Protein 6L4Y (pdb70)

Nearest PDB structures (foldseek):
  6l4y-assembly1_A  TM=1.002E+00  e=7.144E-89  Clitoria ternatea
  6l4w-assembly1_A-2  TM=9.935E-01  e=7.447E-83  Clitoria ternatea
  6lko-assembly1_A-2  TM=9.902E-01  e=1.752E-80  Clitoria ternatea
  6l4x-assembly1_A-2  TM=9.874E-01  e=2.861E-77  Clitoria ternatea
  7f5q-assembly2_B  TM=9.557E-01  e=6.070E-39  Viola philippica

InterPro domains:
  IPR001096 Peptidase C13, legumain [PF01650] (62-333)
  IPR001096 Peptidase C13, legumain [PIRSF019663] (22-497)
  IPR001096 Peptidase C13, legumain [PR00776] (63-87)
  IPR001096 Peptidase C13, legumain [PR00776] (88-117)
  IPR001096 Peptidase C13, legumain [PR00776] (135-150)
  IPR001096 Peptidase C13, legumain [PR00776] (163-182)
  IPR001096 Peptidase C13, legumain [PR00776] (212-228)
  IPR001096 Peptidase C13, legumain [PTHR12000] (22-482)
  IPR043577 Asparaginyl endopeptidase [PIRSF500139] (19-496)
  IPR046427 Legumain prodomain superfamily [G3DSA:1.10.132.130] (357-489)
  IPR048501 Legumain, prodomain [PF20985] (384-480)
  IPR048501 Legumain, prodomain [cd21115] (359-476)

Radius of gyration: 32.96 Å; Cα contacts (8 Å, |Δi|>4): 1845; chains: 2; bounding box: 48×65×102 Å

Secondary structure (DSSP, 8-state):
--EEEEEE----SGGGHHHHHHHHHHHHHHHHTT--GGGEEEE----STT-TT-SSTT---SSTT-----TT---SB-GGG--HHHHHHHHHT-GGG--SS--------TT-EEEEEE--EETTEEEETTTEEEEHHHHHHHHHHHHHHT--SEEEEEE---GGGGTTTT--SSSSEEEEESS-TT---EEES-TT-SSPPPTT--S--EEHHHHHHHHHHHTS-TTT-BHHHHHHHHHHHHTTTT-TTS----EEEE-GGGGGSBTHHHH---GGGTTSPP---PPP-EEGGGHHHHHHHHHHHT--HHHHHHHHHHHHHHHHHHHHHHHHHHHHH-TTTHHHHHHPPPPTTS-S-S-HHHHHHHHHHHHHHH---HHHHGGGHHHHHHHHHTT--HHHHHHHHHHHH-/--EEEEEE----SGGGHHHHHHHHHHHHHHHHTT--GGGEEEE----STT-TT-SSTT---SSTT-----TT---SB-GGG--HHHHHHHHHT-GGG--SS--------TT-EEEEEE--EETTEEEETTTEEEEHHHHHHHHHHHHHHT--SEEEEEE---GGGGTTTT--SSSSEEEEESS-TT---EEES-TT-SSPPPTT--S--EEHHHHHHHHHHTTS-TTT-BHHHHHHHHHHHHTTTT-TTS----EEEE-GGGGGSBTHHHH---TTPPP----------EETTTHHHHHHHHHHHT--HHHHHHHHHHHHHHHHHHHHHHHHHHHHHH-TTTHHHHHHPPPPTTS-S-S-HHHHHHHHHHHHHHH---HHHHGGGHHHHHHHHHTT--HHHHHHHHHHHH-

Organism: Clitoria ternatea (NCBI:txid43366)

Solvent-accessible surface area: 32337 Å² total

Structure (mmCIF, N/CA/C/O backbone):
data_6L4Y
#
_entry.id   6L4Y
#
_cell.length_a   44.61
_cell.length_b   79.6
_cell.length_c   136.47
_cell.angle_alpha   90
_cell.angle_beta   93.95
_cell.angle_gamma   90
#
_symmetry.space_group_name_H-M   'P 1 21 1'
#
loop_
_entity.id
_entity.type
_entity.pdbx_description
1 polymer 'Asparaginyl endopeptidase'
2 non-polymer 2-acetamido-2-deoxy-beta-D-glucopyranose
3 non-polymer 1,2-ETHANEDIOL
4 non-polymer DI(HYDROXYETHYL)ETHER
5 water water
#
loop_
_atom_site.group_PDB
_atom_site.id
_atom_site.type_symbol
_atom_site.label_atom_id
_atom_site.label_alt_id
_atom_site.label_comp_id
_atom_site.label_asym_id
_atom_site.label_entity_id
_atom_site.label_seq_id
_atom_site.pdbx_PDB_ins_code
_atom_site.Cartn_x
_atom_site.Cartn_y
_atom_site.Cartn_z
_atom_site.occupancy
_atom_site.B_iso_or_equiv
_atom_site.auth_seq_id
_atom_site.auth_comp_id
_atom_site.auth_asym_id
_atom_site.auth_atom_id
_atom_site.pdbx_PDB_model_num
ATOM 1 N N . GLY A 1 74 ? 7.691 8.919 119.750 1.00 35.64 60 GLY A N 1
ATOM 2 C CA . GLY A 1 74 ? 6.540 8.470 120.524 1.00 34.90 60 GLY A CA 1
ATOM 3 C C . GLY A 1 74 ? 5.799 9.577 121.252 1.00 33.38 60 GLY A C 1
ATOM 4 O O . GLY A 1 74 ? 6.195 10.741 121.213 1.00 35.05 60 GLY A O 1
ATOM 5 N N . THR A 1 75 ? 4.701 9.210 121.905 1.00 29.33 61 THR A N 1
ATOM 6 C CA . THR A 1 75 ? 3.826 10.114 122.653 1.00 27.18 61 THR A CA 1
ATOM 7 C C . THR A 1 75 ? 3.864 9.706 124.111 1.00 24.61 61 THR A C 1
ATOM 8 O O . THR A 1 75 ? 3.938 8.508 124.399 1.00 25.18 61 THR A O 1
ATOM 12 N N . ARG A 1 76 ? 3.836 10.698 125.026 1.00 21.82 62 ARG A N 1
ATOM 13 C CA . ARG A 1 76 ? 3.818 10.444 126.467 1.00 21.46 62 ARG A CA 1
ATOM 14 C C . ARG A 1 76 ? 2.379 10.540 126.960 1.00 20.96 62 ARG A C 1
ATOM 15 O O . ARG A 1 76 ? 1.714 11.565 126.738 1.00 21.99 62 ARG A O 1
ATOM 23 N N . TRP A 1 77 ? 1.913 9.495 127.678 1.00 20.24 63 TRP A N 1
ATOM 24 C CA . TRP A 1 77 ? 0.560 9.464 128.231 1.00 20.13 63 TRP A CA 1
ATOM 25 C C . TRP A 1 77 ? 0.646 9.396 129.750 1.00 19.28 63 TRP A C 1
ATOM 26 O O . TRP A 1 77 ? 1.645 8.936 130.289 1.00 19.67 63 TRP A O 1
ATOM 37 N N . ALA A 1 78 ? -0.437 9.758 130.422 1.00 18.33 64 ALA A N 1
ATOM 38 C CA . ALA A 1 78 ? -0.470 9.596 131.883 1.00 18.09 64 ALA A CA 1
ATOM 39 C C . ALA A 1 78 ? -1.847 9.278 132.359 1.00 18.34 64 ALA A C 1
ATOM 40 O O . ALA A 1 78 ? -2.823 9.664 131.720 1.00 18.39 64 ALA A O 1
ATOM 42 N N . VAL A 1 79 ? -1.921 8.570 133.501 1.00 17.62 65 VAL A N 1
ATOM 43 C CA . VAL A 1 79 ? -3.196 8.294 134.163 1.00 17.74 65 VAL A CA 1
ATOM 44 C C . VAL A 1 79 ? -2.969 8.727 135.611 1.00 18.38 65 VAL A C 1
ATOM 45 O O . VAL A 1 79 ? -2.020 8.248 136.242 1.00 18.39 65 VAL A O 1
ATOM 49 N N . LEU A 1 80 ? -3.790 9.651 136.109 1.00 17.24 66 LEU A N 1
ATOM 50 C CA . LEU A 1 80 ? -3.614 10.188 137.472 1.00 17.32 66 LEU A CA 1
ATOM 51 C C . LEU A 1 80 ? -4.878 9.845 138.221 1.00 18.69 66 LEU A C 1
ATOM 52 O O . LEU A 1 80 ? -5.971 10.167 137.731 1.00 19.99 66 LEU A O 1
ATOM 57 N N . VAL A 1 81 ? -4.764 9.193 139.398 1.00 17.92 67 VAL A N 1
ATOM 58 C CA . VAL A 1 81 ? -5.953 8.723 140.103 1.00 17.98 67 VAL A CA 1
ATOM 59 C C . VAL A 1 81 ? -5.921 9.090 141.551 1.00 18.32 67 VAL A C 1
ATOM 60 O O . VAL A 1 81 ? -4.967 8.712 142.230 1.00 18.26 67 VAL A O 1
ATOM 64 N N . ALA A 1 82 ? -6.983 9.718 142.050 1.00 17.65 68 ALA A N 1
ATOM 65 C CA . ALA A 1 82 ? -7.140 9.937 143.502 1.00 18.38 68 ALA A CA 1
ATOM 66 C C . ALA A 1 82 ? -8.213 8.889 143.895 1.00 19.07 68 ALA A C 1
ATOM 67 O O . ALA A 1 82 ? -9.307 8.890 143.315 1.00 19.62 68 ALA A O 1
ATOM 69 N N . GLY A 1 83 ? -7.917 8.021 144.869 1.00 18.65 69 GLY A N 1
ATOM 70 C CA . GLY A 1 83 ? -8.836 6.927 145.186 1.00 20.38 69 GLY A CA 1
ATOM 71 C C . GLY A 1 83 ? -9.841 7.196 146.277 1.00 21.52 69 GLY A C 1
ATOM 72 O O . GLY A 1 83 ? -10.560 6.276 146.686 1.00 22.66 69 GLY A O 1
ATOM 73 N N . SER A 1 84 ? -9.906 8.451 146.759 1.00 20.36 70 SER A N 1
ATOM 74 C CA . SER A 1 84 ? -10.744 8.779 147.892 1.00 20.85 70 SER A CA 1
ATOM 75 C C . SER A 1 84 ? -11.667 9.983 147.628 1.00 20.91 70 SER A C 1
ATOM 76 O O . SER A 1 84 ? -11.596 10.631 146.574 1.00 20.31 70 SER A O 1
ATOM 79 N N . ASN A 1 85 ? -12.523 10.290 148.607 1.00 21.12 71 ASN A N 1
ATOM 80 C CA . ASN A 1 85 ? -13.340 11.494 148.540 1.00 21.64 71 ASN A CA 1
ATOM 81 C C . ASN A 1 85 ? -13.572 12.044 149.957 1.00 22.54 71 ASN A C 1
ATOM 82 O O . ASN A 1 85 ? -13.123 11.446 150.948 1.00 21.97 71 ASN A O 1
ATOM 87 N N . GLY A 1 86 ? -14.264 13.170 150.048 1.00 22.43 72 GLY A N 1
ATOM 88 C CA . GLY A 1 86 ? -14.513 13.824 151.317 1.00 22.84 72 GLY A CA 1
ATOM 89 C C . GLY A 1 86 ? -13.479 14.891 151.578 1.00 21.89 72 GLY A C 1
ATOM 90 O O . GLY A 1 86 ? -12.305 14.729 151.217 1.00 21.79 72 GLY A O 1
ATOM 91 N N . TYR A 1 87 ? -13.895 15.995 152.205 1.00 21.82 73 TYR A N 1
ATOM 92 C CA . TYR A 1 87 ? -12.988 17.123 152.485 1.00 22.39 73 TYR A CA 1
ATOM 93 C C . TYR A 1 87 ? -11.798 16.692 153.335 1.00 22.47 73 TYR A C 1
ATOM 94 O O . TYR A 1 87 ? -10.685 17.182 153.131 1.00 22.86 73 TYR A O 1
ATOM 103 N N . VAL A 1 88 ? -11.997 15.707 154.240 1.00 22.67 74 VAL A N 1
ATOM 104 C CA . VAL A 1 88 ? -10.865 15.210 155.054 1.00 23.71 74 VAL A CA 1
ATOM 105 C C . VAL A 1 88 ? -9.714 14.677 154.174 1.00 22.82 74 VAL A C 1
ATOM 106 O O . VAL A 1 88 ? -8.540 14.723 154.570 1.00 23.27 74 VAL A O 1
ATOM 110 N N . ASN A 1 89 ? -10.060 14.166 152.973 1.00 21.55 75 ASN A N 1
ATOM 111 C CA . ASN A 1 89 ? -9.117 13.581 152.017 1.00 20.49 75 ASN A CA 1
ATOM 112 C C . ASN A 1 89 ? -8.741 14.540 150.884 1.00 20.49 75 ASN A C 1
ATOM 113 O O . ASN A 1 89 ? -8.245 14.108 149.838 1.00 20.96 75 ASN A O 1
ATOM 118 N N . TYR A 1 90 ? -8.864 15.851 151.115 1.00 19.85 76 TYR A N 1
ATOM 119 C CA . TYR A 1 90 ? -8.466 16.924 150.198 1.00 19.27 76 TYR A CA 1
ATOM 120 C C . TYR A 1 90 ? -7.113 16.621 149.518 1.00 18.77 76 TYR A C 1
ATOM 121 O O . TYR A 1 90 ? -6.976 16.774 148.309 1.00 19.83 76 TYR A O 1
ATOM 130 N N . ARG A 1 91 ? -6.144 16.154 150.328 1.00 18.96 77 ARG A N 1
ATOM 131 C CA . ARG A 1 91 ? -4.780 15.922 149.891 1.00 18.67 77 ARG A CA 1
ATOM 132 C C . ARG A 1 91 ? -4.645 15.001 148.703 1.00 19.29 77 ARG A C 1
ATOM 133 O O . ARG A 1 91 ? -3.762 15.241 147.865 1.00 20.63 77 ARG A O 1
ATOM 141 N N . HIS A 1 92 ? -5.487 13.944 148.612 1.00 18.16 78 HIS A N 1
ATOM 142 C CA . HIS A 1 92 ? -5.299 13.003 147.489 1.00 17.33 78 HIS A CA 1
ATOM 143 C C . HIS A 1 92 ? -5.633 13.659 146.159 1.00 18.04 78 HIS A C 1
ATOM 144 O O . HIS A 1 92 ? -4.973 13.408 145.149 1.00 19.53 78 HIS A O 1
ATOM 151 N N . GLN A 1 93 ? -6.711 14.463 146.149 1.00 18.38 79 GLN A N 1
ATOM 152 C CA . GLN A 1 93 ? -7.067 15.186 144.924 1.00 18.94 79 GLN A CA 1
ATOM 153 C C . GLN A 1 93 ? -6.113 16.342 144.653 1.00 18.85 79 GLN A C 1
ATOM 154 O O . GLN A 1 93 ? -5.839 16.657 143.478 1.00 19.86 79 GLN A O 1
ATOM 160 N N . ALA A 1 94 ? -5.580 16.972 145.729 1.00 18.66 80 ALA A N 1
ATOM 161 C CA . ALA A 1 94 ? -4.597 18.038 145.545 1.00 19.22 80 ALA A CA 1
ATOM 162 C C . ALA A 1 94 ? -3.306 17.454 144.921 1.00 19.38 80 ALA A C 1
ATOM 163 O O . ALA A 1 94 ? -2.711 18.048 144.028 1.00 20.55 80 ALA A O 1
ATOM 165 N N . ASP A 1 95 ? -2.914 16.236 145.371 1.00 18.39 81 ASP A N 1
ATOM 166 C CA . ASP A 1 95 ? -1.705 15.601 144.822 1.00 18.00 81 ASP A CA 1
ATOM 167 C C . ASP A 1 95 ? -1.914 15.357 143.301 1.00 19.40 81 ASP A C 1
ATOM 168 O O . ASP A 1 95 ? -1.036 15.638 142.506 1.00 20.96 81 ASP A O 1
ATOM 173 N N . VAL A 1 96 ? -3.092 14.833 142.912 1.00 19.29 82 VAL A N 1
ATOM 174 C CA . VAL A 1 96 ? -3.363 14.494 141.509 1.00 19.60 82 VAL A CA 1
ATOM 175 C C . VAL A 1 96 ? -3.468 15.771 140.653 1.00 19.87 82 VAL A C 1
ATOM 176 O O . VAL A 1 96 ? -2.936 15.804 139.542 1.00 20.71 82 VAL A O 1
ATOM 180 N N . CYS A 1 97 ? -4.109 16.837 141.192 1.00 18.77 83 CYS A N 1
ATOM 181 C CA . CYS A 1 97 ? -4.167 18.103 140.436 1.00 19.32 83 CYS A CA 1
ATOM 182 C C . CYS A 1 97 ? -2.761 18.680 140.225 1.00 19.86 83 CYS A C 1
ATOM 183 O O . CYS A 1 97 ? -2.453 19.179 139.145 1.00 20.82 83 CYS A O 1
ATOM 186 N N . HIS A 1 98 ? -1.917 18.621 141.258 1.00 18.97 84 HIS A N 1
ATOM 187 C CA . HIS A 1 98 ? -0.538 19.102 141.143 1.00 19.33 84 HIS A CA 1
ATOM 188 C C . HIS A 1 98 ? 0.208 18.295 140.069 1.00 19.84 84 HIS A C 1
ATOM 189 O O . HIS A 1 98 ? 0.844 18.868 139.174 1.00 20.46 84 HIS A O 1
ATOM 196 N N . ALA A 1 99 ? 0.031 16.955 140.092 1.00 19.56 85 ALA A N 1
ATOM 197 C CA . ALA A 1 99 ? 0.681 16.109 139.063 1.00 19.79 85 ALA A CA 1
ATOM 198 C C . ALA A 1 99 ? 0.228 16.500 137.658 1.00 19.24 85 ALA A C 1
ATOM 199 O O . ALA A 1 99 ? 1.040 16.581 136.738 1.00 20.35 85 ALA A O 1
ATOM 201 N N . TYR A 1 100 ? -1.072 16.809 137.500 1.00 18.53 86 TYR A N 1
ATOM 202 C CA . TYR A 1 100 ? -1.571 17.224 136.181 1.00 18.97 86 TYR A CA 1
ATOM 203 C C . TYR A 1 100 ? -0.863 18.484 135.705 1.00 20.94 86 TYR A C 1
ATOM 204 O O . TYR A 1 100 ? -0.404 18.548 134.564 1.00 20.85 86 TYR A O 1
ATOM 213 N N . GLN A 1 101 ? -0.770 19.497 136.602 1.00 20.78 87 GLN A N 1
ATOM 214 C CA . GLN A 1 101 ? -0.133 20.749 136.193 1.00 21.43 87 GLN A CA 1
ATOM 215 C C . GLN A 1 101 ? 1.329 20.558 135.837 1.00 21.49 87 GLN A C 1
ATOM 216 O O . GLN A 1 101 ? 1.847 21.212 134.917 1.00 22.28 87 GLN A O 1
ATOM 222 N N . LEU A 1 102 ? 2.012 19.678 136.578 1.00 20.25 88 LEU A N 1
ATOM 223 C CA . LEU A 1 102 ? 3.428 19.427 136.356 1.00 20.86 88 LEU A CA 1
ATOM 224 C C . LEU A 1 102 ? 3.615 18.805 134.953 1.00 20.98 88 LEU A C 1
ATOM 225 O O . LEU A 1 102 ? 4.528 19.193 134.214 1.00 22.29 88 LEU A O 1
ATOM 230 N N . LEU A 1 103 ? 2.736 17.847 134.590 1.00 20.37 89 LEU A N 1
ATOM 231 C CA . LEU A 1 103 ? 2.868 17.170 133.309 1.00 20.18 89 LEU A CA 1
ATOM 232 C C . LEU A 1 103 ? 2.558 18.124 132.158 1.00 20.75 89 LEU A C 1
ATOM 233 O O . LEU A 1 103 ? 3.238 18.082 131.141 1.00 22.11 89 LEU A O 1
ATOM 238 N N . ILE A 1 104 ? 1.544 18.999 132.325 1.00 20.55 90 ILE A N 1
ATOM 239 C CA . ILE A 1 104 ? 1.222 19.982 131.276 1.00 22.12 90 ILE A CA 1
ATOM 240 C C . ILE A 1 104 ? 2.405 20.950 131.098 1.00 23.50 90 ILE A C 1
ATOM 241 O O . ILE A 1 104 ? 2.757 21.287 129.953 1.00 24.52 90 ILE A O 1
ATOM 246 N N . LYS A 1 105 ? 3.017 21.389 132.217 1.00 23.14 91 LYS A N 1
ATOM 247 C CA . LYS A 1 105 ? 4.181 22.281 132.109 1.00 24.78 91 LYS A CA 1
ATOM 248 C C . LYS A 1 105 ? 5.348 21.597 131.379 1.00 26.16 91 LYS A C 1
ATOM 249 O O . LYS A 1 105 ? 6.137 22.260 130.702 1.00 26.78 91 LYS A O 1
ATOM 255 N N . GLY A 1 106 ? 5.431 20.279 131.495 1.00 25.49 92 GLY A N 1
ATOM 256 C CA . GLY A 1 106 ? 6.432 19.477 130.821 1.00 26.02 92 GLY A CA 1
ATOM 257 C C . GLY A 1 106 ? 6.146 19.179 129.362 1.00 25.90 92 GLY A C 1
ATOM 258 O O . GLY A 1 106 ? 6.950 18.512 128.717 1.00 26.61 92 GLY A O 1
ATOM 259 N N . GLY A 1 107 ? 5.004 19.626 128.839 1.00 25.24 93 GLY A N 1
ATOM 260 C CA . GLY A 1 107 ? 4.716 19.445 127.418 1.00 24.83 93 GLY A CA 1
ATOM 261 C C . GLY A 1 107 ? 3.894 18.232 127.066 1.00 25.10 93 GLY A C 1
ATOM 262 O O . GLY A 1 107 ? 3.633 17.988 125.881 1.00 26.21 93 GLY A O 1
ATOM 263 N N . LEU A 1 108 ? 3.412 17.468 128.072 1.00 24.35 94 LEU A N 1
ATOM 264 C CA . LEU A 1 108 ? 2.432 16.402 127.774 1.00 23.70 94 LEU A CA 1
ATOM 265 C C . LEU A 1 108 ? 1.140 17.138 127.362 1.00 23.79 94 LEU A C 1
ATOM 266 O O . LEU A 1 108 ? 0.909 18.279 127.775 1.00 23.81 94 LEU A O 1
ATOM 271 N N . LYS A 1 109 ? 0.358 16.515 126.495 1.00 22.00 95 LYS A N 1
ATOM 272 C CA . LYS A 1 109 ? -0.879 17.124 126.023 1.00 21.73 95 LYS A CA 1
ATOM 273 C C . LYS A 1 109 ? -2.044 16.644 126.815 1.00 21.66 95 LYS A C 1
ATOM 274 O O . LYS A 1 109 ? -2.086 15.480 127.201 1.00 21.72 95 LYS A O 1
ATOM 280 N N . GLU A 1 110 ? -3.030 17.524 127.034 1.00 21.60 96 GLU A N 1
ATOM 281 C CA . GLU A 1 110 ? -4.230 17.190 127.794 1.00 21.52 96 GLU A CA 1
ATOM 282 C C . GLU A 1 110 ? -4.945 15.943 127.246 1.00 20.70 96 GLU A C 1
ATOM 283 O O . GLU A 1 110 ? -5.460 15.128 128.018 1.00 20.56 96 GLU A O 1
ATOM 289 N N . GLU A 1 111 ? -4.957 15.791 125.906 1.00 20.45 97 GLU A N 1
ATOM 290 C CA . GLU A 1 111 ? -5.630 14.622 125.326 1.00 20.58 97 GLU A CA 1
ATOM 291 C C . GLU A 1 111 ? -4.977 13.297 125.728 1.00 21.18 97 GLU A C 1
ATOM 292 O O . GLU A 1 111 ? -5.607 12.258 125.552 1.00 22.71 97 GLU A O 1
ATOM 298 N N . ASN A 1 112 ? -3.724 13.321 126.182 1.00 19.77 98 ASN A N 1
ATOM 299 C CA . ASN A 1 112 ? -3.008 12.097 126.549 1.00 19.02 98 ASN A CA 1
ATOM 300 C C . ASN A 1 112 ? -2.919 11.897 128.074 1.00 20.04 98 ASN A C 1
ATOM 301 O O . ASN A 1 112 ? -2.234 10.977 128.510 1.00 20.22 98 ASN A O 1
ATOM 306 N N . ILE A 1 113 ? -3.597 12.756 128.874 1.00 19.17 99 ILE A N 1
ATOM 307 C CA . ILE A 1 113 ? -3.594 12.630 130.342 1.00 18.94 99 ILE A CA 1
ATOM 308 C C . ILE A 1 113 ? -5.007 12.394 130.812 1.00 20.40 99 ILE A C 1
ATOM 309 O O . ILE A 1 113 ? -5.864 13.259 130.600 1.00 21.46 99 ILE A O 1
ATOM 314 N N . VAL A 1 114 ? -5.253 11.233 131.472 1.00 18.94 100 VAL A N 1
ATOM 315 C CA . VAL A 1 114 ? -6.589 10.943 131.941 1.00 18.83 100 VAL A CA 1
ATOM 316 C C . VAL A 1 114 ? -6.591 11.190 133.427 1.00 19.89 100 VAL A C 1
ATOM 317 O O . VAL A 1 114 ? -5.767 10.600 134.134 1.00 19.74 100 VAL A O 1
ATOM 321 N N . VAL A 1 115 ? -7.544 11.992 133.902 1.00 18.84 101 VAL A N 1
ATOM 322 C CA . VAL A 1 115 ? -7.613 12.292 135.329 1.00 19.06 101 VAL A CA 1
ATOM 323 C C . VAL A 1 115 ? -8.841 11.678 135.971 1.00 18.91 101 VAL A C 1
ATOM 324 O O . VAL A 1 115 ? -9.961 11.935 135.529 1.00 18.61 101 VAL A O 1
ATOM 328 N N . PHE A 1 116 ? -8.654 10.923 137.080 1.00 18.41 102 PHE A N 1
ATOM 329 C 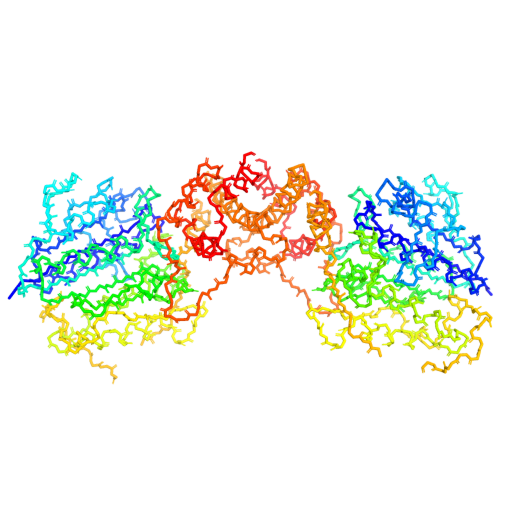CA . PHE A 1 116 ? -9.715 10.351 137.905 1.00 19.08 102 PHE A CA 1
ATOM 330 C C . PHE A 1 116 ? -9.688 11.122 139.219 1.00 18.99 102 PHE A C 1
ATOM 331 O O . PHE A 1 116 ? -8.704 11.024 139.948 1.00 18.28 102 PHE A O 1
ATOM 339 N N . MET A 1 117 ? -10.742 11.871 139.513 1.00 18.59 103 MET A N 1
ATOM 340 C CA . MET A 1 117 ? -10.824 12.586 140.770 1.00 18.13 103 MET A CA 1
ATOM 341 C C . MET A 1 117 ? -12.299 12.722 141.098 1.00 18.16 103 MET A C 1
ATOM 342 O O . MET A 1 117 ? -13.080 13.118 140.229 1.00 18.24 103 MET A O 1
ATOM 347 N N . TYR A 1 118 ? -12.678 12.436 142.348 1.00 17.80 104 TYR A N 1
ATOM 348 C CA . TYR A 1 118 ? -14.123 12.516 142.690 1.00 17.74 104 TYR A CA 1
ATOM 349 C C . TYR A 1 118 ? -14.711 13.887 142.387 1.00 19.12 104 TYR A C 1
ATOM 350 O O . TYR A 1 118 ? -15.882 13.976 141.984 1.00 21.26 104 TYR A O 1
ATOM 359 N N . ASP A 1 119 ? -13.900 14.937 142.584 1.00 18.94 105 ASP A N 1
ATOM 360 C CA . ASP A 1 119 ? -14.220 16.332 142.260 1.00 20.11 105 ASP A CA 1
ATOM 361 C C . ASP A 1 119 ? -15.167 16.996 143.240 1.00 21.28 105 ASP A C 1
ATOM 362 O O . ASP A 1 119 ? -15.905 17.911 142.867 1.00 22.84 105 ASP A O 1
ATOM 367 N N . ASP A 1 120 ? -15.078 16.610 144.511 1.00 21.09 106 ASP A N 1
ATOM 368 C CA . ASP A 1 120 ? -15.907 17.185 145.565 1.00 21.95 106 ASP A CA 1
ATOM 369 C C . ASP A 1 120 ? -15.152 18.199 146.456 1.00 22.51 106 ASP A C 1
ATOM 370 O O . ASP A 1 120 ? -15.687 18.619 147.486 1.00 22.39 106 ASP A O 1
ATOM 375 N N . ILE A 1 121 ? -13.911 18.572 146.078 1.00 20.86 107 ILE A N 1
ATOM 376 C CA . ILE A 1 121 ? -13.082 19.419 146.923 1.00 20.88 107 ILE A CA 1
ATOM 377 C C . ILE A 1 121 ? -13.093 20.898 146.544 1.00 21.76 107 ILE A C 1
ATOM 378 O O . ILE A 1 121 ? -13.267 21.753 147.427 1.00 22.46 107 ILE A O 1
ATOM 383 N N . ALA A 1 122 ? -12.896 21.220 145.254 1.00 21.70 108 ALA A N 1
ATOM 384 C CA . ALA A 1 122 ? -12.756 22.628 144.858 1.00 22.11 108 ALA A CA 1
ATOM 385 C C . ALA A 1 122 ? -13.911 23.489 145.271 1.00 23.18 108 ALA A C 1
ATOM 386 O O . ALA A 1 122 ? -13.687 24.611 145.717 1.00 24.40 108 ALA A O 1
ATOM 388 N N . TRP A 1 123 ? -15.142 22.972 145.153 1.00 22.42 109 TRP A N 1
ATOM 389 C CA . TRP A 1 123 ? -16.310 23.769 145.521 1.00 23.55 109 TRP A CA 1
ATOM 390 C C . TRP A 1 123 ? -16.980 23.295 146.810 1.00 24.81 109 TRP A C 1
ATOM 391 O O . TRP A 1 123 ? -18.144 23.609 147.061 1.00 24.68 109 TRP A O 1
ATOM 402 N N . HIS A 1 124 ? -16.249 22.539 147.642 1.00 24.40 110 HIS A N 1
ATOM 403 C CA . HIS A 1 124 ? -16.794 22.037 148.902 1.00 24.79 110 HIS A CA 1
ATOM 404 C C . HIS A 1 124 ? -17.150 23.216 149.805 1.00 26.04 110 HIS A C 1
ATOM 405 O O . HIS A 1 124 ? -16.428 24.222 149.805 1.00 25.38 110 HIS A O 1
ATOM 412 N N . GLU A 1 125 ? -18.239 23.088 150.580 1.00 27.21 111 GLU A N 1
ATOM 413 C CA . GLU A 1 125 ? -18.632 24.178 151.485 1.00 29.00 111 GLU A CA 1
ATOM 414 C C . GLU A 1 125 ? -17.557 24.525 152.511 1.00 29.11 111 GLU A C 1
ATOM 415 O O . GLU A 1 125 ? -17.498 25.669 152.955 1.00 30.04 111 GLU A O 1
ATOM 421 N N . LEU A 1 126 ? -16.682 23.564 152.859 1.00 27.49 112 LEU A N 1
ATOM 422 C CA . LEU A 1 126 ? -15.620 23.820 153.838 1.00 27.17 112 LEU A CA 1
ATOM 423 C C . LEU A 1 126 ? -14.354 24.415 153.258 1.00 26.85 112 LEU A C 1
ATOM 424 O O . LEU A 1 126 ? -13.464 24.773 154.027 1.00 28.54 112 LEU A O 1
ATOM 429 N N . ASN A 1 127 ? -14.227 24.470 151.922 1.00 25.33 113 ASN A N 1
ATOM 430 C CA . ASN A 1 127 ? -13.021 24.991 151.293 1.00 25.01 113 ASN A CA 1
ATOM 431 C C . ASN A 1 127 ? -12.926 26.499 151.501 1.00 26.40 113 ASN A C 1
ATOM 432 O O . ASN A 1 127 ? -13.791 27.239 151.030 1.00 26.63 113 ASN A O 1
ATOM 437 N N . PRO A 1 128 ? -11.855 26.982 152.162 1.00 26.96 114 PRO A N 1
ATOM 438 C CA . PRO A 1 128 ? -11.746 28.434 152.399 1.00 27.29 114 PRO A CA 1
ATOM 439 C C . PRO A 1 128 ? -11.407 29.236 151.147 1.00 27.36 114 PRO A C 1
ATOM 440 O O . PRO A 1 128 ? -11.511 30.464 151.163 1.00 27.92 114 PRO A O 1
ATOM 444 N N . ARG A 1 129 ? -10.957 28.560 150.067 1.00 25.68 115 ARG A N 1
ATOM 445 C CA . ARG A 1 129 ? -10.678 29.226 148.806 1.00 25.39 115 ARG A CA 1
ATOM 446 C C . ARG A 1 129 ? -11.535 28.548 147.745 1.00 26.09 115 ARG A C 1
ATOM 447 O O . ARG A 1 129 ? -11.072 27.642 147.050 1.00 26.20 115 ARG A O 1
ATOM 455 N N . PRO A 1 130 ? -12.804 28.951 147.626 1.00 25.79 116 PRO A N 1
ATOM 456 C CA . PRO A 1 130 ? -13.690 28.303 146.641 1.00 25.50 116 PRO A CA 1
ATOM 457 C C . PRO A 1 130 ? -13.115 28.278 145.237 1.00 24.82 116 PRO A C 1
ATOM 458 O O . PRO A 1 130 ? -12.524 29.259 144.783 1.00 25.93 116 PRO A O 1
ATOM 462 N N . GLY A 1 131 ? -13.211 27.114 144.593 1.00 23.96 117 GLY A N 1
ATOM 463 C CA . GLY A 1 131 ? -12.720 26.919 143.242 1.00 23.31 117 GLY A CA 1
ATOM 464 C C . GLY A 1 131 ? -11.219 26.739 143.105 1.00 22.99 117 GLY A C 1
ATOM 465 O O . GLY A 1 131 ? -10.699 26.716 141.988 1.00 23.83 117 GLY A O 1
ATOM 466 N N . VAL A 1 132 ? -10.507 26.658 144.247 1.00 21.82 118 VAL A N 1
ATOM 467 C CA . VAL A 1 132 ? -9.060 26.550 144.265 1.00 21.68 118 VAL A CA 1
ATOM 468 C C . VAL A 1 132 ? -8.651 25.318 145.058 1.00 21.43 118 VAL A C 1
ATOM 469 O O . VAL A 1 132 ? -9.262 24.995 146.083 1.00 22.41 118 VAL A O 1
ATOM 473 N N . ILE A 1 133 ? -7.550 24.680 144.630 1.00 20.44 119 ILE A N 1
ATOM 474 C CA . ILE A 1 133 ? -6.965 23.581 145.388 1.00 20.64 119 ILE A CA 1
ATOM 475 C C . ILE A 1 133 ? -5.481 23.855 145.425 1.00 20.62 119 ILE A C 1
ATOM 476 O O . ILE A 1 133 ? -4.927 24.233 144.407 1.00 20.82 119 ILE A O 1
ATOM 481 N N . ILE A 1 134 ? -4.854 23.746 146.604 1.00 20.37 120 ILE A N 1
ATOM 482 C CA . ILE A 1 134 ? -3.395 23.900 146.730 1.00 21.01 120 ILE A CA 1
ATOM 483 C C . ILE A 1 134 ? -2.793 22.596 147.267 1.00 20.76 120 ILE A C 1
ATOM 484 O O . ILE A 1 134 ? -3.490 21.784 147.871 1.00 21.53 120 ILE A O 1
ATOM 489 N N . ASN A 1 135 ? -1.487 22.401 147.048 1.00 20.28 121 ASN A N 1
ATOM 490 C CA . ASN A 1 135 ? -0.847 21.138 147.461 1.00 20.95 121 ASN A CA 1
ATOM 491 C C . ASN A 1 135 ? 0.398 21.353 148.329 1.00 22.80 121 ASN A C 1
ATOM 492 O O . ASN A 1 135 ? 1.113 20.396 148.628 1.00 24.08 121 ASN A O 1
ATOM 497 N N . ASN A 1 136 ? 0.645 22.597 148.755 1.00 22.25 122 ASN A N 1
ATOM 498 C CA . ASN A 1 136 ? 1.754 22.889 149.639 1.00 23.40 122 ASN A CA 1
ATOM 499 C C . ASN A 1 136 ? 1.575 24.302 150.208 1.00 25.17 122 ASN A C 1
ATOM 500 O O . ASN A 1 136 ? 0.710 25.060 149.746 1.00 24.29 122 ASN A O 1
ATOM 505 N N . PRO A 1 137 ? 2.337 24.639 151.266 1.00 27.44 123 PRO A N 1
ATOM 506 C CA . PRO A 1 137 ? 2.151 25.943 151.924 1.00 28.51 123 PRO A CA 1
ATOM 507 C C . PRO A 1 137 ? 2.394 27.166 151.041 1.00 30.03 123 PRO A C 1
ATOM 508 O O . PRO A 1 137 ? 1.958 28.246 151.427 1.00 31.11 123 PRO A O 1
ATOM 512 N N . ARG A 1 138 ? 3.039 27.021 149.863 1.00 30.17 124 ARG A N 1
ATOM 513 C CA . ARG A 1 138 ? 3.219 28.172 148.954 1.00 31.66 124 ARG A CA 1
ATOM 514 C C . ARG A 1 138 ? 1.907 28.648 148.309 1.00 31.90 124 ARG A C 1
ATOM 515 O O . ARG A 1 138 ? 1.864 29.747 147.759 1.00 32.51 124 ARG A O 1
ATOM 523 N N . GLY A 1 139 ? 0.840 27.853 148.422 1.00 30.65 125 GLY A N 1
ATOM 524 C CA . GLY A 1 139 ? -0.495 28.270 148.027 1.00 30.11 125 GLY A CA 1
ATOM 525 C C . GLY A 1 139 ? -0.787 28.530 146.570 1.00 29.48 125 GLY A C 1
ATOM 526 O O . GLY A 1 139 ? -1.734 29.276 146.273 1.00 30.79 125 GLY A O 1
ATOM 527 N N . GLU A 1 140 ? -0.051 27.890 145.650 1.00 27.99 126 GLU A N 1
ATOM 528 C CA . GLU A 1 140 ? -0.367 28.048 144.220 1.00 27.30 126 GLU A CA 1
ATOM 529 C C . GLU A 1 140 ? -1.559 27.150 143.830 1.00 26.60 126 GLU A C 1
ATOM 530 O O . GLU A 1 140 ? -1.531 25.939 144.120 1.00 26.17 126 GLU A O 1
ATOM 536 N N . ASP A 1 141 ? -2.589 27.701 143.162 1.00 25.28 127 ASP A N 1
ATOM 537 C CA . ASP A 1 141 ? -3.730 26.877 142.754 1.00 24.15 127 ASP A CA 1
ATOM 538 C C . ASP A 1 141 ? -3.255 25.842 141.724 1.00 23.98 127 ASP A C 1
ATOM 539 O O . ASP A 1 141 ? -2.506 26.183 140.803 1.00 25.85 127 ASP A O 1
ATOM 544 N N . VAL A 1 142 ? -3.730 24.596 141.873 1.00 22.14 128 VAL A N 1
ATOM 545 C CA . VAL A 1 142 ? -3.484 23.527 140.909 1.00 21.48 128 VAL A CA 1
ATOM 546 C C . VAL A 1 142 ? -4.808 22.983 140.296 1.00 20.99 128 VAL A C 1
ATOM 547 O O . VAL A 1 142 ? -4.758 22.066 139.470 1.00 21.72 128 VAL A O 1
ATOM 551 N N . TYR A 1 143 ? -5.967 23.557 140.634 1.00 21.08 129 TYR A N 1
ATOM 552 C CA . TYR A 1 143 ? -7.232 23.038 140.121 1.00 20.93 129 TYR A CA 1
ATOM 553 C C . TYR A 1 143 ? -7.604 23.559 138.744 1.00 22.66 129 TYR A C 1
ATOM 554 O O . TYR A 1 143 ? -8.164 22.815 137.938 1.00 23.03 129 TYR A O 1
ATOM 563 N N . ALA A 1 144 ? -7.407 24.872 138.493 1.00 23.45 130 ALA A N 1
ATOM 564 C CA . ALA A 1 144 ? -7.833 25.446 137.202 1.00 24.77 130 ALA A CA 1
ATOM 565 C C . ALA A 1 144 ? -7.202 24.716 136.025 1.00 24.96 130 ALA A C 1
ATOM 566 O O . ALA A 1 144 ? -5.997 24.474 136.032 1.00 25.44 130 ALA A O 1
ATOM 568 N N . GLY A 1 145 ? -8.040 24.325 135.074 1.00 25.01 131 GLY A N 1
ATOM 569 C CA . GLY A 1 145 ? -7.590 23.661 133.862 1.00 25.29 131 GLY A CA 1
ATOM 570 C C . GLY A 1 145 ? -7.525 22.150 133.931 1.00 25.11 131 GLY A C 1
ATOM 571 O O . GLY A 1 145 ? -7.287 21.518 132.902 1.00 26.14 131 GLY A O 1
ATOM 572 N N . VAL A 1 146 ? -7.719 21.545 135.123 1.00 22.97 132 VAL A N 1
ATOM 573 C CA . VAL A 1 146 ? -7.682 20.069 135.219 1.00 21.66 132 VAL A CA 1
ATOM 574 C C . VAL A 1 146 ? -8.928 19.491 134.571 1.00 21.66 132 VAL A C 1
ATOM 575 O O . VAL A 1 146 ? -10.036 19.924 134.889 1.00 22.00 132 VAL A O 1
ATOM 579 N N . PRO A 1 147 ? -8.775 18.542 133.632 1.00 22.48 133 PRO A N 1
ATOM 580 C CA . PRO A 1 147 ? -9.959 17.992 132.947 1.00 23.08 133 PRO A CA 1
ATOM 581 C C . PRO A 1 147 ? -10.813 17.125 133.834 1.00 23.90 133 PRO A C 1
ATOM 582 O O . PRO A 1 147 ? -10.315 16.494 134.748 1.00 24.05 133 PRO A O 1
ATOM 586 N N . LYS A 1 148 ? -12.111 17.066 133.507 1.00 24.05 134 LYS A N 1
ATOM 587 C CA . LYS A 1 148 ? -13.067 16.240 134.215 1.00 25.08 134 LYS A CA 1
ATOM 588 C C . LYS A 1 148 ? -13.286 14.968 133.406 1.00 26.72 134 LYS A C 1
ATOM 589 O O . LYS A 1 148 ? -14.257 14.868 132.659 1.00 30.68 134 LYS A O 1
ATOM 595 N N . ASP A 1 149 ? -12.328 14.048 133.457 1.00 23.71 135 ASP A N 1
ATOM 596 C CA . ASP A 1 149 ? -12.433 12.824 132.667 1.00 23.11 135 ASP A CA 1
ATOM 597 C C . ASP A 1 149 ? -13.318 11.824 133.390 1.00 22.17 135 ASP A C 1
ATOM 598 O O . ASP A 1 149 ? -14.367 11.461 132.866 1.00 23.60 135 ASP A O 1
ATOM 603 N N . TYR A 1 150 ? -12.944 11.416 134.611 1.00 19.86 136 TYR A N 1
ATOM 604 C CA . TYR A 1 150 ? -13.743 10.480 135.376 1.00 20.39 136 TYR A CA 1
ATOM 605 C C . TYR A 1 150 ? -13.894 11.079 136.741 1.00 20.98 136 TYR A C 1
ATOM 606 O O . TYR A 1 150 ? -12.916 11.199 137.466 1.00 21.92 136 TYR A O 1
ATOM 615 N N . THR A 1 151 ? -15.103 11.566 137.046 1.00 21.04 137 THR A N 1
ATOM 616 C CA . THR A 1 151 ? -15.368 12.208 138.338 1.00 20.61 137 THR A CA 1
ATOM 617 C C . THR A 1 151 ? -16.592 11.559 138.998 1.00 21.08 137 THR A C 1
ATOM 618 O O . THR A 1 151 ? -17.289 10.759 138.368 1.00 21.66 137 THR A O 1
ATOM 622 N N . GLY A 1 152 ? -16.829 11.867 140.266 1.00 20.80 138 GLY A N 1
ATOM 623 C CA . GLY A 1 152 ? -17.991 11.335 140.971 1.00 21.14 138 GLY A CA 1
ATOM 624 C C . GLY A 1 152 ? -18.096 9.832 140.902 1.00 21.73 138 GLY A C 1
ATOM 625 O O . GLY A 1 152 ? -17.085 9.126 141.035 1.00 21.77 138 GLY A O 1
ATOM 626 N N . GLU A 1 153 ? -19.309 9.343 140.613 1.00 21.46 139 GLU A N 1
ATOM 627 C CA . GLU A 1 153 ? -19.545 7.911 140.545 1.00 22.42 139 GLU A CA 1
ATOM 628 C C . GLU A 1 153 ? -18.752 7.199 139.422 1.00 22.42 139 GLU A C 1
ATOM 629 O O . GLU A 1 153 ? -18.773 5.958 139.364 1.00 23.72 139 GLU A O 1
ATOM 635 N N . ASP A 1 154 ? -18.124 7.965 138.492 1.00 21.39 140 ASP A N 1
ATOM 636 C CA . ASP A 1 154 ? -17.345 7.342 137.416 1.00 20.98 140 ASP A CA 1
ATOM 637 C C . ASP A 1 154 ? -15.910 6.981 137.834 1.00 21.82 140 ASP A C 1
ATOM 638 O O . ASP A 1 154 ? -15.183 6.379 137.034 1.00 22.53 140 ASP A O 1
ATOM 643 N N . VAL A 1 155 ? -15.501 7.325 139.085 1.00 21.32 141 VAL A N 1
ATOM 644 C CA . VAL A 1 155 ? -14.157 6.968 139.545 1.00 21.17 141 VAL A CA 1
ATOM 645 C C . VAL A 1 155 ? -14.289 5.543 140.078 1.00 21.22 141 VAL A C 1
ATOM 646 O O . VAL A 1 155 ? -14.639 5.319 141.257 1.00 20.67 141 VAL A O 1
ATOM 650 N N . THR A 1 156 ? -14.089 4.564 139.174 1.00 21.30 142 THR A N 1
ATOM 651 C CA . THR A 1 156 ? -14.233 3.164 139.535 1.00 21.79 142 THR A CA 1
ATOM 652 C C . THR A 1 156 ? -13.036 2.358 139.043 1.00 22.41 142 THR A C 1
ATOM 653 O O . THR A 1 156 ? -12.369 2.749 138.074 1.00 22.62 142 THR A O 1
ATOM 657 N N . ALA A 1 157 ? -12.811 1.195 139.663 1.00 22.90 143 ALA A N 1
ATOM 658 C CA . ALA A 1 157 ? -11.745 0.305 139.213 1.00 24.06 143 ALA A CA 1
ATOM 659 C C . ALA A 1 157 ? -12.014 -0.160 137.773 1.00 23.41 143 ALA A C 1
ATOM 660 O O . ALA A 1 157 ? -11.109 -0.193 136.948 1.00 22.96 143 ALA A O 1
ATOM 662 N N . GLU A 1 158 ? -13.284 -0.422 137.442 1.00 23.75 144 GLU A N 1
ATOM 663 C CA . GLU A 1 158 ? -13.652 -0.855 136.103 1.00 24.64 144 GLU A CA 1
ATOM 664 C C . GLU A 1 158 ? -13.243 0.210 135.043 1.00 24.05 144 GLU A C 1
ATOM 665 O O . GLU A 1 158 ? -12.683 -0.134 134.001 1.00 24.30 144 GLU A O 1
ATOM 671 N N . ASN A 1 159 ? -13.525 1.504 135.320 1.00 22.73 145 ASN A N 1
ATOM 672 C CA . ASN A 1 159 ? -13.133 2.547 134.365 1.00 21.14 145 ASN A CA 1
ATOM 673 C C . ASN A 1 159 ? -11.627 2.721 134.320 1.00 20.62 145 ASN A C 1
ATOM 674 O O . ASN A 1 159 ? -11.083 2.988 133.257 1.00 21.82 145 ASN A O 1
ATOM 679 N N . LEU A 1 160 ? -10.950 2.557 135.467 1.00 20.24 146 LEU A N 1
ATOM 680 C CA . LEU A 1 160 ? -9.478 2.689 135.481 1.00 20.35 146 LEU A CA 1
ATOM 681 C C . LEU A 1 160 ? -8.856 1.611 134.593 1.00 20.81 146 LEU A C 1
ATOM 682 O O . LEU A 1 160 ? -7.984 1.898 133.794 1.00 21.09 146 LEU A O 1
ATOM 687 N N . PHE A 1 161 ? -9.357 0.373 134.709 1.00 21.07 147 PHE A N 1
ATOM 688 C CA . PHE A 1 161 ? -8.838 -0.722 133.893 1.00 22.04 147 PHE A CA 1
ATOM 689 C C . PHE A 1 161 ? -9.126 -0.481 132.422 1.00 22.48 147 PHE A C 1
ATOM 690 O O . PHE A 1 161 ? -8.244 -0.659 131.589 1.00 23.22 147 PHE A O 1
ATOM 698 N N . ALA A 1 162 ? -10.362 -0.047 132.097 1.00 21.68 148 ALA A N 1
ATOM 699 C CA . ALA A 1 162 ? -10.706 0.237 130.699 1.00 21.74 148 ALA A CA 1
ATOM 700 C C . ALA A 1 162 ? -9.844 1.356 130.124 1.00 22.05 148 ALA A C 1
ATOM 701 O O . ALA A 1 162 ? -9.418 1.292 128.972 1.00 23.27 148 ALA A O 1
ATOM 703 N N . VAL A 1 163 ? -9.580 2.405 130.929 1.00 20.87 149 VAL A N 1
ATOM 704 C CA . VAL A 1 163 ? -8.734 3.511 130.486 1.00 20.13 149 VAL A CA 1
ATOM 705 C C . VAL A 1 163 ? -7.328 3.022 130.204 1.00 20.48 149 VAL A C 1
ATOM 706 O O . VAL A 1 163 ? -6.753 3.371 129.157 1.00 21.21 149 VAL A O 1
ATOM 710 N N . ILE A 1 164 ? -6.758 2.232 131.127 1.00 19.63 150 ILE A N 1
ATOM 711 C CA . ILE A 1 164 ? -5.384 1.737 130.901 1.00 20.71 150 ILE A CA 1
ATOM 712 C C . ILE A 1 164 ? -5.303 0.882 129.632 1.00 23.05 150 ILE A C 1
ATOM 713 O O . ILE A 1 164 ? -4.362 1.028 128.851 1.00 24.16 150 ILE A O 1
ATOM 718 N N . LEU A 1 165 ? -6.300 0.005 129.440 1.00 23.98 151 LEU A N 1
ATOM 719 C CA . LEU A 1 165 ? -6.342 -0.867 128.254 1.00 25.19 151 LEU A CA 1
ATOM 720 C C . LEU A 1 165 ? -6.558 -0.128 126.931 1.00 27.43 151 LEU A C 1
ATOM 721 O O . LEU A 1 165 ? -6.208 -0.655 125.870 1.00 29.49 151 LEU A O 1
ATOM 726 N N . GLY A 1 166 ? -7.095 1.077 126.989 1.00 27.08 152 GLY A N 1
ATOM 727 C CA . GLY A 1 166 ? -7.292 1.896 125.804 1.00 29.44 152 GLY A CA 1
ATOM 728 C C . GLY A 1 166 ? -8.478 1.492 124.968 1.00 33.02 152 GLY A C 1
ATOM 729 O O . GLY A 1 166 ? -8.489 1.724 123.764 1.00 34.59 152 GLY A O 1
ATOM 730 N N A ASP A 1 167 ? -9.497 0.928 125.630 0.56 33.87 153 ASP A N 1
ATOM 731 N N B ASP A 1 167 ? -9.492 0.894 125.586 0.44 33.89 153 ASP A N 1
ATOM 732 C CA A ASP A 1 167 ? -10.721 0.409 125.036 0.56 35.12 153 ASP A CA 1
ATOM 733 C CA B ASP A 1 167 ? -10.689 0.460 124.865 0.44 35.15 153 ASP A CA 1
ATOM 734 C C A ASP A 1 167 ? -11.909 1.281 125.424 0.56 34.83 153 ASP A C 1
ATOM 735 C C B ASP A 1 167 ? -11.907 1.237 125.335 0.44 34.90 153 ASP A C 1
ATOM 736 O O A ASP A 1 167 ? -12.521 1.034 126.462 0.56 34.15 153 ASP A O 1
ATOM 737 O O B ASP A 1 167 ? -12.510 0.905 126.353 0.44 34.25 153 ASP A O 1
ATOM 746 N N . ARG A 1 168 ? -12.236 2.289 124.599 1.00 35.47 154 ARG A N 1
ATOM 747 C CA . ARG A 1 168 ? -13.340 3.207 124.887 1.00 37.34 154 ARG A CA 1
ATOM 748 C C . ARG A 1 168 ? -14.705 2.537 125.014 1.00 37.96 154 ARG A C 1
ATOM 749 O O . ARG A 1 168 ? -15.549 3.001 125.779 1.00 38.03 154 ARG A O 1
ATOM 757 N N . SER A 1 169 ? -14.900 1.401 124.339 1.00 38.26 155 SER A N 1
ATOM 758 C CA . SER A 1 169 ? -16.171 0.672 124.426 1.00 38.38 155 SER A CA 1
ATOM 759 C C . SER A 1 169 ? -16.410 0.028 125.807 1.00 37.32 155 SER A C 1
ATOM 760 O O . SER A 1 169 ? -17.544 -0.344 126.107 1.00 37.81 155 SER A O 1
ATOM 763 N N . LYS A 1 170 ? -15.354 -0.117 126.647 1.00 35.39 156 LYS A N 1
ATOM 764 C CA . LYS A 1 170 ? -15.479 -0.698 127.986 1.00 34.06 156 LYS A CA 1
ATOM 765 C C . LYS A 1 170 ? -15.661 0.361 129.107 1.00 31.37 156 LYS A C 1
ATOM 766 O O . LYS A 1 170 ? -15.846 0.010 130.271 1.00 31.13 156 LYS A O 1
ATOM 772 N N . VAL A 1 171 ? -15.583 1.638 128.761 1.00 29.65 157 VAL A N 1
ATOM 773 C CA . VAL A 1 171 ? -15.736 2.722 129.718 1.00 29.88 157 VAL A CA 1
ATOM 774 C C . VAL A 1 171 ? -17.230 2.968 129.957 1.00 29.72 157 VAL A C 1
ATOM 775 O O . VAL A 1 171 ? -18.026 2.866 129.025 1.00 30.51 157 VAL A O 1
ATOM 779 N N . LYS A 1 172 ? -17.611 3.251 131.206 1.00 28.95 158 LYS A N 1
ATOM 780 C CA . LYS A 1 172 ? -18.992 3.566 131.570 1.00 30.16 158 LYS A CA 1
ATOM 781 C C . LYS A 1 172 ? -18.993 5.015 132.095 1.00 30.84 158 LYS A C 1
ATOM 782 O O . LYS A 1 172 ? -18.395 5.297 133.138 1.00 31.91 158 LYS A O 1
ATOM 788 N N . GLY A 1 173 ? -19.593 5.925 131.349 1.00 30.29 159 GLY A N 1
ATOM 789 C CA . GLY A 1 173 ? -19.653 7.327 131.747 1.00 29.42 159 GLY A CA 1
ATOM 790 C C . GLY A 1 173 ? -18.343 8.049 131.508 1.00 28.95 159 GLY A C 1
ATOM 791 O O . GLY A 1 173 ? -17.514 7.601 130.711 1.00 29.91 159 GLY A O 1
ATOM 792 N N . GLY A 1 174 ? -18.192 9.201 132.127 1.00 27.42 160 GLY A N 1
ATOM 793 C CA . GLY A 1 174 ? -16.980 9.990 131.996 1.00 26.60 160 GLY A CA 1
ATOM 794 C C . GLY A 1 174 ? -16.817 10.579 130.613 1.00 26.28 160 GLY A C 1
ATOM 795 O O . GLY A 1 174 ? -17.738 10.549 129.791 1.00 27.12 160 GLY A O 1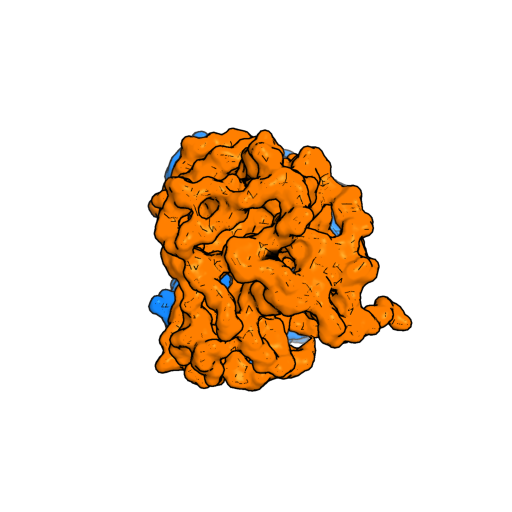
ATOM 796 N N . SER A 1 175 ? -15.621 11.081 130.329 1.00 24.32 161 SER A N 1
ATOM 797 C CA . SER A 1 175 ? -15.354 11.742 129.050 1.00 23.82 161 SER A CA 1
ATOM 798 C C . SER A 1 175 ? -15.160 10.801 127.880 1.00 23.75 161 SER A C 1
ATOM 799 O O . SER A 1 175 ? -15.214 11.251 126.730 1.00 24.53 161 SER A O 1
ATOM 802 N N . GLY A 1 176 ? -14.794 9.557 128.164 1.00 23.53 162 GLY A N 1
ATOM 803 C CA . GLY A 1 176 ? -14.448 8.605 127.112 1.00 23.65 162 GLY A CA 1
ATOM 804 C C . GLY A 1 176 ? -12.964 8.616 126.779 1.00 24.12 162 GLY A C 1
ATOM 805 O O . GLY A 1 176 ? -12.517 7.862 125.903 1.00 25.40 162 GLY A O 1
ATOM 806 N N . LYS A 1 177 ? -12.182 9.513 127.410 1.00 22.21 163 LYS A N 1
ATOM 807 C CA . LYS A 1 177 ? -10.742 9.556 127.150 1.00 21.13 163 LYS A CA 1
ATOM 808 C C . LYS A 1 177 ? -10.114 8.255 127.691 1.00 22.15 163 LYS A C 1
ATOM 809 O O . LYS A 1 177 ? -10.438 7.824 128.799 1.00 22.72 163 LYS A O 1
ATOM 815 N N . VAL A 1 178 ? -9.234 7.628 126.897 1.00 22.08 164 VAL A N 1
ATOM 816 C CA . VAL A 1 178 ? -8.548 6.384 127.308 1.00 21.25 164 VAL A CA 1
ATOM 817 C C . VAL A 1 178 ? -7.090 6.422 126.827 1.00 21.79 164 VAL A C 1
ATOM 818 O O . VAL A 1 178 ? -6.715 7.296 126.017 1.00 22.88 164 VAL A O 1
ATOM 822 N N . ILE A 1 179 ? -6.266 5.477 127.294 1.00 20.65 165 ILE A N 1
ATOM 823 C CA . ILE A 1 179 ? -4.870 5.421 126.857 1.00 20.35 165 ILE A CA 1
ATOM 824 C C . ILE A 1 179 ? -4.777 4.542 125.604 1.00 21.91 165 ILE A C 1
ATOM 825 O O . ILE A 1 179 ? -4.328 3.382 125.668 1.00 21.93 165 ILE A O 1
ATOM 830 N N . ASN A 1 180 ? -5.228 5.088 124.468 1.00 22.44 166 ASN A N 1
ATOM 831 C CA . ASN A 1 180 ? -5.157 4.349 123.194 1.00 24.15 166 ASN A CA 1
ATOM 832 C C . ASN A 1 180 ? -3.772 4.566 122.607 1.00 24.61 166 ASN A C 1
ATOM 833 O O . ASN A 1 180 ? -3.581 5.215 121.577 1.00 26.36 166 ASN A O 1
ATOM 838 N N . SER A 1 181 ? -2.781 4.037 123.314 1.00 23.25 167 SER A N 1
ATOM 839 C CA . SER A 1 181 ? -1.376 4.213 123.021 1.00 23.92 167 SER A CA 1
ATOM 840 C C . SER A 1 181 ? -0.835 3.244 121.972 1.00 26.23 167 SER A C 1
ATOM 841 O O . SER A 1 181 ? -1.405 2.177 121.742 1.00 27.36 167 SER A O 1
ATOM 844 N N . LYS A 1 182 ? 0.283 3.625 121.375 1.00 26.40 168 LYS A N 1
ATOM 845 C CA . LYS A 1 182 ? 0.996 2.883 120.337 1.00 27.28 168 LYS A CA 1
ATOM 846 C C . LYS A 1 182 ? 2.268 2.232 120.923 1.00 27.94 168 LYS A C 1
ATOM 847 O O . LYS A 1 182 ? 2.761 2.635 121.977 1.00 27.41 168 LYS A O 1
ATOM 853 N N . PRO A 1 183 ? 2.820 1.211 120.238 1.00 28.37 169 PRO A N 1
ATOM 854 C CA . PRO A 1 183 ? 4.032 0.540 120.737 1.00 28.37 169 PRO A CA 1
ATOM 855 C C . PRO A 1 183 ? 5.235 1.417 121.083 1.00 27.51 169 PRO A C 1
ATOM 856 O O . PRO A 1 183 ? 6.055 1.022 121.917 1.00 28.89 169 PRO A O 1
ATOM 860 N N A GLU A 1 184 ? 5.365 2.577 120.439 0.60 26.32 170 GLU A N 1
ATOM 861 N N B GLU A 1 184 ? 5.374 2.577 120.435 0.40 26.85 170 GLU A N 1
ATOM 862 C CA A GLU A 1 184 ? 6.491 3.477 120.700 0.60 25.99 170 GLU A CA 1
ATOM 863 C CA B GLU A 1 184 ? 6.510 3.465 120.705 0.40 26.92 170 GLU A CA 1
ATOM 864 C C A GLU A 1 184 ? 6.270 4.409 121.919 0.60 25.61 170 GLU A C 1
ATOM 865 C C B GLU A 1 184 ? 6.217 4.532 121.791 0.40 26.11 170 GLU A C 1
ATOM 866 O O A GLU A 1 184 ? 7.194 5.106 122.336 0.60 26.45 170 GLU A O 1
ATOM 867 O O B GLU A 1 184 ? 7.048 5.409 122.029 0.40 26.72 170 GLU A O 1
ATOM 878 N N . ASP A 1 185 ? 5.048 4.453 122.448 1.00 24.87 171 ASP A N 1
ATOM 879 C CA . ASP A 1 185 ? 4.680 5.405 123.473 1.00 23.68 171 ASP A CA 1
ATOM 880 C C . ASP A 1 185 ? 5.144 5.052 124.884 1.00 23.49 171 ASP A C 1
ATOM 881 O O . ASP A 1 185 ? 5.408 3.903 125.191 1.00 24.80 171 ASP A O 1
ATOM 886 N N . ARG A 1 186 ? 5.167 6.055 125.761 1.00 21.72 172 ARG A N 1
ATOM 887 C CA . ARG A 1 186 ? 5.500 5.834 127.162 1.00 21.09 172 ARG A CA 1
ATOM 888 C C . ARG A 1 186 ? 4.324 6.243 128.002 1.00 21.31 172 ARG A C 1
ATOM 889 O O . ARG A 1 186 ? 3.546 7.129 127.600 1.00 21.97 172 ARG A O 1
ATOM 897 N N . ILE A 1 187 ? 4.162 5.579 129.153 1.00 20.17 173 ILE A N 1
ATOM 898 C CA . ILE A 1 187 ? 3.004 5.860 130.007 1.00 20.09 173 ILE A CA 1
ATOM 899 C C . ILE A 1 187 ? 3.478 6.086 131.445 1.00 20.21 173 ILE A C 1
ATOM 900 O O . ILE A 1 187 ? 4.421 5.426 131.889 1.00 20.10 173 ILE A O 1
ATOM 905 N N . PHE A 1 188 ? 2.845 7.032 132.142 1.00 19.12 174 PHE A N 1
ATOM 906 C CA . PHE A 1 188 ? 3.184 7.343 133.537 1.00 19.44 174 PHE A CA 1
ATOM 907 C C . PHE A 1 188 ? 1.883 7.240 134.330 1.00 19.43 174 PHE A C 1
ATOM 908 O O . PHE A 1 188 ? 0.910 7.910 133.967 1.00 19.38 174 PHE A O 1
ATOM 916 N N . ILE A 1 189 ? 1.842 6.426 135.391 1.00 18.26 175 ILE A N 1
ATOM 917 C CA . ILE A 1 189 ? 0.640 6.295 136.195 1.00 18.04 175 ILE A CA 1
ATOM 918 C C . ILE A 1 189 ? 0.928 6.723 137.620 1.00 18.83 175 ILE A C 1
ATOM 919 O O . ILE A 1 189 ? 1.960 6.332 138.163 1.00 20.05 175 ILE A O 1
ATOM 924 N N . PHE A 1 190 ? 0.083 7.575 138.187 1.00 17.63 176 PHE A N 1
ATOM 925 C CA . PHE A 1 190 ? 0.270 8.007 139.582 1.00 17.82 176 PHE A CA 1
ATOM 926 C C . PHE A 1 190 ? -1.048 7.837 140.303 1.00 17.79 176 PHE A C 1
ATOM 927 O O . PHE A 1 190 ? -2.043 8.386 139.867 1.00 18.93 176 PHE A O 1
ATOM 935 N N . TYR A 1 191 ? -1.041 7.088 141.417 1.00 17.54 177 TYR A N 1
ATOM 936 C CA . TYR A 1 191 ? -2.239 6.895 142.238 1.00 17.74 177 TYR A CA 1
ATOM 937 C C . TYR A 1 191 ? -1.952 7.495 143.630 1.00 18.82 177 TYR A C 1
ATOM 938 O O . TYR A 1 191 ? -0.870 7.271 144.165 1.00 19.68 177 TYR A O 1
ATOM 947 N N . SER A 1 192 ? -2.923 8.182 144.227 1.00 18.51 178 SER A N 1
ATOM 948 C CA . SER A 1 192 ? -2.775 8.682 145.598 1.00 18.20 178 SER A CA 1
ATOM 949 C C . SER A 1 192 ? -4.071 8.418 146.332 1.00 18.38 178 SER A C 1
ATOM 950 O O . SER A 1 192 ? -5.140 8.850 145.897 1.00 18.89 178 SER A O 1
ATOM 960 N N . HIS A 1 194 ? -5.965 6.016 149.870 1.00 20.30 180 HIS A N 1
ATOM 961 C CA . HIS A 1 194 ? -5.922 5.037 150.934 1.00 20.91 180 HIS A CA 1
ATOM 962 C C . HIS A 1 194 ? -5.719 3.620 150.370 1.00 22.42 180 HIS A C 1
ATOM 963 O O . HIS A 1 194 ? -6.010 3.333 149.207 1.00 22.56 180 HIS A O 1
ATOM 970 N N . GLY A 1 195 ? -5.200 2.743 151.213 1.00 22.72 181 GLY A N 1
ATOM 971 C CA . GLY A 1 195 ? -5.015 1.355 150.808 1.00 22.75 181 GLY A CA 1
ATOM 972 C C . GLY A 1 195 ? -4.839 0.464 152.000 1.00 22.28 181 GLY A C 1
ATOM 973 O O . GLY A 1 195 ? -4.992 0.883 153.148 1.00 23.05 181 GLY A O 1
ATOM 974 N N . GLY A 1 196 ? -4.577 -0.777 151.696 1.00 20.90 182 GLY A N 1
ATOM 975 C CA . GLY A 1 196 ? -4.276 -1.783 152.700 1.00 21.48 182 GLY A CA 1
ATOM 976 C C . GLY A 1 196 ? -3.487 -2.902 152.044 1.00 21.24 182 GLY A C 1
ATOM 977 O O . GLY A 1 196 ? -3.133 -2.838 150.857 1.00 20.82 182 GLY A O 1
ATOM 978 N N . PRO A 1 197 ? -3.182 -3.963 152.805 1.00 21.14 183 PRO A N 1
ATOM 979 C CA . PRO A 1 197 ? -2.413 -5.068 152.220 1.00 21.06 183 PRO A CA 1
ATOM 980 C C . PRO A 1 197 ? -3.114 -5.647 150.986 1.00 20.73 183 PRO A C 1
ATOM 981 O O . PRO A 1 197 ? -4.260 -6.093 151.077 1.00 21.28 183 PRO A O 1
ATOM 985 N N . GLY A 1 198 ? -2.460 -5.526 149.834 1.00 20.32 184 GLY A N 1
ATOM 986 C CA . GLY A 1 198 ? -2.938 -6.052 148.560 1.00 20.08 184 GLY A CA 1
ATOM 987 C C . GLY A 1 198 ? -4.086 -5.304 147.913 1.00 20.82 184 GLY A C 1
ATOM 988 O O . GLY A 1 198 ? -4.624 -5.770 146.898 1.00 21.14 184 GLY A O 1
ATOM 989 N N . VAL A 1 199 ? -4.484 -4.142 148.490 1.00 19.54 185 VAL A N 1
ATOM 990 C CA . VAL A 1 199 ? -5.624 -3.404 147.946 1.00 19.62 185 VAL A CA 1
ATOM 991 C C . VAL A 1 199 ? -5.427 -1.900 147.913 1.00 19.93 185 VAL A C 1
ATOM 992 O O . VAL A 1 199 ? -4.721 -1.331 148.753 1.00 19.97 185 VAL A O 1
ATOM 996 N N . LEU A 1 200 ? -6.140 -1.252 146.991 1.00 20.68 186 LEU A N 1
ATOM 997 C CA . LEU A 1 200 ? -6.210 0.205 146.946 1.00 19.74 186 LEU A CA 1
ATOM 998 C C . LEU A 1 200 ? -7.670 0.612 147.042 1.00 20.03 186 LEU A C 1
ATOM 999 O O . LEU A 1 200 ? -8.558 -0.112 146.584 1.00 21.32 186 LEU A O 1
ATOM 1004 N N . GLY A 1 201 ? -7.900 1.798 147.593 1.00 19.95 187 GLY A N 1
ATOM 1005 C CA . GLY A 1 201 ? -9.268 2.292 147.658 1.00 20.16 187 GLY A CA 1
ATOM 1006 C C . GLY A 1 201 ? -9.714 2.945 146.361 1.00 19.88 187 GLY A C 1
ATOM 1007 O O . GLY A 1 201 ? -8.907 3.448 145.576 1.00 20.33 187 GLY A O 1
ATOM 1008 N N . MET A 1 202 ? -11.017 2.898 146.100 1.00 19.83 188 MET A N 1
ATOM 1009 C CA . MET A 1 202 ? -11.681 3.726 145.101 1.00 20.75 188 MET A CA 1
ATOM 1010 C C . MET A 1 202 ? -12.880 4.333 145.860 1.00 21.97 188 MET A C 1
ATOM 1011 O O . MET A 1 202 ? -13.289 3.809 146.919 1.00 22.87 188 MET A O 1
ATOM 1016 N N . PRO A 1 203 ? -13.367 5.512 145.447 1.00 22.74 189 PRO A N 1
ATOM 1017 C CA . PRO A 1 203 ? -14.339 6.236 146.291 1.00 23.38 189 PRO A CA 1
ATOM 1018 C C . PRO A 1 203 ? -15.630 5.494 146.587 1.00 25.10 189 PRO A C 1
ATOM 1019 O O . PRO A 1 203 ? -16.056 4.649 145.800 1.00 24.78 189 PRO A O 1
ATOM 1023 N N . ASN A 1 204 ? -16.202 5.790 147.753 1.00 26.31 190 ASN A N 1
ATOM 1024 C CA . ASN A 1 204 ? -17.444 5.207 148.240 1.00 27.22 190 ASN A CA 1
ATOM 1025 C C . ASN A 1 204 ? -17.380 3.686 148.413 1.00 29.38 190 ASN A C 1
ATOM 1026 O O . ASN A 1 204 ? -18.143 2.944 147.782 1.00 29.63 190 ASN A O 1
ATOM 1031 N N . GLU A 1 205 ? -16.425 3.243 149.234 1.00 29.63 191 GLU A N 1
ATOM 1032 C CA . GLU A 1 205 ? -16.279 1.864 149.689 1.00 30.42 191 GLU A CA 1
ATOM 1033 C C . GLU A 1 205 ? -15.939 0.855 148.614 1.00 30.56 191 GLU A C 1
ATOM 1034 O O . GLU A 1 205 ? -16.232 -0.333 148.792 1.00 32.46 191 GLU A O 1
ATOM 1040 N N . GLN A 1 206 ? -15.236 1.284 147.549 1.00 27.66 192 GLN A N 1
ATOM 1041 C CA . GLN A 1 206 ? -14.808 0.342 146.531 1.00 25.85 192 GLN A CA 1
ATOM 1042 C C . GLN A 1 206 ? -13.399 -0.151 146.886 1.00 24.52 192 GLN A C 1
ATOM 1043 O O . GLN A 1 206 ? -12.607 0.600 147.458 1.00 24.84 192 GLN A O 1
ATOM 1049 N N . ILE A 1 207 ? -13.106 -1.409 146.562 1.00 23.79 193 ILE A N 1
ATOM 1050 C CA . ILE A 1 207 ? -11.786 -1.993 146.809 1.00 23.45 193 ILE A CA 1
ATOM 1051 C C . ILE A 1 207 ? -11.237 -2.507 145.493 1.00 24.30 193 ILE A C 1
ATOM 1052 O O . ILE A 1 207 ? -11.924 -3.275 144.811 1.00 25.39 193 ILE A O 1
ATOM 1057 N N . LEU A 1 208 ? -9.984 -2.135 145.165 1.00 22.78 194 LEU A N 1
ATOM 1058 C CA . LEU A 1 208 ? -9.311 -2.570 143.952 1.00 23.03 194 LEU A CA 1
ATOM 1059 C C . LEU A 1 208 ? -8.227 -3.565 144.409 1.00 22.40 194 LEU A C 1
ATOM 1060 O O . LEU A 1 208 ? -7.389 -3.215 145.237 1.00 22.95 194 LEU A O 1
ATOM 1065 N N . TYR A 1 209 ? -8.258 -4.798 143.886 1.00 21.41 195 TYR A N 1
ATOM 1066 C CA . TYR A 1 209 ? -7.289 -5.823 144.279 1.00 21.83 195 TYR A CA 1
ATOM 1067 C C . TYR A 1 209 ? -6.051 -5.817 143.430 1.00 22.15 195 TYR A C 1
ATOM 1068 O O . TYR A 1 209 ? -6.132 -5.732 142.206 1.00 21.21 195 TYR A O 1
ATOM 1077 N N . ALA A 1 210 ? -4.897 -5.960 144.080 1.00 22.13 196 ALA A N 1
ATOM 1078 C CA . ALA A 1 210 ? -3.617 -5.910 143.402 1.00 22.27 196 ALA A CA 1
ATOM 1079 C C . ALA A 1 210 ? -3.484 -6.811 142.183 1.00 22.50 196 ALA A C 1
ATOM 1080 O O . ALA A 1 210 ? -3.009 -6.348 141.133 1.00 21.96 196 ALA A O 1
ATOM 1082 N N . MET A 1 211 ? -3.906 -8.087 142.298 1.00 21.83 197 MET A N 1
ATOM 1083 C CA . MET A 1 211 ? -3.743 -8.998 141.166 1.00 22.72 197 MET A CA 1
ATOM 1084 C C . MET A 1 211 ? -4.565 -8.557 139.942 1.00 22.19 197 MET A C 1
ATOM 1085 O O . MET A 1 211 ? -4.161 -8.822 138.800 1.00 22.69 197 MET A O 1
ATOM 1090 N N . ASP A 1 212 ? -5.703 -7.880 140.170 1.00 21.54 198 ASP A N 1
ATOM 1091 C CA . ASP A 1 212 ? -6.499 -7.379 139.041 1.00 22.30 198 ASP A CA 1
ATOM 1092 C C . ASP A 1 212 ? -5.761 -6.267 138.296 1.00 22.68 198 ASP A C 1
ATOM 1093 O O . ASP A 1 212 ? -5.878 -6.147 137.075 1.00 23.10 198 ASP A O 1
ATOM 1098 N N . PHE A 1 213 ? -4.992 -5.459 139.034 1.00 22.09 199 PHE A N 1
ATOM 1099 C CA . PHE A 1 213 ? -4.209 -4.387 138.429 1.00 21.87 199 PHE A CA 1
ATOM 1100 C C . PHE A 1 213 ? -3.015 -5.005 137.652 1.00 21.74 199 PHE A C 1
ATOM 1101 O O . PHE A 1 213 ? -2.759 -4.618 136.517 1.00 22.85 199 PHE A O 1
ATOM 1109 N N . ILE A 1 214 ? -2.351 -6.030 138.231 1.00 21.38 200 ILE A N 1
ATOM 1110 C CA . ILE A 1 214 ? -1.270 -6.728 137.518 1.00 21.42 200 ILE A CA 1
ATOM 1111 C C . ILE A 1 214 ? -1.801 -7.351 136.218 1.00 20.92 200 ILE A C 1
ATOM 1112 O O . ILE A 1 214 ? -1.169 -7.254 135.178 1.00 22.74 200 ILE A O 1
ATOM 1117 N N . ASP A 1 215 ? -3.004 -7.922 136.281 1.00 20.57 201 ASP A N 1
ATOM 1118 C CA . ASP A 1 215 ? -3.626 -8.551 135.120 1.00 21.10 201 ASP A CA 1
ATOM 1119 C C . ASP A 1 215 ? -3.832 -7.519 134.006 1.00 21.00 201 ASP A C 1
ATOM 1120 O O . ASP A 1 215 ? -3.556 -7.807 132.830 1.00 21.16 201 ASP A O 1
ATOM 1125 N N . VAL A 1 216 ? -4.286 -6.305 134.368 1.00 20.55 202 VAL A N 1
ATOM 1126 C CA . VAL A 1 216 ? -4.464 -5.251 133.346 1.00 20.58 202 VAL A CA 1
ATOM 1127 C C . VAL A 1 216 ? -3.115 -4.900 132.694 1.00 20.16 202 VAL A C 1
ATOM 1128 O O . VAL A 1 216 ? -3.043 -4.737 131.461 1.00 20.76 202 VAL A O 1
ATOM 1132 N N . LEU A 1 217 ? -2.044 -4.848 133.502 1.00 19.59 203 LEU A N 1
ATOM 1133 C CA . LEU A 1 217 ? -0.718 -4.556 132.955 1.00 20.45 203 LEU A CA 1
ATOM 1134 C C . LEU A 1 217 ? -0.269 -5.655 132.000 1.00 21.30 203 LEU A C 1
ATOM 1135 O O . LEU A 1 217 ? 0.289 -5.355 130.946 1.00 22.43 203 LEU A O 1
ATOM 1140 N N . LYS A 1 218 ? -0.516 -6.931 132.367 1.00 20.44 204 LYS A N 1
ATOM 1141 C CA . LYS A 1 218 ? -0.170 -8.031 131.480 1.00 20.93 204 LYS A CA 1
ATOM 1142 C C . LYS A 1 218 ? -0.951 -7.959 130.182 1.00 21.38 204 LYS A C 1
ATOM 1143 O O . LYS A 1 218 ? -0.383 -8.214 129.116 1.00 22.65 204 LYS A O 1
ATOM 1149 N N . LYS A 1 219 ? -2.263 -7.604 130.266 1.00 20.46 205 LYS A N 1
ATOM 1150 C CA . LYS A 1 219 ? -3.066 -7.509 129.043 1.00 20.92 205 LYS A CA 1
ATOM 1151 C C . LYS A 1 219 ? -2.576 -6.372 128.145 1.00 21.77 205 LYS A C 1
ATOM 1152 O O . LYS A 1 219 ? -2.504 -6.526 126.913 1.00 22.96 205 LYS A O 1
ATOM 1158 N N . LYS A 1 220 ? -2.262 -5.215 128.756 1.00 20.73 206 LYS A N 1
ATOM 1159 C CA . LYS A 1 220 ? -1.819 -4.051 127.978 1.00 21.32 206 LYS A CA 1
ATOM 1160 C C . LYS A 1 220 ? -0.479 -4.357 127.317 1.00 21.99 206 LYS A C 1
ATOM 1161 O O . LYS A 1 220 ? -0.299 -4.056 126.137 1.00 22.56 206 LYS A O 1
ATOM 1167 N N . HIS A 1 221 ? 0.411 -5.039 128.055 1.00 21.76 207 HIS A N 1
ATOM 1168 C CA . HIS A 1 221 ? 1.711 -5.432 127.500 1.00 22.43 207 HIS A CA 1
ATOM 1169 C C . HIS A 1 221 ? 1.528 -6.398 126.316 1.00 23.75 207 HIS A C 1
ATOM 1170 O O . HIS A 1 221 ? 2.174 -6.234 125.268 1.00 24.59 207 HIS A O 1
ATOM 1177 N N . ALA A 1 222 ? 0.619 -7.386 126.469 1.00 23.86 208 ALA A N 1
ATOM 1178 C CA . ALA A 1 222 ? 0.364 -8.389 125.423 1.00 26.05 208 ALA A CA 1
ATOM 1179 C C . ALA A 1 222 ? -0.170 -7.787 124.133 1.00 28.57 208 ALA A C 1
ATOM 1180 O O . ALA A 1 222 ? 0.065 -8.343 123.052 1.00 29.81 208 ALA A O 1
ATOM 1182 N N A SER A 1 223 ? -0.897 -6.671 124.221 0.48 28.59 209 SER A N 1
ATOM 1183 N N B SER A 1 223 ? -0.901 -6.676 124.234 0.52 28.46 209 SER A N 1
ATOM 1184 C CA A SER A 1 223 ? -1.418 -5.996 123.020 0.48 29.87 209 SER A CA 1
ATOM 1185 C CA B SER A 1 223 ? -1.429 -6.015 123.039 0.52 29.70 209 SER A CA 1
ATOM 1186 C C A SER A 1 223 ? -0.338 -5.178 122.273 0.48 30.83 209 SER A C 1
ATOM 1187 C C B SER A 1 223 ? -0.469 -4.978 122.427 0.52 30.98 209 SER A C 1
ATOM 1188 O O A SER A 1 223 ? -0.524 -4.806 121.113 0.48 31.41 209 SER A O 1
ATOM 1189 O O B SER A 1 223 ? -0.861 -4.286 121.487 0.52 31.99 209 SER A O 1
ATOM 1194 N N . GLY A 1 224 ? 0.766 -4.895 122.943 1.00 30.79 210 GLY A N 1
ATOM 1195 C CA . GLY A 1 224 ? 1.816 -4.028 122.431 1.00 32.31 210 GLY A CA 1
ATOM 1196 C C . GLY A 1 224 ? 1.413 -2.568 122.542 1.00 34.27 210 GLY A C 1
ATOM 1197 O O . GLY A 1 224 ? 1.635 -1.786 121.622 1.00 36.93 210 GLY A O 1
ATOM 1198 N N . GLY A 1 225 ? 0.804 -2.208 123.657 1.00 33.14 211 GLY A N 1
ATOM 1199 C CA . GLY A 1 225 ? 0.324 -0.849 123.866 1.00 32.70 211 GLY A CA 1
ATOM 1200 C C . GLY A 1 225 ? 1.328 0.206 124.295 1.00 30.93 211 GLY A C 1
ATOM 1201 O O . GLY A 1 225 ? 0.953 1.376 124.386 1.00 30.75 211 GLY A O 1
ATOM 1202 N N . TYR A 1 226 ? 2.620 -0.143 124.493 1.00 28.71 212 TYR A N 1
ATOM 1203 C CA . TYR A 1 226 ? 3.595 0.844 124.955 1.00 26.54 212 TYR A CA 1
ATOM 1204 C C . TYR A 1 226 ? 5.021 0.299 124.892 1.00 26.04 212 TYR A C 1
ATOM 1205 O O . TYR A 1 226 ? 5.224 -0.919 124.816 1.00 27.22 212 TYR A O 1
ATOM 1214 N N . ARG A 1 227 ? 5.989 1.191 125.000 1.00 24.55 213 ARG A N 1
ATOM 1215 C CA . ARG A 1 227 ? 7.396 0.864 125.017 1.00 25.52 213 ARG A CA 1
ATOM 1216 C C . ARG A 1 227 ? 7.839 0.662 126.487 1.00 25.70 213 ARG A C 1
ATOM 1217 O O . ARG A 1 227 ? 8.502 -0.323 126.812 1.00 27.18 213 ARG A O 1
ATOM 1225 N N . GLU A 1 228 ? 7.545 1.642 127.361 1.00 23.26 214 GLU A N 1
ATOM 1226 C CA . GLU A 1 228 ? 7.917 1.558 128.786 1.00 22.22 214 GLU A CA 1
ATOM 1227 C C . GLU A 1 228 ? 6.843 2.271 129.601 1.00 20.89 214 GLU A C 1
ATOM 1228 O O . GLU A 1 228 ? 6.194 3.191 129.105 1.00 20.66 214 GLU A O 1
ATOM 1234 N N . MET A 1 229 ? 6.737 1.899 130.877 1.00 20.21 215 MET A N 1
ATOM 1235 C CA . MET A 1 229 ? 5.758 2.520 131.773 1.00 19.96 215 MET A CA 1
ATOM 1236 C C . MET A 1 229 ? 6.394 2.698 133.156 1.00 19.28 215 MET A C 1
ATOM 1237 O O . MET A 1 229 ? 7.168 1.853 133.586 1.00 19.83 215 MET A O 1
ATOM 1242 N N . VAL A 1 230 ? 6.077 3.818 133.831 1.00 18.80 216 VAL A N 1
ATOM 1243 C CA . VAL A 1 230 ? 6.520 4.070 135.206 1.00 18.23 216 VAL A CA 1
ATOM 1244 C C . VAL A 1 230 ? 5.248 4.259 136.014 1.00 18.48 216 VAL A C 1
ATOM 1245 O O . VAL A 1 230 ? 4.365 5.023 135.571 1.00 18.76 216 VAL A O 1
ATOM 1249 N N . ILE A 1 231 ? 5.178 3.615 137.205 1.00 18.27 217 ILE A N 1
ATOM 1250 C CA . ILE A 1 231 ? 3.998 3.743 138.066 1.00 18.29 217 ILE A CA 1
ATOM 1251 C C . ILE A 1 231 ? 4.443 4.160 139.458 1.00 19.08 217 ILE A C 1
ATOM 1252 O O . ILE A 1 231 ? 5.366 3.542 140.001 1.00 18.82 217 ILE A O 1
ATOM 1257 N N . TYR A 1 232 ? 3.831 5.228 140.004 1.00 18.58 218 TYR A N 1
ATOM 1258 C CA . TYR A 1 232 ? 4.117 5.722 141.355 1.00 18.47 218 TYR A CA 1
ATOM 1259 C C . TYR A 1 232 ? 2.834 5.505 142.163 1.00 19.06 218 TYR A C 1
ATOM 1260 O O . TYR A 1 232 ? 1.765 5.967 141.743 1.00 18.86 218 TYR A O 1
ATOM 1269 N N . VAL A 1 233 ? 2.933 4.827 143.332 1.00 19.18 219 VAL A N 1
ATOM 1270 C CA . VAL A 1 233 ? 1.738 4.552 144.120 1.00 19.53 219 VAL A CA 1
ATOM 1271 C C . VAL A 1 233 ? 1.878 5.067 145.537 1.00 20.28 219 VAL A C 1
ATOM 1272 O O . VAL A 1 233 ? 2.779 4.642 146.245 1.00 21.31 219 VAL A O 1
ATOM 1276 N N . GLU A 1 234 ? 0.979 5.963 145.935 1.00 20.47 220 GLU A N 1
ATOM 1277 C CA . GLU A 1 234 ? 0.927 6.512 147.282 1.00 20.82 220 GLU A CA 1
ATOM 1278 C C . GLU A 1 234 ? -0.270 5.867 147.981 1.00 20.96 220 GLU A C 1
ATOM 1279 O O . GLU A 1 234 ? -1.413 6.224 147.696 1.00 20.67 220 GLU A O 1
ATOM 1285 N N . ALA A 1 235 ? -0.011 4.943 148.929 1.00 20.87 221 ALA A N 1
ATOM 1286 C CA . ALA A 1 235 ? -1.043 4.276 149.721 1.00 22.19 221 ALA A CA 1
ATOM 1287 C C . ALA A 1 235 ? -0.395 3.472 150.848 1.00 23.24 221 ALA A C 1
ATOM 1288 O O . ALA A 1 235 ? 0.808 3.157 150.785 1.00 24.51 221 ALA A O 1
ATOM 1299 N N . GLU A 1 237 ? 0.777 0.435 153.006 1.00 22.71 223 GLU A N 1
ATOM 1300 C CA . GLU A 1 237 ? 1.228 -0.928 152.683 1.00 22.95 223 GLU A CA 1
ATOM 1301 C C . GLU A 1 237 ? 1.346 -1.153 151.182 1.00 22.56 223 GLU A C 1
ATOM 1302 O O . GLU A 1 237 ? 1.189 -2.281 150.716 1.00 23.09 223 GLU A O 1
ATOM 1308 N N . SER A 1 238 ? 1.663 -0.082 150.426 1.00 21.65 224 SER A N 1
ATOM 1309 C CA . SER A 1 238 ? 1.619 -0.171 148.974 1.00 22.06 224 SER A CA 1
ATOM 1310 C C . SER A 1 238 ? 2.609 -1.141 148.348 1.00 21.60 224 SER A C 1
ATOM 1311 O O . SER A 1 238 ? 2.349 -1.637 147.254 1.00 21.00 224 SER A O 1
ATOM 1314 N N . GLY A 1 239 ? 3.685 -1.497 149.055 1.00 21.81 225 GLY A N 1
ATOM 1315 C CA . GLY A 1 239 ? 4.613 -2.505 148.540 1.00 21.98 225 GLY A CA 1
ATOM 1316 C C . GLY A 1 239 ? 3.921 -3.856 148.346 1.00 22.32 225 GLY A C 1
ATOM 1317 O O . GLY A 1 239 ? 4.277 -4.637 147.451 1.00 23.85 225 GLY A O 1
ATOM 1318 N N . SER A 1 240 ? 2.857 -4.101 149.150 1.00 21.53 226 SER A N 1
ATOM 1319 C CA . SER A 1 240 ? 2.093 -5.348 149.078 1.00 22.11 226 SER A CA 1
ATOM 1320 C C . SER A 1 240 ? 1.286 -5.506 147.780 1.00 21.98 226 SER A C 1
ATOM 1321 O O . SER A 1 240 ? 0.791 -6.595 147.496 1.00 22.30 226 SER A O 1
ATOM 1324 N N . LEU A 1 241 ? 1.107 -4.410 147.019 1.00 20.62 227 LEU A N 1
ATOM 1325 C CA . LEU A 1 241 ? 0.420 -4.498 145.732 1.00 21.19 227 LEU A CA 1
ATOM 1326 C C . LEU A 1 241 ? 1.287 -5.128 144.645 1.00 21.29 227 LEU A C 1
ATOM 1327 O O . LEU A 1 241 ? 0.781 -5.459 143.566 1.00 21.41 227 LEU A O 1
ATOM 1332 N N . PHE A 1 242 ? 2.628 -5.225 144.882 1.00 21.94 228 PHE A N 1
ATOM 1333 C CA . PHE A 1 242 ? 3.546 -5.696 143.863 1.00 21.82 228 PHE A CA 1
ATOM 1334 C C . PHE A 1 242 ? 4.447 -6.824 144.351 1.00 23.09 228 PHE A C 1
ATOM 1335 O O . PHE A 1 242 ? 4.940 -7.568 143.514 1.00 23.98 228 PHE A O 1
ATOM 1343 N N . GLU A 1 243 ? 4.686 -6.934 145.670 1.00 22.93 229 GLU A N 1
ATOM 1344 C CA . GLU A 1 243 ? 5.593 -7.980 146.161 1.00 24.30 229 GLU A CA 1
ATOM 1345 C C . GLU A 1 243 ? 5.117 -9.373 145.841 1.00 24.94 229 GLU A C 1
ATOM 1346 O O . GLU A 1 243 ? 3.944 -9.699 146.048 1.00 25.11 229 GLU A O 1
ATOM 1352 N N . GLY A 1 244 ? 6.005 -10.149 145.238 1.00 25.75 230 GLY A N 1
ATOM 1353 C CA . GLY A 1 244 ? 5.686 -11.518 144.871 1.00 26.90 230 GLY A CA 1
ATOM 1354 C C . GLY A 1 244 ? 4.751 -11.684 143.697 1.00 27.64 230 GLY A C 1
ATOM 1355 O O . GLY A 1 244 ? 4.462 -12.822 143.312 1.00 29.00 230 GLY A O 1
ATOM 1356 N N . ILE A 1 245 ? 4.278 -10.559 143.083 1.00 26.02 231 ILE A N 1
ATOM 1357 C CA . ILE A 1 245 ? 3.336 -10.681 141.977 1.00 25.22 231 ILE A CA 1
ATOM 1358 C C . ILE A 1 245 ? 3.653 -9.835 140.752 1.00 25.11 231 ILE A C 1
ATOM 1359 O O . ILE A 1 245 ? 3.167 -10.158 139.666 1.00 25.32 231 ILE A O 1
ATOM 1364 N N . MET A 1 246 ? 4.460 -8.774 140.899 1.00 24.58 232 MET A N 1
ATOM 1365 C CA . MET A 1 246 ? 4.767 -7.916 139.749 1.00 24.38 232 MET A CA 1
ATOM 1366 C C . MET A 1 246 ? 5.849 -8.529 138.878 1.00 25.22 232 MET A C 1
ATOM 1367 O O . MET A 1 246 ? 6.995 -8.601 139.312 1.00 25.83 232 MET A O 1
ATOM 1372 N N . PRO A 1 247 ? 5.530 -8.911 137.625 1.00 25.48 233 PRO A N 1
ATOM 1373 C CA . PRO A 1 247 ? 6.571 -9.463 136.751 1.00 26.12 233 PRO A CA 1
ATOM 1374 C C . PRO A 1 247 ? 7.565 -8.391 136.293 1.00 26.76 233 PRO A C 1
ATOM 1375 O O . PRO A 1 247 ? 7.237 -7.203 136.221 1.00 26.82 233 PRO A O 1
ATOM 1379 N N . LYS A 1 248 ? 8.791 -8.812 136.027 1.00 26.91 234 LYS A N 1
ATOM 1380 C CA . LYS A 1 248 ? 9.834 -7.897 135.577 1.00 27.34 234 LYS A CA 1
ATOM 1381 C C . LYS A 1 248 ? 9.933 -7.843 134.035 1.00 28.82 234 LYS A C 1
ATOM 1382 O O . LYS A 1 248 ? 10.787 -7.124 133.512 1.00 29.56 234 LYS A O 1
ATOM 1388 N N . ASP A 1 249 ? 9.088 -8.620 133.307 1.00 28.66 235 ASP A N 1
ATOM 1389 C CA . ASP A 1 249 ? 9.151 -8.713 131.846 1.00 28.70 235 ASP A CA 1
ATOM 1390 C C . ASP A 1 249 ? 8.110 -7.867 131.122 1.00 27.45 235 ASP A C 1
ATOM 1391 O O . ASP A 1 249 ? 7.847 -8.125 129.940 1.00 28.82 235 ASP A O 1
ATOM 1396 N N . LEU A 1 250 ? 7.485 -6.898 131.811 1.00 24.38 236 LEU A N 1
ATOM 1397 C CA . LEU A 1 250 ? 6.439 -6.100 131.179 1.00 23.16 236 LEU A CA 1
ATOM 1398 C C . LEU A 1 250 ? 6.886 -4.707 130.759 1.00 22.88 236 LEU A C 1
ATOM 1399 O O . LEU A 1 250 ? 6.045 -3.908 130.352 1.00 22.54 236 LEU A O 1
ATOM 1404 N N . ASN A 1 251 ? 8.184 -4.387 130.853 1.00 21.74 237 ASN A N 1
ATOM 1405 C CA . ASN A 1 251 ? 8.634 -3.005 130.569 1.00 21.86 237 ASN A CA 1
ATOM 1406 C C . ASN A 1 251 ? 7.914 -1.992 131.483 1.00 21.34 237 ASN A C 1
ATOM 1407 O O . ASN A 1 251 ? 7.675 -0.857 131.070 1.00 21.31 237 ASN A O 1
ATOM 1412 N N . VAL A 1 252 ? 7.641 -2.408 132.724 1.00 21.15 238 VAL A N 1
ATOM 1413 C CA . VAL A 1 252 ? 6.998 -1.539 133.710 1.00 21.23 238 VAL A CA 1
ATOM 1414 C C . VAL A 1 252 ? 7.895 -1.428 134.938 1.00 22.27 238 VAL A C 1
ATOM 1415 O O . VAL A 1 252 ? 8.345 -2.453 135.451 1.00 21.84 238 VAL A O 1
ATOM 1419 N N . PHE A 1 253 ? 8.176 -0.199 135.391 1.00 21.39 239 PHE A N 1
ATOM 1420 C CA . PHE A 1 253 ? 8.941 0.053 136.618 1.00 21.39 239 PHE A CA 1
ATOM 1421 C C . PHE A 1 253 ? 7.989 0.721 137.619 1.00 21.57 239 PHE A C 1
ATOM 1422 O O . PHE A 1 253 ? 7.217 1.595 137.234 1.00 21.21 239 PHE A O 1
ATOM 1430 N N . VAL A 1 254 ? 8.009 0.277 138.867 1.00 20.76 240 VAL A N 1
ATOM 1431 C CA . VAL A 1 254 ? 7.080 0.772 139.867 1.00 21.18 240 VAL A CA 1
ATOM 1432 C C . VAL A 1 254 ? 7.811 1.239 141.120 1.00 21.09 240 VAL A C 1
ATOM 1433 O O . VAL A 1 254 ? 8.763 0.567 141.560 1.00 21.41 240 VAL A O 1
ATOM 1437 N N . THR A 1 255 ? 7.372 2.347 141.719 1.00 19.17 241 THR A N 1
ATOM 1438 C CA . THR A 1 255 ? 7.813 2.695 143.076 1.00 19.51 241 THR A CA 1
ATOM 1439 C C . THR A 1 255 ? 6.581 2.867 143.957 1.00 19.77 241 THR A C 1
ATOM 1440 O O . THR A 1 255 ? 5.498 3.247 143.480 1.00 19.97 241 THR A O 1
ATOM 1444 N N . THR A 1 256 ? 6.743 2.582 145.249 1.00 20.01 242 THR A N 1
ATOM 1445 C CA . THR A 1 256 ? 5.639 2.684 146.195 1.00 20.17 242 THR A CA 1
ATOM 1446 C C . THR A 1 256 ? 6.062 3.500 147.398 1.00 20.95 242 THR A C 1
ATOM 1447 O O . THR A 1 256 ? 7.245 3.498 147.787 1.00 21.20 242 THR A O 1
ATOM 1451 N N . ALA A 1 257 ? 5.108 4.198 147.996 1.00 20.02 243 ALA A N 1
ATOM 1452 C CA . ALA A 1 257 ? 5.394 5.064 149.166 1.00 21.08 243 ALA A CA 1
ATOM 1453 C C . ALA A 1 257 ? 5.905 4.293 150.362 1.00 22.44 243 ALA A C 1
ATOM 1454 O O . ALA A 1 257 ? 6.565 4.877 151.244 1.00 23.86 243 ALA A O 1
ATOM 1456 N N . SER A 1 258 ? 5.502 3.026 150.462 1.00 21.99 244 SER A N 1
ATOM 1457 C CA . SER A 1 258 ? 5.834 2.247 151.642 1.00 22.40 244 SER A CA 1
ATOM 1458 C C . SER A 1 258 ? 6.108 0.787 151.296 1.00 23.16 244 SER A C 1
ATOM 1459 O O . SER A 1 258 ? 5.825 0.332 150.174 1.00 23.34 244 SER A O 1
ATOM 1462 N N . ASN A 1 259 ? 6.629 0.043 152.285 1.00 23.42 245 ASN A N 1
ATOM 1463 C CA . ASN A 1 259 ? 6.828 -1.379 152.089 1.00 23.84 245 ASN A CA 1
ATOM 1464 C C . ASN A 1 259 ? 5.491 -2.104 152.349 1.00 24.40 245 ASN A C 1
ATOM 1465 O O . ASN A 1 259 ? 4.455 -1.437 152.495 1.00 24.90 245 ASN A O 1
ATOM 1470 N N . ALA A 1 260 ? 5.488 -3.445 152.382 1.00 23.84 246 ALA A N 1
ATOM 1471 C CA . ALA A 1 260 ? 4.231 -4.192 152.521 1.00 24.78 246 ALA A CA 1
ATOM 1472 C C . ALA A 1 260 ? 3.593 -4.185 153.900 1.00 25.97 246 ALA A C 1
ATOM 1473 O O . ALA A 1 260 ? 2.456 -4.681 154.049 1.00 25.96 246 ALA A O 1
ATOM 1475 N N . GLN A 1 261 ? 4.264 -3.608 154.895 1.00 26.23 247 GLN A N 1
ATOM 1476 C CA . GLN A 1 261 ? 3.742 -3.624 156.269 1.00 28.25 247 GLN A CA 1
ATOM 1477 C C . GLN A 1 261 ? 3.866 -2.273 156.970 1.00 30.04 247 GLN A C 1
ATOM 1478 O O . GLN A 1 261 ? 3.976 -2.219 158.200 1.00 32.88 247 GLN A O 1
ATOM 1484 N N . GLU A 1 262 ? 3.914 -1.194 156.202 1.00 27.77 248 GLU A N 1
ATOM 1485 C CA . GLU A 1 262 ? 4.076 0.146 156.756 1.00 27.47 248 GLU A CA 1
ATOM 1486 C C . GLU A 1 262 ? 2.960 1.030 156.290 1.00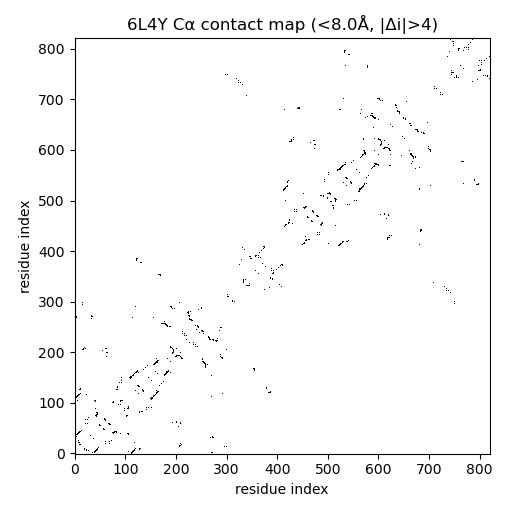 27.62 248 GLU A C 1
ATOM 1487 O O . GLU A 1 262 ? 2.427 0.827 155.204 1.00 26.16 248 GLU A O 1
ATOM 1493 N N A ASN A 1 263 ? 2.611 2.047 157.080 0.57 28.29 249 ASN A N 1
ATOM 1494 N N B ASN A 1 263 ? 2.702 2.082 157.050 0.43 28.39 249 ASN A N 1
ATOM 1495 C CA A ASN A 1 263 ? 1.601 3.004 156.626 0.57 29.11 249 ASN A CA 1
ATOM 1496 C CA B ASN A 1 263 ? 1.711 3.081 156.696 0.43 29.41 249 ASN A CA 1
ATOM 1497 C C A ASN A 1 263 ? 2.305 4.104 155.814 0.57 28.81 249 ASN A C 1
ATOM 1498 C C B ASN A 1 263 ? 2.354 4.145 155.819 0.43 28.94 249 ASN A C 1
ATOM 1499 O O A ASN A 1 263 ? 3.549 4.173 155.774 0.57 29.63 249 ASN A O 1
ATOM 1500 O O B ASN A 1 263 ? 3.594 4.257 155.762 0.43 29.55 249 ASN A O 1
ATOM 1509 N N . SER A 1 264 ? 1.519 4.950 155.142 1.00 27.83 250 SER A N 1
ATOM 1510 C CA . SER A 1 264 ? 2.033 6.082 154.396 1.00 28.76 250 SER A CA 1
ATOM 1511 C C . SER A 1 264 ? 1.744 7.373 155.217 1.00 27.70 250 SER A C 1
ATOM 1512 O O . SER A 1 264 ? 0.952 7.347 156.184 1.00 28.71 250 SER A O 1
ATOM 1515 N N . TRP A 1 265 ? 2.456 8.449 154.905 1.00 25.28 251 TRP A N 1
ATOM 1516 C CA . TRP A 1 265 ? 2.433 9.649 155.730 1.00 25.02 251 TRP A CA 1
ATOM 1517 C C . TRP A 1 265 ? 1.858 10.852 155.039 1.00 25.22 251 TRP A C 1
ATOM 1518 O O . TRP A 1 265 ? 1.987 10.993 153.821 1.00 25.89 251 TRP A O 1
ATOM 1529 N N . VAL A 1 266 ? 1.213 11.717 155.827 1.00 23.32 252 VAL A N 1
ATOM 1530 C CA . VAL A 1 266 ? 0.517 12.919 155.380 1.00 23.64 252 VAL A CA 1
ATOM 1531 C C . VAL A 1 266 ? 1.319 14.157 155.754 1.00 25.06 252 VAL A C 1
ATOM 1532 O O . VAL A 1 266 ? 1.816 14.254 156.891 1.00 26.25 252 VAL A O 1
ATOM 1536 N N . THR A 1 267 ? 1.421 15.105 154.825 1.00 24.43 253 THR A N 1
ATOM 1537 C CA . THR A 1 267 ? 2.178 16.332 155.030 1.00 25.67 253 THR A CA 1
ATOM 1538 C C . THR A 1 267 ? 1.300 17.576 155.029 1.00 24.39 253 THR A C 1
ATOM 1539 O O . THR A 1 267 ? 0.131 17.545 154.611 1.00 24.23 253 THR A O 1
ATOM 1543 N N . TYR A 1 268 ? 1.866 18.688 155.537 1.00 23.65 254 TYR A N 1
ATOM 1544 C CA . TYR A 1 268 ? 1.205 19.973 155.456 1.00 24.07 254 TYR A CA 1
ATOM 1545 C C . TYR A 1 268 ? -0.124 19.976 156.185 1.00 25.31 254 TYR A C 1
ATOM 1546 O O . TYR A 1 268 ? -1.110 20.492 155.675 1.00 26.53 254 TYR A O 1
ATOM 1555 N N . CYS A 1 269 ? -0.148 19.401 157.403 1.00 26.21 255 CYS A N 1
ATOM 1556 C CA . CYS A 1 269 ? -1.350 19.371 158.234 1.00 27.30 255 CYS A CA 1
ATOM 1557 C C . CYS A 1 269 ? -1.467 20.655 159.081 1.00 28.25 255 CYS A C 1
ATOM 1558 O O . CYS A 1 269 ? -0.462 21.308 159.364 1.00 27.99 255 CYS A O 1
ATOM 1561 N N . PRO A 1 270 ? -2.681 20.993 159.533 1.00 29.68 256 PRO A N 1
ATOM 1562 C CA . PRO A 1 270 ? -2.843 22.199 160.368 1.00 31.65 256 PRO A CA 1
ATOM 1563 C C . PRO A 1 270 ? -2.008 22.113 161.639 1.00 34.85 256 PRO A C 1
ATOM 1564 O O . PRO A 1 270 ? -1.911 21.039 162.221 1.00 34.83 256 PRO A O 1
ATOM 1568 N N . GLY A 1 271 ? -1.362 23.211 162.010 1.00 37.48 257 GLY A N 1
ATOM 1569 C CA . GLY A 1 271 ? -0.521 23.239 163.205 1.00 40.08 257 GLY A CA 1
ATOM 1570 C C . GLY A 1 271 ? 0.934 22.858 162.973 1.00 43.14 257 GLY A C 1
ATOM 1571 O O . GLY A 1 271 ? 1.760 22.994 163.883 1.00 44.01 257 GLY A O 1
ATOM 1572 N N . THR A 1 272 ? 1.280 22.382 161.757 1.00 44.03 258 THR A N 1
ATOM 1573 C CA . THR A 1 272 ? 2.654 21.987 161.436 1.00 45.35 258 THR A CA 1
ATOM 1574 C C . THR A 1 272 ? 3.486 23.139 160.840 1.00 47.43 258 THR A C 1
ATOM 1575 O O . THR A 1 272 ? 2.930 24.155 160.424 1.00 47.60 258 THR A O 1
ATOM 1579 N N . GLU A 1 273 ? 4.828 22.983 160.809 1.00 49.02 259 GLU A N 1
ATOM 1580 C CA . GLU A 1 273 ? 5.752 23.984 160.273 1.00 51.37 259 GLU A CA 1
ATOM 1581 C C . GLU A 1 273 ? 6.661 23.341 159.203 1.00 52.93 259 GLU A C 1
ATOM 1582 O O . GLU A 1 273 ? 7.127 22.223 159.429 1.00 53.56 259 GLU A O 1
ATOM 1588 N N . PRO A 1 274 ? 6.915 23.981 158.027 1.00 53.19 260 PRO A N 1
ATOM 1589 C CA . PRO A 1 274 ? 6.432 25.300 157.566 1.00 52.85 260 PRO A CA 1
ATOM 1590 C C . PRO A 1 274 ? 4.913 25.378 157.555 1.00 51.86 260 PRO A C 1
ATOM 1591 O O . PRO A 1 274 ? 4.237 24.444 157.133 1.00 52.07 260 PRO A O 1
ATOM 1595 N N . SER A 1 275 ? 4.385 26.467 158.093 1.00 50.56 261 SER A N 1
ATOM 1596 C CA . SER A 1 275 ? 2.958 26.631 158.258 1.00 49.63 261 SER A CA 1
ATOM 1597 C C . SER A 1 275 ? 2.138 26.685 156.976 1.00 47.29 261 SER A C 1
ATOM 1598 O O . SER A 1 275 ? 2.284 27.607 156.172 1.00 47.60 261 SER A O 1
ATOM 1601 N N . PRO A 1 276 ? 1.187 25.745 156.822 1.00 44.70 262 PRO A N 1
ATOM 1602 C CA . PRO A 1 276 ? 0.211 25.887 155.725 1.00 43.08 262 PRO A CA 1
ATOM 1603 C C . PRO A 1 276 ? -0.692 27.098 156.028 1.00 41.26 262 PRO A C 1
ATOM 1604 O O . PRO A 1 276 ? -0.785 27.526 157.195 1.00 41.13 262 PRO A O 1
ATOM 1608 N N . PRO A 1 277 ? -1.396 27.673 155.035 1.00 39.71 263 PRO A N 1
ATOM 1609 C CA . PRO A 1 277 ? -2.268 28.832 155.337 1.00 38.57 263 PRO A CA 1
ATOM 1610 C C . PRO A 1 277 ? -3.255 28.524 156.471 1.00 37.95 263 PRO A C 1
ATOM 1611 O O . PRO A 1 277 ? -3.807 27.423 156.541 1.00 37.00 263 PRO A O 1
ATOM 1615 N N . PRO A 1 278 ? -3.322 29.416 157.482 1.00 37.85 264 PRO A N 1
ATOM 1616 C CA . PRO A 1 278 ? -4.116 29.125 158.690 1.00 37.07 264 PRO A CA 1
ATOM 1617 C C . PRO A 1 278 ? -5.595 28.828 158.496 1.00 35.66 264 PRO A C 1
ATOM 1618 O O . PRO A 1 278 ? -6.205 28.201 159.362 1.00 36.31 264 PRO A O 1
ATOM 1622 N N . GLU A 1 279 ? -6.164 29.235 157.356 1.00 33.89 265 GLU A N 1
ATOM 1623 C CA . GLU A 1 279 ? -7.576 28.964 157.085 1.00 32.82 265 GLU A CA 1
ATOM 1624 C C . GLU A 1 279 ? -7.853 27.467 156.804 1.00 30.98 265 GLU A C 1
ATOM 1625 O O . GLU A 1 279 ? -9.010 27.057 156.822 1.00 31.15 265 GLU A O 1
ATOM 1631 N N . TYR A 1 280 ? -6.806 26.655 156.541 1.00 29.16 266 TYR A N 1
ATOM 1632 C CA . TYR A 1 280 ? -7.010 25.239 156.243 1.00 27.97 266 TYR A CA 1
ATOM 1633 C C . TYR A 1 280 ? -7.169 24.387 157.470 1.00 28.45 266 TYR A C 1
ATOM 1634 O O . TYR A 1 280 ? -6.378 24.467 158.414 1.00 29.47 266 TYR A O 1
ATOM 1643 N N . THR A 1 281 ? -8.192 23.552 157.443 1.00 27.44 267 THR A N 1
ATOM 1644 C CA . THR A 1 281 ? -8.468 22.609 158.516 1.00 28.07 267 THR A CA 1
ATOM 1645 C C . THR A 1 281 ? -8.161 21.147 158.105 1.00 27.47 267 THR A C 1
ATOM 1646 O O . THR A 1 281 ? -8.293 20.231 158.918 1.00 28.61 267 THR A O 1
ATOM 1650 N N . THR A 1 282 ? -7.737 20.944 156.844 1.00 25.40 268 THR A N 1
ATOM 1651 C CA . THR A 1 282 ? -7.423 19.633 156.302 1.00 24.29 268 THR A CA 1
ATOM 1652 C C . THR A 1 282 ? -5.960 19.676 155.790 1.00 23.45 268 THR A C 1
ATOM 1653 O O . THR A 1 282 ? -5.441 20.750 155.447 1.00 24.40 268 THR A O 1
ATOM 1657 N N . CYS A 1 283 ? -5.301 18.506 155.716 1.00 22.19 269 CYS A N 1
ATOM 1658 C CA . CYS A 1 283 ? -3.911 18.433 155.264 1.00 21.75 269 CYS A CA 1
ATOM 1659 C C . CYS A 1 283 ? -3.827 18.634 153.754 1.00 21.72 269 CYS A C 1
ATOM 1660 O O . CYS A 1 283 ? -4.728 18.204 153.041 1.00 22.12 269 CYS A O 1
ATOM 1663 N N . LEU A 1 284 ? -2.746 19.249 153.278 1.00 21.51 270 LEU A N 1
ATOM 1664 C CA . LEU A 1 284 ? -2.659 19.603 151.857 1.00 21.97 270 LEU A CA 1
ATOM 1665 C C . LEU A 1 284 ? -2.083 18.535 150.939 1.00 21.07 270 LEU A C 1
ATOM 1666 O O . LEU A 1 284 ? -2.257 18.654 149.719 1.00 21.35 270 LEU A O 1
ATOM 1671 N N . GLY A 1 285 ? -1.273 17.626 151.482 1.00 20.81 271 GLY A N 1
ATOM 1672 C CA . GLY A 1 285 ? -0.629 16.641 150.608 1.00 21.64 271 GLY A CA 1
ATOM 1673 C C . GLY A 1 285 ? -0.167 15.391 151.310 1.00 22.81 271 GLY A C 1
ATOM 1674 O O . GLY A 1 285 ? -0.408 15.235 152.504 1.00 23.43 271 GLY A O 1
ATOM 1675 N N . ASP A 1 286 ? 0.478 14.483 150.557 1.00 21.48 272 ASP A N 1
ATOM 1676 C CA . ASP A 1 286 ? 1.001 13.242 151.125 1.00 20.11 272 ASP A CA 1
ATOM 1677 C C . ASP A 1 286 ? 2.499 13.238 150.911 1.00 20.87 272 ASP A C 1
ATOM 1678 O O . ASP A 1 286 ? 2.977 13.757 149.904 1.00 21.56 272 ASP A O 1
ATOM 1683 N N . LEU A 1 287 ? 3.240 12.650 151.863 1.00 20.38 273 LEU A N 1
ATOM 1684 C CA . LEU A 1 287 ? 4.706 12.758 151.860 1.00 21.51 273 LEU A CA 1
ATOM 1685 C C . LEU A 1 287 ? 5.408 12.272 150.575 1.00 22.45 273 LEU A C 1
ATOM 1686 O O . LEU A 1 287 ? 6.173 13.033 149.959 1.00 23.15 273 LEU A O 1
ATOM 1691 N N . TYR A 1 288 ? 5.174 11.031 150.180 1.00 21.49 274 TYR A N 1
ATOM 1692 C CA . TYR A 1 288 ? 5.809 10.480 148.980 1.00 21.31 274 TYR A CA 1
ATOM 1693 C C . TYR A 1 288 ? 5.382 11.252 147.732 1.00 21.10 274 TYR A C 1
ATOM 1694 O O . TYR A 1 288 ? 6.194 11.497 146.847 1.00 21.80 274 TYR A O 1
ATOM 1703 N N . SER A 1 289 ? 4.107 11.622 147.667 1.00 20.42 275 SER A N 1
ATOM 1704 C CA . SER A 1 289 ? 3.578 12.351 146.517 1.00 20.11 275 SER A CA 1
ATOM 1705 C C . SER A 1 289 ? 4.245 13.706 146.361 1.00 21.04 275 SER A C 1
ATOM 1706 O O . SER A 1 289 ? 4.741 14.020 145.279 1.00 21.63 275 SER A O 1
ATOM 1709 N N . VAL A 1 290 ? 4.236 14.537 147.444 1.00 20.92 276 VAL A N 1
ATOM 1710 C CA . VAL A 1 290 ? 4.870 15.857 147.309 1.00 21.89 276 VAL A CA 1
ATOM 1711 C C . VAL A 1 290 ? 6.384 15.706 147.155 1.00 21.63 276 VAL A C 1
ATOM 1712 O O . VAL A 1 290 ? 7.006 16.535 146.480 1.00 21.99 276 VAL A O 1
ATOM 1716 N N . ALA A 1 291 ? 6.981 14.613 147.687 1.00 20.59 277 ALA A N 1
ATOM 1717 C CA . ALA A 1 291 ? 8.421 14.405 147.483 1.00 21.09 277 ALA A CA 1
ATOM 1718 C C . ALA A 1 291 ? 8.745 14.274 145.975 1.00 21.90 277 ALA A C 1
ATOM 1719 O O . ALA A 1 291 ? 9.658 14.963 145.506 1.00 23.20 277 ALA A O 1
ATOM 1721 N N . TRP A 1 292 ? 7.996 13.432 145.220 1.00 21.12 278 TRP A N 1
ATOM 1722 C CA . TRP A 1 292 ? 8.348 13.289 143.806 1.00 20.59 278 TRP A CA 1
ATOM 1723 C C . TRP A 1 292 ? 8.003 14.556 143.027 1.00 21.01 278 TRP A C 1
ATOM 1724 O O . TRP A 1 292 ? 8.784 14.978 142.178 1.00 22.70 278 TRP A O 1
ATOM 1735 N N . MET A 1 293 ? 6.823 15.146 143.290 1.00 20.88 279 MET A N 1
ATOM 1736 C CA . MET A 1 293 ? 6.429 16.331 142.520 1.00 20.37 279 MET A CA 1
ATOM 1737 C C . MET A 1 293 ? 7.324 17.515 142.767 1.00 21.73 279 MET A C 1
ATOM 1738 O O . MET A 1 293 ? 7.715 18.184 141.810 1.00 23.48 279 MET A O 1
ATOM 1743 N N . GLU A 1 294 ? 7.678 17.769 144.033 1.00 21.85 280 GLU A N 1
ATOM 1744 C CA . GLU A 1 294 ? 8.566 18.894 144.343 1.00 22.33 280 GLU A CA 1
ATOM 1745 C C . GLU A 1 294 ? 9.975 18.639 143.767 1.00 24.11 280 GLU A C 1
ATOM 1746 O O . GLU A 1 294 ? 10.655 19.584 143.327 1.00 26.26 280 GLU A O 1
ATOM 1752 N N . ASP A 1 295 ? 10.384 17.354 143.694 1.00 23.76 281 ASP A N 1
ATOM 1753 C CA . ASP A 1 295 ? 11.671 16.998 143.117 1.00 24.19 281 ASP A CA 1
ATOM 1754 C C . ASP A 1 295 ? 11.607 17.278 141.612 1.00 25.26 281 ASP A C 1
ATOM 1755 O O . ASP A 1 295 ? 12.492 17.952 141.068 1.00 27.08 281 ASP A O 1
ATOM 1760 N N . SER A 1 296 ? 10.543 16.804 140.931 1.00 24.25 282 SER A N 1
ATOM 1761 C CA . SER A 1 296 ? 10.442 17.001 139.486 1.00 24.47 282 SER A CA 1
ATOM 1762 C C . SER A 1 296 ? 10.454 18.463 139.096 1.00 26.89 282 SER A C 1
ATOM 1763 O O . SER A 1 296 ? 11.205 18.854 138.195 1.00 28.45 282 SER A O 1
ATOM 1766 N N . GLU A 1 297 ? 9.682 19.273 139.802 1.00 26.61 283 GLU A N 1
ATOM 1767 C CA . GLU A 1 297 ? 9.530 20.676 139.402 1.00 27.10 283 GLU A CA 1
ATOM 1768 C C . GLU A 1 297 ? 10.717 21.564 139.769 1.00 28.30 283 GLU A C 1
ATOM 1769 O O . GLU A 1 297 ? 10.771 22.701 139.286 1.00 30.01 283 GLU A O 1
ATOM 1775 N N . SER A 1 298 ? 11.665 21.067 140.548 1.00 28.01 284 SER A N 1
ATOM 1776 C CA . SER A 1 298 ? 12.850 21.846 140.889 1.00 28.79 284 SER A CA 1
ATOM 1777 C C . SER A 1 298 ? 14.082 21.363 140.152 1.00 28.80 284 SER A C 1
ATOM 1778 O O . SER A 1 298 ? 15.185 21.756 140.544 1.00 29.67 284 SER A O 1
ATOM 1781 N N . HIS A 1 299 ? 13.924 20.507 139.107 1.00 26.99 285 HIS A N 1
ATOM 1782 C CA . HIS A 1 299 ? 15.063 20.011 138.349 1.00 27.26 285 HIS A CA 1
ATOM 1783 C C . HIS A 1 299 ? 14.781 19.967 136.848 1.00 26.99 285 HIS A C 1
ATOM 1784 O O . HIS A 1 299 ? 13.625 19.916 136.410 1.00 26.72 285 HIS A O 1
ATOM 1791 N N . ASN A 1 300 ? 15.862 19.931 136.056 1.00 26.62 286 ASN A N 1
ATOM 1792 C CA . ASN A 1 300 ? 15.785 19.807 134.613 1.00 26.31 286 ASN A CA 1
ATOM 1793 C C . ASN A 1 300 ? 15.606 18.303 134.349 1.00 25.45 286 ASN A C 1
ATOM 1794 O O . ASN A 1 300 ? 16.538 17.518 134.558 1.00 25.49 286 ASN A O 1
ATOM 1799 N N . LEU A 1 301 ? 14.404 17.901 133.922 1.00 24.70 287 LEU A N 1
ATOM 1800 C CA . LEU A 1 301 ? 14.119 16.485 133.697 1.00 24.47 287 LEU A CA 1
ATOM 1801 C C . LEU A 1 301 ? 14.746 15.871 132.452 1.00 24.92 287 LEU A C 1
ATOM 1802 O O . LEU A 1 301 ? 14.681 14.650 132.286 1.00 25.05 287 LEU A O 1
ATOM 1807 N N . ARG A 1 302 ? 15.366 16.698 131.583 1.00 24.72 288 ARG A N 1
ATOM 1808 C CA . ARG A 1 302 ? 16.165 16.150 130.491 1.00 26.90 288 ARG A CA 1
ATOM 1809 C C . ARG A 1 302 ? 17.501 15.601 131.046 1.00 27.68 288 ARG A C 1
ATOM 1810 O O . ARG A 1 302 ? 18.147 14.826 130.360 1.00 28.67 288 ARG A O 1
ATOM 1818 N N . ARG A 1 303 ? 17.906 15.989 132.279 1.00 27.79 289 ARG A N 1
ATOM 1819 C CA . ARG A 1 303 ? 19.145 15.513 132.864 1.00 28.96 289 ARG A CA 1
ATOM 1820 C C . ARG A 1 303 ? 18.910 14.551 134.025 1.00 28.65 289 ARG A C 1
ATOM 1821 O O . ARG A 1 303 ? 19.736 13.668 134.239 1.00 30.26 289 ARG A O 1
ATOM 1829 N N . GLU A 1 304 ? 17.814 14.713 134.764 1.00 25.99 290 GLU A N 1
ATOM 1830 C CA . GLU A 1 304 ? 17.540 13.853 135.924 1.00 25.35 290 GLU A CA 1
ATOM 1831 C C . GLU A 1 304 ? 17.007 12.506 135.461 1.00 25.09 290 GLU A C 1
ATOM 1832 O O . GLU A 1 304 ? 16.171 12.470 134.550 1.00 25.34 290 GLU A O 1
ATOM 1838 N N . THR A 1 305 ? 17.500 11.402 136.049 1.00 23.64 291 THR A N 1
ATOM 1839 C CA . THR A 1 305 ? 17.031 10.067 135.659 1.00 23.48 291 THR A CA 1
ATOM 1840 C C . THR A 1 305 ? 15.920 9.577 136.596 1.00 23.23 291 THR A C 1
ATOM 1841 O O . THR A 1 305 ? 15.770 10.094 137.707 1.00 22.82 291 THR A O 1
ATOM 1845 N N . VAL A 1 306 ? 15.204 8.513 136.176 1.00 23.18 292 VAL A N 1
ATOM 1846 C CA . VAL A 1 306 ? 14.199 7.865 137.028 1.00 22.80 292 VAL A CA 1
ATOM 1847 C C . VAL A 1 306 ? 14.857 7.377 138.344 1.00 23.56 292 VAL A C 1
ATOM 1848 O O . VAL A 1 306 ? 14.296 7.540 139.428 1.00 23.89 292 VAL A O 1
ATOM 1852 N N . ASN A 1 307 ? 16.121 6.890 138.249 1.00 23.12 293 ASN A N 1
ATOM 1853 C CA . ASN A 1 307 ? 16.838 6.435 139.438 1.00 22.97 293 ASN A CA 1
ATOM 1854 C C . ASN A 1 307 ? 17.131 7.585 140.394 1.00 22.82 293 ASN A C 1
ATOM 1855 O O . ASN A 1 307 ? 16.985 7.433 141.612 1.00 23.54 293 ASN A O 1
ATOM 1860 N N . GLN A 1 308 ? 17.567 8.746 139.862 1.00 23.22 294 GLN A N 1
ATOM 1861 C CA . GLN A 1 308 ? 17.830 9.900 140.740 1.00 23.07 294 GLN A CA 1
ATOM 1862 C C . GLN A 1 308 ? 16.577 10.327 141.494 1.00 23.70 294 GLN A C 1
ATOM 1863 O O . GLN A 1 308 ? 16.658 10.649 142.681 1.00 24.83 294 GLN A O 1
ATOM 1869 N N . GLN A 1 309 ? 15.420 10.315 140.807 1.00 22.31 295 GLN A N 1
ATOM 1870 C CA . GLN A 1 309 ? 14.175 10.678 141.486 1.00 22.22 295 GLN A CA 1
ATOM 1871 C C . GLN A 1 309 ? 13.840 9.660 142.565 1.00 22.96 295 GLN A C 1
ATOM 1872 O O . GLN A 1 309 ? 13.475 10.041 143.675 1.00 24.00 295 GLN A O 1
ATOM 1878 N N . TYR A 1 310 ? 13.984 8.371 142.263 1.00 22.95 296 TYR A N 1
ATOM 1879 C CA . TYR A 1 310 ? 13.739 7.324 143.244 1.00 23.39 296 TYR A CA 1
ATOM 1880 C C . TYR A 1 310 ? 14.605 7.519 144.494 1.00 23.61 296 TYR A C 1
ATOM 1881 O O . TYR A 1 310 ? 14.090 7.458 145.612 1.00 23.83 296 TYR A O 1
ATOM 1890 N N . ARG A 1 311 ? 15.913 7.803 144.296 1.00 23.16 297 ARG A N 1
ATOM 1891 C CA . ARG A 1 311 ? 16.777 7.980 145.469 1.00 23.72 297 ARG A CA 1
ATOM 1892 C C . ARG A 1 311 ? 16.401 9.212 146.283 1.00 23.88 297 ARG A C 1
ATOM 1893 O O . ARG A 1 311 ? 16.392 9.134 147.512 1.00 25.05 297 ARG A O 1
ATOM 1901 N N . SER A 1 312 ? 16.039 10.320 145.620 1.00 23.75 298 SER A N 1
ATOM 1902 C CA . SER A 1 312 ? 15.655 11.540 146.347 1.00 24.33 298 SER A CA 1
ATOM 1903 C C . SER A 1 312 ? 14.328 11.357 147.074 1.00 24.33 298 SER A C 1
ATOM 1904 O O . SER A 1 312 ? 14.146 11.837 148.205 1.00 25.01 298 SER A O 1
ATOM 1907 N N . VAL A 1 313 ? 13.396 10.663 146.425 1.00 23.17 299 VAL A N 1
ATOM 1908 C CA . VAL A 1 313 ? 12.092 10.418 147.036 1.00 22.67 299 VAL A CA 1
ATOM 1909 C C . VAL A 1 313 ? 12.226 9.437 148.207 1.00 22.65 299 VAL A C 1
ATOM 1910 O O . VAL A 1 313 ? 11.631 9.638 149.266 1.00 23.90 299 VAL A O 1
ATOM 1914 N N . LYS A 1 314 ? 13.061 8.410 148.053 1.00 21.67 300 LYS A N 1
ATOM 1915 C CA . LYS A 1 314 ? 13.300 7.442 149.111 1.00 21.98 300 LYS A CA 1
ATOM 1916 C C . LYS A 1 314 ? 13.912 8.167 150.343 1.00 22.87 300 LYS A C 1
ATOM 1917 O O . LYS A 1 314 ? 13.459 7.960 151.477 1.00 23.82 300 LYS A O 1
ATOM 1923 N N . GLU A 1 315 ? 14.874 9.080 150.092 1.00 22.80 301 GLU A N 1
ATOM 1924 C CA . GLU A 1 315 ? 15.487 9.827 151.195 1.00 24.11 301 GLU A CA 1
ATOM 1925 C C . GLU A 1 315 ? 14.461 10.724 151.903 1.00 24.50 301 GLU A C 1
ATOM 1926 O O . GLU A 1 315 ? 14.341 10.669 153.128 1.00 25.29 301 GLU A O 1
ATOM 1932 N N . ARG A 1 316 ? 13.684 11.515 151.138 1.00 24.69 302 ARG A N 1
ATOM 1933 C CA . ARG A 1 316 ? 12.730 12.418 151.763 1.00 24.55 302 ARG A CA 1
ATOM 1934 C C . ARG A 1 316 ? 11.623 11.685 152.506 1.00 25.14 302 ARG A C 1
ATOM 1935 O O . ARG A 1 316 ? 11.247 12.072 153.618 1.00 25.30 302 ARG A O 1
ATOM 1943 N N . THR A 1 317 ? 11.106 10.603 151.905 1.00 23.45 303 THR A N 1
ATOM 1944 C CA . THR A 1 317 ? 10.021 9.829 152.506 1.00 23.00 303 THR A CA 1
ATOM 1945 C C . THR A 1 317 ? 10.464 9.094 153.779 1.00 23.31 303 THR A C 1
ATOM 1946 O O . THR A 1 317 ? 9.640 8.820 154.647 1.00 23.74 303 THR A O 1
ATOM 1950 N N . SER A 1 318 ? 11.764 8.774 153.885 1.00 23.72 304 SER A N 1
ATOM 1951 C CA . SER A 1 318 ? 12.276 8.139 155.108 1.00 24.43 304 SER A CA 1
ATOM 1952 C C . SER A 1 318 ? 12.285 9.121 156.297 1.00 26.15 304 SER A C 1
ATOM 1953 O O . SER A 1 318 ? 12.462 8.673 157.427 1.00 27.10 304 SER A O 1
ATOM 1956 N N . ASN A 1 319 ? 12.221 10.448 156.028 1.00 26.95 305 ASN A N 1
ATOM 1957 C CA . ASN A 1 319 ? 12.185 11.507 157.042 1.00 28.67 305 ASN A CA 1
ATOM 1958 C C . ASN A 1 319 ? 13.328 11.375 158.034 1.00 32.29 305 ASN A C 1
ATOM 1959 O O . ASN A 1 319 ? 13.104 11.137 159.225 1.00 33.63 305 ASN A O 1
ATOM 1964 N N . PHE A 1 320 ? 14.553 11.481 157.515 1.00 34.02 306 PHE A N 1
ATOM 1965 C CA . PHE A 1 320 ? 15.799 11.348 158.269 1.00 36.94 306 PHE A CA 1
ATOM 1966 C C . PHE A 1 320 ? 15.921 9.963 158.884 1.00 37.61 306 PHE A C 1
ATOM 1967 O O . PHE A 1 320 ? 16.358 9.818 160.028 1.00 38.55 306 PHE A O 1
ATOM 1975 N N . LYS A 1 321 ? 15.515 8.936 158.122 1.00 36.42 307 LYS A N 1
ATOM 1976 C CA . LYS A 1 321 ? 15.541 7.550 158.558 1.00 36.75 307 LYS A CA 1
ATOM 1977 C C . LYS A 1 321 ? 14.839 7.332 159.887 1.00 36.96 307 LYS A C 1
ATOM 1978 O O . LYS A 1 321 ? 15.254 6.475 160.668 1.00 37.94 307 LYS A O 1
ATOM 1984 N N . ASP A 1 322 ? 13.790 8.116 160.156 1.00 36.01 308 ASP A N 1
ATOM 1985 C CA . ASP A 1 322 ? 13.016 7.934 161.373 1.00 36.19 308 ASP A CA 1
ATOM 1986 C C . ASP A 1 322 ? 11.757 7.256 160.924 1.00 35.82 308 ASP A C 1
ATOM 1987 O O . ASP A 1 322 ? 10.792 7.927 160.560 1.00 36.29 308 ASP A O 1
ATOM 1992 N N . TY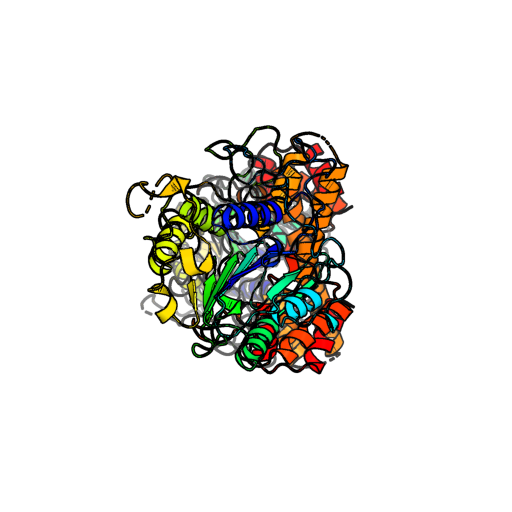R A 1 323 ? 11.756 5.929 160.957 1.00 34.46 309 TYR A N 1
ATOM 1993 C CA . TYR A 1 323 ? 10.627 5.158 160.483 1.00 33.93 309 TYR A CA 1
ATOM 1994 C C . TYR A 1 323 ? 9.427 5.135 161.459 1.00 34.15 309 TYR A C 1
ATOM 1995 O O . TYR A 1 323 ? 8.407 4.515 161.157 1.00 34.54 309 TYR A O 1
ATOM 2004 N N . ALA A 1 324 ? 9.504 5.887 162.568 1.00 34.46 310 ALA A N 1
ATOM 2005 C CA . ALA A 1 324 ? 8.329 6.111 163.412 1.00 35.43 310 ALA A CA 1
ATOM 2006 C C . ALA A 1 324 ? 7.476 7.261 162.785 1.00 35.05 310 ALA A C 1
ATOM 2007 O O . ALA A 1 324 ? 6.318 7.415 163.163 1.00 35.72 310 ALA A O 1
ATOM 2009 N N . MET A 1 325 ? 8.050 8.066 161.841 1.00 33.92 311 MET A N 1
ATOM 2010 C CA . MET A 1 325 ? 7.388 9.151 161.110 1.00 32.86 311 MET A CA 1
ATOM 2011 C C . MET A 1 325 ? 7.903 9.208 159.652 1.00 30.15 311 MET A C 1
ATOM 2012 O O . MET A 1 325 ? 8.160 10.270 159.094 1.00 29.99 311 MET A O 1
ATOM 2017 N N . GLY A 1 326 ? 8.044 8.044 159.059 1.00 28.15 312 GLY A N 1
ATOM 2018 C CA . GLY A 1 326 ? 8.536 7.912 157.693 1.00 27.26 312 GLY A CA 1
ATOM 2019 C C . GLY A 1 326 ? 8.381 6.488 157.220 1.00 26.36 312 GLY A C 1
ATOM 2020 O O . GLY A 1 326 ? 8.103 5.586 158.015 1.00 26.81 312 GLY A O 1
ATOM 2021 N N A SER A 1 327 ? 8.533 6.272 155.914 0.50 25.71 313 SER A N 1
ATOM 2022 N N B SER A 1 327 ? 8.555 6.268 155.918 0.50 25.87 313 SER A N 1
ATOM 2023 C CA A SER A 1 327 ? 8.371 4.943 155.338 0.50 25.21 313 SER A CA 1
ATOM 2024 C CA B SER A 1 327 ? 8.409 4.935 155.354 0.50 25.52 313 SER A CA 1
ATOM 2025 C C A SER A 1 327 ? 9.494 4.606 154.355 0.50 25.63 313 SER A C 1
ATOM 2026 C C B SER A 1 327 ? 9.505 4.603 154.351 0.50 25.78 313 SER A C 1
ATOM 2027 O O A SER A 1 327 ? 10.274 5.483 153.968 0.50 25.66 313 SER A O 1
ATOM 2028 O O B SER A 1 327 ? 10.284 5.477 153.957 0.50 25.82 313 SER A O 1
ATOM 2033 N N . HIS A 1 328 ? 9.584 3.322 153.975 1.00 25.58 314 HIS A N 1
ATOM 2034 C CA . HIS A 1 328 ? 10.581 2.808 153.062 1.00 25.76 314 HIS A CA 1
ATOM 2035 C C . HIS A 1 328 ? 10.000 2.813 151.670 1.00 23.58 314 HIS A C 1
ATOM 2036 O O . HIS A 1 328 ? 9.106 2.013 151.398 1.00 23.20 314 HIS A O 1
ATOM 2043 N N . VAL A 1 329 ? 10.525 3.642 150.783 1.00 23.02 315 VAL A N 1
ATOM 2044 C CA . VAL A 1 329 ? 10.079 3.648 149.388 1.00 22.66 315 VAL A CA 1
ATOM 2045 C C . VAL A 1 329 ? 10.666 2.428 148.716 1.00 23.41 315 VAL A C 1
ATOM 2046 O O . VAL A 1 329 ? 11.879 2.157 148.859 1.00 24.53 315 VAL A O 1
ATOM 2050 N N . MET A 1 330 ? 9.813 1.657 148.025 1.00 22.42 316 MET A N 1
ATOM 2051 C CA . MET A 1 330 ? 10.241 0.403 147.410 1.00 22.37 316 MET A CA 1
ATOM 2052 C C . MET A 1 330 ? 10.163 0.463 145.892 1.00 22.02 316 MET A C 1
ATOM 2053 O O . MET A 1 330 ? 9.451 1.300 145.343 1.00 21.25 316 MET A O 1
ATOM 2058 N N . GLN A 1 331 ? 10.916 -0.406 145.203 1.00 22.16 317 GLN A N 1
ATOM 2059 C CA . GLN A 1 331 ? 10.863 -0.472 143.742 1.00 22.47 317 GLN A CA 1
ATOM 2060 C C . GLN A 1 331 ? 10.582 -1.904 143.299 1.00 22.85 317 GLN A C 1
ATOM 2061 O O . GLN A 1 331 ? 11.027 -2.867 143.940 1.00 23.50 317 GLN A O 1
ATOM 2067 N N . TYR A 1 332 ? 9.820 -2.040 142.203 1.00 21.15 318 TYR A N 1
ATOM 2068 C CA . TYR A 1 332 ? 9.413 -3.328 141.633 1.00 21.57 318 TYR A CA 1
ATOM 2069 C C . TYR A 1 332 ? 9.451 -3.244 140.113 1.00 22.04 318 TYR A C 1
ATOM 2070 O O . TYR A 1 332 ? 9.519 -2.148 139.549 1.00 22.48 318 TYR A O 1
ATOM 2079 N N . GLY A 1 333 ? 9.359 -4.399 139.449 1.00 22.59 319 GLY A N 1
ATOM 2080 C CA . GLY A 1 333 ? 9.315 -4.413 137.993 1.00 23.15 319 GLY A CA 1
ATOM 2081 C C . GLY A 1 333 ? 10.684 -4.343 137.362 1.00 24.44 319 GLY A C 1
ATOM 2082 O O . GLY A 1 333 ? 11.668 -4.860 137.910 1.00 25.53 319 GLY A O 1
ATOM 2083 N N . ASP A 1 334 ? 10.737 -3.745 136.157 1.00 24.11 320 ASP A N 1
ATOM 2084 C CA . ASP A 1 334 ? 11.962 -3.667 135.361 1.00 25.02 320 ASP A CA 1
ATOM 2085 C C . ASP A 1 334 ? 12.845 -2.489 135.768 1.00 26.25 320 ASP A C 1
ATOM 2086 O O . ASP A 1 334 ? 12.632 -1.359 135.324 1.00 26.42 320 ASP A O 1
ATOM 2091 N N . THR A 1 335 ? 13.875 -2.771 136.556 1.00 27.24 321 THR A N 1
ATOM 2092 C CA . THR A 1 335 ? 14.782 -1.734 137.034 1.00 29.22 321 THR A CA 1
ATOM 2093 C C . THR A 1 335 ? 15.698 -1.157 135.961 1.00 28.32 321 THR A C 1
ATOM 2094 O O . THR A 1 335 ? 16.299 -0.100 136.205 1.00 28.60 321 THR A O 1
ATOM 2098 N N . ASN A 1 336 ? 15.766 -1.767 134.773 1.00 27.16 322 ASN A N 1
ATOM 2099 C CA . ASN A 1 336 ? 16.539 -1.169 133.675 1.00 27.33 322 ASN A CA 1
ATOM 2100 C C . ASN A 1 336 ? 15.967 0.215 133.288 1.00 25.87 322 ASN A C 1
ATOM 2101 O O . ASN A 1 336 ? 16.692 1.064 132.798 1.00 27.41 322 ASN A O 1
ATOM 2106 N N . ILE A 1 337 ? 14.662 0.447 133.535 1.00 23.45 323 ILE A N 1
ATOM 2107 C CA . ILE A 1 337 ? 14.049 1.741 133.235 1.00 22.98 323 ILE A CA 1
ATOM 2108 C C . ILE A 1 337 ? 14.614 2.866 134.123 1.00 23.15 323 ILE A C 1
ATOM 2109 O O . ILE A 1 337 ? 14.506 4.040 133.753 1.00 25.00 323 ILE A O 1
ATOM 2114 N N . THR A 1 338 ? 15.224 2.531 135.277 1.00 23.38 324 THR A N 1
ATOM 2115 C CA . THR A 1 338 ? 15.766 3.580 136.154 1.00 24.36 324 THR A CA 1
ATOM 2116 C C . THR A 1 338 ? 16.886 4.390 135.482 1.00 25.02 324 THR A C 1
ATOM 2117 O O . THR A 1 338 ? 17.134 5.520 135.894 1.00 24.76 324 THR A O 1
ATOM 2121 N N . ALA A 1 339 ? 17.536 3.825 134.446 1.00 25.71 325 ALA A N 1
ATOM 2122 C CA . ALA A 1 339 ? 18.585 4.552 133.727 1.00 26.88 325 ALA A CA 1
ATOM 2123 C C . ALA A 1 339 ? 18.028 5.644 132.787 1.00 26.92 325 ALA A C 1
ATOM 2124 O O . ALA A 1 339 ? 18.787 6.502 132.322 1.00 27.86 325 ALA A O 1
ATOM 2126 N N . GLU A 1 340 ? 16.707 5.620 132.491 1.00 25.71 326 GLU A N 1
ATOM 2127 C CA . GLU A 1 340 ? 16.117 6.585 131.569 1.00 25.10 326 GLU A CA 1
ATOM 2128 C C . GLU A 1 340 ? 15.995 7.996 132.137 1.00 24.10 326 GLU A C 1
ATOM 2129 O O . GLU A 1 340 ? 15.768 8.163 133.332 1.00 24.74 326 GLU A O 1
ATOM 2135 N N . LYS A 1 341 ? 16.073 9.020 131.258 1.00 23.14 327 LYS A N 1
ATOM 2136 C CA . LYS A 1 341 ? 15.873 10.396 131.693 1.00 23.00 327 LYS A CA 1
ATOM 2137 C C . LYS A 1 341 ? 14.378 10.560 131.986 1.00 23.97 327 LYS A C 1
ATOM 2138 O O . LYS A 1 341 ? 13.528 10.049 131.246 1.00 25.62 327 LYS A O 1
ATOM 2144 N N . LEU A 1 342 ? 14.066 11.282 133.048 1.00 23.61 328 LEU A N 1
ATOM 2145 C CA . LEU A 1 342 ? 12.685 11.409 133.522 1.00 23.95 328 LEU A CA 1
ATOM 2146 C C . LEU A 1 342 ? 11.769 12.144 132.541 1.00 23.63 328 LEU A C 1
ATOM 2147 O O . LEU A 1 342 ? 10.542 11.884 132.539 1.00 22.40 328 LEU A O 1
ATOM 2152 N N . TYR A 1 343 ? 12.326 13.009 131.664 1.00 23.36 329 TYR A N 1
ATOM 2153 C CA . TYR A 1 343 ? 11.471 13.728 130.716 1.00 24.15 329 TYR A CA 1
ATOM 2154 C C . TYR A 1 343 ? 10.769 12.799 129.724 1.00 24.03 329 TYR A C 1
ATOM 2155 O O . TYR A 1 343 ? 9.725 13.187 129.178 1.00 25.06 329 TYR A O 1
ATOM 2164 N N . LEU A 1 344 ? 11.293 11.591 129.515 1.00 22.83 330 LEU A N 1
ATOM 2165 C CA . LEU A 1 344 ? 10.650 10.641 128.619 1.00 23.01 330 LEU A CA 1
ATOM 2166 C C . LEU A 1 344 ? 9.283 10.195 129.156 1.00 22.81 330 LEU A C 1
ATOM 2167 O O . LEU A 1 344 ? 8.477 9.666 128.380 1.00 23.22 330 LEU A O 1
ATOM 2172 N N . PHE A 1 345 ? 9.037 10.382 130.482 1.00 22.38 331 PHE A N 1
ATOM 2173 C CA . PHE A 1 345 ? 7.772 10.028 131.116 1.00 22.12 331 PHE A CA 1
ATOM 2174 C C . PHE A 1 345 ? 6.997 11.259 131.577 1.00 22.88 331 PHE A C 1
ATOM 2175 O O . PHE A 1 345 ? 5.764 11.264 131.508 1.00 23.25 331 PHE A O 1
ATOM 2183 N N . GLN A 1 346 ? 7.695 12.260 132.132 1.00 22.82 332 GLN A N 1
ATOM 2184 C CA . GLN A 1 346 ? 7.020 13.412 132.742 1.00 22.45 332 GLN A CA 1
ATOM 2185 C C . GLN A 1 346 ? 7.151 14.738 131.997 1.00 24.03 332 GLN A C 1
ATOM 2186 O O . GLN A 1 346 ? 6.621 15.749 132.473 1.00 24.41 332 GLN A O 1
ATOM 2192 N N . GLY A 1 347 ? 7.837 14.733 130.870 1.00 24.43 333 GLY A N 1
ATOM 2193 C CA . GLY A 1 347 ? 8.035 15.954 130.110 1.00 26.02 333 GLY A CA 1
ATOM 2194 C C . GLY A 1 347 ? 9.197 16.773 130.624 1.00 27.41 333 GLY A C 1
ATOM 2195 O O . GLY A 1 347 ? 9.874 16.409 131.595 1.00 28.00 333 GLY A O 1
ATOM 2196 N N . PHE A 1 348 ? 9.451 17.887 129.941 1.00 27.77 334 PHE A N 1
ATOM 2197 C CA . PHE A 1 348 ? 10.525 18.791 130.247 1.00 29.01 334 PHE A CA 1
ATOM 2198 C C . PHE A 1 348 ? 9.960 20.224 130.333 1.00 28.92 334 PHE A C 1
ATOM 2199 O O . PHE A 1 348 ? 9.344 20.692 129.380 1.00 28.80 334 PHE A O 1
ATOM 2207 N N . ASP A 1 349 ? 10.159 20.895 131.468 1.00 29.10 335 ASP A N 1
ATOM 2208 C CA . ASP A 1 349 ? 9.704 22.268 131.671 1.00 30.50 335 ASP A CA 1
ATOM 2209 C C . ASP A 1 349 ? 10.819 23.172 131.168 1.00 32.13 335 ASP A C 1
ATOM 2210 O O . ASP A 1 349 ? 11.913 23.197 131.747 1.00 32.27 335 ASP A O 1
ATOM 2215 N N . PRO A 1 350 ? 10.555 23.942 130.096 1.00 33.47 336 PRO A N 1
ATOM 2216 C CA . PRO A 1 350 ? 11.609 24.817 129.546 1.00 34.60 336 PRO A CA 1
ATOM 2217 C C . PRO A 1 350 ? 12.210 25.804 130.546 1.00 35.83 336 PRO A C 1
ATOM 2218 O O . PRO A 1 350 ? 13.383 26.138 130.430 1.00 36.17 336 PRO A O 1
ATOM 2222 N N . ALA A 1 351 ? 11.444 26.218 131.561 1.00 36.35 337 ALA A N 1
ATOM 2223 C CA . ALA A 1 351 ? 11.936 27.147 132.584 1.00 37.37 337 ALA A CA 1
ATOM 2224 C C . ALA A 1 351 ? 13.019 26.565 133.492 1.00 38.08 337 ALA A C 1
ATOM 2225 O O . ALA A 1 351 ? 13.685 27.315 134.198 1.00 38.46 337 ALA A O 1
ATOM 2227 N N . THR A 1 352 ? 13.180 25.243 133.508 1.00 38.40 338 THR A N 1
ATOM 2228 C CA . THR A 1 352 ? 14.140 24.589 134.397 1.00 40.21 338 THR A CA 1
ATOM 2229 C C . THR A 1 352 ? 15.491 24.294 133.777 1.00 42.96 338 THR A C 1
ATOM 2230 O O . THR A 1 352 ? 16.303 23.659 134.448 1.00 43.46 338 THR A O 1
ATOM 2234 N N . VAL A 1 353 ? 15.729 24.653 132.508 1.00 44.93 339 VAL A N 1
ATOM 2235 C CA . VAL A 1 353 ? 16.983 24.291 131.811 1.00 47.73 339 VAL A CA 1
ATOM 2236 C C . VAL A 1 353 ? 18.264 24.386 132.631 1.00 49.73 339 VAL A C 1
ATOM 2237 O O . VAL A 1 353 ? 19.055 23.442 132.623 1.00 50.42 339 VAL A O 1
ATOM 2241 N N . ASN A 1 354 ? 18.486 25.525 133.297 1.00 50.16 340 ASN A N 1
ATOM 2242 C CA . ASN A 1 354 ? 19.766 25.757 133.955 1.00 51.35 340 ASN A CA 1
ATOM 2243 C C . ASN A 1 354 ? 19.752 25.661 135.449 1.00 50.98 340 ASN A C 1
ATOM 2244 O O . ASN A 1 354 ? 20.659 26.191 136.096 1.00 51.14 340 ASN A O 1
ATOM 2249 N N . LEU A 1 355 ? 18.774 24.943 136.006 1.00 50.07 341 LEU A N 1
ATOM 2250 C CA . LEU A 1 355 ? 18.724 24.745 137.445 1.00 50.05 341 LEU A CA 1
ATOM 2251 C C . LEU A 1 355 ? 19.928 23.898 137.891 1.00 49.53 341 LEU A C 1
ATOM 2252 O O . LEU A 1 355 ? 20.529 23.180 137.077 1.00 49.91 341 LEU A O 1
ATOM 2257 N N . PRO A 1 356 ? 20.366 24.039 139.153 1.00 48.27 342 PRO A N 1
ATOM 2258 C CA . PRO A 1 356 ? 21.532 23.261 139.606 1.00 47.86 342 PRO A CA 1
ATOM 2259 C C . PRO A 1 356 ? 21.315 21.754 139.434 1.00 47.77 342 PRO A C 1
ATOM 2260 O O . PRO A 1 356 ? 20.178 21.267 139.503 1.00 47.51 342 PRO A O 1
ATOM 2264 N N . PRO A 1 357 ? 22.390 21.007 139.142 1.00 47.77 343 PRO A N 1
ATOM 2265 C CA . PRO A 1 357 ? 22.237 19.560 138.944 1.00 47.98 343 PRO A CA 1
ATOM 2266 C C . PRO A 1 357 ? 21.685 18.859 140.177 1.00 48.29 343 PRO A C 1
ATOM 2267 O O . PRO A 1 357 ? 21.876 19.321 141.305 1.00 48.30 343 PRO A O 1
ATOM 2271 N N . HIS A 1 358 ? 20.994 17.741 139.952 1.00 48.37 344 HIS A N 1
ATOM 2272 C CA . HIS A 1 358 ? 20.411 16.948 141.018 1.00 49.05 344 HIS A CA 1
ATOM 2273 C C . HIS A 1 358 ? 21.463 16.402 141.991 1.00 50.12 344 HIS A C 1
ATOM 2274 O O . HIS A 1 358 ? 22.504 15.906 141.557 1.00 50.85 344 HIS A O 1
ATOM 2281 N N . GLU A 1 363 ? 17.630 20.189 153.586 1.00 55.61 349 GLU A N 1
ATOM 2282 C CA . GLU A 1 363 ? 16.210 19.888 153.790 1.00 55.69 349 GLU A CA 1
ATOM 2283 C C . GLU A 1 363 ? 15.911 19.715 155.278 1.00 54.26 349 GLU A C 1
ATOM 2284 O O . GLU A 1 363 ? 16.776 19.250 156.028 1.00 54.98 349 GLU A O 1
ATOM 2290 N N . ALA A 1 364 ? 14.690 20.062 155.709 1.00 51.82 350 ALA A N 1
ATOM 2291 C CA . ALA A 1 364 ? 14.332 19.895 157.115 1.00 49.71 350 ALA A CA 1
ATOM 2292 C C . ALA A 1 364 ? 13.374 18.722 157.326 1.00 46.78 350 ALA A C 1
ATOM 2293 O O . ALA A 1 364 ? 12.580 18.392 156.443 1.00 46.76 350 ALA A O 1
ATOM 2295 N N . LYS A 1 365 ? 13.428 18.115 158.518 1.00 44.48 351 LYS A N 1
ATOM 2296 C CA . LYS A 1 365 ? 12.554 16.999 158.892 1.00 42.66 351 LYS A CA 1
ATOM 2297 C C . LYS A 1 365 ? 11.105 17.489 158.879 1.00 40.50 351 LYS A C 1
ATOM 2298 O O . LYS A 1 365 ? 10.832 18.606 159.337 1.00 41.04 351 LYS A O 1
ATOM 2304 N N . MET A 1 366 ? 10.190 16.693 158.319 1.00 37.78 352 MET A N 1
ATOM 2305 C CA . MET A 1 366 ? 8.799 17.108 158.221 1.00 36.21 352 MET A CA 1
ATOM 2306 C C . MET A 1 366 ? 7.950 16.572 159.343 1.00 35.25 352 MET A C 1
ATOM 2307 O O . MET A 1 366 ? 8.166 15.453 159.797 1.00 35.43 352 MET A O 1
ATOM 2312 N N . GLU A 1 367 ? 6.960 17.364 159.792 1.00 34.38 353 GLU A N 1
ATOM 2313 C CA . GLU A 1 367 ? 6.031 16.913 160.821 1.00 34.36 353 GLU A CA 1
ATOM 2314 C C . GLU A 1 367 ? 4.929 16.229 160.037 1.00 32.63 353 GLU A C 1
ATOM 2315 O O . GLU A 1 367 ? 4.281 16.873 159.202 1.00 32.52 353 GLU A O 1
ATOM 2321 N N . VAL A 1 368 ? 4.771 14.934 160.239 1.00 31.27 354 VAL A N 1
ATOM 2322 C CA . VAL A 1 368 ? 3.823 14.162 159.469 1.00 31.26 354 VAL A CA 1
ATOM 2323 C C . VAL A 1 368 ? 2.851 13.408 160.334 1.00 31.82 354 VAL A C 1
ATOM 2324 O O . VAL A 1 368 ? 3.094 13.094 161.522 1.00 32.02 354 VAL A O 1
ATOM 2328 N N . VAL A 1 369 ? 1.713 13.146 159.730 1.00 30.70 355 VAL A N 1
ATOM 2329 C CA . VAL A 1 369 ? 0.657 12.444 160.370 1.00 31.66 355 VAL A CA 1
ATOM 2330 C C . VAL A 1 369 ? 0.396 11.134 159.605 1.00 31.56 355 VAL A C 1
ATOM 2331 O O . VAL A 1 369 ? 0.520 11.052 158.392 1.00 29.21 355 VAL A O 1
ATOM 2335 N N . HIS A 1 370 ? 0.084 10.105 160.338 1.00 32.54 356 HIS A N 1
ATOM 2336 C CA . HIS A 1 370 ? -0.254 8.804 159.819 1.00 33.40 356 HIS A CA 1
ATOM 2337 C C . HIS A 1 370 ? -1.558 8.915 158.970 1.00 32.35 356 HIS A C 1
ATOM 2338 O O . HIS A 1 370 ? -2.504 9.569 159.387 1.00 32.09 356 HIS A O 1
ATOM 2345 N N . GLN A 1 371 ? -1.595 8.308 157.783 1.00 31.15 357 GLN A N 1
ATOM 2346 C CA . GLN A 1 371 ? -2.744 8.309 156.869 1.00 31.16 357 GLN A CA 1
ATOM 2347 C C . GLN A 1 371 ? -4.105 7.898 157.553 1.00 30.69 357 GLN A C 1
ATOM 2348 O O . GLN A 1 371 ? -5.135 8.544 157.346 1.00 30.05 357 GLN A O 1
ATOM 2354 N N . ARG A 1 372 ? -4.102 6.827 158.367 1.00 30.23 358 ARG A N 1
ATOM 2355 C CA . ARG A 1 372 ? -5.323 6.377 159.079 1.00 31.21 358 ARG A CA 1
ATOM 2356 C C . ARG A 1 372 ? -5.721 7.290 160.256 1.00 30.47 358 ARG A C 1
ATOM 2357 O O . ARG A 1 372 ? -6.875 7.252 160.689 1.00 31.06 358 ARG A O 1
ATOM 2365 N N . ASP A 1 373 ? -4.773 8.092 160.754 1.00 29.32 359 ASP A N 1
ATOM 2366 C CA . ASP A 1 373 ? -4.996 9.026 161.863 1.00 29.20 359 ASP A CA 1
ATOM 2367 C C . ASP A 1 373 ? -5.553 10.379 161.422 1.00 28.29 359 ASP A C 1
ATOM 2368 O O . ASP A 1 373 ? -6.081 11.120 162.253 1.00 28.56 359 ASP A O 1
ATOM 2373 N N . ALA A 1 374 ? -5.439 10.727 160.124 1.00 27.17 360 ALA A N 1
ATOM 2374 C CA . ALA A 1 374 ? -5.887 12.038 159.662 1.00 27.14 360 ALA A CA 1
ATOM 2375 C C . ALA A 1 374 ? -7.375 12.310 159.886 1.00 26.45 360 ALA A C 1
ATOM 2376 O O . ALA A 1 374 ? -7.752 13.452 160.170 1.00 27.25 360 ALA A O 1
ATOM 2378 N N . GLU A 1 375 ? -8.222 11.286 159.753 1.00 25.43 361 GLU A N 1
ATOM 2379 C CA . GLU A 1 375 ? -9.667 11.465 159.876 1.00 25.95 361 GLU A CA 1
ATOM 2380 C C . GLU A 1 375 ? -10.087 11.980 161.255 1.00 26.18 361 GLU A C 1
ATOM 2381 O O . GLU A 1 375 ? -10.802 12.985 161.347 1.00 26.56 361 GLU A O 1
ATOM 2387 N N . LEU A 1 376 ? -9.658 11.275 162.332 1.00 25.96 362 LEU A N 1
ATOM 2388 C CA . LEU A 1 376 ? -10.070 11.713 163.671 1.00 26.56 362 LEU A CA 1
ATOM 2389 C C . LEU A 1 376 ? -9.437 13.054 164.030 1.00 26.30 362 LEU A C 1
ATOM 2390 O O . LEU A 1 376 ? -10.073 13.851 164.713 1.00 26.82 362 LEU A O 1
ATOM 2395 N N . LEU A 1 377 ? -8.204 13.316 163.569 1.00 26.01 363 LEU A N 1
ATOM 2396 C CA . LEU A 1 377 ? -7.567 14.606 163.832 1.00 27.08 363 LEU A CA 1
ATOM 2397 C C . LEU A 1 377 ? -8.342 15.744 163.173 1.00 27.47 363 LEU A C 1
ATOM 2398 O O . LEU A 1 377 ? -8.526 16.799 163.776 1.00 28.63 363 LEU A O 1
ATOM 2403 N N . PHE A 1 378 ? -8.841 15.505 161.952 1.00 26.82 364 PHE A N 1
ATOM 2404 C CA . PHE A 1 378 ? -9.658 16.494 161.242 1.00 27.53 364 PHE A CA 1
ATOM 2405 C C . PHE A 1 378 ? -10.939 16.768 162.017 1.00 28.45 364 PHE A C 1
ATOM 2406 O O . PHE A 1 378 ? -11.312 17.926 162.187 1.00 28.84 364 PHE A O 1
ATOM 2414 N N . MET A 1 379 ? -11.619 15.704 162.504 1.00 29.02 365 MET A N 1
ATOM 2415 C CA . MET A 1 379 ? -12.861 15.900 163.248 1.00 29.84 365 MET A CA 1
ATOM 2416 C C . MET A 1 379 ? -12.604 16.620 164.566 1.00 31.16 365 MET A C 1
ATOM 2417 O O . MET A 1 379 ? -13.380 17.504 164.946 1.00 32.01 365 MET A O 1
ATOM 2422 N N . TRP A 1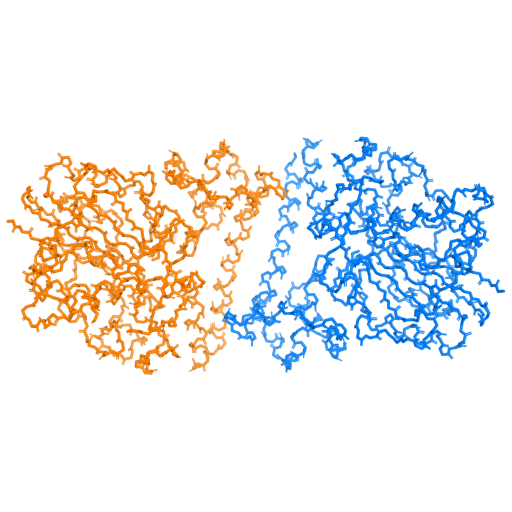 380 ? -11.497 16.286 165.236 1.00 31.02 366 TRP A N 1
ATOM 2423 C CA . TRP A 1 380 ? -11.147 16.927 166.502 1.00 31.80 366 TRP A CA 1
ATOM 2424 C C . TRP A 1 380 ? -10.801 18.399 166.294 1.00 34.51 366 TRP A C 1
ATOM 2425 O O . TRP A 1 380 ? -11.183 19.228 167.117 1.00 34.81 366 TRP A O 1
ATOM 2436 N N . GLN A 1 381 ? -10.123 18.741 165.188 1.00 36.10 367 GLN A N 1
ATOM 2437 C CA . GLN A 1 381 ? -9.797 20.143 164.878 1.00 38.73 367 GLN A CA 1
ATOM 2438 C C . GLN A 1 381 ? -11.095 20.935 164.694 1.00 39.66 367 GLN A C 1
ATOM 2439 O O . GLN A 1 381 ? -11.213 22.038 165.227 1.00 40.30 367 GLN A O 1
ATOM 2445 N N . MET A 1 382 ? -12.086 20.340 164.007 1.00 39.76 368 MET A N 1
ATOM 2446 C CA . MET A 1 382 ? -13.394 20.953 163.793 1.00 41.28 368 MET A CA 1
ATOM 2447 C C . MET A 1 382 ? -14.130 21.152 165.115 1.00 42.38 368 MET A C 1
ATOM 2448 O O . MET A 1 382 ? -14.784 22.176 165.321 1.00 42.72 368 MET A O 1
ATOM 2453 N N . TYR A 1 383 ? -14.016 20.178 166.019 1.00 42.30 369 TYR A N 1
ATOM 2454 C CA . TYR A 1 383 ? -14.620 20.258 167.341 1.00 43.43 369 TYR A CA 1
ATOM 2455 C C . TYR A 1 383 ? -13.980 21.406 168.154 1.00 45.26 369 TYR A C 1
ATOM 2456 O O . TYR A 1 383 ? -14.704 22.187 168.759 1.00 45.66 369 TYR A O 1
ATOM 2465 N N A GLN A 1 384 ? -12.647 21.513 168.138 0.51 45.74 370 GLN A N 1
ATOM 2466 N N B GLN A 1 384 ? -12.645 21.513 168.152 0.49 45.80 370 GLN A N 1
ATOM 2467 C CA A GLN A 1 384 ? -11.926 22.563 168.856 0.51 46.97 370 GLN A CA 1
ATOM 2468 C CA B GLN A 1 384 ? -11.954 22.570 168.892 0.49 47.07 370 GLN A CA 1
ATOM 2469 C C A GLN A 1 384 ? -12.236 23.952 168.290 0.51 48.48 370 GLN A C 1
ATOM 2470 C C B GLN A 1 384 ? -12.202 23.965 168.291 0.49 48.52 370 GLN A C 1
ATOM 2471 O O A GLN A 1 384 ? -12.320 24.912 169.051 0.51 48.83 370 GLN A O 1
ATOM 2472 O O B GLN A 1 384 ? -12.226 24.942 169.034 0.49 48.86 370 GLN A O 1
ATOM 2483 N N . ARG A 1 385 ? -12.418 24.060 166.965 1.00 49.26 371 ARG A N 1
ATOM 2484 C CA . ARG A 1 385 ? -12.726 25.345 166.318 1.00 51.11 371 ARG A CA 1
ATOM 2485 C C . ARG A 1 385 ? -14.251 25.654 166.333 1.00 53.04 371 ARG A C 1
ATOM 2486 O O . ARG A 1 385 ? -14.677 26.589 165.654 1.00 53.42 371 ARG A O 1
ATOM 2494 N N . SER A 1 386 ? -15.073 24.892 167.085 1.00 53.90 372 SER A N 1
ATOM 2495 C CA . SER A 1 386 ? -16.516 25.139 167.131 1.00 55.25 372 SER A CA 1
ATOM 2496 C C . SER A 1 386 ? -16.985 25.707 168.473 1.00 55.93 372 SER A C 1
ATOM 2497 O O . SER A 1 386 ? -16.330 25.520 169.499 1.00 56.38 372 SER A O 1
ATOM 2500 N N . LYS A 1 393 ? -19.062 21.887 169.930 1.00 60.55 379 LYS A N 1
ATOM 2501 C CA . LYS A 1 393 ? -20.272 21.331 169.329 1.00 60.78 379 LYS A CA 1
ATOM 2502 C C . LYS A 1 393 ? -20.434 19.847 169.676 1.00 60.50 379 LYS A C 1
ATOM 2503 O O . LYS A 1 393 ? -19.489 19.063 169.571 1.00 60.78 379 LYS A O 1
ATOM 2509 N N . THR A 1 394 F -21.638 19.467 170.099 1.00 59.42 380 THR A N 1
ATOM 2510 C CA . THR A 1 394 F -21.956 18.090 170.465 1.00 58.49 380 THR A CA 1
ATOM 2511 C C . THR A 1 394 F -22.200 17.214 169.223 1.00 57.14 380 THR A C 1
ATOM 2512 O O . THR A 1 394 F -22.013 16.004 169.292 1.00 57.03 380 THR A O 1
ATOM 2516 N N . HIS A 1 395 ? -22.594 17.817 168.084 1.00 55.59 381 HIS A N 1
ATOM 2517 C CA . HIS A 1 395 ? -22.823 17.089 166.835 1.00 54.46 381 HIS A CA 1
ATOM 2518 C C . HIS A 1 395 ? -21.510 16.492 166.295 1.00 52.08 381 HIS A C 1
ATOM 2519 O O . HIS A 1 395 ? -21.511 15.392 165.734 1.00 52.02 381 HIS A O 1
ATOM 2526 N N . ILE A 1 396 ? -20.401 17.230 166.443 1.00 49.78 382 ILE A N 1
ATOM 2527 C CA . ILE A 1 396 ? -19.101 16.742 165.984 1.00 48.03 382 ILE A CA 1
ATOM 2528 C C . ILE A 1 396 ? -18.611 15.615 166.892 1.00 45.29 382 ILE A C 1
ATOM 2529 O O . ILE A 1 396 ? -18.079 14.623 166.405 1.00 44.40 382 ILE A O 1
ATOM 2534 N N . LEU A 1 397 ? -18.837 15.744 168.201 1.00 43.67 383 LEU A N 1
ATOM 2535 C CA . LEU A 1 397 ? -18.455 14.732 169.174 1.00 42.77 383 LEU A CA 1
ATOM 2536 C C . LEU A 1 397 ? -19.194 13.409 168.904 1.00 40.86 383 LEU A C 1
ATOM 2537 O O . LEU A 1 397 ? -18.600 12.332 169.025 1.00 40.16 383 LEU A O 1
ATOM 2542 N N . LYS A 1 398 ? -20.465 13.497 168.486 1.00 39.52 384 LYS A N 1
ATOM 2543 C CA . LYS A 1 398 ? -21.296 12.345 168.130 1.00 38.91 384 LYS A CA 1
ATOM 2544 C C . LYS A 1 398 ? -20.752 11.671 166.857 1.00 36.76 384 LYS A C 1
ATOM 2545 O O . LYS A 1 398 ? -20.759 10.449 166.757 1.00 35.52 384 LYS A O 1
ATOM 2551 N N . GLN A 1 399 ? -20.252 12.472 165.902 1.00 35.81 385 GLN A N 1
ATOM 2552 C CA . GLN A 1 399 ? -19.663 11.975 164.668 1.00 34.79 385 GLN A CA 1
ATOM 2553 C C . GLN A 1 399 ? -18.333 11.264 164.981 1.00 31.67 385 GLN A C 1
ATOM 2554 O O . GLN A 1 399 ? -18.066 10.191 164.436 1.00 30.48 385 GLN A O 1
ATOM 2560 N N . ILE A 1 400 ? -17.535 11.817 165.924 1.00 29.80 386 ILE A N 1
ATOM 2561 C CA . ILE A 1 400 ? -16.292 11.176 166.364 1.00 28.56 386 ILE A CA 1
ATOM 2562 C C . ILE A 1 400 ? -16.634 9.825 167.009 1.00 27.87 386 ILE A C 1
ATOM 2563 O O . ILE A 1 400 ? -16.029 8.796 166.685 1.00 27.16 386 ILE A O 1
ATOM 2568 N N . ALA A 1 4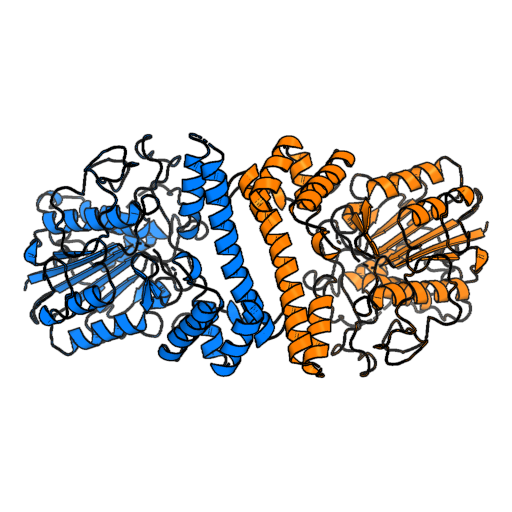01 ? -17.645 9.821 167.897 1.00 28.00 387 ALA A N 1
ATOM 2569 C CA . ALA A 1 401 ? -18.067 8.587 168.556 1.00 27.52 387 ALA A CA 1
ATOM 2570 C C . ALA A 1 401 ? -18.531 7.538 167.541 1.00 27.38 387 ALA A C 1
ATOM 2571 O O . ALA A 1 401 ? -18.142 6.377 167.657 1.00 26.62 387 ALA A O 1
ATOM 2573 N N . GLU A 1 402 ? -19.329 7.944 166.531 1.00 27.26 388 GLU A N 1
ATOM 2574 C CA . GLU A 1 402 ? -19.780 6.998 165.509 1.00 28.20 388 GLU A CA 1
ATOM 2575 C C . GLU A 1 402 ? -18.617 6.411 164.726 1.00 27.55 388 GLU A C 1
ATOM 2576 O O . GLU A 1 402 ? -18.611 5.213 164.442 1.00 28.63 388 GLU A O 1
ATOM 2582 N N . THR A 1 403 ? -17.621 7.233 164.402 1.00 26.47 389 THR A N 1
ATOM 2583 C CA . THR A 1 403 ? -16.449 6.798 163.649 1.00 26.08 389 THR A CA 1
ATOM 2584 C C . THR A 1 403 ? -15.643 5.781 164.462 1.00 26.02 389 THR A C 1
ATOM 2585 O O . THR A 1 403 ? -15.302 4.711 163.953 1.00 26.83 389 THR A O 1
ATOM 2589 N N . VAL A 1 404 ? -15.377 6.105 165.754 1.00 24.57 390 VAL A N 1
ATOM 2590 C CA . VAL A 1 404 ? -14.612 5.209 166.617 1.00 24.74 390 VAL A CA 1
ATOM 2591 C C . VAL A 1 404 ? -15.354 3.905 166.843 1.00 25.72 390 VAL A C 1
ATOM 2592 O O . VAL A 1 404 ? -14.745 2.844 166.771 1.00 26.75 390 VAL A O 1
ATOM 2596 N N . LYS A 1 405 ? -16.669 3.971 167.073 1.00 25.49 391 LYS A N 1
ATOM 2597 C CA . LYS A 1 405 ? -17.460 2.754 167.292 1.00 26.12 391 LYS A CA 1
ATOM 2598 C C . LYS A 1 405 ? -17.439 1.841 166.064 1.00 26.91 391 LYS A C 1
ATOM 2599 O O . LYS A 1 405 ? -17.403 0.617 166.202 1.00 27.69 391 LYS A O 1
ATOM 2605 N N . HIS A 1 406 ? -17.480 2.447 164.881 1.00 26.20 392 HIS A N 1
ATOM 2606 C CA . HIS A 1 406 ? -17.461 1.694 163.628 1.00 27.34 392 HIS A CA 1
ATOM 2607 C C . HIS A 1 406 ? -16.123 0.977 163.480 1.00 26.49 392 HIS A C 1
ATOM 2608 O O . HIS A 1 406 ? -16.107 -0.220 163.176 1.00 27.09 392 HIS A O 1
ATOM 2615 N N . ARG A 1 407 ? -15.010 1.682 163.726 1.00 26.04 393 ARG A N 1
ATOM 2616 C CA . ARG A 1 407 ? -13.675 1.077 163.662 1.00 26.10 393 ARG A CA 1
ATOM 2617 C C . ARG A 1 407 ? -13.565 -0.065 164.686 1.00 27.21 393 ARG A C 1
ATOM 2618 O O . ARG A 1 407 ? -13.015 -1.123 164.385 1.00 28.18 393 ARG A O 1
ATOM 2626 N N . ASN A 1 408 ? -14.103 0.154 165.898 1.00 26.58 394 ASN A N 1
ATOM 2627 C CA . ASN A 1 408 ? -14.076 -0.883 166.936 1.00 27.34 394 ASN A CA 1
ATOM 2628 C C . ASN A 1 408 ? -14.880 -2.111 166.543 1.00 28.00 394 ASN A C 1
ATOM 2629 O O . ASN A 1 408 ? -14.484 -3.230 166.880 1.00 28.44 394 ASN A O 1
ATOM 2634 N N . HIS A 1 409 ? -16.015 -1.917 165.852 1.00 27.95 395 HIS A N 1
ATOM 2635 C CA . HIS A 1 409 ? -16.833 -3.034 165.381 1.00 28.77 395 HIS A CA 1
ATOM 2636 C C . HIS A 1 409 ? -16.028 -3.875 164.391 1.00 28.50 395 HIS A C 1
ATOM 2637 O O . HIS A 1 409 ? -16.004 -5.104 164.507 1.00 28.58 395 HIS A O 1
ATOM 2644 N N . LEU A 1 410 ? -15.366 -3.218 163.422 1.00 27.63 396 LEU A N 1
ATOM 2645 C CA . LEU A 1 410 ? -14.578 -3.954 162.430 1.00 27.94 396 LEU A CA 1
ATOM 2646 C C . LEU A 1 410 ? -13.386 -4.653 163.073 1.00 27.61 396 LEU A C 1
ATOM 2647 O O . LEU A 1 410 ? -13.174 -5.846 162.849 1.00 28.24 396 LEU A O 1
ATOM 2652 N N . ASP A 1 411 ? -12.636 -3.936 163.922 1.00 26.43 397 ASP A N 1
ATOM 2653 C CA . ASP A 1 411 ? -11.470 -4.533 164.574 1.00 26.82 397 ASP A CA 1
ATOM 2654 C C . ASP A 1 411 ? -11.892 -5.737 165.448 1.00 27.36 397 ASP A C 1
ATOM 2655 O O . ASP A 1 411 ? -11.267 -6.791 165.373 1.00 28.81 397 ASP A O 1
ATOM 2660 N N . GLY A 1 412 ? -12.947 -5.562 166.232 1.00 27.27 398 GLY A N 1
ATOM 2661 C CA . GLY A 1 412 ? -13.444 -6.609 167.132 1.00 27.29 398 GLY A CA 1
ATOM 2662 C C . GLY A 1 412 ? -13.993 -7.818 166.402 1.00 27.70 398 GLY A C 1
ATOM 2663 O O . GLY A 1 412 ? -13.807 -8.956 166.856 1.00 28.58 398 GLY A O 1
ATOM 2664 N N . SER A 1 413 ? -14.706 -7.585 165.289 1.00 26.31 399 SER A N 1
ATOM 2665 C CA . SER A 1 413 ? -15.257 -8.688 164.493 1.00 25.96 399 SER A CA 1
ATOM 2666 C C . SER A 1 413 ? -14.131 -9.511 163.875 1.00 24.71 399 SER A C 1
ATOM 2667 O O . SER A 1 413 ? -14.175 -10.742 163.913 1.00 25.42 399 SER A O 1
ATOM 2670 N N . VAL A 1 414 ? -13.103 -8.843 163.336 1.00 24.06 400 VAL A N 1
ATOM 2671 C CA . VAL A 1 414 ? -11.974 -9.552 162.741 1.00 23.41 400 VAL A CA 1
ATOM 2672 C C . VAL A 1 414 ? -11.232 -10.347 163.813 1.00 24.27 400 VAL A C 1
ATOM 2673 O O . VAL A 1 414 ? -10.962 -11.533 163.633 1.00 24.22 400 VAL A O 1
ATOM 2677 N N . GLU A 1 415 ? -10.986 -9.721 164.982 1.00 24.05 401 GLU A N 1
ATOM 2678 C CA . GLU A 1 415 ? -10.310 -10.411 166.084 1.00 25.45 401 GLU A CA 1
ATOM 2679 C C . GLU A 1 415 ? -11.110 -11.647 166.526 1.00 25.61 401 GLU A C 1
ATOM 2680 O O . GLU A 1 415 ? -10.531 -12.725 166.708 1.00 26.54 401 GLU A O 1
ATOM 2686 N N . LEU A 1 416 ? -12.433 -11.498 166.652 1.00 24.93 402 LEU A N 1
ATOM 2687 C CA . LEU A 1 416 ? -13.298 -12.580 167.074 1.00 25.14 402 LEU A CA 1
ATOM 2688 C C . LEU A 1 416 ? -13.275 -13.723 166.061 1.00 24.67 402 LEU A C 1
ATOM 2689 O O . LEU A 1 416 ? -13.185 -14.893 166.446 1.00 24.92 402 LEU A O 1
ATOM 2694 N N . ILE A 1 417 ? -13.293 -13.402 164.754 1.00 23.82 403 ILE A N 1
ATOM 2695 C CA . ILE A 1 417 ? -13.210 -14.463 163.727 1.00 23.55 403 ILE A CA 1
ATOM 2696 C C . ILE A 1 417 ? -11.914 -15.279 163.886 1.00 23.54 403 ILE A C 1
ATOM 2697 O O . ILE A 1 417 ? -11.940 -16.502 163.798 1.00 25.74 403 ILE A O 1
ATOM 2702 N N . GLY A 1 418 ? -10.810 -14.604 164.194 1.00 23.81 404 GLY A N 1
ATOM 2703 C CA . GLY A 1 418 ? -9.544 -15.288 164.422 1.00 24.04 404 GLY A CA 1
ATOM 2704 C C . GLY A 1 418 ? -9.629 -16.214 165.639 1.00 24.30 404 GLY A C 1
ATOM 2705 O O . GLY A 1 418 ? -9.121 -17.332 165.601 1.00 24.68 404 GLY A O 1
ATOM 2706 N N . VAL A 1 419 ? -10.314 -15.769 166.708 1.00 24.15 405 VAL A N 1
ATOM 2707 C CA . VAL A 1 419 ? -10.481 -16.624 167.891 1.00 24.75 405 VAL A CA 1
ATOM 2708 C C . VAL A 1 419 ? -11.323 -17.863 167.534 1.00 25.77 405 VAL A C 1
ATOM 2709 O O . VAL A 1 419 ? -10.986 -18.984 167.931 1.00 27.12 405 VAL A O 1
ATOM 2713 N N . LEU A 1 420 ? -12.423 -17.672 166.799 1.00 25.27 406 LEU A N 1
ATOM 2714 C CA . LEU A 1 420 ? -13.297 -18.787 166.445 1.00 26.35 406 LEU A CA 1
ATOM 2715 C C . LEU A 1 420 ? -12.618 -19.801 165.507 1.00 26.60 406 LEU A C 1
ATOM 2716 O O . LEU A 1 420 ? -12.865 -21.018 165.611 1.00 27.01 406 LEU A O 1
ATOM 2721 N N . LEU A 1 421 ? -11.773 -19.309 164.589 1.00 25.55 407 LEU A N 1
ATOM 2722 C CA . LEU A 1 421 ? -11.106 -20.192 163.641 1.00 26.09 407 LEU A CA 1
ATOM 2723 C C . LEU A 1 421 ? -9.870 -20.896 164.209 1.00 27.16 407 LEU A C 1
ATOM 2724 O O . LEU A 1 421 ? -9.572 -22.028 163.810 1.00 28.09 407 LEU A O 1
ATOM 2729 N N . TYR A 1 422 ? -9.082 -20.182 165.035 1.00 25.89 408 TYR A N 1
ATOM 2730 C CA . TYR A 1 422 ? -7.786 -20.708 165.470 1.00 25.94 408 TYR A CA 1
ATOM 2731 C C . TYR A 1 422 ? -7.642 -20.923 166.967 1.00 27.72 408 TYR A C 1
ATOM 2732 O O . TYR A 1 422 ? -6.685 -21.570 167.391 1.00 29.53 408 TYR A O 1
ATOM 2741 N N . GLY A 1 423 ? -8.553 -20.372 167.741 1.00 27.89 409 GLY A N 1
ATOM 2742 C CA . GLY A 1 423 ? -8.487 -20.463 169.197 1.00 28.28 409 GLY A CA 1
ATOM 2743 C C . GLY A 1 423 ? -7.906 -19.205 169.790 1.00 29.35 409 GLY A C 1
ATOM 2744 O O . GLY A 1 423 ? -7.169 -18.467 169.131 1.00 28.97 409 GLY A O 1
ATOM 2745 N N A PRO A 1 424 ? -8.267 -18.914 171.049 0.46 29.09 410 PRO A N 1
ATOM 2746 N N B PRO A 1 424 ? -8.215 -18.939 171.072 0.54 30.19 410 PRO A N 1
ATOM 2747 C CA A PRO A 1 424 ? -7.692 -17.737 171.706 0.46 29.00 410 PRO A CA 1
ATOM 2748 C CA B PRO A 1 424 ? -7.818 -17.666 171.707 0.54 30.97 410 PRO A CA 1
ATOM 2749 C C A PRO A 1 424 ? -6.191 -17.937 171.880 0.46 29.07 410 PRO A C 1
ATOM 2750 C C B PRO A 1 424 ? -6.347 -17.231 171.722 0.54 32.24 410 PRO A C 1
ATOM 2751 O O A PRO A 1 424 ? -5.724 -19.052 172.141 0.46 29.33 410 PRO A O 1
ATOM 2752 O O B PRO A 1 424 ? -6.101 -16.025 171.695 0.54 32.91 410 PRO A O 1
ATOM 2759 N N A GLY A 1 425 ? -5.439 -16.880 171.629 0.46 28.69 411 GLY A N 1
ATOM 2760 N N B GLY A 1 425 ? -5.403 -18.155 171.859 0.54 32.60 411 GLY A N 1
ATOM 2761 C CA A GLY A 1 425 ? -3.993 -16.950 171.697 0.46 29.78 411 GLY A CA 1
ATOM 2762 C CA B GLY A 1 425 ? -3.987 -17.779 171.897 0.54 33.12 411 GLY A CA 1
ATOM 2763 C C A GLY A 1 425 ? -3.380 -17.265 170.348 0.46 30.66 411 GLY A C 1
ATOM 2764 C C B GLY A 1 425 ? -3.272 -17.893 170.564 0.54 33.18 411 GLY A C 1
ATOM 2765 O O A GLY A 1 425 ? -2.284 -16.780 170.071 0.46 29.95 411 GLY A O 1
ATOM 2766 O O B GLY A 1 425 ? -2.047 -17.767 170.474 0.54 33.83 411 GLY A O 1
ATOM 2767 N N . LYS A 1 426 ? -4.037 -18.123 169.513 1.00 31.98 412 LYS A N 1
ATOM 2768 C CA . LYS A 1 426 ? -3.510 -18.380 168.181 1.00 32.19 412 LYS A CA 1
ATOM 2769 C C . LYS A 1 426 ? -4.124 -17.468 167.118 1.00 32.17 412 LYS A C 1
ATOM 2770 O O . LYS A 1 426 ? -3.491 -17.249 166.090 1.00 32.95 412 LYS A O 1
ATOM 2776 N N . GLY A 1 427 ? -5.315 -16.919 167.367 1.00 30.98 413 GLY A N 1
ATOM 2777 C CA . GLY A 1 427 ? -5.976 -16.054 166.390 1.00 31.21 413 GLY A CA 1
ATOM 2778 C C . GLY A 1 427 ? -5.151 -14.856 165.946 1.00 31.80 413 GLY A C 1
ATOM 2779 O O . GLY A 1 427 ? -4.959 -14.647 164.741 1.00 31.21 413 GLY A O 1
ATOM 2780 N N . SER A 1 428 ? -4.672 -14.042 166.914 1.00 31.72 414 SER A N 1
ATOM 2781 C CA . SER A 1 428 ? -3.900 -12.850 166.579 1.00 33.15 414 SER A CA 1
ATOM 2782 C C . SER A 1 428 ? -2.579 -13.174 165.875 1.00 32.77 414 SER A C 1
ATOM 2783 O O . SER A 1 428 ? -2.348 -12.590 164.814 1.00 32.70 414 SER A O 1
ATOM 2786 N N . PRO A 1 429 ? -1.743 -14.135 166.325 1.00 32.64 415 PRO A N 1
ATOM 2787 C CA . PRO A 1 429 ? -0.527 -14.459 165.556 1.00 32.25 415 PRO A CA 1
ATOM 2788 C C . PRO A 1 429 ? -0.845 -14.887 164.112 1.00 31.48 415 PRO A C 1
ATOM 2789 O O . PRO A 1 429 ? -0.137 -14.462 163.195 1.00 32.48 415 PRO A O 1
ATOM 2793 N N . VAL A 1 430 ? -1.912 -15.683 163.895 1.00 29.04 416 VAL A N 1
ATOM 2794 C CA . VAL A 1 430 ? -2.244 -16.088 162.524 1.00 28.19 416 VAL A CA 1
ATOM 2795 C C . VAL A 1 430 ? -2.676 -14.867 161.699 1.00 26.97 416 VAL A C 1
ATOM 2796 O O . VAL A 1 430 ? -2.142 -14.641 160.611 1.00 26.50 416 VAL A O 1
ATOM 2800 N N . LEU A 1 431 ? -3.641 -14.094 162.213 1.00 26.34 417 LEU A N 1
ATOM 2801 C CA . LEU A 1 431 ? -4.183 -12.975 161.440 1.00 26.16 417 LEU A CA 1
ATOM 2802 C C . LEU A 1 431 ? -3.212 -11.858 161.208 1.00 26.99 417 LEU A C 1
ATOM 2803 O O . LEU A 1 431 ? -3.340 -11.150 160.204 1.00 25.82 417 LEU A O 1
ATOM 2808 N N . GLN A 1 432 ? -2.270 -11.652 162.135 1.00 27.62 418 GLN A N 1
ATOM 2809 C CA . GLN A 1 432 ? -1.356 -10.511 162.032 1.00 28.86 418 GLN A CA 1
ATOM 2810 C C . GLN A 1 432 ? 0.027 -10.839 161.487 1.00 29.53 418 GLN A C 1
ATOM 2811 O O . GLN A 1 432 ? 0.795 -9.904 161.236 1.00 30.74 418 GLN A O 1
ATOM 2817 N N . SER A 1 433 ? 0.341 -12.120 161.256 1.00 28.92 419 SER A N 1
ATOM 2818 C CA . SER A 1 433 ? 1.664 -12.489 160.759 1.00 29.95 419 SER A CA 1
ATOM 2819 C C . SER A 1 433 ? 1.924 -11.925 159.379 1.00 28.70 419 SER A C 1
ATOM 2820 O O . SER A 1 433 ? 1.061 -11.999 158.513 1.00 28.08 419 SER A O 1
ATOM 2823 N N . VAL A 1 434 ? 3.118 -11.347 159.190 1.00 27.81 420 VAL A N 1
ATOM 2824 C CA . VAL A 1 434 ? 3.515 -10.785 157.910 1.00 27.61 420 VAL A CA 1
ATOM 2825 C C . VAL A 1 434 ? 4.472 -11.736 157.218 1.00 28.11 420 VAL A C 1
ATOM 2826 O O . VAL A 1 434 ? 5.470 -12.145 157.824 1.00 28.93 420 VAL A O 1
ATOM 2830 N N . ARG A 1 435 ? 4.193 -12.107 155.950 1.00 27.63 421 ARG A N 1
ATOM 2831 C CA . ARG A 1 435 ? 5.090 -12.987 155.210 1.00 28.79 421 ARG A CA 1
ATOM 2832 C C . ARG A 1 435 ? 6.425 -12.311 154.970 1.00 31.16 421 ARG A C 1
ATOM 2833 O O . ARG A 1 435 ? 6.507 -11.073 154.975 1.00 31.17 421 ARG A O 1
ATOM 2841 N N . ASP A 1 436 ? 7.478 -13.104 154.718 1.00 32.41 422 ASP A N 1
ATOM 2842 C CA . ASP A 1 436 ? 8.803 -12.548 154.441 1.00 34.63 422 ASP A CA 1
ATOM 2843 C C . ASP A 1 436 ? 8.755 -11.672 153.177 1.00 36.27 422 ASP A C 1
ATOM 2844 O O . ASP A 1 436 ? 7.951 -11.931 152.267 1.00 35.78 422 ASP A O 1
ATOM 2849 N N . PRO A 1 437 ? 9.589 -10.615 153.104 1.00 37.33 423 PRO A N 1
ATOM 2850 C CA . PRO A 1 437 ? 9.585 -9.772 151.894 1.00 37.40 423 PRO A CA 1
ATOM 2851 C C . PRO A 1 437 ? 9.836 -10.587 150.629 1.00 36.38 423 PRO A C 1
ATOM 2852 O O . PRO A 1 437 ? 10.602 -11.555 150.661 1.00 37.05 423 PRO A O 1
ATOM 2856 N N . GLY A 1 438 ? 9.120 -10.273 149.564 1.00 35.10 424 GLY A N 1
ATOM 2857 C CA . GLY A 1 438 ? 9.275 -10.994 148.307 1.00 34.21 424 GLY A CA 1
ATOM 2858 C C . GLY A 1 438 ? 8.209 -12.042 148.044 1.00 32.96 424 GLY A C 1
ATOM 2859 O O . GLY A 1 438 ? 8.073 -12.515 146.918 1.00 33.11 424 GLY A O 1
ATOM 2860 N N . LEU A 1 439 ? 7.463 -12.438 149.079 1.00 31.73 425 LEU A N 1
ATOM 2861 C CA . LEU A 1 439 ? 6.381 -13.404 148.927 1.00 31.01 425 LEU A CA 1
ATOM 2862 C C . LEU A 1 439 ? 5.080 -12.662 148.642 1.00 28.56 425 LEU A C 1
ATOM 2863 O O . LEU A 1 439 ? 4.881 -11.549 149.157 1.00 27.92 425 LEU A O 1
ATOM 2868 N N . PRO A 1 440 ? 4.157 -13.261 147.866 1.00 27.30 426 PRO A N 1
ATOM 2869 C CA . PRO A 1 440 ? 2.867 -12.584 147.651 1.00 26.92 426 PRO A CA 1
ATOM 2870 C C . PRO A 1 440 ? 2.082 -12.529 148.950 1.00 25.91 426 PRO A C 1
ATOM 2871 O O . PRO A 1 440 ? 2.243 -13.404 149.807 1.00 26.36 426 PRO A O 1
ATOM 2875 N N . LEU A 1 441 ? 1.188 -11.543 149.078 1.00 24.14 427 LEU A N 1
ATOM 2876 C CA . LEU A 1 441 ? 0.347 -11.440 150.274 1.00 24.31 427 LEU A CA 1
ATOM 2877 C C . LEU A 1 441 ? -0.526 -12.706 150.446 1.00 23.48 427 LEU A C 1
ATOM 2878 O O . LEU A 1 441 ? -0.737 -13.181 151.568 1.00 23.49 427 LEU A O 1
ATOM 2883 N N . VAL A 1 442 ? -1.089 -13.178 149.337 1.00 23.11 428 VAL A N 1
ATOM 2884 C CA . VAL A 1 442 ? -1.988 -14.308 149.336 1.00 23.12 428 VAL A CA 1
ATOM 2885 C C . VAL A 1 442 ? -1.668 -15.195 148.134 1.00 24.65 428 VAL A C 1
ATOM 2886 O O . VAL A 1 442 ? -1.186 -14.709 147.097 1.00 24.44 428 VAL A O 1
ATOM 2890 N N . ASP A 1 443 ? -1.878 -16.502 148.288 1.00 25.10 429 ASP A N 1
ATOM 2891 C CA . ASP A 1 443 ? -1.619 -17.430 147.185 1.00 26.60 429 ASP A CA 1
ATOM 2892 C C . ASP A 1 443 ? -2.800 -17.497 146.209 1.00 27.84 429 ASP A C 1
ATOM 2893 O O . ASP A 1 443 ? -2.602 -17.645 144.997 1.00 29.52 429 ASP A O 1
ATOM 2898 N N . ASN A 1 444 ? -4.018 -17.339 146.717 1.00 26.56 430 ASN A N 1
ATOM 2899 C CA . ASN A 1 444 ? -5.205 -17.399 145.875 1.00 26.58 430 ASN A CA 1
ATOM 2900 C C . ASN A 1 444 ? -5.982 -16.104 146.024 1.00 25.27 430 ASN A C 1
ATOM 2901 O O . ASN A 1 444 ? -6.648 -15.889 147.033 1.00 24.86 430 ASN A O 1
ATOM 2906 N N . TRP A 1 445 ? -5.884 -15.217 145.009 1.00 24.75 431 TRP A N 1
ATOM 2907 C CA . TRP A 1 445 ? -6.565 -13.928 145.070 1.00 23.94 431 TRP A CA 1
ATOM 2908 C C . TRP A 1 445 ? -8.076 -14.039 144.972 1.00 23.82 431 TRP A C 1
ATOM 2909 O O . TRP A 1 445 ? -8.778 -13.179 145.497 1.00 24.24 431 TRP A O 1
ATOM 2920 N N . ALA A 1 446 ? -8.606 -15.096 144.290 1.00 23.17 432 ALA A N 1
ATOM 2921 C CA . ALA A 1 446 ? -10.068 -15.261 144.260 1.00 24.14 432 ALA A CA 1
ATOM 2922 C C . ALA A 1 446 ? -10.549 -15.624 145.678 1.00 24.65 432 ALA A C 1
ATOM 2923 O O . ALA A 1 446 ? -11.627 -15.176 146.096 1.00 25.05 432 ALA A O 1
ATOM 2925 N N . CYS A 1 447 ? -9.757 -16.418 146.434 1.00 24.56 433 CYS A N 1
ATOM 2926 C CA . CYS A 1 447 ? -10.096 -16.755 147.830 1.00 25.36 433 CYS A CA 1
ATOM 2927 C C . CYS A 1 447 ? -10.144 -15.465 148.655 1.00 25.02 433 CYS A C 1
ATOM 2928 O O . CYS A 1 447 ? -11.047 -15.282 149.456 1.00 25.62 433 CYS A O 1
ATOM 2931 N N . LEU A 1 448 ? -9.155 -14.569 148.463 1.00 23.69 434 LEU A N 1
ATOM 2932 C CA . LEU A 1 448 ? -9.146 -13.301 149.201 1.00 23.94 434 LEU A CA 1
ATOM 2933 C C . LEU A 1 448 ? -10.453 -12.520 148.991 1.00 23.94 434 LEU A C 1
ATOM 2934 O O . LEU A 1 448 ? -11.090 -12.115 149.958 1.00 24.54 434 LEU A O 1
ATOM 2939 N N . LYS A 1 449 ? -10.889 -12.376 147.725 1.00 22.82 435 LYS A N 1
ATOM 2940 C CA . LYS A 1 449 ? -12.140 -11.694 147.423 1.00 22.75 435 LYS A CA 1
ATOM 2941 C C . LYS A 1 449 ? -13.326 -12.403 148.058 1.00 23.46 435 LYS A C 1
ATOM 2942 O O . LYS A 1 449 ? -14.240 -11.742 148.523 1.00 24.02 435 LYS A O 1
ATOM 2948 N N . SER A 1 450 ? -13.315 -13.752 148.070 1.00 23.95 436 SER A N 1
ATOM 2949 C CA . SER A 1 450 ? -14.399 -14.498 148.686 1.00 23.97 436 SER A CA 1
ATOM 2950 C C . SER A 1 450 ? -14.463 -14.275 150.191 1.00 24.32 436 SER A C 1
ATOM 2951 O O . SER A 1 450 ? -15.558 -14.131 150.734 1.00 24.48 436 SER A O 1
ATOM 2954 N N . MET A 1 451 ? -13.311 -14.241 150.866 1.00 24.03 437 MET A N 1
ATOM 2955 C CA . MET A 1 451 ? -13.302 -14.009 152.325 1.00 25.60 437 MET A CA 1
ATOM 2956 C C . MET A 1 451 ? -13.874 -12.631 152.643 1.00 25.47 437 MET A C 1
ATOM 2957 O O . MET A 1 451 ? -14.642 -12.495 153.599 1.00 26.52 437 MET A O 1
ATOM 2962 N N . VAL A 1 452 ? -13.532 -11.612 151.839 1.00 24.01 438 VAL A N 1
ATOM 2963 C CA . VAL A 1 452 ? -14.077 -10.273 152.049 1.00 23.72 438 VAL A CA 1
ATOM 2964 C C . VAL A 1 452 ? -15.595 -10.283 151.820 1.00 24.28 438 VAL A C 1
ATOM 2965 O O . VAL A 1 452 ? -16.361 -9.735 152.612 1.00 24.50 438 VAL A O 1
ATOM 2969 N N . ARG A 1 453 ? -16.035 -10.958 150.743 1.00 24.39 439 ARG A N 1
ATOM 2970 C CA . ARG A 1 453 ? -17.447 -11.081 150.440 1.00 24.57 439 ARG A CA 1
ATOM 2971 C C . ARG A 1 453 ? -18.232 -11.742 151.594 1.00 25.12 439 ARG A C 1
ATOM 2972 O O . ARG A 1 453 ? -19.269 -11.227 152.014 1.00 26.07 439 ARG A O 1
ATOM 2980 N N . VAL A 1 454 ? -17.717 -12.853 152.128 1.00 24.81 440 VAL A N 1
ATOM 2981 C CA . VAL A 1 454 ? -18.386 -13.548 153.238 1.00 24.90 440 VAL A CA 1
ATOM 2982 C C . VAL A 1 454 ? -18.415 -12.634 154.475 1.00 24.45 440 VAL A C 1
ATOM 2983 O O . VAL A 1 454 ? -19.473 -12.429 155.064 1.00 25.50 440 VAL A O 1
ATOM 2987 N N . PHE A 1 455 ? -17.277 -12.010 154.807 1.00 23.49 441 PHE A N 1
ATOM 2988 C CA . PHE A 1 455 ? -17.222 -11.092 155.962 1.00 23.30 441 PHE A CA 1
ATOM 2989 C C . PHE A 1 455 ? -18.242 -9.967 155.834 1.00 23.46 441 PHE A C 1
ATOM 2990 O O . PHE A 1 455 ? -19.024 -9.746 156.752 1.00 24.22 441 PHE A O 1
ATOM 2998 N N . GLU A 1 456 ? -18.255 -9.266 154.677 1.00 22.99 442 GLU A N 1
ATOM 2999 C CA . GLU A 1 456 ? -19.173 -8.137 154.521 1.00 24.37 442 GLU A CA 1
ATOM 3000 C C . GLU A 1 456 ? -20.633 -8.564 154.543 1.00 25.79 442 GLU A C 1
ATOM 3001 O O . GLU A 1 456 ? -21.477 -7.786 155.001 1.00 27.14 442 GLU A O 1
ATOM 3007 N N . SER A 1 457 ? -20.933 -9.798 154.085 1.00 25.69 443 SER A N 1
ATOM 3008 C CA . SER A 1 457 ? -22.323 -10.262 154.086 1.00 27.57 443 SER A CA 1
ATOM 3009 C C . SER A 1 457 ? -22.892 -10.425 155.494 1.00 29.10 443 SER A C 1
ATOM 3010 O O . SER A 1 457 ? -24.115 -10.348 155.663 1.00 30.38 443 SER A O 1
ATOM 3013 N N . HIS A 1 458 ? -22.033 -10.618 156.508 1.00 28.18 444 HIS A N 1
ATOM 3014 C CA . HIS A 1 458 ? -22.498 -10.772 157.886 1.00 28.53 444 HIS A CA 1
ATOM 3015 C C . HIS A 1 458 ? -22.176 -9.565 158.752 1.00 28.94 444 HIS A C 1
ATOM 3016 O O . HIS A 1 458 ? -22.975 -9.185 159.612 1.00 29.81 444 HIS A O 1
ATOM 3023 N N . CYS A 1 459 ? -20.959 -9.006 158.585 1.00 28.29 445 CYS A N 1
ATOM 3024 C CA . CYS A 1 459 ? -20.423 -7.942 159.424 1.00 28.94 445 CYS A CA 1
ATOM 3025 C C . CYS A 1 459 ? -20.567 -6.533 158.872 1.00 29.91 445 CYS A C 1
ATOM 3026 O O . CYS A 1 459 ? -20.233 -5.586 159.587 1.00 31.06 445 CYS A O 1
ATOM 3029 N N . GLY A 1 460 ? -21.021 -6.394 157.630 1.00 29.40 446 GLY A N 1
ATOM 3030 C CA . GLY A 1 460 ? -21.148 -5.079 157.017 1.00 29.67 446 GLY A CA 1
ATOM 3031 C C . GLY A 1 460 ? -19.927 -4.706 156.204 1.00 29.36 446 GLY A C 1
ATOM 3032 O O . GLY A 1 460 ? -18.897 -5.384 156.269 1.00 29.00 446 GLY A O 1
ATOM 3033 N N . SER A 1 461 ? -20.021 -3.609 155.440 1.00 29.14 447 SER A N 1
ATOM 3034 C CA . SER A 1 461 ? -18.924 -3.152 154.589 1.00 29.36 447 SER A CA 1
ATOM 3035 C C . SER A 1 461 ? -17.651 -2.889 155.374 1.00 28.27 447 SER A C 1
ATOM 3036 O O . SER A 1 461 ? -17.713 -2.377 156.489 1.00 27.95 447 SER A O 1
ATOM 3039 N N . LEU A 1 462 ? -16.497 -3.201 154.781 1.00 27.62 448 LEU A N 1
ATOM 3040 C CA . LEU A 1 462 ? -15.221 -2.886 155.421 1.00 27.67 448 LEU A CA 1
ATOM 3041 C C . LEU A 1 462 ? -15.000 -1.384 155.469 1.00 28.45 448 LEU A C 1
ATOM 3042 O O . LEU A 1 462 ? -14.305 -0.901 156.360 1.00 28.57 448 LEU A O 1
ATOM 3047 N N . THR A 1 463 ? -15.544 -0.627 154.484 1.00 28.45 449 THR A N 1
ATOM 3048 C CA . THR A 1 463 ? -15.296 0.818 154.345 1.00 29.36 449 THR A CA 1
ATOM 3049 C C . THR A 1 463 ? -13.790 1.036 154.092 1.00 29.27 449 THR A C 1
ATOM 3050 O O . THR A 1 463 ? -13.017 0.068 154.084 1.00 29.96 449 THR A O 1
ATOM 3054 N N . GLN A 1 464 ? -13.350 2.292 153.876 1.00 27.96 450 GLN A N 1
ATOM 3055 C CA . GLN A 1 464 ? -11.947 2.564 153.622 1.00 27.11 450 GLN A CA 1
ATOM 3056 C C . GLN A 1 464 ? -11.059 2.093 154.785 1.00 26.66 450 GLN A C 1
ATOM 3057 O O . GLN A 1 464 ? -10.001 1.487 154.570 1.00 26.72 450 GLN A O 1
ATOM 3063 N N . TYR A 1 465 ? -11.508 2.349 156.027 1.00 25.96 451 TYR A N 1
ATOM 3064 C CA . TYR A 1 465 ? -10.715 1.976 157.192 1.00 26.50 451 TYR A CA 1
ATOM 3065 C C . TYR A 1 465 ? -10.437 0.455 157.230 1.00 24.53 451 TYR A C 1
ATOM 3066 O O . TYR A 1 465 ? -9.304 0.057 157.502 1.00 24.30 451 TYR A O 1
ATOM 3075 N N . GLY A 1 466 ? -11.450 -0.327 156.897 1.00 24.77 452 GLY A N 1
ATOM 3076 C CA . GLY A 1 466 ? -11.411 -1.785 156.942 1.00 24.03 452 GLY A CA 1
ATOM 3077 C C . GLY A 1 466 ? -10.380 -2.411 156.024 1.00 23.15 452 GLY A C 1
ATOM 3078 O O . GLY A 1 466 ? -10.042 -3.588 156.193 1.00 23.09 452 GLY A O 1
ATOM 3079 N N . MET A 1 467 ? -9.859 -1.644 155.014 1.00 22.08 453 MET A N 1
ATOM 3080 C CA . MET A 1 467 ? -8.771 -2.188 154.174 1.00 21.89 453 MET A CA 1
ATOM 3081 C C . MET A 1 467 ? -7.557 -2.617 155.015 1.00 22.32 453 MET A C 1
ATOM 3082 O O . MET A 1 467 ? -6.816 -3.491 154.587 1.00 23.12 453 MET A O 1
ATOM 3087 N N A LYS A 1 468 ? -7.388 -2.031 156.226 0.50 21.96 454 LYS A N 1
ATOM 3088 N N B LYS A 1 468 ? -7.378 -2.031 156.229 0.50 21.99 454 LYS A N 1
ATOM 3089 C CA A LYS A 1 468 ? -6.330 -2.387 157.174 0.50 22.43 454 LYS A CA 1
ATOM 3090 C CA B LYS A 1 468 ? -6.266 -2.419 157.099 0.50 22.51 454 LYS A CA 1
ATOM 3091 C C A LYS A 1 468 ? -6.320 -3.913 157.429 0.50 23.17 454 LYS A C 1
ATOM 3092 C C B LYS A 1 468 ? -6.324 -3.899 157.512 0.50 23.13 454 LYS A C 1
ATOM 3093 O O A LYS A 1 468 ? -5.256 -4.515 157.558 0.50 24.89 454 LYS A O 1
ATOM 3094 O O B LYS A 1 468 ? -5.311 -4.428 157.967 0.50 24.57 454 LYS A O 1
ATOM 3105 N N . HIS A 1 469 ? -7.507 -4.529 157.441 1.00 22.52 455 HIS A N 1
ATOM 3106 C CA . HIS A 1 469 ? -7.671 -5.943 157.781 1.00 22.19 455 HIS A CA 1
ATOM 3107 C C . HIS A 1 469 ? -7.493 -6.902 156.610 1.00 22.34 455 HIS A C 1
ATOM 3108 O O . HIS A 1 469 ? -7.722 -8.090 156.793 1.00 22.31 455 HIS A O 1
ATOM 3115 N N . MET A 1 470 ? -7.028 -6.422 155.434 1.00 21.24 456 MET A N 1
ATOM 3116 C CA . MET A 1 470 ? -6.897 -7.312 154.291 1.00 21.45 456 MET A CA 1
ATOM 3117 C C . MET A 1 470 ? -5.821 -8.405 154.493 1.00 21.85 456 MET A C 1
ATOM 3118 O O . MET A 1 470 ? -5.954 -9.495 153.925 1.00 22.82 456 MET A O 1
ATOM 3123 N N . ARG A 1 471 ? -4.782 -8.134 155.310 1.00 21.49 457 ARG A N 1
ATOM 3124 C CA . ARG A 1 471 ? -3.782 -9.178 155.575 1.00 22.26 457 ARG A CA 1
ATOM 3125 C C . ARG A 1 471 ? -4.423 -10.280 156.443 1.00 23.27 457 ARG A C 1
ATOM 3126 O O . ARG A 1 471 ? -4.101 -11.448 156.244 1.00 24.28 457 ARG A O 1
ATOM 3134 N N . ALA A 1 472 ? -5.357 -9.934 157.357 1.00 23.38 458 ALA A N 1
ATOM 3135 C CA . ALA A 1 472 ? -6.061 -10.971 158.150 1.00 23.73 458 ALA A CA 1
ATOM 3136 C C . ALA A 1 472 ? -6.842 -11.898 157.208 1.00 23.73 458 ALA A C 1
ATOM 3137 O O . ALA A 1 472 ? -6.727 -13.125 157.312 1.00 23.51 458 ALA A O 1
ATOM 3139 N N . PHE A 1 473 ? -7.545 -11.311 156.204 1.00 22.87 459 PHE A N 1
ATOM 3140 C CA . PHE A 1 473 ? -8.299 -12.149 155.257 1.00 22.73 459 PHE A CA 1
ATOM 3141 C C . PHE A 1 473 ? -7.363 -12.995 154.415 1.00 22.70 459 PHE A C 1
ATOM 3142 O O . PHE A 1 473 ? -7.649 -14.169 154.179 1.00 23.58 459 PHE A O 1
ATOM 3150 N N . ALA A 1 474 ? -6.228 -12.416 153.972 1.00 22.10 460 ALA A N 1
ATOM 3151 C CA . ALA A 1 474 ? -5.254 -13.171 153.183 1.00 22.58 460 ALA A CA 1
ATOM 3152 C C . ALA A 1 474 ? -4.702 -14.346 154.022 1.00 22.38 460 ALA A C 1
ATOM 3153 O O . ALA A 1 474 ? -4.524 -15.445 153.495 1.00 22.38 460 ALA A O 1
ATOM 3155 N N . ASN A 1 475 ? -4.432 -14.087 155.304 1.00 21.75 461 ASN A N 1
ATOM 3156 C CA . ASN A 1 475 ? -3.872 -15.124 156.185 1.00 22.64 461 ASN A CA 1
ATOM 3157 C C . ASN A 1 475 ? -4.844 -16.249 156.456 1.00 23.41 461 ASN A C 1
ATOM 3158 O O . ASN A 1 475 ? -4.420 -17.404 156.559 1.00 24.20 461 ASN A O 1
ATOM 3163 N N . ILE A 1 476 ? -6.158 -15.949 156.469 1.00 23.06 462 ILE A N 1
ATOM 3164 C CA . ILE A 1 476 ? -7.185 -16.989 156.605 1.00 22.71 462 ILE A CA 1
ATOM 3165 C C . ILE A 1 476 ? -7.126 -17.875 155.343 1.00 23.57 462 ILE A C 1
ATOM 3166 O O . ILE A 1 476 ? -7.031 -19.101 155.435 1.00 24.43 462 ILE A O 1
ATOM 3171 N N . CYS A 1 477 ? -7.068 -17.241 154.158 1.00 22.96 463 CYS A N 1
ATOM 3172 C CA . CYS A 1 477 ? -6.902 -18.004 152.907 1.00 24.29 463 CYS A CA 1
ATOM 3173 C C . CYS A 1 477 ? -5.650 -18.891 152.941 1.00 24.86 463 CYS A C 1
ATOM 3174 O O . CYS A 1 477 ? -5.728 -20.088 152.653 1.00 26.42 463 CYS A O 1
ATOM 3177 N N . ASN A 1 478 ? -4.497 -18.303 153.280 1.00 23.86 464 ASN A N 1
ATOM 3178 C CA . ASN A 1 478 ? -3.230 -19.013 153.264 1.00 24.92 464 ASN A CA 1
ATOM 3179 C C . ASN A 1 478 ? -3.187 -20.170 154.260 1.00 26.95 464 ASN A C 1
ATOM 3180 O O . ASN A 1 478 ? -2.451 -21.128 154.035 1.00 27.92 464 ASN A O 1
ATOM 3185 N N . SER A 1 479 ? -3.946 -20.063 155.355 1.00 26.51 465 SER A N 1
ATOM 3186 C CA . SER A 1 479 ? -3.954 -21.101 156.398 1.00 27.44 465 SER A CA 1
ATOM 3187 C C . SER A 1 479 ? -4.680 -22.381 155.978 1.00 29.84 465 SER A C 1
ATOM 3188 O O . SER A 1 479 ? -4.591 -23.372 156.697 1.00 30.77 465 SER A O 1
ATOM 3191 N N . GLY A 1 480 ? -5.451 -22.337 154.899 1.00 30.22 466 GLY A N 1
ATOM 3192 C CA . GLY A 1 480 ? -6.194 -23.513 154.453 1.00 30.70 466 GLY A CA 1
ATOM 3193 C C . GLY A 1 480 ? -7.604 -23.590 155.016 1.00 30.80 466 GLY A C 1
ATOM 3194 O O . GLY A 1 480 ? -8.340 -24.535 154.728 1.00 30.39 466 GLY A O 1
ATOM 3195 N N . VAL A 1 481 ? -8.017 -22.589 155.835 1.00 30.13 467 VAL A N 1
ATOM 3196 C CA . VAL A 1 481 ? -9.381 -22.535 156.362 1.00 29.92 467 VAL A CA 1
ATOM 3197 C C . VAL A 1 481 ? -10.364 -22.439 155.196 1.00 30.67 467 VAL A C 1
ATOM 3198 O O . VAL A 1 481 ? -10.139 -21.669 154.257 1.00 31.74 467 VAL A O 1
ATOM 3202 N N . SER A 1 482 ? -11.415 -23.251 155.245 1.00 29.98 468 SER A N 1
ATOM 3203 C CA . SER A 1 482 ? -12.381 -23.292 154.171 1.00 29.90 468 SER A CA 1
ATOM 3204 C C . SER A 1 482 ? -13.357 -22.113 154.195 1.00 29.27 468 SER A C 1
ATOM 3205 O O . SER A 1 482 ? -13.599 -21.512 155.247 1.00 28.62 468 SER A O 1
ATOM 3208 N N . GLU A 1 483 ? -13.971 -21.843 153.037 1.00 28.27 469 GLU A N 1
ATOM 3209 C CA . GLU A 1 483 ? -14.992 -20.827 152.912 1.00 27.59 469 GLU A CA 1
ATOM 3210 C C . GLU A 1 483 ? -16.214 -21.203 153.774 1.00 28.14 469 GLU A C 1
ATOM 3211 O O . GLU A 1 483 ? -16.798 -20.323 154.420 1.00 27.75 469 GLU A O 1
ATOM 3217 N N . SER A 1 484 ? -16.553 -22.519 153.871 1.00 28.67 470 SER A N 1
ATOM 3218 C CA . SER A 1 484 ? -17.665 -22.914 154.733 1.00 29.98 470 SER A CA 1
ATOM 3219 C C . SER A 1 484 ? -17.335 -22.627 156.211 1.00 29.30 470 SER A C 1
ATOM 3220 O O . SER A 1 484 ? -18.212 -22.182 156.943 1.00 30.37 470 SER A O 1
ATOM 3223 N N . SER A 1 485 ? -16.065 -22.806 156.633 1.00 28.05 471 SER A N 1
ATOM 3224 C CA . SER A 1 485 ? -15.670 -22.491 158.020 1.00 27.99 471 SER A CA 1
ATOM 3225 C C . SER A 1 485 ? -15.697 -20.982 158.261 1.00 27.54 471 SER A C 1
ATOM 3226 O O . SER A 1 485 ? -16.111 -20.546 159.338 1.00 28.02 471 SER A O 1
ATOM 3229 N N . MET A 1 486 ? -15.285 -20.187 157.257 1.00 26.47 472 MET A N 1
ATOM 3230 C CA . MET A 1 486 ? -15.336 -18.725 157.364 1.00 26.00 472 MET A CA 1
ATOM 3231 C C . MET A 1 486 ? -16.791 -18.266 157.489 1.00 26.61 472 MET A C 1
ATOM 3232 O O . MET A 1 486 ? -17.086 -17.387 158.298 1.00 26.94 472 MET A O 1
ATOM 3237 N N . GLU A 1 487 ? -17.712 -18.887 156.722 1.00 27.33 473 GLU A N 1
ATOM 3238 C CA . GLU A 1 487 ? -19.135 -18.541 156.819 1.00 28.41 473 GLU A CA 1
ATOM 3239 C C . GLU A 1 487 ? -19.656 -18.786 158.237 1.00 29.52 473 GLU A C 1
ATOM 3240 O O . GLU A 1 487 ? -20.328 -17.926 158.802 1.00 30.18 473 GLU A O 1
ATOM 3246 N N . GLU A 1 488 ? -19.317 -19.939 158.809 1.00 29.70 474 GLU A N 1
ATOM 3247 C CA . GLU A 1 488 ? -19.747 -20.273 160.171 1.00 30.81 474 GLU A CA 1
ATOM 3248 C C . GLU A 1 488 ? -19.194 -19.282 161.185 1.00 30.39 474 GLU A C 1
ATOM 3249 O O . GLU A 1 488 ? -19.945 -18.806 162.035 1.00 31.22 474 GLU A O 1
ATOM 3255 N N . ALA A 1 489 ? -17.895 -18.945 161.088 1.00 29.02 475 ALA A N 1
ATOM 3256 C CA . ALA A 1 489 ? -17.293 -18.015 162.037 1.00 28.30 475 ALA A CA 1
ATOM 3257 C C . ALA A 1 489 ? -17.899 -16.615 161.929 1.00 28.57 475 ALA A C 1
ATOM 3258 O O . ALA A 1 489 ? -18.165 -15.983 162.946 1.00 28.78 475 ALA A O 1
ATOM 3260 N N . CYS A 1 490 ? -18.131 -16.136 160.700 1.00 27.17 476 CYS A N 1
ATOM 3261 C CA . CYS A 1 490 ? -18.727 -14.814 160.497 1.00 27.05 476 CYS A CA 1
ATOM 3262 C C . CYS A 1 490 ? -20.163 -14.766 160.978 1.00 28.56 476 CYS A C 1
ATOM 3263 O O . CYS A 1 490 ? -20.597 -13.744 161.505 1.00 29.58 476 CYS A O 1
ATOM 3266 N N . MET A 1 491 ? -20.903 -15.867 160.805 1.00 29.44 477 MET A N 1
ATOM 3267 C CA . MET A 1 491 ? -22.282 -15.938 161.279 1.00 31.75 477 MET A CA 1
ATOM 3268 C C . MET A 1 491 ? -22.305 -15.828 162.824 1.00 31.99 477 MET A C 1
ATOM 3269 O O . MET A 1 491 ? -23.133 -15.112 163.388 1.00 32.70 477 MET A O 1
ATOM 3274 N N . VAL A 1 492 ? -21.380 -16.518 163.487 1.00 30.97 478 VAL A N 1
ATOM 3275 C CA . VAL A 1 492 ? -21.311 -16.473 164.954 1.00 30.63 478 VAL A CA 1
ATOM 3276 C C . VAL A 1 492 ? -20.846 -15.104 165.437 1.00 31.46 478 VAL A C 1
ATOM 3277 O O . VAL A 1 492 ? -21.396 -14.559 166.401 1.00 32.41 478 VAL A O 1
ATOM 3281 N N . ALA A 1 493 ? -19.846 -14.535 164.767 1.00 31.19 479 ALA A N 1
ATOM 3282 C CA . ALA A 1 493 ? -19.300 -13.250 165.180 1.00 32.06 479 ALA A CA 1
ATOM 3283 C C . ALA A 1 493 ? -20.213 -12.057 164.922 1.00 33.74 479 ALA A C 1
ATOM 3284 O O . ALA A 1 493 ? -20.170 -11.105 165.694 1.00 34.37 479 ALA A O 1
ATOM 3286 N N . CYS A 1 494 ? -21.005 -12.078 163.840 1.00 34.75 480 CYS A N 1
ATOM 3287 C CA . CYS A 1 494 ? -21.788 -10.904 163.453 1.00 36.99 480 CYS A CA 1
ATOM 3288 C C . CYS A 1 494 ? -23.290 -11.097 163.283 1.00 40.51 480 CYS A C 1
ATOM 3289 O O . CYS A 1 494 ? -23.963 -10.084 163.093 1.00 41.60 480 CYS A O 1
ATOM 3292 N N . GLY A 1 495 ? -23.821 -12.321 163.281 1.00 42.69 481 GLY A N 1
ATOM 3293 C CA . GLY A 1 495 ? -25.276 -12.487 163.136 1.00 45.00 481 GLY A CA 1
ATOM 3294 C C . GLY A 1 495 ? -25.905 -12.990 164.418 1.00 46.66 481 GLY A C 1
ATOM 3295 O O . GLY A 1 495 ? -25.673 -12.394 165.470 1.00 47.70 481 GLY A O 1
ATOM 3296 N N . GLY B 1 74 ? 0.874 -15.676 222.642 1.00 35.47 60 GLY B N 1
ATOM 3297 C CA . GLY B 1 74 ? -0.218 -15.202 221.802 1.00 34.22 60 GLY B C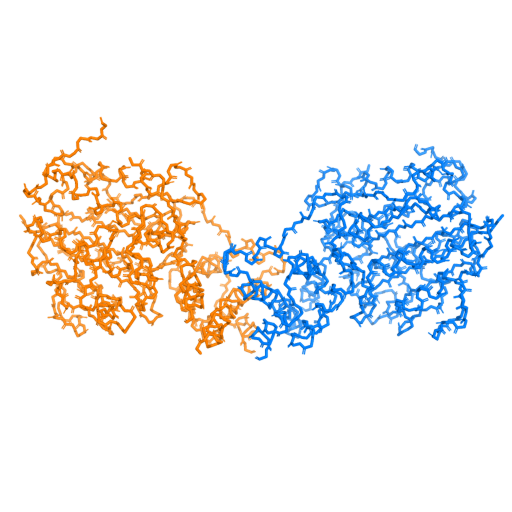A 1
ATOM 3298 C C . GLY B 1 74 ? -0.887 -16.283 220.977 1.00 32.67 60 GLY B C 1
ATOM 3299 O O . GLY B 1 74 ? -0.517 -17.459 221.037 1.00 33.87 60 GLY B O 1
ATOM 3300 N N . THR B 1 75 ? -1.872 -15.876 220.190 1.00 29.49 61 THR B N 1
ATOM 3301 C CA . THR B 1 75 ? -2.655 -16.755 219.326 1.00 26.95 61 THR B CA 1
ATOM 3302 C C . THR B 1 75 ? -2.414 -16.343 217.880 1.00 24.76 61 THR B C 1
ATOM 3303 O O . THR B 1 75 ? -2.290 -15.147 217.605 1.00 25.74 61 THR B O 1
ATOM 3307 N N . ARG B 1 76 ? -2.354 -17.324 216.974 1.00 22.96 62 ARG B N 1
ATOM 3308 C CA . ARG B 1 76 ? -2.189 -17.073 215.531 1.00 21.96 62 ARG B CA 1
ATOM 3309 C C . ARG B 1 76 ? -3.552 -17.136 214.869 1.00 21.91 62 ARG B C 1
ATOM 3310 O O . ARG B 1 76 ? -4.253 -18.156 215.000 1.00 22.79 62 ARG B O 1
ATOM 3318 N N . TRP B 1 77 ? -3.897 -16.089 214.100 1.00 20.43 63 TRP B N 1
ATOM 3319 C CA . TRP B 1 77 ? -5.170 -16.025 213.381 1.00 20.25 63 TRP B CA 1
ATOM 3320 C C . TRP B 1 77 ? -4.887 -15.941 211.886 1.00 19.65 63 TRP B C 1
ATOM 3321 O O . TRP B 1 77 ? -3.797 -15.528 211.475 1.00 19.12 63 TRP B O 1
ATOM 3332 N N . ALA B 1 78 ? -5.888 -16.267 211.081 1.00 18.19 64 ALA B N 1
ATOM 3333 C CA . ALA B 1 78 ? -5.741 -16.105 209.632 1.00 18.17 64 ALA B CA 1
ATOM 3334 C C . ALA B 1 78 ? -7.046 -15.755 208.987 1.00 18.24 64 ALA B C 1
ATOM 3335 O O . ALA B 1 78 ? -8.128 -16.098 209.501 1.00 18.65 64 ALA B O 1
ATOM 3337 N N . VAL B 1 79 ? -6.959 -15.041 207.852 1.00 18.03 65 VAL B N 1
ATOM 3338 C CA . VAL B 1 79 ? -8.138 -14.729 207.040 1.00 17.64 65 VAL B CA 1
ATOM 3339 C C . VAL B 1 79 ? -7.761 -15.151 205.633 1.00 18.11 65 VAL B C 1
ATOM 3340 O O . VAL B 1 79 ? -6.737 -14.687 205.129 1.00 17.70 65 VAL B O 1
ATOM 3344 N N . LEU B 1 80 ? -8.524 -16.073 205.035 1.00 17.42 66 LEU B N 1
ATOM 3345 C CA . LEU B 1 80 ? -8.185 -16.607 203.706 1.00 17.58 66 LEU B CA 1
ATOM 3346 C C . LEU B 1 80 ? -9.352 -16.232 202.802 1.00 18.82 66 LEU B C 1
ATOM 3347 O O . LEU B 1 80 ? -10.506 -16.542 203.149 1.00 19.64 66 LEU B O 1
ATOM 3352 N N . VAL B 1 81 ? -9.084 -15.565 201.670 1.00 17.99 67 VAL B N 1
ATOM 3353 C CA . VAL B 1 81 ? -10.175 -15.065 200.827 1.00 18.21 67 VAL B CA 1
ATOM 3354 C C . VAL B 1 81 ? -9.973 -15.412 199.390 1.00 17.17 67 VAL B C 1
ATOM 3355 O O . VAL B 1 81 ? -8.938 -15.062 198.849 1.00 17.46 67 VAL B O 1
ATOM 3359 N N . ALA B 1 82 ? -10.959 -16.051 198.758 1.00 17.05 68 ALA B N 1
ATOM 3360 C CA . ALA B 1 82 ? -10.953 -16.252 197.306 1.00 17.39 68 ALA B CA 1
ATOM 3361 C C . ALA B 1 82 ? -11.951 -15.178 196.783 1.00 18.70 68 ALA B C 1
ATOM 3362 O O . ALA B 1 82 ? -13.112 -15.134 197.239 1.00 19.89 68 ALA B O 1
ATOM 3364 N N . GLY B 1 83 ? -11.508 -14.305 195.870 1.00 19.04 69 GLY B N 1
ATOM 3365 C CA . GLY B 1 83 ? -12.368 -13.191 195.455 1.00 19.21 69 GLY B CA 1
ATOM 3366 C C . GLY B 1 83 ? -13.231 -13.443 194.241 1.00 20.26 69 GLY B C 1
ATOM 3367 O O . GLY B 1 83 ? -13.886 -12.515 193.759 1.00 21.46 69 GLY B O 1
ATOM 3368 N N . SER B 1 84 ? -13.260 -14.688 193.752 1.00 19.54 70 SER B N 1
ATOM 3369 C CA . SER B 1 84 ? -13.967 -14.990 192.511 1.00 20.21 70 SER B CA 1
ATOM 3370 C C . SER B 1 84 ? -14.940 -16.175 192.659 1.00 21.02 70 SER B C 1
ATOM 3371 O O . SER B 1 84 ? -15.003 -16.833 193.703 1.00 19.96 70 SER B O 1
ATOM 3374 N N . ASN B 1 85 ? -15.669 -16.471 191.581 1.00 21.42 71 ASN B N 1
ATOM 3375 C CA . ASN B 1 85 ? -16.513 -17.647 191.536 1.00 22.10 71 ASN B CA 1
ATOM 3376 C C . ASN B 1 85 ? -16.583 -18.183 190.091 1.00 22.41 71 ASN B C 1
ATOM 3377 O O . ASN B 1 85 ? -16.010 -17.587 189.160 1.00 22.81 71 ASN B O 1
ATOM 3382 N N . GLY B 1 86 ? -17.274 -19.297 189.917 1.00 22.52 72 GLY B N 1
ATOM 3383 C CA . GLY B 1 86 ? -17.376 -19.922 188.608 1.00 22.59 72 GLY B CA 1
ATOM 3384 C C . GLY B 1 86 ? -16.324 -21.001 188.468 1.00 22.63 72 GLY B C 1
ATOM 3385 O O . GLY B 1 86 ? -15.199 -20.851 188.960 1.00 21.37 72 GLY B O 1
ATOM 3386 N N . TYR B 1 87 ? -16.668 -22.107 187.784 1.00 22.16 73 TYR B N 1
ATOM 3387 C CA . TYR B 1 87 ? -15.751 -23.231 187.603 1.00 22.24 73 TYR B CA 1
ATOM 3388 C C . TYR B 1 87 ? -14.452 -22.822 186.920 1.00 21.91 73 TYR B C 1
ATOM 3389 O O . TYR B 1 87 ? -13.388 -23.342 187.244 1.00 22.52 73 TYR B O 1
ATOM 3398 N N . VAL B 1 88 ? -14.518 -21.830 186.001 1.00 21.81 74 VAL B N 1
ATOM 3399 C CA . VAL B 1 88 ? -13.288 -21.357 185.340 1.00 23.02 74 VAL B CA 1
ATOM 3400 C C . VAL B 1 88 ? -12.251 -20.846 186.360 1.00 22.08 74 VAL B C 1
ATOM 3401 O O . VAL B 1 88 ? -11.034 -20.929 186.121 1.00 22.34 74 VAL B O 1
ATOM 3405 N N . ASN B 1 89 ? -12.747 -20.342 187.514 1.00 20.96 75 ASN B N 1
ATOM 3406 C CA . ASN B 1 89 ? -11.921 -19.784 188.585 1.00 19.63 75 ASN B CA 1
ATOM 3407 C C . ASN B 1 89 ? -11.697 -20.757 189.741 1.00 19.83 75 ASN B C 1
ATOM 3408 O O . ASN B 1 89 ? -11.325 -20.347 190.834 1.00 19.85 75 ASN B O 1
ATOM 3413 N N . TYR B 1 90 ? -11.796 -22.073 189.469 1.00 19.79 76 TYR B N 1
ATOM 3414 C CA . TYR B 1 90 ? -11.528 -23.150 190.421 1.00 19.43 76 TYR B CA 1
ATOM 3415 C C . TYR B 1 90 ? -10.260 -22.875 191.267 1.00 18.99 76 TYR B C 1
ATOM 3416 O O . TYR B 1 90 ? -10.262 -23.043 192.491 1.00 19.26 76 TYR B O 1
ATOM 3425 N N . ARG B 1 91 ? -9.196 -22.417 190.580 1.00 18.45 77 ARG B N 1
ATOM 3426 C CA . ARG B 1 91 ? -7.895 -22.227 191.199 1.00 18.34 77 ARG B CA 1
ATOM 3427 C C . ARG B 1 91 ? -7.889 -21.310 192.404 1.00 18.20 77 ARG B C 1
ATOM 3428 O O . ARG B 1 91 ? -7.127 -21.581 193.351 1.00 19.79 77 ARG B O 1
ATOM 3436 N N . HIS B 1 92 ? -8.734 -20.243 192.403 1.00 16.66 78 HIS B N 1
ATOM 3437 C CA . HIS B 1 92 ? -8.663 -19.319 193.549 1.00 16.91 78 HIS B CA 1
ATOM 3438 C C . HIS B 1 92 ? -9.181 -19.968 194.818 1.00 17.31 78 HIS B C 1
ATOM 3439 O O . HIS B 1 92 ? -8.640 -19.742 195.909 1.00 18.72 78 HIS B O 1
ATOM 3446 N N . GLN B 1 93 ? -10.272 -20.768 194.681 1.00 17.48 79 GLN B N 1
ATOM 3447 C CA . GLN B 1 93 ? -10.784 -21.474 195.848 1.00 17.51 79 GLN B CA 1
ATOM 3448 C C . GLN B 1 93 ? -9.891 -22.667 196.220 1.00 18.01 79 GLN B C 1
ATOM 3449 O O . GLN B 1 93 ? -9.765 -22.989 197.412 1.00 19.37 79 GLN B O 1
ATOM 3455 N N . ALA B 1 94 ? -9.236 -23.290 195.216 1.00 17.74 80 ALA B N 1
ATOM 3456 C CA . ALA B 1 94 ? -8.286 -24.377 195.502 1.00 18.17 80 ALA B CA 1
ATOM 3457 C C . ALA B 1 94 ? -7.092 -23.823 196.293 1.00 18.86 80 ALA B C 1
ATOM 3458 O O . ALA B 1 94 ? -6.615 -24.453 197.247 1.00 18.96 80 ALA B O 1
ATOM 3460 N N . ASP B 1 95 ? -6.614 -22.619 195.907 1.00 17.75 81 ASP B N 1
ATOM 3461 C CA . ASP B 1 95 ? -5.489 -22.004 196.615 1.00 17.95 81 ASP B CA 1
ATOM 3462 C C . ASP B 1 95 ? -5.860 -21.771 198.091 1.00 18.10 81 ASP B C 1
ATOM 3463 O O . ASP B 1 95 ? -5.099 -22.075 198.983 1.00 19.50 81 ASP B O 1
ATOM 3468 N N . VAL B 1 96 ? -7.087 -21.239 198.336 1.00 17.92 82 VAL B N 1
ATOM 3469 C CA . VAL B 1 96 ? -7.521 -20.900 199.696 1.00 18.16 82 VAL B CA 1
ATOM 3470 C C . VAL B 1 96 ? -7.753 -22.173 200.523 1.00 18.40 82 VAL B C 1
ATOM 3471 O O . VAL B 1 96 ? -7.371 -22.226 201.692 1.00 20.15 82 VAL B O 1
ATOM 3475 N N . CYS B 1 97 ? -8.347 -23.214 199.895 1.00 17.60 83 CYS B N 1
ATOM 3476 C CA . CYS B 1 97 ? -8.514 -24.495 200.627 1.00 17.58 83 CYS B CA 1
ATOM 3477 C C . CYS B 1 97 ? -7.161 -25.099 200.997 1.00 18.35 83 CYS B C 1
ATOM 3478 O O . CYS B 1 97 ? -6.997 -25.605 202.109 1.00 18.90 83 CYS B O 1
ATOM 3481 N N . HIS B 1 98 ? -6.186 -25.040 200.090 1.00 18.32 84 HIS B N 1
ATOM 3482 C CA . HIS B 1 98 ? -4.840 -25.567 200.369 1.00 18.64 84 HIS B CA 1
ATOM 3483 C C . HIS B 1 98 ? -4.226 -24.777 201.535 1.00 18.78 84 HIS B C 1
ATOM 3484 O O . HIS B 1 98 ? -3.704 -25.359 202.502 1.00 19.16 84 HIS B O 1
ATOM 3491 N N . ALA B 1 99 ? -4.378 -23.432 201.499 1.00 18.07 85 ALA B N 1
ATOM 3492 C CA . ALA B 1 99 ? -3.828 -22.605 202.609 1.00 18.29 85 ALA B CA 1
ATOM 3493 C C . ALA B 1 99 ? -4.448 -22.993 203.936 1.00 19.04 85 ALA B C 1
ATOM 3494 O O . ALA B 1 99 ? -3.753 -23.095 204.949 1.00 19.51 85 ALA B O 1
ATOM 3496 N N . TYR B 1 100 ? -5.779 -23.277 203.934 1.00 18.82 86 TYR B N 1
ATOM 3497 C CA . TYR B 1 100 ? -6.438 -23.686 205.172 1.00 18.69 86 TYR B CA 1
ATOM 3498 C C . TYR B 1 100 ? -5.818 -24.973 205.720 1.00 19.66 86 TYR B C 1
ATOM 3499 O O . TYR B 1 100 ? -5.512 -25.061 206.905 1.00 20.45 86 TYR B O 1
ATOM 3508 N N . GLN B 1 101 ? -5.659 -25.963 204.842 1.00 19.29 87 GLN B N 1
ATOM 3509 C CA . GLN B 1 101 ? -5.089 -27.242 205.306 1.00 19.82 87 GLN B CA 1
ATOM 3510 C C . GLN B 1 101 ? -3.674 -27.098 205.834 1.00 20.56 87 GLN B C 1
ATOM 3511 O O . GLN B 1 101 ? -3.304 -27.767 206.816 1.00 21.29 87 GLN B O 1
ATOM 3517 N N . LEU B 1 102 ? -2.879 -26.230 205.193 1.00 20.18 88 LEU B N 1
ATOM 3518 C CA . LEU B 1 102 ? -1.492 -25.998 205.589 1.00 21.06 88 LEU B CA 1
ATOM 3519 C C . LEU B 1 102 ? -1.473 -25.396 207.010 1.00 20.72 88 LEU B C 1
ATOM 3520 O O . LEU B 1 102 ? -0.672 -25.809 207.847 1.00 21.60 88 LEU B O 1
ATOM 3525 N N . LEU B 1 103 ? -2.372 -24.415 207.269 1.00 20.12 89 LEU B N 1
ATOM 3526 C CA . LEU B 1 103 ? -2.375 -23.746 208.565 1.00 20.34 89 LEU B CA 1
ATOM 3527 C C . LEU B 1 103 ? -2.840 -24.701 209.655 1.00 21.16 89 LEU B C 1
ATOM 3528 O O . LEU B 1 103 ? -2.283 -24.673 210.747 1.00 21.90 89 LEU B O 1
ATOM 3533 N N . ILE B 1 104 ? -3.846 -25.558 209.357 1.00 20.88 90 ILE B N 1
ATOM 3534 C CA . ILE B 1 104 ? -4.318 -26.533 210.354 1.00 21.82 90 ILE B CA 1
ATOM 3535 C C . ILE B 1 104 ? -3.190 -27.524 210.678 1.00 23.69 90 ILE B C 1
ATOM 3536 O O . ILE B 1 104 ? -2.987 -27.884 211.857 1.00 24.25 90 ILE B O 1
ATOM 3541 N N . LYS B 1 105 ? -2.460 -27.976 209.639 1.00 23.60 91 LYS B N 1
ATOM 3542 C CA . LYS B 1 105 ? -1.334 -28.892 209.882 1.00 24.43 91 LYS B CA 1
ATOM 3543 C C . LYS B 1 105 ? -0.253 -28.239 210.753 1.00 25.21 91 LYS B C 1
ATOM 3544 O O . LYS B 1 105 ? 0.420 -28.924 211.527 1.00 26.81 91 LYS B O 1
ATOM 3550 N N . GLY B 1 106 ? -0.134 -26.915 210.658 1.00 24.41 92 GLY B N 1
ATOM 3551 C CA . GLY B 1 106 ? 0.791 -26.127 211.458 1.00 24.63 92 GLY B CA 1
ATOM 3552 C C . GLY B 1 106 ? 0.338 -25.858 212.886 1.00 24.30 92 GLY B C 1
ATOM 3553 O O . GLY B 1 106 ? 1.077 -25.231 213.648 1.00 24.01 92 GLY B O 1
ATOM 3554 N N . GLY B 1 107 ? -0.875 -26.264 213.246 1.00 23.61 93 GLY B N 1
ATOM 3555 C CA . GLY B 1 107 ? -1.337 -26.095 214.621 1.00 23.62 93 GLY B CA 1
ATOM 3556 C C . GLY B 1 107 ? -2.179 -24.869 214.885 1.00 24.56 93 GLY B C 1
ATOM 3557 O O . GLY B 1 107 ? -2.558 -24.617 216.038 1.00 25.97 93 GLY B O 1
ATOM 3558 N N . LEU B 1 108 ? -2.521 -24.091 213.830 1.00 23.25 94 LEU B N 1
ATOM 3559 C CA . LEU B 1 108 ? -3.494 -23.010 214.009 1.00 22.27 94 LEU B CA 1
ATOM 3560 C C . LEU B 1 108 ? -4.848 -23.709 214.249 1.00 22.45 94 LEU B C 1
ATOM 3561 O O . LEU B 1 108 ? -5.053 -24.859 213.811 1.00 23.93 94 LEU B O 1
ATOM 3566 N N . LYS B 1 109 ? -5.711 -23.067 215.021 1.00 21.71 95 LYS B N 1
ATOM 3567 C CA . LYS B 1 109 ? -7.021 -23.638 215.335 1.00 21.54 95 LYS B CA 1
ATOM 3568 C C . LYS B 1 109 ? -8.069 -23.132 214.397 1.00 22.30 95 LYS B C 1
ATOM 3569 O O . LYS B 1 109 ? -8.045 -21.961 214.010 1.00 21.74 95 LYS B O 1
ATOM 3575 N N . GLU B 1 110 ? -9.036 -23.998 214.055 1.00 22.86 96 GLU B N 1
ATOM 3576 C CA . GLU B 1 110 ? -10.112 -23.635 213.146 1.00 22.10 96 GLU B CA 1
ATOM 3577 C C . GLU B 1 110 ? -10.865 -22.371 213.605 1.00 20.80 96 GLU B C 1
ATOM 3578 O O . GLU B 1 110 ? -11.249 -21.540 212.773 1.00 20.62 96 GLU B O 1
ATOM 3584 N N . GLU B 1 111 ? -11.057 -22.218 214.938 1.00 20.78 97 GLU B N 1
ATOM 3585 C CA . GLU B 1 111 ? -11.785 -21.048 215.428 1.00 21.29 97 GLU B CA 1
ATOM 3586 C C . GLU B 1 111 ? -11.049 -19.724 215.136 1.00 21.19 97 GLU B C 1
ATOM 3587 O O . GLU B 1 111 ? -11.665 -18.670 215.231 1.00 22.82 97 GLU B O 1
ATOM 3593 N N . ASN B 1 112 ? -9.750 -19.781 214.839 1.00 19.93 98 ASN B N 1
ATOM 3594 C CA . ASN B 1 112 ? -8.963 -18.571 214.578 1.00 19.33 98 ASN B CA 1
ATOM 3595 C C . ASN B 1 112 ? -8.699 -18.355 213.079 1.00 20.79 98 ASN B C 1
ATOM 3596 O O . ASN B 1 112 ? -7.941 -17.448 212.735 1.00 21.18 98 ASN B O 1
ATOM 3601 N N . ILE B 1 113 ? -9.291 -19.186 212.199 1.00 19.60 99 ILE B N 1
ATOM 3602 C CA . ILE B 1 113 ? -9.097 -19.051 210.747 1.00 20.03 99 ILE B CA 1
ATOM 3603 C C . ILE B 1 113 ? -10.442 -18.793 210.109 1.00 20.65 99 ILE B C 1
ATOM 3604 O O . ILE B 1 113 ? -11.333 -19.656 210.199 1.00 20.68 99 ILE B O 1
ATOM 3609 N N . VAL B 1 114 ? -10.585 -17.643 209.426 1.00 18.91 100 VAL B N 1
ATOM 3610 C CA . VAL B 1 114 ? -11.848 -17.320 208.798 1.00 18.16 100 VAL B CA 1
ATOM 3611 C C . VAL B 1 114 ? -11.674 -17.555 207.320 1.00 18.82 100 VAL B C 1
ATOM 3612 O O . VAL B 1 114 ? -10.735 -17.014 206.724 1.00 18.38 100 VAL B O 1
ATOM 3616 N N . VAL B 1 115 ? -12.557 -18.350 206.734 1.00 18.17 101 VAL B N 1
ATOM 3617 C CA . VAL B 1 115 ? -12.470 -18.638 205.308 1.00 18.88 101 VAL B CA 1
ATOM 3618 C C . VAL B 1 115 ? -13.603 -17.996 204.520 1.00 18.79 101 VAL B C 1
ATOM 3619 O O . VAL B 1 115 ? -14.768 -18.224 204.836 1.00 18.85 101 VAL B O 1
ATOM 3623 N N . PHE B 1 116 ? -13.270 -17.235 203.442 1.00 18.12 102 PHE B N 1
ATOM 3624 C CA . PHE B 1 116 ? -14.222 -16.632 202.506 1.00 18.60 102 PHE B CA 1
ATOM 3625 C C . PHE B 1 116 ? -14.044 -17.395 201.204 1.00 18.36 102 PHE B C 1
ATOM 3626 O O . PHE B 1 116 ? -12.953 -17.336 200.607 1.00 17.81 102 PHE B O 1
ATOM 3634 N N . MET B 1 117 ? -15.060 -18.119 200.783 1.00 18.48 103 MET B N 1
ATOM 3635 C CA . MET B 1 117 ? -14.993 -18.829 199.515 1.00 17.93 103 MET B CA 1
ATOM 3636 C C . MET B 1 117 ? -16.406 -18.950 199.014 1.00 18.92 103 MET B C 1
ATOM 3637 O O . MET B 1 117 ? -17.291 -19.319 199.778 1.00 20.28 103 MET B O 1
ATOM 3642 N N . TYR B 1 118 ? -16.632 -18.642 197.724 1.00 18.37 104 TYR B N 1
ATOM 3643 C CA . TYR B 1 118 ? -18.027 -18.690 197.222 1.00 18.48 104 TYR B CA 1
ATOM 3644 C C . TYR B 1 118 ? -18.668 -20.076 197.441 1.00 19.70 104 TYR B C 1
ATOM 3645 O O . TYR B 1 118 ? -19.879 -20.158 197.715 1.00 21.22 104 TYR B O 1
ATOM 3654 N N . ASP B 1 119 ? -17.849 -21.121 197.324 1.00 19.27 105 ASP B N 1
ATOM 3655 C CA . ASP B 1 119 ? -18.206 -22.519 197.606 1.00 19.93 105 ASP B CA 1
ATOM 3656 C C . ASP B 1 119 ? -19.020 -23.175 196.508 1.00 21.19 105 ASP B C 1
ATOM 3657 O O . ASP B 1 119 ? -19.783 -24.095 196.785 1.00 23.67 105 ASP B O 1
ATOM 3662 N N . ASP B 1 120 ? -18.800 -22.766 195.270 1.00 21.03 106 ASP B N 1
ATOM 3663 C CA . ASP B 1 120 ? -19.492 -23.329 194.109 1.00 21.24 106 ASP B CA 1
ATOM 3664 C C . ASP B 1 120 ? -18.653 -24.339 193.300 1.00 22.50 106 ASP B C 1
ATOM 3665 O O . ASP B 1 120 ? -19.058 -24.747 192.199 1.00 23.11 106 ASP B O 1
ATOM 3670 N N . ILE B 1 121 ? -17.490 -24.751 193.839 1.00 21.70 107 ILE B N 1
ATOM 3671 C CA . ILE B 1 121 ? -16.567 -25.602 193.083 1.00 21.10 107 ILE B CA 1
ATOM 3672 C C . ILE B 1 121 ? -16.651 -27.090 193.419 1.00 21.79 107 ILE B C 1
ATOM 3673 O O . ILE B 1 121 ? -16.716 -27.936 192.504 1.00 21.92 107 ILE B O 1
ATOM 3678 N N . ALA B 1 122 ? -16.625 -27.432 194.720 1.00 20.90 108 ALA B N 1
ATOM 3679 C CA . ALA B 1 122 ? -16.570 -28.842 195.107 1.00 21.83 108 ALA B CA 1
ATOM 3680 C C . ALA B 1 122 ? -17.681 -29.690 194.521 1.00 22.21 108 ALA B C 1
ATOM 3681 O O . ALA B 1 122 ? -17.412 -30.804 194.077 1.00 23.15 108 ALA B O 1
ATOM 3683 N N . TRP B 1 123 ? -18.898 -29.165 194.494 1.00 21.86 109 TRP B N 1
ATOM 3684 C CA . TRP B 1 123 ? -20.029 -29.933 193.969 1.00 23.17 109 TRP B CA 1
ATOM 3685 C C . TRP B 1 123 ? -20.519 -29.411 192.619 1.00 23.90 109 TRP B C 1
ATOM 3686 O O . TRP B 1 123 ? -21.653 -29.685 192.226 1.00 25.47 109 TRP B O 1
ATOM 3697 N N . HIS B 1 124 ? -19.671 -28.658 191.902 1.00 22.61 110 HIS B N 1
ATOM 3698 C CA . HIS B 1 124 ? -20.054 -28.112 190.597 1.00 22.94 110 HIS B CA 1
ATOM 3699 C C . HIS B 1 124 ? -20.314 -29.265 189.628 1.00 24.88 110 HIS B C 1
ATOM 3700 O O . HIS B 1 124 ? -19.620 -30.283 189.693 1.00 24.91 110 HIS B O 1
ATOM 3707 N N . GLU B 1 125 ? -21.289 -29.096 188.728 1.00 26.81 111 GLU B N 1
ATOM 3708 C CA . GLU B 1 125 ? -21.588 -30.162 187.754 1.00 29.16 111 GLU B CA 1
ATOM 3709 C C . GLU B 1 125 ? -20.394 -30.513 186.858 1.00 29.62 111 GLU B C 1
ATOM 3710 O O . GLU B 1 125 ? -20.305 -31.645 186.388 1.00 30.58 111 GLU B O 1
ATOM 3716 N N . LEU B 1 126 ? -19.462 -29.575 186.651 1.00 28.19 112 LEU B N 1
ATOM 3717 C CA . LEU B 1 126 ? -18.285 -29.836 185.815 1.00 27.97 112 LEU B CA 1
ATOM 3718 C C . LEU B 1 126 ? -17.113 -30.462 186.534 1.00 27.20 112 LEU B C 1
ATOM 3719 O O . LEU B 1 126 ? -16.133 -30.820 185.867 1.00 27.67 112 LEU B O 1
ATOM 3724 N N . ASN B 1 127 ? -17.159 -30.548 187.880 1.00 25.59 113 ASN B N 1
ATOM 3725 C CA . ASN B 1 127 ? -16.056 -31.103 188.647 1.00 24.93 113 ASN B CA 1
ATOM 3726 C C . ASN B 1 127 ? -15.971 -32.611 188.419 1.00 26.08 113 ASN B C 1
ATOM 3727 O O . ASN B 1 127 ? -16.908 -33.333 188.765 1.00 26.61 113 ASN B O 1
ATOM 3732 N N . PRO B 1 128 ? -14.836 -33.105 187.901 1.00 25.82 114 PRO B N 1
ATOM 3733 C CA . PRO B 1 128 ? -14.722 -34.556 187.662 1.00 26.27 114 PRO B CA 1
ATOM 3734 C C . PRO B 1 128 ? -14.560 -35.380 188.929 1.00 26.75 114 PRO B C 1
ATOM 3735 O O . PRO B 1 128 ? -14.666 -36.600 188.863 1.00 27.44 114 PRO B O 1
ATOM 3739 N N . ARG B 1 129 ? -14.237 -34.732 190.069 1.00 25.11 115 ARG B N 1
ATOM 3740 C CA . ARG B 1 129 ? -14.127 -35.410 191.345 1.00 25.08 115 ARG B CA 1
ATOM 3741 C C . ARG B 1 129 ? -15.102 -34.738 192.292 1.00 24.70 115 ARG B C 1
ATOM 3742 O O . ARG B 1 129 ? -14.721 -33.856 193.056 1.00 24.77 115 ARG B O 1
ATOM 3750 N N . PRO B 1 130 ? -16.378 -35.131 192.251 1.00 24.93 116 PRO B N 1
ATOM 3751 C CA . PRO B 1 130 ? -17.368 -34.494 193.117 1.00 24.17 116 PRO B CA 1
ATOM 3752 C C . PRO B 1 130 ? -16.966 -34.489 194.585 1.00 22.98 116 PRO B C 1
ATOM 3753 O O . PRO B 1 130 ? -16.470 -35.478 195.102 1.00 23.34 116 PRO B O 1
ATOM 3757 N N . GLY B 1 131 ? -17.129 -33.337 195.221 1.00 22.03 117 GLY B N 1
ATOM 3758 C CA . GLY B 1 131 ? -16.809 -33.159 196.632 1.00 22.23 117 GLY B CA 1
ATOM 3759 C C . GLY B 1 131 ? -15.339 -32.973 196.967 1.00 22.60 117 GLY B C 1
ATOM 3760 O O . GLY B 1 131 ? -14.966 -32.967 198.146 1.00 23.53 117 GLY B O 1
ATOM 3761 N N . VAL B 1 132 ? -14.490 -32.895 195.928 1.00 21.13 118 VAL B N 1
ATOM 3762 C CA . VAL B 1 132 ? -13.051 -32.813 196.093 1.00 21.34 118 VAL B CA 1
ATOM 3763 C C . VAL B 1 132 ? -12.513 -31.585 195.370 1.00 21.48 118 VAL B C 1
ATOM 3764 O O . VAL B 1 132 ? -12.967 -31.248 194.261 1.00 21.32 118 VAL B O 1
ATOM 3768 N N . ILE B 1 133 ? -11.490 -30.960 195.956 1.00 20.41 119 ILE B N 1
ATOM 3769 C CA . ILE B 1 133 ? -10.782 -29.877 195.281 1.00 20.15 119 ILE B CA 1
ATOM 3770 C C . ILE B 1 133 ? -9.307 -30.190 195.437 1.00 19.78 119 ILE B C 1
ATOM 3771 O O . ILE B 1 133 ? -8.899 -30.583 196.520 1.00 20.64 119 ILE B O 1
ATOM 3776 N N . ILE B 1 134 ? -8.518 -30.035 194.382 1.00 18.91 120 ILE B N 1
ATOM 3777 C CA . ILE B 1 134 ? -7.068 -30.236 194.422 1.00 19.72 120 ILE B CA 1
ATOM 3778 C C . ILE B 1 134 ? -6.364 -28.945 193.994 1.00 20.41 120 ILE B C 1
ATOM 3779 O O . ILE B 1 134 ? -6.955 -28.115 193.302 1.00 20.48 120 ILE B O 1
ATOM 3784 N N . ASN B 1 135 ? -5.091 -28.788 194.373 1.00 20.07 121 ASN B N 1
ATOM 3785 C CA . ASN B 1 135 ? -4.373 -27.543 194.080 1.00 19.83 121 ASN B CA 1
ATOM 3786 C C . ASN B 1 135 ? -3.029 -27.763 193.390 1.00 22.00 121 ASN B C 1
ATOM 3787 O O . ASN B 1 135 ? -2.263 -26.820 193.207 1.00 23.53 121 ASN B O 1
ATOM 3792 N N . ASN B 1 136 ? -2.754 -29.012 192.974 1.00 21.47 122 ASN B N 1
ATOM 3793 C CA . ASN B 1 136 ? -1.532 -29.307 192.257 1.00 22.69 122 ASN B CA 1
ATOM 3794 C C . ASN B 1 136 ? -1.671 -30.714 191.632 1.00 23.82 122 ASN B C 1
ATOM 3795 O O . ASN B 1 136 ? -2.612 -31.460 191.948 1.00 22.83 122 ASN B O 1
ATOM 3800 N N . PRO B 1 137 ? -0.790 -31.050 190.684 1.00 25.84 123 PRO B N 1
ATOM 3801 C CA . PRO B 1 137 ? -0.923 -32.344 189.991 1.00 26.97 123 PRO B CA 1
ATOM 3802 C C . PRO B 1 137 ? -0.824 -33.585 190.879 1.00 29.13 123 PRO B C 1
ATOM 3803 O O . PRO B 1 137 ? -1.233 -34.646 190.425 1.00 30.46 123 PRO B O 1
ATOM 3807 N N . ARG B 1 138 ? -0.332 -33.463 192.131 1.00 29.49 124 ARG B N 1
ATOM 3808 C CA . ARG B 1 138 ? -0.283 -34.621 193.043 1.00 30.95 124 ARG B CA 1
ATOM 3809 C C . ARG B 1 138 ? -1.676 -35.083 193.512 1.00 31.43 124 ARG B C 1
ATOM 3810 O O . ARG B 1 138 ? -1.819 -36.190 194.033 1.00 32.36 124 ARG B O 1
ATOM 3818 N N . GLY B 1 139 ? -2.700 -34.262 193.273 1.00 29.95 125 GLY B N 1
ATOM 3819 C CA . GLY B 1 139 ? -4.089 -34.643 193.482 1.00 28.47 125 GLY B CA 1
ATOM 3820 C C . GLY B 1 139 ? -4.584 -34.905 194.878 1.00 28.14 125 GLY B C 1
ATOM 3821 O O . GLY B 1 139 ? -5.572 -35.631 195.030 1.00 30.21 125 GLY B O 1
ATOM 3822 N N . GLU B 1 140 ? -3.959 -34.305 195.892 1.00 26.91 126 GLU B N 1
ATOM 3823 C CA . GLU B 1 140 ? -4.460 -34.470 197.261 1.00 26.45 126 GLU B CA 1
ATOM 3824 C C . GLU B 1 140 ? -5.683 -33.555 197.500 1.00 25.57 126 GLU B C 1
ATOM 3825 O O . GLU B 1 140 ? -5.593 -32.338 197.244 1.00 25.33 126 GLU B O 1
ATOM 3831 N N . ASP B 1 141 ? -6.804 -34.100 198.017 1.00 24.24 127 ASP B N 1
ATOM 3832 C CA . ASP B 1 141 ? -7.970 -33.250 198.290 1.00 23.61 127 ASP B CA 1
ATOM 3833 C C . ASP B 1 141 ? -7.613 -32.239 199.388 1.00 22.56 127 ASP B C 1
ATOM 3834 O O . ASP B 1 141 ? -7.006 -32.605 200.403 1.00 23.69 127 ASP B O 1
ATOM 3839 N N . VAL B 1 142 ? -8.044 -30.982 199.179 1.00 20.74 128 VAL B N 1
ATOM 3840 C CA . VAL B 1 142 ? -7.899 -29.923 200.170 1.00 20.10 128 VAL B CA 1
ATOM 3841 C C . VAL B 1 142 ? -9.267 -29.354 200.621 1.00 19.21 128 VAL B C 1
ATOM 3842 O O . VAL B 1 142 ? -9.288 -28.452 201.462 1.00 20.08 128 VAL B O 1
ATOM 3846 N N . TYR B 1 143 ? -10.397 -29.900 200.138 1.00 19.72 129 TYR B N 1
ATOM 3847 C CA . TYR B 1 143 ? -11.703 -29.362 200.488 1.00 19.77 129 TYR B CA 1
ATOM 3848 C C . TYR B 1 143 ? -12.257 -29.897 201.799 1.00 22.01 129 TYR B C 1
ATOM 3849 O O . TYR B 1 143 ? -12.868 -29.148 202.552 1.00 22.13 129 TYR B O 1
ATOM 3858 N N . ALA B 1 144 ? -12.115 -31.217 202.056 1.00 22.84 130 ALA B N 1
ATOM 3859 C CA . ALA B 1 144 ? -12.696 -31.793 203.288 1.00 24.54 130 ALA B CA 1
ATOM 3860 C C . ALA B 1 144 ? -12.209 -31.068 204.535 1.00 24.37 130 ALA B C 1
ATOM 3861 O O . ALA B 1 144 ? -11.013 -30.857 204.686 1.00 24.44 130 ALA B O 1
ATOM 3863 N N . GLY B 1 145 ? -13.138 -30.672 205.387 1.00 23.71 131 GLY B N 1
ATOM 3864 C CA . GLY B 1 145 ? -12.806 -30.032 206.649 1.00 23.39 131 GLY B CA 1
ATOM 3865 C C . GLY B 1 145 ? -12.705 -28.520 206.608 1.00 23.23 131 GLY B C 1
ATOM 3866 O O . GLY B 1 145 ? -12.582 -27.892 207.667 1.00 24.48 131 GLY B O 1
ATOM 3867 N N . VAL B 1 146 ? -12.760 -27.912 205.416 1.00 21.47 132 VAL B N 1
ATOM 3868 C CA . VAL B 1 146 ? -12.677 -26.428 205.334 1.00 19.87 132 VAL B CA 1
ATOM 3869 C C . VAL B 1 146 ? -13.990 -25.835 205.847 1.00 21.05 132 VAL B C 1
ATOM 3870 O O . VAL B 1 146 ? -15.062 -26.254 205.400 1.00 22.44 132 VAL B O 1
ATOM 3874 N N . PRO B 1 147 ? -13.933 -24.885 206.799 1.00 21.56 133 PRO B N 1
ATOM 3875 C CA . PRO B 1 147 ? -15.182 -24.318 207.334 1.00 22.22 133 PRO B CA 1
ATOM 3876 C C . PRO B 1 147 ? -15.903 -23.419 206.364 1.00 23.31 133 PRO B C 1
ATOM 3877 O O . PRO B 1 147 ? -15.289 -22.798 205.504 1.00 24.25 133 PRO B O 1
ATOM 3881 N N . LYS B 1 148 ? -17.221 -23.332 206.531 1.00 23.90 134 LYS B N 1
ATOM 3882 C CA . LYS B 1 148 ? -18.071 -22.490 205.714 1.00 24.63 134 LYS B CA 1
ATOM 3883 C C . LYS B 1 148 ? -18.363 -21.220 206.505 1.00 25.89 134 LYS B C 1
ATOM 3884 O O . LYS B 1 148 ? -19.410 -21.122 207.139 1.00 29.12 134 LYS B O 1
ATOM 3890 N N . ASP B 1 149 ? -17.402 -20.306 206.564 1.00 23.49 135 ASP B N 1
ATOM 3891 C CA . ASP B 1 149 ? -17.587 -19.090 207.361 1.00 22.04 135 ASP B CA 1
ATOM 3892 C C . ASP B 1 149 ? -18.363 -18.063 206.550 1.00 22.12 135 ASP B C 1
ATOM 3893 O O . ASP B 1 149 ? -19.471 -17.694 206.938 1.00 24.47 135 ASP B O 1
ATOM 3898 N N . TYR B 1 150 ? -17.832 -17.648 205.402 1.00 20.24 136 TYR B N 1
ATOM 3899 C CA . TYR B 1 150 ? -18.525 -16.700 204.537 1.00 19.42 136 TYR B CA 1
ATOM 3900 C C . TYR B 1 150 ? -18.522 -17.293 203.165 1.00 20.24 136 TYR B C 1
ATOM 3901 O O . TYR B 1 150 ? -17.455 -17.437 202.559 1.00 21.17 136 TYR B O 1
ATOM 3910 N N . THR B 1 151 ? -19.691 -17.756 202.714 1.00 20.38 137 THR B N 1
ATOM 3911 C CA . THR B 1 151 ? -19.793 -18.374 201.396 1.00 20.06 137 THR B CA 1
ATOM 3912 C C . THR B 1 151 ? -20.912 -17.696 200.590 1.00 20.91 137 THR B C 1
ATOM 3913 O O . THR B 1 151 ? -21.671 -16.896 201.136 1.00 22.08 137 THR B O 1
ATOM 3917 N N . GLY B 1 152 ? -21.006 -18.017 199.301 1.00 21.07 138 GLY B N 1
ATOM 3918 C CA . GLY B 1 152 ? -22.050 -17.453 198.457 1.00 21.05 138 GLY B CA 1
ATOM 3919 C C . GLY B 1 152 ? -22.127 -15.943 198.512 1.00 21.81 138 GLY B C 1
ATOM 3920 O O . GLY B 1 152 ? -21.091 -15.271 198.504 1.00 21.74 138 GLY B O 1
ATOM 3921 N N . GLU B 1 153 ? -23.340 -15.409 198.650 1.00 22.15 139 GLU B N 1
ATOM 3922 C CA . GLU B 1 153 ? -23.530 -13.975 198.678 1.00 22.64 139 GLU B CA 1
ATOM 3923 C C . GLU B 1 153 ? -22.982 -13.301 199.924 1.00 22.12 139 GLU B C 1
ATOM 3924 O O . GLU B 1 153 ? -23.032 -12.072 199.996 1.00 23.86 139 GLU B O 1
ATOM 3930 N N . ASP B 1 154 ? -22.484 -14.080 200.931 1.00 20.83 140 ASP B N 1
ATOM 3931 C CA . ASP B 1 154 ? -21.847 -13.478 202.100 1.00 21.42 140 ASP B CA 1
ATOM 3932 C C . ASP B 1 154 ? -20.350 -13.143 201.858 1.00 21.38 140 ASP B C 1
ATOM 3933 O O . ASP B 1 154 ? -19.718 -12.576 202.745 1.00 20.86 140 ASP B O 1
ATOM 3938 N N . VAL B 1 155 ? -19.792 -13.488 200.666 1.00 21.08 141 VAL B N 1
ATOM 3939 C CA . VAL B 1 155 ? -18.399 -13.156 200.370 1.00 20.68 141 VAL B CA 1
ATOM 3940 C C . VAL B 1 155 ? -18.438 -11.722 199.830 1.00 20.78 141 VAL B C 1
ATOM 3941 O O . VAL B 1 155 ? -18.631 -11.485 198.627 1.00 21.62 141 VAL B O 1
ATOM 3945 N N . THR B 1 156 ? -18.337 -10.765 200.743 1.00 21.40 142 THR B N 1
ATOM 3946 C CA . THR B 1 156 ? -18.409 -9.357 200.388 1.00 22.51 142 THR B CA 1
ATOM 3947 C C . THR B 1 156 ? -17.266 -8.574 201.017 1.00 23.16 142 THR B C 1
ATOM 3948 O O . THR B 1 156 ? -16.720 -8.979 202.057 1.00 24.12 142 THR B O 1
ATOM 3952 N N . ALA B 1 157 ? -16.947 -7.414 200.430 1.00 23.20 143 ALA B N 1
ATOM 3953 C CA . ALA B 1 157 ? -15.900 -6.550 201.011 1.00 23.80 143 ALA B CA 1
ATOM 3954 C C . ALA B 1 157 ? -16.325 -6.084 202.414 1.00 24.07 143 ALA B C 1
ATOM 3955 O O . ALA B 1 157 ? -15.521 -6.069 203.345 1.00 24.16 143 ALA B O 1
ATOM 3957 N N . GLU B 1 158 ? -17.626 -5.786 202.591 1.00 24.67 144 GLU B N 1
ATOM 3958 C CA . GLU B 1 158 ? -18.140 -5.356 203.884 1.00 25.27 144 GLU B CA 1
ATOM 3959 C C . GLU B 1 158 ? -17.881 -6.435 204.971 1.00 22.82 144 GLU B C 1
ATOM 3960 O O . GLU B 1 158 ? -17.436 -6.110 206.074 1.00 22.86 144 GLU B O 1
ATOM 3966 N N . ASN B 1 159 ? -18.145 -7.723 204.646 1.00 21.70 145 ASN B N 1
ATOM 3967 C CA . ASN B 1 159 ? -17.903 -8.775 205.643 1.00 20.61 145 ASN B CA 1
ATOM 3968 C C . ASN B 1 159 ? -16.415 -8.979 205.871 1.00 20.92 145 ASN B C 1
ATOM 3969 O O . ASN B 1 159 ? -16.009 -9.257 207.000 1.00 21.11 145 ASN B O 1
ATOM 3974 N N . LEU B 1 160 ? -15.604 -8.824 204.821 1.00 20.66 146 LEU B N 1
ATOM 3975 C CA . LEU B 1 160 ? -14.149 -8.975 204.974 1.00 20.29 146 LEU B CA 1
ATOM 3976 C C . LEU B 1 160 ? -13.609 -7.924 205.939 1.00 20.82 146 LEU B C 1
ATOM 3977 O O . LEU B 1 160 ? -12.867 -8.251 206.855 1.00 21.52 146 LEU B O 1
ATOM 3982 N N . PHE B 1 161 ? -14.069 -6.678 205.778 1.00 21.55 147 PHE B N 1
ATOM 3983 C CA . PHE B 1 161 ? -13.622 -5.601 206.663 1.00 22.52 147 PHE B CA 1
ATOM 3984 C C . PHE B 1 161 ? -14.095 -5.844 208.083 1.00 22.70 147 PHE B C 1
ATOM 3985 O O . PHE B 1 161 ? -13.328 -5.686 209.024 1.00 23.75 147 PHE B O 1
ATOM 3993 N N . ALA B 1 162 ? -15.369 -6.241 208.249 1.00 21.77 148 ALA B N 1
ATOM 3994 C CA . ALA B 1 162 ? -15.892 -6.521 209.591 1.00 22.71 148 ALA B CA 1
ATOM 3995 C C . ALA B 1 162 ? -15.132 -7.664 210.265 1.00 22.46 148 ALA B C 1
ATOM 3996 O O . ALA B 1 162 ? -14.861 -7.606 211.457 1.00 23.35 148 ALA B O 1
ATOM 3998 N N . VAL B 1 163 ? -14.789 -8.709 209.489 1.00 20.96 149 VAL B N 1
ATOM 3999 C CA . VAL B 1 163 ? -14.032 -9.843 210.026 1.00 20.83 149 VAL B CA 1
ATOM 4000 C C . VAL B 1 163 ? -12.652 -9.391 210.480 1.00 20.80 149 VAL B C 1
ATOM 4001 O O . VAL B 1 163 ? -12.225 -9.748 211.587 1.00 21.50 149 VAL B O 1
ATOM 4005 N N . ILE B 1 164 ? -11.959 -8.615 209.640 1.00 20.42 150 ILE B N 1
ATOM 4006 C CA . ILE B 1 164 ? -10.618 -8.143 210.032 1.00 21.57 150 ILE B CA 1
ATOM 4007 C C . ILE B 1 164 ? -10.658 -7.295 211.304 1.00 22.77 150 ILE B C 1
ATOM 4008 O O . ILE B 1 164 ? -9.828 -7.468 212.191 1.00 23.44 150 ILE B O 1
ATOM 4013 N N . LEU B 1 165 ? -11.656 -6.396 211.386 1.00 22.82 151 LEU B N 1
ATOM 4014 C CA . LEU B 1 165 ? -11.819 -5.532 212.567 1.00 24.54 151 LEU B CA 1
ATOM 4015 C C . LEU B 1 165 ? -12.208 -6.271 213.841 1.00 26.48 151 LEU B C 1
ATOM 4016 O O . LEU B 1 165 ? -11.979 -5.756 214.940 1.00 28.21 151 LEU B O 1
ATOM 4021 N N . GLY B 1 166 ? -12.774 -7.465 213.711 1.00 26.82 152 GLY B N 1
ATOM 4022 C CA . GLY B 1 166 ? -13.127 -8.283 214.856 1.00 29.06 152 GLY B CA 1
ATOM 4023 C C . GLY B 1 166 ? -14.400 -7.860 215.548 1.00 32.85 152 GLY B C 1
ATOM 4024 O O . GLY B 1 166 ? -14.561 -8.106 216.742 1.00 34.43 152 GLY B O 1
ATOM 4025 N N A ASP B 1 167 ? -15.316 -7.267 214.775 0.53 34.15 153 ASP B N 1
ATOM 4026 N N B ASP B 1 167 ? -15.315 -7.233 214.820 0.47 34.04 153 ASP B N 1
ATOM 4027 C CA A ASP B 1 167 ? -16.589 -6.722 215.226 0.53 36.02 153 ASP B CA 1
ATOM 4028 C CA B ASP B 1 167 ? -16.579 -6.775 215.398 0.47 35.76 153 ASP B CA 1
ATOM 4029 C C A ASP B 1 167 ? -17.746 -7.564 214.690 0.53 36.34 153 ASP B C 1
ATOM 4030 C C B ASP B 1 167 ? -17.753 -7.520 214.778 0.47 36.22 153 ASP B C 1
ATOM 4031 O O A ASP B 1 167 ? -18.220 -7.301 213.586 0.53 36.11 153 ASP B O 1
ATOM 4032 O O B ASP B 1 167 ? -18.219 -7.171 213.696 0.47 35.94 153 ASP B O 1
ATOM 4041 N N . ARG B 1 168 ? -18.197 -8.565 215.460 1.00 37.24 154 ARG B N 1
ATOM 4042 C CA . ARG B 1 168 ? -19.278 -9.456 215.030 1.00 39.42 154 ARG B CA 1
ATOM 4043 C C . ARG B 1 168 ? -20.596 -8.755 214.742 1.00 40.43 154 ARG B C 1
ATOM 4044 O O . ARG B 1 168 ? -21.347 -9.202 213.878 1.00 40.82 154 ARG B O 1
ATOM 4052 N N . SER B 1 169 ? -20.852 -7.617 215.395 1.00 40.48 155 SER B N 1
ATOM 4053 C CA . SER B 1 169 ? -22.083 -6.856 215.155 1.00 40.51 155 SER B CA 1
ATOM 4054 C C . SER B 1 169 ? -22.135 -6.207 213.759 1.00 39.04 155 SER B C 1
ATOM 4055 O O . SER B 1 169 ? -23.219 -5.828 213.317 1.00 39.65 155 SER B O 1
ATOM 4058 N N . LYS B 1 170 ? -20.979 -6.079 213.059 1.00 36.55 156 LYS B N 1
ATOM 4059 C CA . LYS B 1 170 ? -20.926 -5.494 211.720 1.00 35.65 156 LYS B CA 1
ATOM 4060 C C . LYS B 1 170 ? -20.999 -6.543 210.576 1.00 33.26 156 LYS B C 1
ATOM 4061 O O . LYS B 1 170 ? -21.050 -6.181 209.406 1.00 33.66 156 LYS B O 1
ATOM 4067 N N . VAL B 1 171 ? -20.963 -7.821 210.916 1.00 31.67 157 VAL B N 1
ATOM 4068 C CA . VAL B 1 171 ? -21.032 -8.902 209.946 1.00 31.04 157 VAL B CA 1
ATOM 4069 C C . VAL B 1 171 ? -22.487 -9.139 209.547 1.00 31.07 157 VAL B C 1
ATOM 4070 O O . VAL B 1 171 ? -23.380 -9.038 210.385 1.00 31.47 157 VAL B O 1
ATOM 4074 N N . LYS B 1 172 ? -22.724 -9.427 208.271 1.00 29.79 158 LYS B N 1
ATOM 4075 C CA . LYS B 1 172 ? -24.061 -9.737 207.774 1.00 30.45 158 LYS B CA 1
ATOM 4076 C C . LYS B 1 172 ? -24.032 -11.168 207.240 1.00 30.39 158 LYS B C 1
ATOM 4077 O O . LYS B 1 172 ? -23.332 -11.447 206.265 1.00 30.91 158 LYS B O 1
ATOM 4083 N N . GLY B 1 173 ? -24.725 -12.071 207.927 1.00 29.57 159 GLY B N 1
ATOM 4084 C CA . GLY B 1 173 ? -24.782 -13.467 207.507 1.00 28.99 159 GLY B CA 1
ATOM 4085 C C . GLY B 1 173 ? -23.519 -14.221 207.862 1.00 28.56 159 GLY B C 1
ATOM 4086 O O . GLY B 1 173 ? -22.769 -13.799 208.742 1.00 28.67 159 GLY B O 1
ATOM 4087 N N . GLY B 1 174 ? -23.322 -15.374 207.241 1.00 27.33 160 GLY B N 1
ATOM 4088 C CA . GLY B 1 174 ? -22.143 -16.184 207.509 1.00 25.89 160 GLY B CA 1
ATOM 4089 C C . GLY B 1 174 ? -22.149 -16.779 208.899 1.00 25.95 160 GLY B C 1
ATOM 4090 O O . GLY B 1 174 ? -23.167 -16.751 209.602 1.00 26.75 160 GLY B O 1
ATOM 4091 N N . SER B 1 175 ? -21.010 -17.313 209.313 1.00 24.38 161 SER B N 1
ATOM 4092 C CA . SER B 1 175 ? -20.908 -17.977 210.603 1.00 23.74 161 SER B CA 1
ATOM 4093 C C . SER B 1 175 ? -20.837 -17.051 211.802 1.00 24.56 161 SER B C 1
ATOM 4094 O O . SER B 1 175 ? -20.998 -17.518 212.943 1.00 26.04 161 SER B O 1
ATOM 4097 N N . GLY B 1 176 ? -20.438 -15.808 211.564 1.00 24.07 162 GLY B N 1
ATOM 4098 C CA . GLY B 1 176 ? -20.198 -14.859 212.641 1.00 24.59 162 GLY B CA 1
ATOM 4099 C C . GLY B 1 176 ? -18.771 -14.893 213.158 1.00 24.84 162 GLY B C 1
ATOM 4100 O O . GLY B 1 176 ? -18.433 -14.144 214.085 1.00 26.08 162 GLY B O 1
ATOM 4101 N N . LYS B 1 177 ? -17.921 -15.791 212.616 1.00 23.17 163 LYS B N 1
ATOM 4102 C CA . LYS B 1 177 ? -16.524 -15.869 213.052 1.00 22.67 163 LYS B CA 1
ATOM 4103 C C . LYS B 1 177 ? -15.811 -14.584 212.594 1.00 22.14 163 LYS B C 1
ATOM 4104 O O . LYS B 1 177 ? -15.995 -14.127 211.460 1.00 22.38 163 LYS B O 1
ATOM 4110 N N . VAL B 1 178 ? -15.040 -13.976 213.497 1.00 21.88 164 VAL B N 1
ATOM 4111 C CA . VAL B 1 178 ? -14.295 -12.737 213.193 1.00 21.34 164 VAL B CA 1
ATOM 4112 C C . VAL B 1 178 ? -12.900 -12.804 213.844 1.00 21.79 164 VAL B C 1
ATOM 4113 O O . VAL B 1 178 ? -12.629 -13.708 214.658 1.00 22.87 164 VAL B O 1
ATOM 4117 N N . ILE B 1 179 ? -12.009 -11.856 213.490 1.00 20.89 165 ILE B N 1
ATOM 4118 C CA . ILE B 1 179 ? -10.671 -11.843 214.089 1.00 20.93 165 ILE B CA 1
ATOM 4119 C C . ILE B 1 179 ? -10.708 -10.979 215.359 1.00 22.53 165 ILE B C 1
ATOM 4120 O O . ILE B 1 179 ? -10.253 -9.829 215.360 1.00 23.00 165 ILE B O 1
ATOM 4125 N N . ASN B 1 180 ? -11.309 -11.523 216.425 1.00 22.85 166 ASN B N 1
ATOM 4126 C CA . ASN B 1 180 ? -11.385 -10.798 217.703 1.00 25.42 166 ASN B CA 1
ATOM 4127 C C . ASN B 1 180 ? -10.089 -11.047 218.453 1.00 25.61 166 ASN B C 1
ATOM 4128 O O . ASN B 1 180 ? -10.037 -11.716 219.498 1.00 27.29 166 ASN B O 1
ATOM 4133 N N . SER B 1 181 ? -9.014 -10.530 217.889 1.00 24.66 167 SER B N 1
ATOM 4134 C CA . SER B 1 181 ? -7.656 -10.741 218.356 1.00 24.68 167 SER B CA 1
ATOM 4135 C C . SER B 1 181 ? -7.233 -9.792 219.488 1.00 26.84 167 SER B C 1
ATOM 4136 O O . SER B 1 181 ? -7.795 -8.712 219.653 1.00 28.08 167 SER B O 1
ATOM 4139 N N . LYS B 1 182 ? -6.201 -10.197 220.202 1.00 27.57 168 LYS B N 1
ATOM 4140 C CA . LYS B 1 182 ? -5.610 -9.469 221.327 1.00 28.40 168 LYS B CA 1
ATOM 4141 C C . LYS B 1 182 ? -4.264 -8.850 220.912 1.00 29.37 168 LYS B C 1
ATOM 4142 O O . LYS B 1 182 ? -3.651 -9.264 219.923 1.00 28.95 168 LYS B O 1
ATOM 4148 N N . PRO B 1 183 ? -3.755 -7.873 221.696 1.00 29.66 169 PRO B N 1
ATOM 4149 C CA . PRO B 1 183 ? -2.469 -7.236 221.358 1.00 29.29 169 PRO B CA 1
ATOM 4150 C C . PRO B 1 183 ? -1.268 -8.139 221.135 1.00 28.99 169 PRO B C 1
ATOM 4151 O O . PRO B 1 183 ? -0.357 -7.747 220.394 1.00 29.99 169 PRO B O 1
ATOM 4155 N N . GLU B 1 184 ? -1.220 -9.302 221.784 1.00 27.56 170 GLU B N 1
ATOM 4156 C CA . GLU B 1 184 ? -0.082 -10.212 221.627 1.00 27.69 170 GLU B CA 1
ATOM 4157 C C . GLU B 1 184 ? -0.219 -11.187 220.447 1.00 26.38 170 GLU B C 1
ATOM 4158 O O . GLU B 1 184 ? 0.688 -11.982 220.205 1.00 27.36 170 GLU B O 1
ATOM 4164 N N . ASP B 1 185 ? -1.336 -11.121 219.724 1.00 24.81 171 ASP B N 1
ATOM 4165 C CA . ASP B 1 185 ? -1.609 -12.077 218.660 1.00 23.72 171 ASP B CA 1
ATOM 4166 C C . ASP B 1 185 ? -0.968 -11.725 217.321 1.00 23.80 171 ASP B C 1
ATOM 4167 O O . ASP B 1 185 ? -0.665 -10.568 217.045 1.00 25.01 171 ASP B O 1
ATOM 4172 N N . ARG B 1 186 ? -0.847 -12.726 216.449 1.00 22.17 172 ARG B N 1
ATOM 4173 C CA . ARG B 1 186 ? -0.341 -12.489 215.096 1.00 21.74 172 ARG B CA 1
ATOM 4174 C C . ARG B 1 186 ? -1.410 -12.873 214.108 1.00 21.88 172 ARG B C 1
ATOM 4175 O O . ARG B 1 186 ? -2.262 -13.727 214.411 1.00 21.44 172 ARG B O 1
ATOM 4183 N N . ILE B 1 187 ? -1.435 -12.175 212.956 1.00 21.14 173 ILE B N 1
ATOM 4184 C CA . ILE B 1 187 ? -2.470 -12.439 211.947 1.00 20.98 173 ILE B CA 1
ATOM 4185 C C . ILE B 1 187 ? -1.825 -12.661 210.592 1.00 19.94 173 ILE B C 1
ATOM 4186 O O . ILE B 1 187 ? -0.826 -12.010 210.270 1.00 19.77 173 ILE B O 1
ATOM 4191 N N . PHE B 1 188 ? -2.383 -13.594 209.798 1.00 18.71 174 PHE B N 1
ATOM 4192 C CA . PHE B 1 188 ? -1.870 -13.905 208.462 1.00 18.88 174 PHE B CA 1
ATOM 4193 C C . PHE B 1 188 ? -3.052 -13.782 207.515 1.00 19.12 174 PHE B C 1
ATOM 4194 O O . PHE B 1 188 ? -4.080 -14.441 207.748 1.00 19.66 174 PHE B O 1
ATOM 4202 N N . ILE B 1 189 ? -2.943 -12.946 206.485 1.00 17.75 175 ILE B N 1
ATOM 4203 C CA . ILE B 1 189 ? -4.044 -12.784 205.532 1.00 18.04 175 ILE B CA 1
ATOM 4204 C C . ILE B 1 189 ? -3.586 -13.210 204.156 1.00 18.04 175 ILE B C 1
ATOM 4205 O O . ILE B 1 189 ? -2.488 -12.841 203.752 1.00 18.74 175 ILE B O 1
ATOM 4210 N N . PHE B 1 190 ? -4.370 -14.034 203.472 1.00 17.39 176 PHE B N 1
ATOM 4211 C CA . PHE B 1 190 ? -4.026 -14.469 202.120 1.00 17.12 176 PHE B CA 1
ATOM 4212 C C . PHE B 1 190 ? -5.244 -14.291 201.242 1.00 17.20 176 PHE B C 1
ATOM 4213 O O . PHE B 1 190 ? -6.295 -14.841 201.561 1.00 17.46 176 PHE B O 1
ATOM 4221 N N . TYR B 1 191 ? -5.101 -13.523 200.163 1.00 17.38 177 TYR B N 1
ATOM 4222 C CA . TYR B 1 191 ? -6.174 -13.300 199.192 1.00 17.41 177 TYR B CA 1
ATOM 4223 C C . TYR B 1 191 ? -5.731 -13.888 197.851 1.00 17.19 177 TYR B C 1
ATOM 4224 O O . TYR B 1 191 ? -4.587 -13.679 197.451 1.00 18.04 177 TYR B O 1
ATOM 4233 N N . SER B 1 192 ? -6.633 -14.568 197.130 1.00 17.53 178 SER B N 1
ATOM 4234 C CA . SER B 1 192 ? -6.328 -15.049 195.785 1.00 18.01 178 SER B CA 1
ATOM 4235 C C . SER B 1 192 ? -7.516 -14.748 194.897 1.00 18.42 178 SER B C 1
ATOM 4236 O O . SER B 1 192 ? -8.638 -15.186 195.176 1.00 19.03 178 SER B O 1
ATOM 4246 N N . HIS B 1 194 ? -8.922 -12.302 191.177 1.00 19.64 180 HIS B N 1
ATOM 4247 C CA . HIS B 1 194 ? -8.714 -11.326 190.134 1.00 20.66 180 HIS B CA 1
ATOM 4248 C C . HIS B 1 194 ? -8.552 -9.913 190.723 1.00 20.92 180 HIS B C 1
ATOM 4249 O O . HIS B 1 194 ? -8.976 -9.630 191.845 1.00 21.32 180 HIS B O 1
ATOM 4256 N N . GLY B 1 195 ? -7.933 -9.039 189.943 1.00 20.91 181 GLY B N 1
ATOM 4257 C CA . GLY B 1 195 ? -7.772 -7.658 190.385 1.00 21.00 181 GLY B CA 1
ATOM 4258 C C . GLY B 1 195 ? -7.407 -6.770 189.238 1.00 21.36 181 GLY B C 1
ATOM 4259 O O . GLY B 1 195 ? -7.411 -7.180 188.077 1.00 22.25 181 GLY B O 1
ATOM 4260 N N . GLY B 1 196 ? -7.164 -5.533 189.587 1.00 20.26 182 GLY B N 1
ATOM 4261 C CA . GLY B 1 196 ? -6.710 -4.528 188.634 1.00 20.74 182 GLY B CA 1
ATOM 4262 C C . GLY B 1 196 ? -5.991 -3.433 189.393 1.00 20.62 182 GLY B C 1
ATOM 4263 O O . GLY B 1 196 ? -5.804 -3.509 190.611 1.00 20.78 182 GLY B O 1
ATOM 4264 N N . PRO B 1 197 ? -5.570 -2.369 188.686 1.00 20.61 183 PRO B N 1
ATOM 4265 C CA . PRO B 1 197 ? -4.856 -1.276 189.369 1.00 20.18 183 PRO B CA 1
ATOM 4266 C C . PRO B 1 197 ? -5.703 -0.687 190.498 1.00 20.04 183 PRO B C 1
ATOM 4267 O O . PRO B 1 197 ? -6.804 -0.215 190.248 1.00 20.88 183 PRO B O 1
ATOM 4271 N N . GLY B 1 198 ? -5.222 -0.823 191.732 1.00 20.22 184 GLY B N 1
ATOM 4272 C CA . GLY B 1 198 ? -5.843 -0.288 192.932 1.00 20.17 184 GLY B CA 1
ATOM 4273 C C . GLY B 1 198 ? -7.073 -1.027 193.423 1.00 19.71 184 GLY B C 1
ATOM 4274 O O . GLY B 1 198 ? -7.742 -0.553 194.359 1.00 20.60 184 GLY B O 1
ATOM 4275 N N . VAL B 1 199 ? -7.410 -2.187 192.793 1.00 18.45 185 VAL B N 1
ATOM 4276 C CA . VAL B 1 199 ? -8.635 -2.891 193.183 1.00 18.59 185 VAL B CA 1
ATOM 4277 C C . VAL B 1 199 ? -8.463 -4.410 193.238 1.00 19.70 185 VAL B C 1
ATOM 4278 O O . VAL B 1 199 ? -7.654 -4.992 192.501 1.00 19.97 185 VAL B O 1
ATOM 4282 N N . LEU B 1 200 ? -9.317 -5.042 194.045 1.00 19.69 186 LEU B N 1
ATOM 4283 C CA . LEU B 1 200 ? -9.413 -6.505 194.072 1.00 19.39 186 LEU B CA 1
ATOM 4284 C C . LEU B 1 200 ? -10.847 -6.893 193.792 1.00 19.63 186 LEU B C 1
ATOM 4285 O O . LEU B 1 200 ? -11.771 -6.150 194.127 1.00 20.31 186 LEU B O 1
ATOM 4290 N N . GLY B 1 201 ? -11.032 -8.063 193.199 1.00 19.64 187 GLY B N 1
ATOM 4291 C CA . GLY B 1 201 ? -12.386 -8.548 192.967 1.00 20.37 187 GLY B CA 1
ATOM 4292 C C . GLY B 1 201 ? -13.013 -9.197 194.188 1.00 20.80 187 GLY B C 1
ATOM 4293 O O . GLY B 1 201 ? -12.335 -9.711 195.080 1.00 20.57 187 GLY B O 1
ATOM 4294 N N . MET B 1 202 ? -14.338 -9.124 194.270 1.00 20.50 188 MET B N 1
ATOM 4295 C CA . MET B 1 202 ? -15.144 -9.935 195.175 1.00 20.89 188 MET B CA 1
ATOM 4296 C C . MET B 1 202 ? -16.248 -10.527 194.279 1.00 21.65 188 MET B C 1
ATOM 4297 O O . MET B 1 202 ? -16.502 -9.996 193.173 1.00 21.86 188 MET B O 1
ATOM 4302 N N . PRO B 1 203 ? -16.814 -11.694 194.631 1.00 22.03 189 PRO B N 1
ATOM 4303 C CA . PRO B 1 203 ? -17.690 -12.397 193.673 1.00 22.88 189 PRO B CA 1
ATOM 4304 C C . PRO B 1 203 ? -18.915 -11.629 193.215 1.00 25.53 189 PRO B C 1
ATOM 4305 O O . PRO B 1 203 ? -19.395 -10.751 193.911 1.00 25.27 189 PRO B O 1
ATOM 4309 N N . ASN B 1 204 ? -19.358 -11.934 192.005 1.00 27.70 190 ASN B N 1
ATOM 4310 C CA . ASN B 1 204 ? -20.510 -11.315 191.362 1.00 30.15 190 ASN B CA 1
ATOM 4311 C C . ASN B 1 204 ? -20.361 -9.794 191.163 1.00 31.59 190 ASN B C 1
ATOM 4312 O O . ASN B 1 204 ? -21.183 -9.011 191.634 1.00 32.29 190 ASN B O 1
ATOM 4317 N N . GLU B 1 205 ? -19.279 -9.406 190.483 1.00 31.28 191 GLU B N 1
ATOM 4318 C CA . GLU B 1 205 ? -19.005 -8.049 190.023 1.00 31.85 191 GLU B CA 1
ATOM 4319 C C . GLU B 1 205 ? -18.794 -7.022 191.119 1.00 30.78 191 GLU B C 1
ATOM 4320 O O . GLU B 1 205 ? -19.036 -5.836 190.886 1.00 32.10 191 GLU B O 1
ATOM 4326 N N . GLN B 1 206 ? -18.288 -7.444 192.290 1.00 27.67 192 GLN B N 1
ATOM 4327 C CA . GLN B 1 206 ? -17.990 -6.504 193.365 1.00 26.36 192 GLN B CA 1
ATOM 4328 C C . GLN B 1 206 ? -16.542 -6.035 193.214 1.00 24.30 192 GLN B C 1
ATOM 4329 O O . GLN B 1 206 ? -15.685 -6.791 192.746 1.00 24.23 192 GLN B O 1
ATOM 4335 N N . ILE B 1 207 ? -16.286 -4.770 193.590 1.00 23.45 193 ILE B N 1
ATOM 4336 C CA . ILE B 1 207 ? -14.930 -4.215 193.516 1.00 23.96 193 ILE B CA 1
ATOM 4337 C C . ILE B 1 207 ? -14.523 -3.726 194.896 1.00 24.59 193 ILE B C 1
ATOM 4338 O O . ILE B 1 207 ? -15.265 -2.974 195.521 1.00 26.18 193 ILE B O 1
ATOM 4343 N N . LEU B 1 208 ? -13.339 -4.128 195.366 1.00 22.35 194 LEU B N 1
ATOM 4344 C CA . LEU B 1 208 ? -12.818 -3.709 196.660 1.00 22.69 194 LEU B CA 1
ATOM 4345 C C . LEU B 1 208 ? -11.662 -2.727 196.357 1.00 23.08 194 LEU B C 1
ATOM 4346 O O . LEU B 1 208 ? -10.720 -3.088 195.646 1.00 23.33 194 LEU B O 1
ATOM 4351 N N . TYR B 1 209 ? -11.742 -1.484 196.869 1.00 22.07 195 TYR B N 1
ATOM 4352 C CA . TYR B 1 209 ? -10.718 -0.474 196.605 1.00 21.98 195 TYR B CA 1
ATOM 4353 C C . TYR B 1 209 ? -9.600 -0.490 197.607 1.00 21.72 195 TYR B C 1
ATOM 4354 O O . TYR B 1 209 ? -9.841 -0.597 198.805 1.00 21.46 195 TYR B O 1
ATOM 4363 N N . ALA B 1 210 ? -8.374 -0.350 197.115 1.00 21.55 196 ALA B N 1
ATOM 4364 C CA . ALA B 1 210 ? -7.185 -0.416 197.949 1.00 22.00 196 ALA B CA 1
ATOM 4365 C C . ALA B 1 210 ? -7.193 0.467 199.176 1.00 21.19 196 ALA B C 1
ATOM 4366 O O . ALA B 1 210 ? -6.847 -0.011 200.272 1.00 20.84 196 ALA B O 1
ATOM 4368 N N . MET B 1 211 ? -7.577 1.752 199.024 1.00 21.10 197 MET B N 1
ATOM 4369 C CA . MET B 1 211 ? -7.544 2.643 200.178 1.00 22.55 197 MET B CA 1
ATOM 4370 C C . MET B 1 211 ? -8.526 2.212 201.273 1.00 22.23 197 MET B C 1
ATOM 4371 O O . MET B 1 211 ? -8.266 2.469 202.455 1.00 23.29 197 MET B O 1
ATOM 4376 N N . ASP B 1 212 ? -9.645 1.562 200.901 1.00 21.52 198 ASP B N 1
ATOM 4377 C CA . ASP B 1 212 ? -10.582 1.069 201.906 1.00 22.66 198 ASP B CA 1
ATOM 4378 C C . ASP B 1 212 ? -9.952 -0.060 202.731 1.00 23.02 198 ASP B C 1
ATOM 4379 O O . ASP B 1 212 ? -10.218 -0.175 203.922 1.00 23.93 198 ASP B O 1
ATOM 4384 N N . PHE B 1 213 ? -9.108 -0.886 202.085 1.00 21.91 199 PHE B N 1
ATOM 4385 C CA . PHE B 1 213 ? -8.417 -1.975 202.771 1.00 21.56 199 PHE B CA 1
ATOM 4386 C C . PHE B 1 213 ? -7.332 -1.379 203.693 1.00 21.07 199 PHE B C 1
ATOM 4387 O O . PHE B 1 213 ? -7.228 -1.793 204.851 1.00 21.08 199 PHE B O 1
ATOM 4395 N N . ILE B 1 214 ? -6.578 -0.358 203.218 1.00 21.11 200 ILE B N 1
ATOM 4396 C CA . ILE B 1 214 ? -5.569 0.298 204.058 1.00 22.11 200 ILE B CA 1
ATOM 4397 C C . ILE B 1 214 ? -6.243 0.932 205.287 1.00 21.96 200 ILE B C 1
ATOM 4398 O O . ILE B 1 214 ? -5.749 0.816 206.407 1.00 21.94 200 ILE B O 1
ATOM 4403 N N . ASP B 1 215 ? -7.428 1.528 205.081 1.00 21.13 201 ASP B N 1
ATOM 4404 C CA . ASP B 1 215 ? -8.178 2.159 206.161 1.00 21.90 201 ASP B CA 1
ATOM 4405 C C . ASP B 1 215 ? -8.536 1.125 207.230 1.00 20.89 201 ASP B C 1
ATOM 4406 O O . ASP B 1 215 ? -8.390 1.399 208.420 1.00 20.78 201 ASP B O 1
ATOM 4411 N N . VAL B 1 216 ? -8.958 -0.096 206.800 1.00 20.70 202 VAL B N 1
ATOM 4412 C CA . VAL B 1 216 ? -9.274 -1.143 207.785 1.00 21.17 202 VAL B CA 1
ATOM 4413 C C . VAL B 1 216 ? -8.026 -1.529 208.582 1.00 20.30 202 VAL B C 1
ATOM 4414 O O . VAL B 1 216 ? -8.101 -1.717 209.809 1.00 20.89 202 VAL B O 1
ATOM 4418 N N . LEU B 1 217 ? -6.859 -1.580 207.911 1.00 19.36 203 LEU B N 1
ATOM 4419 C CA . LEU B 1 217 ? -5.612 -1.898 208.622 1.00 19.50 203 LEU B CA 1
ATOM 4420 C C . LEU B 1 217 ? -5.257 -0.813 209.634 1.00 20.16 203 LEU B C 1
ATOM 4421 O O . LEU B 1 217 ? -4.859 -1.138 210.757 1.00 21.90 203 LEU B O 1
ATOM 4426 N N . LYS B 1 218 ? -5.457 0.460 209.256 1.00 19.75 204 LYS B N 1
ATOM 4427 C CA . LYS B 1 218 ? -5.181 1.548 210.196 1.00 20.20 204 LYS B CA 1
ATOM 4428 C C . LYS B 1 218 ? -6.131 1.483 211.381 1.00 21.43 204 LYS B C 1
ATOM 4429 O O . LYS B 1 218 ? -5.708 1.732 212.526 1.00 23.15 204 LYS B O 1
ATOM 4435 N N . LYS B 1 219 ? -7.423 1.147 211.127 1.00 20.30 205 LYS B N 1
ATOM 4436 C CA . LYS B 1 219 ? -8.376 1.059 212.238 1.00 19.92 205 LYS B CA 1
ATOM 4437 C C . LYS B 1 219 ? -8.031 -0.092 213.186 1.00 21.25 205 LYS B C 1
ATOM 4438 O O . LYS B 1 219 ? -8.118 0.036 214.427 1.00 23.14 205 LYS B O 1
ATOM 4444 N N . LYS B 1 220 ? -7.673 -1.240 212.591 1.00 20.67 206 LYS B N 1
ATOM 4445 C CA . LYS B 1 220 ? -7.313 -2.416 213.387 1.00 21.55 206 LYS B CA 1
ATOM 4446 C C . LYS B 1 220 ? -6.066 -2.122 214.225 1.00 23.07 206 LYS B C 1
ATOM 4447 O O . LYS B 1 220 ? -6.032 -2.430 215.422 1.00 24.24 206 LYS B O 1
ATOM 4453 N N . HIS B 1 221 ? -5.070 -1.468 213.615 1.00 22.57 207 HIS B N 1
ATOM 4454 C CA . HIS B 1 221 ? -3.857 -1.095 214.344 1.00 23.58 207 HIS B CA 1
ATOM 4455 C C . HIS B 1 221 ? -4.171 -0.143 215.500 1.00 24.22 207 HIS B C 1
ATOM 4456 O O . HIS B 1 221 ? -3.660 -0.316 216.606 1.00 25.33 207 HIS B O 1
ATOM 4463 N N . ALA B 1 222 ? -5.050 0.849 215.249 1.00 24.45 208 ALA B N 1
ATOM 4464 C CA . ALA B 1 222 ? -5.418 1.837 216.278 1.00 26.66 208 ALA B CA 1
ATOM 4465 C C . ALA B 1 222 ? -6.104 1.218 217.482 1.00 29.14 208 ALA B C 1
ATOM 4466 O O . ALA B 1 222 ? -5.991 1.759 218.589 1.00 30.21 208 ALA B O 1
ATOM 4468 N N A SER B 1 223 ? -6.830 0.109 217.295 0.49 29.19 209 SER B N 1
ATOM 4469 N N B SER B 1 223 ? -6.832 0.114 217.281 0.51 29.35 209 SER B N 1
ATOM 4470 C CA A SER B 1 223 ? -7.485 -0.581 218.419 0.49 30.81 209 SER B CA 1
ATOM 4471 C CA B SER B 1 223 ? -7.493 -0.558 218.400 0.51 31.17 209 SER B CA 1
ATOM 4472 C C A SER B 1 223 ? -6.497 -1.407 219.279 0.49 31.87 209 SER B C 1
ATOM 4473 C C B SER B 1 223 ? -6.608 -1.602 219.113 0.51 31.93 209 SER B C 1
ATOM 4474 O O A SER B 1 223 ? -6.815 -1.785 220.408 0.49 32.74 209 SER B O 1
ATOM 4475 O O B SER B 1 223 ? -7.102 -2.289 220.009 0.51 32.53 209 SER B O 1
ATOM 4480 N N . GLY B 1 224 ? -5.326 -1.700 218.733 1.00 31.68 210 GLY B N 1
ATOM 4481 C CA . GLY B 1 224 ? -4.349 -2.569 219.372 1.00 32.80 210 GLY B CA 1
ATOM 4482 C C . GLY B 1 224 ? -4.749 -4.026 219.257 1.00 35.22 210 GLY B C 1
ATOM 4483 O O . GLY B 1 224 ? -4.619 -4.787 220.211 1.00 37.61 210 GLY B O 1
ATOM 4484 N N . GLY B 1 225 ? -5.260 -4.410 218.102 1.00 34.49 211 GLY B N 1
ATOM 4485 C CA . GLY B 1 225 ? -5.729 -5.771 217.880 1.00 34.39 211 GLY B CA 1
ATOM 4486 C C . GLY B 1 225 ? -4.707 -6.828 217.512 1.00 32.67 211 GLY B C 1
ATOM 4487 O O . GLY B 1 225 ? -5.098 -7.977 217.272 1.00 32.88 211 GLY B O 1
ATOM 4488 N N . TYR B 1 226 ? -3.396 -6.481 217.461 1.00 29.44 212 TYR B N 1
ATOM 4489 C CA . TYR B 1 226 ? -2.397 -7.483 217.090 1.00 27.45 212 TYR B CA 1
ATOM 4490 C C . TYR B 1 226 ? -0.989 -6.968 217.327 1.00 26.57 212 TYR B C 1
ATOM 4491 O O . TYR B 1 226 ? -0.764 -5.759 217.449 1.00 27.47 212 TYR B O 1
ATOM 4500 N N . ARG B 1 227 ? -0.040 -7.876 217.326 1.00 25.16 213 ARG B N 1
ATOM 4501 C CA . ARG B 1 227 ? 1.359 -7.579 217.484 1.00 25.52 213 ARG B CA 1
ATOM 4502 C C . ARG B 1 227 ? 1.984 -7.378 216.091 1.00 25.10 213 ARG B C 1
ATOM 4503 O O . ARG B 1 227 ? 2.700 -6.414 215.873 1.00 26.53 213 ARG B O 1
ATOM 4511 N N . GLU B 1 228 ? 1.780 -8.345 215.171 1.00 22.72 214 GLU B N 1
ATOM 4512 C CA . GLU B 1 228 ? 2.320 -8.259 213.814 1.00 22.15 214 GLU B CA 1
ATOM 4513 C C . GLU B 1 228 ? 1.353 -8.945 212.866 1.00 21.06 214 GLU B C 1
ATOM 4514 O O . GLU B 1 228 ? 0.624 -9.855 213.261 1.00 21.29 214 GLU B O 1
ATOM 4520 N N . MET B 1 229 ? 1.392 -8.535 211.597 1.00 20.62 215 MET B N 1
ATOM 4521 C CA . MET B 1 229 ? 0.540 -9.137 210.585 1.00 20.64 215 MET B CA 1
ATOM 4522 C C . MET B 1 229 ? 1.346 -9.321 209.297 1.00 20.00 215 MET B C 1
ATOM 4523 O O . MET B 1 229 ? 2.190 -8.473 208.968 1.00 19.86 215 MET B O 1
ATOM 4528 N N . VAL B 1 230 ? 1.083 -10.425 208.573 1.00 18.33 216 VAL B N 1
ATOM 4529 C CA . VAL B 1 230 ? 1.692 -10.673 207.275 1.00 17.89 216 VAL B CA 1
ATOM 4530 C C . VAL B 1 230 ? 0.541 -10.842 206.302 1.00 18.10 216 VAL B C 1
ATOM 4531 O O . VAL B 1 230 ? -0.419 -11.585 206.616 1.00 17.50 216 VAL B O 1
ATOM 4535 N N . ILE B 1 231 ? 0.619 -10.170 205.129 1.00 17.67 217 ILE B N 1
ATOM 4536 C CA . ILE B 1 231 ? -0.431 -10.283 204.119 1.00 17.92 217 ILE B CA 1
ATOM 4537 C C . ILE B 1 231 ? 0.174 -10.692 202.792 1.00 18.00 217 ILE B C 1
ATOM 4538 O O . ILE B 1 231 ? 1.175 -10.100 202.384 1.00 17.40 217 ILE B O 1
ATOM 4543 N N . TYR B 1 232 ? -0.377 -11.755 202.162 1.00 17.30 218 TYR B N 1
ATOM 4544 C CA . TYR B 1 232 ? 0.059 -12.235 200.846 1.00 17.21 218 TYR B CA 1
ATOM 4545 C C . TYR B 1 232 ? -1.119 -12.004 199.896 1.00 18.07 218 TYR B C 1
ATOM 4546 O O . TYR B 1 232 ? -2.234 -12.457 200.181 1.00 17.61 218 TYR B O 1
ATOM 4555 N N . VAL B 1 233 ? -0.877 -11.316 198.757 1.00 18.33 219 VAL B N 1
ATOM 4556 C CA . VAL B 1 233 ? -1.958 -11.010 197.828 1.00 18.89 219 VAL B CA 1
ATOM 4557 C C . VAL B 1 233 ? -1.648 -11.519 196.435 1.00 19.16 219 VAL B C 1
ATOM 4558 O O . VAL B 1 233 ? -0.665 -11.078 195.838 1.00 19.77 219 VAL B O 1
ATOM 4562 N N . GLU B 1 234 ? -2.495 -12.409 195.923 1.00 19.15 220 GLU B N 1
ATOM 4563 C CA . GLU B 1 234 ? -2.406 -12.938 194.573 1.00 20.00 220 GLU B CA 1
ATOM 4564 C C . GLU B 1 234 ? -3.494 -12.266 193.736 1.00 20.38 220 GLU B C 1
ATOM 4565 O O . GLU B 1 234 ? -4.687 -12.583 193.894 1.00 20.53 220 GLU B O 1
ATOM 4571 N N . ALA B 1 235 ? -3.098 -11.337 192.850 1.00 20.06 221 ALA B N 1
ATOM 4572 C CA . ALA B 1 235 ? -4.011 -10.643 191.936 1.00 20.94 221 ALA B CA 1
ATOM 4573 C C . ALA B 1 235 ? -3.212 -9.827 190.917 1.00 22.08 221 ALA B C 1
ATOM 4574 O O . ALA B 1 235 ? -2.027 -9.534 191.124 1.00 22.86 221 ALA B O 1
ATOM 4585 N N . GLU B 1 237 ? -1.707 -6.802 188.917 1.00 21.41 223 GLU B N 1
ATOM 4586 C CA . GLU B 1 237 ? -1.274 -5.447 189.305 1.00 20.80 223 GLU B CA 1
ATOM 4587 C C . GLU B 1 237 ? -1.359 -5.226 190.809 1.00 21.13 223 GLU B C 1
ATOM 4588 O O . GLU B 1 237 ? -1.550 -4.091 191.267 1.00 22.31 223 GLU B O 1
ATOM 4594 N N . SER B 1 238 ? -1.165 -6.308 191.596 1.00 21.02 224 SER B N 1
ATOM 4595 C CA . SER B 1 238 ? -1.397 -6.228 193.032 1.00 21.24 224 SER B CA 1
ATOM 4596 C C . SER B 1 238 ? -0.478 -5.264 193.778 1.00 20.29 224 SER B C 1
ATOM 4597 O O . SER B 1 238 ? -0.849 -4.774 194.843 1.00 20.24 224 SER B O 1
ATOM 4600 N N . GLY B 1 239 ? 0.701 -4.946 193.228 1.00 19.50 225 GLY B N 1
ATOM 4601 C CA . GLY B 1 239 ? 1.568 -3.948 193.864 1.00 20.88 225 GLY B CA 1
ATOM 4602 C C . GLY B 1 239 ? 0.887 -2.587 193.982 1.00 21.29 225 GLY B C 1
ATOM 4603 O O . GLY B 1 239 ? 1.131 -1.828 194.939 1.00 21.40 225 GLY B O 1
ATOM 4604 N N . SER B 1 240 ? -0.060 -2.321 193.058 1.00 20.76 226 SER B N 1
ATOM 4605 C CA . SER B 1 240 ? -0.790 -1.054 193.052 1.00 20.30 226 SER B CA 1
ATOM 4606 C C . SER B 1 240 ? -1.752 -0.891 194.250 1.00 20.30 226 SER B C 1
ATOM 4607 O O . SER B 1 240 ? -2.251 0.213 194.497 1.00 20.39 226 SER B O 1
ATOM 4610 N N . LEU B 1 241 ? -2.053 -1.993 194.963 1.00 19.50 227 LEU B N 1
ATOM 4611 C CA . LEU B 1 241 ? -2.907 -1.903 196.158 1.00 21.03 227 LEU B CA 1
ATOM 4612 C C . LEU B 1 241 ? -2.169 -1.280 197.346 1.00 20.97 227 LEU B C 1
ATOM 4613 O O . LEU B 1 241 ? -2.799 -0.948 198.361 1.00 22.25 227 LEU B O 1
ATOM 4618 N N . PHE B 1 242 ? -0.815 -1.222 197.289 1.00 20.09 228 PHE B N 1
ATOM 4619 C CA . PHE B 1 242 ? -0.031 -0.765 198.428 1.00 20.54 228 PHE B CA 1
ATOM 4620 C C . PHE B 1 242 ? 0.957 0.332 198.072 1.00 21.42 228 PHE B C 1
ATOM 4621 O O . PHE B 1 242 ? 1.375 1.078 198.965 1.00 22.27 228 PHE B O 1
ATOM 4629 N N . GLU B 1 243 ? 1.385 0.405 196.801 1.00 21.29 229 GLU B N 1
ATOM 4630 C CA . GLU B 1 243 ? 2.397 1.390 196.406 1.00 22.76 229 GLU B CA 1
ATOM 4631 C C . GLU B 1 243 ? 1.952 2.817 196.714 1.00 23.08 229 GLU B C 1
ATOM 4632 O O . GLU B 1 243 ? 0.829 3.191 196.394 1.00 22.80 229 GLU B O 1
ATOM 4638 N N . GLY B 1 244 ? 2.798 3.551 197.432 1.00 24.25 230 GLY B N 1
ATOM 4639 C CA . GLY B 1 244 ? 2.532 4.931 197.805 1.00 24.37 230 GLY B CA 1
ATOM 4640 C C . GLY B 1 244 ? 1.456 5.157 198.848 1.00 25.18 230 GLY B C 1
ATOM 4641 O O . GLY B 1 244 ? 1.223 6.306 199.232 1.00 26.18 230 GLY B O 1
ATOM 4642 N N . ILE B 1 245 ? 0.809 4.071 199.363 1.00 24.19 231 ILE B N 1
ATOM 4643 C CA . ILE B 1 245 ? -0.294 4.216 200.319 1.00 23.69 231 ILE B CA 1
ATOM 4644 C C . ILE B 1 245 ? -0.168 3.347 201.566 1.00 22.88 231 ILE B C 1
ATOM 4645 O O . ILE B 1 245 ? -0.788 3.660 202.576 1.00 23.93 231 ILE B O 1
ATOM 4650 N N . MET B 1 246 ? 0.634 2.286 201.520 1.00 21.82 232 MET B N 1
ATOM 4651 C CA . MET B 1 246 ? 0.788 1.412 202.686 1.00 21.51 232 MET B CA 1
ATOM 4652 C C . MET B 1 246 ? 1.779 1.999 203.678 1.00 23.26 232 MET B C 1
ATOM 4653 O O . MET B 1 246 ? 2.986 1.997 203.402 1.00 23.09 232 MET B O 1
ATOM 4658 N N . PRO B 1 247 ? 1.330 2.367 204.891 1.00 24.81 233 PRO B N 1
ATOM 4659 C CA . PRO B 1 247 ? 2.288 2.881 205.881 1.00 25.45 233 PRO B CA 1
ATOM 4660 C C . PRO B 1 247 ? 3.199 1.771 206.427 1.00 25.88 233 PRO B C 1
ATOM 4661 O O . PRO B 1 247 ? 2.831 0.601 206.447 1.00 25.60 233 PRO B O 1
ATOM 4665 N N . LYS B 1 248 ? 4.403 2.151 206.841 1.00 26.24 234 LYS B N 1
ATOM 4666 C CA . LYS B 1 248 ? 5.362 1.199 207.398 1.00 26.92 234 LYS B CA 1
ATOM 4667 C C . LYS B 1 248 ? 5.267 1.121 208.939 1.00 26.78 234 LYS B C 1
ATOM 4668 O O . LYS B 1 248 ? 6.021 0.371 209.541 1.00 26.90 234 LYS B O 1
ATOM 4674 N N . ASP B 1 249 ? 4.352 1.867 209.572 1.00 26.38 235 ASP B N 1
ATOM 4675 C CA . ASP B 1 249 ? 4.241 1.912 211.033 1.00 27.37 235 ASP B CA 1
ATOM 4676 C C . ASP B 1 249 ? 3.071 1.159 211.612 1.00 26.63 235 ASP B C 1
ATOM 4677 O O . ASP B 1 249 ? 2.661 1.431 212.749 1.00 28.07 235 ASP B O 1
ATOM 4682 N N . LEU B 1 250 ? 2.508 0.212 210.834 1.00 23.87 236 LEU B N 1
ATOM 4683 C CA . LEU B 1 250 ? 1.347 -0.522 211.317 1.00 23.03 236 LEU B CA 1
ATOM 4684 C C . LEU B 1 250 ? 1.687 -1.943 211.793 1.00 22.65 236 LEU B C 1
ATOM 4685 O O . LEU B 1 250 ? 0.767 -2.707 212.073 1.00 23.00 236 LEU B O 1
ATOM 4690 N N . ASN B 1 251 ? 2.964 -2.314 211.854 1.00 21.97 237 ASN B N 1
ATOM 4691 C CA . ASN B 1 251 ? 3.350 -3.697 212.186 1.00 21.52 237 ASN B CA 1
ATOM 4692 C C . ASN B 1 251 ? 2.744 -4.683 211.185 1.00 21.48 237 ASN B C 1
ATOM 4693 O O . ASN B 1 251 ? 2.418 -5.812 211.554 1.00 21.76 237 ASN B O 1
ATOM 4698 N N . VAL B 1 252 ? 2.629 -4.243 209.920 1.00 21.16 238 VAL B N 1
ATOM 4699 C CA . VAL B 1 252 ? 2.096 -5.095 208.860 1.00 20.92 238 VAL B CA 1
ATOM 4700 C C . VAL B 1 252 ? 3.151 -5.210 207.754 1.00 21.24 238 VAL B C 1
ATOM 4701 O O . VAL B 1 252 ? 3.689 -4.192 207.317 1.00 21.59 238 VAL B O 1
ATOM 4705 N N . PHE B 1 253 ? 3.440 -6.445 207.315 1.00 19.86 239 PHE B N 1
ATOM 4706 C CA . PHE B 1 253 ? 4.354 -6.700 206.201 1.00 20.44 239 PHE B CA 1
ATOM 4707 C C . PHE B 1 253 ? 3.518 -7.338 205.087 1.00 20.78 239 PHE B C 1
ATOM 4708 O O . PHE B 1 253 ? 2.695 -8.207 205.367 1.00 20.39 239 PHE B O 1
ATOM 4716 N N . VAL B 1 254 ? 3.691 -6.864 203.854 1.00 19.74 240 VAL B N 1
ATOM 4717 C CA . VAL B 1 254 ? 2.882 -7.333 202.740 1.00 19.68 240 VAL B CA 1
ATOM 4718 C C . VAL B 1 254 ? 3.752 -7.794 201.583 1.00 20.13 240 VAL B C 1
ATOM 4719 O O . VAL B 1 254 ? 4.755 -7.134 201.265 1.00 20.23 240 VAL B O 1
ATOM 4723 N N . THR B 1 255 ? 3.363 -8.890 200.913 1.00 19.44 241 THR B N 1
ATOM 4724 C CA . THR B 1 255 ? 3.973 -9.218 199.624 1.00 19.87 241 THR B CA 1
ATOM 4725 C C . THR B 1 255 ? 2.856 -9.388 198.597 1.00 19.96 241 THR B C 1
ATOM 4726 O O . THR B 1 255 ? 1.724 -9.763 198.943 1.00 20.31 241 THR B O 1
ATOM 4730 N N . THR B 1 256 ? 3.162 -9.076 197.345 1.00 19.91 242 THR B N 1
ATOM 4731 C CA . THR B 1 256 ? 2.192 -9.159 196.269 1.00 20.13 242 THR B CA 1
ATOM 4732 C C . THR B 1 256 ? 2.746 -9.978 195.114 1.00 20.43 242 THR B C 1
ATOM 4733 O O . THR B 1 256 ? 3.967 -9.975 194.872 1.00 20.24 242 THR B O 1
ATOM 4737 N N . ALA B 1 257 ? 1.871 -10.670 194.394 1.00 19.55 243 ALA B N 1
ATOM 4738 C CA . ALA B 1 257 ? 2.285 -11.522 193.270 1.00 19.78 243 ALA B CA 1
ATOM 4739 C C . ALA B 1 257 ? 2.955 -10.742 192.147 1.00 21.73 243 ALA B C 1
ATOM 4740 O O . ALA B 1 257 ? 3.723 -11.324 191.359 1.00 22.70 243 ALA B O 1
ATOM 4742 N N . SER B 1 258 ? 2.588 -9.467 192.014 1.00 20.77 244 SER B N 1
ATOM 4743 C CA . SER B 1 258 ? 3.075 -8.688 190.891 1.00 21.44 244 SER B CA 1
ATOM 4744 C C . SER B 1 258 ? 3.317 -7.231 191.266 1.00 20.97 244 SER B C 1
ATOM 4745 O O . SER B 1 258 ? 2.914 -6.779 192.343 1.00 21.04 244 SER B O 1
ATOM 4748 N N . ASN B 1 259 ? 3.984 -6.493 190.357 1.00 21.52 245 ASN B N 1
ATOM 4749 C CA . ASN B 1 259 ? 4.172 -5.071 190.591 1.00 22.00 245 ASN B CA 1
ATOM 4750 C C . ASN B 1 259 ? 2.898 -4.333 190.170 1.00 23.30 245 ASN B C 1
ATOM 4751 O O . ASN B 1 259 ? 1.885 -4.981 189.867 1.00 24.27 245 ASN B O 1
ATOM 4756 N N . ALA B 1 260 ? 2.912 -2.996 190.149 1.00 23.08 246 ALA B N 1
ATOM 4757 C CA . ALA B 1 260 ? 1.704 -2.220 189.869 1.00 24.38 246 ALA B CA 1
ATOM 4758 C C . ALA B 1 260 ? 1.266 -2.204 188.416 1.00 25.80 246 ALA B C 1
ATOM 4759 O O . ALA B 1 260 ? 0.181 -1.692 188.127 1.00 25.97 246 ALA B O 1
ATOM 4761 N N . GLN B 1 261 ? 2.049 -2.779 187.499 1.00 25.86 247 GLN B N 1
ATOM 4762 C CA . GLN B 1 261 ? 1.710 -2.738 186.068 1.00 27.46 247 GLN B CA 1
ATOM 4763 C C . GLN B 1 261 ? 1.913 -4.085 185.379 1.00 29.05 247 GLN B C 1
ATOM 4764 O O . GLN B 1 261 ? 2.197 -4.127 184.179 1.00 31.51 247 GLN B O 1
ATOM 4770 N N . GLU B 1 262 ? 1.830 -5.186 186.139 1.00 26.72 248 GLU B N 1
ATOM 4771 C CA . GLU B 1 262 ? 2.042 -6.524 185.595 1.00 26.94 248 GLU B CA 1
ATOM 4772 C C . GLU B 1 262 ? 0.861 -7.407 185.905 1.00 27.08 248 GLU B C 1
ATOM 4773 O O . GLU B 1 262 ? 0.187 -7.205 186.905 1.00 26.94 248 GLU B O 1
ATOM 4779 N N A ASN B 1 263 ? 0.622 -8.430 185.075 0.43 27.49 249 ASN B N 1
ATOM 4780 N N B ASN B 1 263 ? 0.717 -8.480 185.118 0.57 27.18 249 ASN B N 1
ATOM 4781 C CA A ASN B 1 263 ? -0.437 -9.402 185.372 0.43 28.19 249 ASN B CA 1
ATOM 4782 C CA B ASN B 1 263 ? -0.296 -9.495 185.346 0.57 27.33 249 ASN B CA 1
ATOM 4783 C C A ASN B 1 263 ? 0.114 -10.523 186.292 0.43 27.35 249 ASN B C 1
ATOM 4784 C C B ASN B 1 263 ? 0.165 -10.510 186.399 0.57 26.77 249 ASN B C 1
ATOM 4785 O O A ASN B 1 263 ? 1.335 -10.662 186.459 0.43 28.00 249 ASN B O 1
ATOM 4786 O O B ASN B 1 263 ? 1.361 -10.607 186.728 0.57 27.15 249 ASN B O 1
ATOM 4795 N N . SER B 1 264 ? -0.802 -11.291 186.911 1.00 26.24 250 SER B N 1
ATOM 4796 C CA . SER B 1 264 ? -0.568 -12.425 187.817 1.00 25.89 250 SER B CA 1
ATOM 4797 C C . SER B 1 264 ? -0.698 -13.696 186.902 1.00 25.39 250 SER B C 1
ATOM 4798 O O . SER B 1 264 ? -1.409 -13.665 185.882 1.00 26.11 250 SER B O 1
ATOM 4801 N N . TRP B 1 265 ? 0.034 -14.773 187.218 1.00 23.65 251 TRP B N 1
ATOM 4802 C CA . TRP B 1 265 ? 0.077 -15.957 186.356 1.00 24.30 251 TRP B CA 1
ATOM 4803 C C . TRP B 1 265 ? -0.576 -17.177 186.970 1.00 24.00 251 TRP B C 1
ATOM 4804 O O . TRP B 1 265 ? -0.539 -17.360 188.186 1.00 23.67 251 TRP B O 1
ATOM 4815 N N . VAL B 1 266 ? -1.144 -18.020 186.115 1.00 22.69 252 VAL B N 1
ATOM 4816 C CA . VAL B 1 266 ? -1.891 -19.223 186.467 1.00 23.63 252 VAL B CA 1
ATOM 4817 C C . VAL B 1 266 ? -1.042 -20.456 186.172 1.00 24.56 252 VAL B C 1
ATOM 4818 O O . VAL B 1 266 ? -0.356 -20.519 185.141 1.00 25.97 252 VAL B O 1
ATOM 4822 N N . THR B 1 267 ? -1.098 -21.439 187.064 1.00 23.87 253 THR B N 1
ATOM 4823 C CA . THR B 1 267 ? -0.307 -22.660 186.896 1.00 25.69 253 THR B CA 1
ATOM 4824 C C . THR B 1 267 ? -1.187 -23.911 186.828 1.00 24.14 253 THR B C 1
ATOM 4825 O O . THR B 1 267 ? -2.392 -23.860 187.102 1.00 23.97 253 THR B O 1
ATOM 4829 N N . TYR B 1 268 ? -0.579 -25.046 186.466 1.00 23.32 254 TYR B N 1
ATOM 4830 C CA . TYR B 1 268 ? -1.275 -26.328 186.465 1.00 22.95 254 TYR B CA 1
ATOM 4831 C C . TYR B 1 268 ? -2.485 -26.322 185.560 1.00 23.37 254 TYR B C 1
ATOM 4832 O O . TYR B 1 268 ? -3.543 -26.807 185.934 1.00 24.15 254 TYR B O 1
ATOM 4841 N N . CYS B 1 269 ? -2.338 -25.732 184.352 1.00 24.46 255 CYS B N 1
ATOM 4842 C CA . CYS B 1 269 ? -3.418 -25.686 183.368 1.00 26.06 255 CYS B CA 1
ATOM 4843 C C . CYS B 1 269 ? -3.443 -26.959 182.507 1.00 27.84 255 CYS B C 1
ATOM 4844 O O . CYS B 1 269 ? -2.423 -27.633 182.374 1.00 28.44 255 CYS B O 1
ATOM 4847 N N . PRO B 1 270 ? -4.595 -27.282 181.904 1.00 29.48 256 PRO B N 1
ATOM 4848 C CA . PRO B 1 270 ? -4.667 -28.496 181.065 1.00 31.73 256 PRO B CA 1
ATOM 4849 C C . PRO B 1 270 ? -3.668 -28.433 179.912 1.00 35.20 256 PRO B C 1
ATOM 4850 O O . PRO B 1 270 ? -3.472 -27.363 179.347 1.00 35.27 256 PRO B O 1
ATOM 4854 N N . GLY B 1 271 ? -3.005 -29.549 179.630 1.00 37.74 257 GLY B N 1
ATOM 4855 C CA . GLY B 1 271 ? -2.014 -29.609 178.562 1.00 40.50 257 GLY B CA 1
ATOM 4856 C C . GLY B 1 271 ? -0.601 -29.241 178.974 1.00 43.06 257 GLY B C 1
ATOM 4857 O O . GLY B 1 271 ? 0.323 -29.365 178.168 1.00 43.96 257 GLY B O 1
ATOM 4858 N N . THR B 1 272 ? -0.404 -28.776 180.230 1.00 43.91 258 THR B N 1
ATOM 4859 C CA . THR B 1 272 ? 0.923 -28.381 180.720 1.00 45.41 258 THR B CA 1
ATOM 4860 C C . THR B 1 272 ? 1.655 -29.536 181.417 1.00 47.49 258 THR B C 1
ATOM 4861 O O . THR B 1 272 ? 1.041 -30.553 181.738 1.00 48.01 258 THR B O 1
ATOM 4865 N N . GLU B 1 273 ? 2.970 -29.388 181.656 1.00 48.57 259 GLU B N 1
ATOM 4866 C CA . GLU B 1 273 ? 3.757 -30.412 182.329 1.00 50.31 259 GLU B CA 1
ATOM 4867 C C . GLU B 1 273 ? 4.541 -29.807 183.503 1.00 51.22 259 GLU B C 1
ATOM 4868 O O . GLU B 1 273 ? 5.041 -28.689 183.367 1.00 51.93 259 GLU B O 1
ATOM 4874 N N . PRO B 1 274 ? 4.637 -30.479 184.677 1.00 50.94 260 PRO B N 1
ATOM 4875 C CA . PRO B 1 274 ? 4.077 -31.800 185.037 1.00 50.34 260 PRO B CA 1
ATOM 4876 C C . PRO B 1 274 ? 2.570 -31.844 184.836 1.00 49.36 260 PRO B C 1
ATOM 4877 O O . PRO B 1 274 ? 1.862 -30.891 185.160 1.00 49.16 260 PRO B O 1
ATOM 4881 N N . SER B 1 275 ? 2.095 -32.923 184.224 1.00 47.99 261 SER B N 1
ATOM 4882 C CA . SER B 1 275 ? 0.700 -33.045 183.855 1.00 46.98 261 SER B CA 1
ATOM 4883 C C . SER B 1 275 ? -0.297 -33.093 185.004 1.00 44.82 261 SER B C 1
ATOM 4884 O O . SER B 1 275 ? -0.281 -34.020 185.811 1.00 44.98 261 SER B O 1
ATOM 4887 N N . PRO B 1 276 ? -1.240 -32.136 185.037 1.00 42.70 262 PRO B N 1
ATOM 4888 C CA . PRO B 1 276 ? -2.362 -32.257 185.989 1.00 41.39 262 PRO B CA 1
ATOM 4889 C C . PRO B 1 276 ? -3.242 -33.444 185.554 1.00 39.80 262 PRO B C 1
ATOM 4890 O O . PRO B 1 276 ? -3.189 -33.869 184.383 1.00 40.01 262 PRO B O 1
ATOM 4894 N N . PRO B 1 277 ? -4.084 -34.009 186.444 1.00 37.84 263 PRO B N 1
ATOM 4895 C CA . PRO B 1 277 ? -4.930 -35.151 186.027 1.00 36.70 263 PRO B CA 1
ATOM 4896 C C . PRO B 1 277 ? -5.749 -34.822 184.777 1.00 36.27 263 PRO B C 1
ATOM 4897 O O . PRO B 1 277 ? -6.266 -33.712 184.638 1.00 35.58 263 PRO B O 1
ATOM 4901 N N . PRO B 1 278 ? -5.704 -35.721 183.765 1.00 36.41 264 PRO B N 1
ATOM 4902 C CA . PRO B 1 278 ? -6.320 -35.409 182.464 1.00 35.76 264 PRO B CA 1
ATOM 4903 C C . PRO B 1 278 ? -7.802 -35.076 182.474 1.00 34.39 264 PRO B C 1
ATOM 4904 O O . PRO B 1 278 ? -8.272 -34.433 181.540 1.00 35.26 264 PRO B O 1
ATOM 4908 N N . GLU B 1 279 ? -8.533 -35.472 183.523 1.00 32.67 265 GLU B N 1
ATOM 4909 C CA . GLU B 1 279 ? -9.959 -35.162 183.602 1.00 31.90 265 GLU B CA 1
ATOM 4910 C C . GLU B 1 279 ? -10.243 -33.664 183.852 1.00 30.93 265 GLU B C 1
ATOM 4911 O O . GLU B 1 279 ? -11.382 -33.225 183.674 1.00 31.98 265 GLU B O 1
ATOM 4917 N N . TYR B 1 280 ? -9.223 -32.875 184.254 1.00 29.29 266 TYR B N 1
ATOM 4918 C CA . TYR B 1 280 ? -9.443 -31.457 184.534 1.00 28.42 266 TYR B CA 1
ATOM 4919 C C . TYR B 1 280 ? -9.422 -30.602 183.306 1.00 29.24 266 TYR B C 1
ATOM 4920 O O . TYR B 1 280 ? -8.501 -30.691 182.479 1.00 29.83 266 TYR B O 1
ATOM 4929 N N . THR B 1 281 ? -10.421 -29.740 183.199 1.00 28.60 267 THR B N 1
ATOM 4930 C CA . THR B 1 281 ? -10.524 -28.778 182.112 1.00 29.70 267 THR B CA 1
ATOM 4931 C C . THR B 1 281 ? -10.239 -27.336 182.580 1.00 28.48 267 THR B C 1
ATOM 4932 O O . THR B 1 281 ? -10.231 -26.412 181.770 1.00 28.53 267 THR B O 1
ATOM 4936 N N . THR B 1 282 ? -9.992 -27.147 183.891 1.00 26.45 268 THR B N 1
ATOM 4937 C CA . THR B 1 282 ? -9.725 -25.842 184.485 1.00 25.05 268 THR B CA 1
ATOM 4938 C C . THR B 1 282 ? -8.343 -25.915 185.176 1.00 23.77 268 THR B C 1
ATOM 4939 O O . THR B 1 282 ? -7.899 -26.994 185.586 1.00 24.08 268 THR B O 1
ATOM 4943 N N . CYS B 1 283 ? -7.670 -24.749 185.336 1.00 22.48 269 CYS B N 1
ATOM 4944 C CA . CYS B 1 283 ? -6.357 -24.707 185.976 1.00 22.26 269 CYS B CA 1
ATOM 4945 C C . CYS B 1 283 ? -6.476 -24.916 187.481 1.00 21.57 269 CYS B C 1
ATOM 4946 O O . CYS B 1 283 ? -7.455 -24.480 188.076 1.00 21.92 269 CYS B O 1
ATOM 4949 N N . LEU B 1 284 ? -5.485 -25.577 188.084 1.00 20.59 270 LEU B N 1
ATOM 4950 C CA . LEU B 1 284 ? -5.582 -25.924 189.499 1.00 19.68 270 LEU B CA 1
ATOM 4951 C C . LEU B 1 284 ? -5.102 -24.875 190.497 1.00 19.41 270 LEU B C 1
ATOM 4952 O O . LEU B 1 284 ? -5.442 -24.991 191.678 1.00 19.88 270 LEU B O 1
ATOM 4957 N N . GLY B 1 285 ? -4.189 -23.998 190.082 1.00 19.02 271 GLY B N 1
ATOM 4958 C CA . GLY B 1 285 ? -3.602 -23.064 191.042 1.00 19.77 271 GLY B CA 1
ATOM 4959 C C . GLY B 1 285 ? -3.059 -21.813 190.390 1.00 20.34 271 GLY B C 1
ATOM 4960 O O . GLY B 1 285 ? -3.169 -21.657 189.178 1.00 22.00 271 GLY B O 1
ATOM 4961 N N . ASP B 1 286 ? -2.569 -20.878 191.211 1.00 20.31 272 ASP B N 1
ATOM 4962 C CA . ASP B 1 286 ? -1.983 -19.615 190.751 1.00 20.00 272 ASP B CA 1
ATOM 4963 C C . ASP B 1 286 ? -0.512 -19.651 191.156 1.00 20.64 272 ASP B C 1
ATOM 4964 O O . ASP B 1 286 ? -0.190 -20.175 192.242 1.00 20.94 272 ASP B O 1
ATOM 4969 N N . LEU B 1 287 ? 0.370 -19.111 190.293 1.00 20.41 273 LEU B N 1
ATOM 4970 C CA . LEU B 1 287 ? 1.818 -19.241 190.479 1.00 20.99 273 LEU B CA 1
ATOM 4971 C C . LEU B 1 287 ? 2.345 -18.761 191.845 1.00 20.49 273 LEU B C 1
ATOM 4972 O O . LEU B 1 287 ? 2.994 -19.537 192.563 1.00 20.70 273 LEU B O 1
ATOM 4977 N N . TYR B 1 288 ? 2.076 -17.507 192.204 1.00 19.75 274 TYR B N 1
ATOM 4978 C CA . TYR B 1 288 ? 2.577 -16.976 193.478 1.00 19.71 274 TYR B CA 1
ATOM 4979 C C . TYR B 1 288 ? 1.989 -17.739 194.668 1.00 20.04 274 TYR B C 1
ATOM 4980 O O . TYR B 1 288 ? 2.676 -17.987 195.661 1.00 20.76 274 TYR B O 1
ATOM 4989 N N . SER B 1 289 ? 0.707 -18.108 194.571 1.00 19.80 275 SER B N 1
ATOM 4990 C CA . SER B 1 289 ? 0.034 -18.815 195.653 1.00 19.61 275 SER B CA 1
ATOM 4991 C C . SER B 1 289 ? 0.656 -20.190 195.890 1.00 19.21 275 SER B C 1
ATOM 4992 O O . SER B 1 289 ? 1.016 -20.520 197.026 1.00 20.16 275 SER B O 1
ATOM 4995 N N . VAL B 1 290 ? 0.753 -21.023 194.827 1.00 18.44 276 VAL B N 1
ATOM 4996 C CA . VAL B 1 290 ? 1.352 -22.350 195.028 1.00 18.64 276 VAL B CA 1
ATOM 4997 C C . VAL B 1 290 ? 2.849 -22.217 195.346 1.00 19.46 276 VAL B C 1
ATOM 4998 O O . VAL B 1 290 ? 3.367 -23.053 196.084 1.00 21.18 276 VAL B O 1
ATOM 5002 N N . ALA B 1 291 ? 3.511 -21.120 194.915 1.00 19.95 277 ALA B N 1
ATOM 5003 C CA . ALA B 1 291 ? 4.923 -20.935 195.271 1.00 20.38 277 ALA B CA 1
ATOM 5004 C C . ALA B 1 291 ? 5.071 -20.817 196.804 1.00 20.32 277 ALA B C 1
ATOM 5005 O O . ALA B 1 291 ? 5.930 -21.505 197.372 1.00 21.58 277 ALA B O 1
ATOM 5007 N N . TRP B 1 292 ? 4.237 -19.987 197.480 1.00 19.42 278 TRP B N 1
ATOM 5008 C CA . TRP B 1 292 ? 4.430 -19.861 198.930 1.00 19.11 278 TRP B CA 1
ATOM 5009 C C . TRP B 1 292 ? 3.985 -21.118 199.652 1.00 19.94 278 TRP B C 1
ATOM 5010 O O . TRP B 1 292 ? 4.664 -21.571 200.584 1.00 21.08 278 TRP B O 1
ATOM 5021 N N . MET B 1 293 ? 2.842 -21.700 199.238 1.00 19.80 279 MET B N 1
ATOM 5022 C CA . MET B 1 293 ? 2.344 -22.877 199.941 1.00 19.39 279 MET B CA 1
ATOM 5023 C C . MET B 1 293 ? 3.267 -24.075 199.787 1.00 20.43 279 MET B C 1
ATOM 5024 O O . MET B 1 293 ? 3.532 -24.760 200.769 1.00 21.68 279 MET B O 1
ATOM 5029 N N . GLU B 1 294 ? 3.762 -24.314 198.566 1.00 19.79 280 GLU B N 1
ATOM 5030 C CA . GLU B 1 294 ? 4.685 -25.440 198.347 1.00 20.89 280 GLU B CA 1
ATOM 5031 C C . GLU B 1 294 ? 6.017 -25.192 199.060 1.00 22.16 280 GLU B C 1
ATOM 5032 O O . GLU B 1 294 ? 6.660 -26.147 199.519 1.00 23.72 280 GLU B O 1
ATOM 5038 N N . ASP B 1 295 ? 6.422 -23.914 199.218 1.00 21.23 281 ASP B N 1
ATOM 5039 C CA . ASP B 1 295 ? 7.652 -23.572 199.932 1.00 20.95 281 ASP B CA 1
ATOM 5040 C C . ASP B 1 295 ? 7.451 -23.865 201.429 1.00 21.16 281 ASP B C 1
ATOM 5041 O O . ASP B 1 295 ? 8.293 -24.517 202.047 1.00 23.28 281 ASP B O 1
ATOM 5046 N N . SER B 1 296 ? 6.316 -23.410 202.022 1.00 20.91 282 SER B N 1
ATOM 5047 C CA . SER B 1 296 ? 6.072 -23.652 203.449 1.00 21.80 282 SER B CA 1
ATOM 5048 C C . SER B 1 296 ? 6.042 -25.143 203.761 1.00 23.65 282 SER B C 1
ATOM 5049 O O . SER B 1 296 ? 6.689 -25.582 204.722 1.00 24.21 282 SER B O 1
ATOM 5052 N N . GLU B 1 297 ? 5.305 -25.918 202.937 1.00 23.79 283 GLU B N 1
ATOM 5053 C CA . GLU B 1 297 ? 5.136 -27.339 203.252 1.00 24.92 283 GLU B CA 1
ATOM 5054 C C . GLU B 1 297 ? 6.402 -28.191 202.905 1.00 26.54 283 GLU B C 1
ATOM 5055 O O . GLU B 1 297 ? 6.405 -29.411 203.132 1.00 28.48 283 GLU B O 1
ATOM 5061 N N . SER B 1 298 ? 7.510 -27.544 202.489 1.00 25.67 284 SER B N 1
ATOM 5062 C CA . SER B 1 298 ? 8.783 -28.230 202.263 1.00 27.19 284 SER B CA 1
ATOM 5063 C C . SER B 1 298 ? 9.902 -27.748 203.215 1.00 27.02 284 SER B C 1
ATOM 5064 O O . SER B 1 298 ? 11.042 -28.196 203.098 1.00 27.52 284 SER B O 1
ATOM 5067 N N . HIS B 1 299 ? 9.576 -26.891 204.199 1.00 24.56 285 HIS B N 1
ATOM 5068 C CA . HIS B 1 299 ? 10.578 -26.402 205.153 1.00 24.36 285 HIS B CA 1
ATOM 5069 C C . HIS B 1 299 ? 10.090 -26.543 206.580 1.00 23.95 285 HIS B C 1
ATOM 5070 O O . HIS B 1 299 ? 8.883 -26.587 206.829 1.00 24.22 285 HIS B O 1
ATOM 5077 N N . ASN B 1 300 ? 11.034 -26.583 207.522 1.00 23.72 286 ASN B N 1
ATOM 5078 C CA . ASN B 1 300 ? 10.711 -26.544 208.942 1.00 23.64 286 ASN B CA 1
ATOM 5079 C C . ASN B 1 300 ? 10.447 -25.046 209.210 1.00 23.88 286 ASN B C 1
ATOM 5080 O O . ASN B 1 300 ? 11.387 -24.241 209.180 1.00 25.42 286 ASN B O 1
ATOM 5085 N N . LEU B 1 301 ? 9.196 -24.681 209.473 1.00 23.18 287 LEU B N 1
ATOM 5086 C CA . LEU B 1 301 ? 8.836 -23.264 209.660 1.00 23.79 287 LEU B CA 1
ATOM 5087 C C . LEU B 1 301 ? 9.339 -22.632 210.965 1.00 24.71 287 LEU B C 1
ATOM 5088 O O . LEU B 1 301 ? 9.292 -21.401 211.123 1.00 24.64 287 LEU B O 1
ATOM 5093 N N . ARG B 1 302 ? 9.860 -23.465 211.892 1.00 25.30 288 ARG B N 1
ATOM 5094 C CA . ARG B 1 302 ? 10.527 -22.917 213.070 1.00 27.05 288 ARG B CA 1
ATOM 5095 C C . ARG B 1 302 ? 11.909 -22.341 212.689 1.00 28.04 288 ARG B C 1
ATOM 5096 O O . ARG B 1 302 ? 12.468 -21.564 213.474 1.00 30.34 288 ARG B O 1
ATOM 5104 N N . ARG B 1 303 ? 12.473 -22.728 211.524 1.00 27.17 289 ARG B N 1
ATOM 5105 C CA . ARG B 1 303 ? 13.782 -22.259 211.079 1.00 28.19 289 ARG B CA 1
ATOM 5106 C C . ARG B 1 303 ? 13.709 -21.302 209.888 1.00 27.63 289 ARG B C 1
ATOM 5107 O O . ARG B 1 303 ? 14.539 -20.397 209.794 1.00 29.30 289 ARG B O 1
ATOM 5115 N N . GLU B 1 304 ? 12.712 -21.457 209.011 1.00 25.20 290 GLU B N 1
ATOM 5116 C CA . GLU B 1 304 ? 12.601 -20.591 207.837 1.00 24.15 290 GLU B CA 1
ATOM 5117 C C . GLU B 1 304 ? 12.049 -19.239 208.243 1.00 24.22 290 GLU B C 1
ATOM 5118 O O . GLU B 1 304 ? 11.038 -19.199 208.945 1.00 24.57 290 GLU B O 1
ATOM 5124 N N . THR B 1 305 ? 12.637 -18.147 207.738 1.00 23.40 291 THR B N 1
ATOM 5125 C CA . THR B 1 305 ? 12.140 -16.809 208.045 1.00 23.05 291 THR B CA 1
ATOM 5126 C C . THR B 1 305 ? 11.144 -16.323 206.986 1.00 23.07 291 THR B C 1
ATOM 5127 O O . THR B 1 305 ? 11.078 -16.863 205.869 1.00 22.97 291 THR B O 1
ATOM 5131 N N . VAL B 1 306 ? 10.405 -15.259 207.315 1.00 21.95 292 VAL B N 1
ATOM 5132 C CA . VAL B 1 306 ? 9.516 -14.593 206.363 1.00 21.80 292 VAL B CA 1
ATOM 5133 C C . VAL B 1 306 ? 10.331 -14.103 205.149 1.00 22.28 292 VAL B C 1
ATOM 5134 O O . VAL B 1 306 ? 9.901 -14.260 204.016 1.00 23.17 292 VAL B O 1
ATOM 5138 N N . ASN B 1 307 ? 11.581 -13.615 205.391 1.00 22.27 293 ASN B N 1
ATOM 5139 C CA . ASN B 1 307 ? 12.431 -13.164 204.302 1.00 22.74 293 ASN B CA 1
ATOM 5140 C C . ASN B 1 307 ? 12.829 -14.311 203.371 1.00 21.65 293 ASN B C 1
ATOM 5141 O O . ASN B 1 307 ? 12.820 -14.157 202.151 1.00 22.10 293 ASN B O 1
ATOM 5146 N N . GLN B 1 308 ? 13.164 -15.477 203.936 1.00 22.00 294 GLN B N 1
ATOM 5147 C CA . GLN B 1 308 ? 13.521 -16.637 203.108 1.00 22.32 294 GLN B CA 1
ATOM 5148 C C . GLN B 1 308 ? 12.365 -17.040 202.195 1.00 21.98 294 GLN B C 1
ATOM 5149 O O . GLN B 1 308 ? 12.597 -17.328 201.015 1.00 23.76 294 GLN B O 1
ATOM 5155 N N . GLN B 1 309 ? 11.126 -17.026 202.728 1.00 21.09 295 GLN B N 1
ATOM 5156 C CA . GLN B 1 309 ? 9.967 -17.357 201.915 1.00 20.89 295 GLN B CA 1
ATOM 5157 C C . GLN B 1 309 ? 9.774 -16.317 200.819 1.00 21.71 295 GLN B C 1
ATOM 5158 O O . GLN B 1 309 ? 9.528 -16.667 199.663 1.00 21.96 295 GLN B O 1
ATOM 5164 N N . TYR B 1 310 ? 9.892 -15.031 201.161 1.00 20.60 296 TYR B N 1
ATOM 5165 C CA . TYR B 1 310 ? 9.761 -13.964 200.167 1.00 21.44 296 TYR B CA 1
ATOM 5166 C C . TYR B 1 310 ? 10.764 -14.158 199.025 1.00 21.84 296 TYR B C 1
ATOM 5167 O O . TYR B 1 310 ? 10.380 -14.058 197.849 1.00 21.98 296 TYR B O 1
ATOM 5176 N N . ARG B 1 311 ? 12.046 -14.457 199.373 1.00 21.66 297 ARG B N 1
ATOM 5177 C CA . ARG B 1 311 ? 13.025 -14.621 198.305 1.00 22.11 297 ARG B CA 1
ATOM 5178 C C . ARG B 1 311 ? 12.727 -15.843 197.446 1.00 22.04 297 ARG B C 1
ATOM 5179 O O . ARG B 1 311 ? 12.879 -15.763 196.228 1.00 23.24 297 ARG B O 1
ATOM 5187 N N . SER B 1 312 ? 12.291 -16.959 198.054 1.00 21.52 298 SER B N 1
ATOM 5188 C CA . SER B 1 312 ? 12.003 -18.158 197.269 1.00 22.06 298 SER B CA 1
ATOM 5189 C C . SER B 1 312 ? 10.778 -17.958 196.380 1.00 22.90 298 SER B C 1
ATOM 5190 O O . SER B 1 312 ? 10.743 -18.431 195.234 1.00 23.22 298 SER B O 1
ATOM 5193 N N . VAL B 1 313 ? 9.770 -17.264 196.915 1.00 21.55 299 VAL B N 1
ATOM 5194 C CA . VAL B 1 313 ? 8.559 -17.001 196.158 1.00 21.62 299 VAL B CA 1
ATOM 5195 C C . VAL B 1 313 ? 8.846 -16.021 195.024 1.00 21.23 299 VAL B C 1
ATOM 5196 O O . VAL B 1 313 ? 8.374 -16.204 193.901 1.00 21.75 299 VAL B O 1
ATOM 5200 N N . LYS B 1 314 ? 9.667 -15.004 195.288 1.00 20.92 300 LYS B N 1
ATOM 5201 C CA . LYS B 1 314 ? 10.050 -14.023 194.274 1.00 21.36 300 LYS B CA 1
ATOM 5202 C C . LYS B 1 314 ? 10.814 -14.739 193.129 1.00 22.67 300 LYS B C 1
ATOM 5203 O O . LYS B 1 314 ? 10.510 -14.532 191.952 1.00 23.32 300 LYS B O 1
ATOM 5209 N N . GLU B 1 315 ? 11.733 -15.659 193.487 1.00 22.78 301 GLU B N 1
ATOM 5210 C CA . GLU B 1 315 ? 12.469 -16.406 192.464 1.00 24.09 301 GLU B CA 1
ATOM 5211 C C . GLU B 1 315 ? 11.513 -17.288 191.622 1.00 23.73 301 GLU B C 1
ATOM 5212 O O . GLU B 1 315 ? 11.546 -17.228 190.384 1.00 24.05 301 GLU B O 1
ATOM 5218 N N . ARG B 1 316 ? 10.637 -18.072 192.282 1.00 23.11 302 ARG B N 1
ATOM 5219 C CA . ARG B 1 316 ? 9.762 -18.961 191.526 1.00 23.59 302 ARG B CA 1
ATOM 5220 C C . ARG B 1 316 ? 8.775 -18.188 190.648 1.00 24.16 302 ARG B C 1
ATOM 5221 O O . ARG B 1 316 ? 8.545 -18.549 189.488 1.00 24.57 302 ARG B O 1
ATOM 5229 N N . THR B 1 317 ? 8.200 -17.108 191.197 1.00 22.81 303 THR B N 1
ATOM 5230 C CA . THR B 1 317 ? 7.210 -16.301 190.468 1.00 22.73 303 THR B CA 1
ATOM 5231 C C . THR B 1 317 ? 7.819 -15.565 189.276 1.00 23.85 303 THR B C 1
ATOM 5232 O O . THR B 1 317 ? 7.117 -15.262 188.306 1.00 24.00 303 THR B O 1
ATOM 5236 N N . SER B 1 318 ? 9.134 -15.266 189.338 1.00 23.86 304 SER B N 1
ATOM 5237 C CA . SER B 1 318 ? 9.803 -14.633 188.202 1.00 24.98 304 SER B CA 1
ATOM 5238 C C . SER B 1 318 ? 9.951 -15.602 187.001 1.00 26.60 304 SER B C 1
ATOM 5239 O O . SER B 1 318 ? 10.295 -15.145 185.912 1.00 26.94 304 SER B O 1
ATOM 5242 N N . ASN B 1 319 ? 9.800 -16.918 187.236 1.00 27.34 305 ASN B N 1
ATOM 5243 C CA . ASN B 1 319 ? 9.891 -17.969 186.221 1.00 30.60 305 ASN B CA 1
ATOM 5244 C C . ASN B 1 319 ? 11.169 -17.854 185.391 1.00 34.43 305 ASN B C 1
ATOM 5245 O O . ASN B 1 319 ? 11.125 -17.607 184.182 1.00 35.58 305 ASN B O 1
ATOM 5250 N N . PHE B 1 320 ? 12.303 -17.980 186.072 1.00 36.28 306 PHE B N 1
ATOM 5251 C CA . PHE B 1 320 ? 13.650 -17.877 185.498 1.00 39.02 306 PHE B CA 1
ATOM 5252 C C . PHE B 1 320 ? 13.896 -16.499 184.925 1.00 39.89 306 PHE B C 1
ATOM 5253 O O . PHE B 1 320 ? 14.500 -16.358 183.858 1.00 40.83 306 PHE B O 1
ATOM 5261 N N . LYS B 1 321 ? 13.399 -15.465 185.633 1.00 39.16 307 LYS B N 1
ATOM 5262 C CA . LYS B 1 321 ? 13.515 -14.074 185.222 1.00 38.99 307 LYS B CA 1
ATOM 5263 C C . LYS B 1 321 ? 13.002 -13.831 183.812 1.00 38.76 307 LYS B C 1
ATOM 5264 O O . LYS B 1 321 ? 13.528 -12.975 183.108 1.00 39.39 307 LYS B O 1
ATOM 5270 N N . ASP B 1 322 ? 11.987 -14.589 183.390 1.00 37.77 308 ASP B N 1
ATOM 5271 C CA . ASP B 1 322 ? 11.380 -14.375 182.084 1.00 37.63 308 ASP B CA 1
ATOM 5272 C C . ASP B 1 322 ? 10.085 -13.677 182.378 1.00 37.02 308 ASP B C 1
ATOM 5273 O O . ASP B 1 322 ? 9.069 -14.331 182.609 1.00 37.45 308 ASP B O 1
ATOM 5278 N N . TYR B 1 323 ? 10.111 -12.350 182.363 1.00 35.86 309 TYR B N 1
ATOM 5279 C CA . TYR B 1 323 ? 8.943 -11.564 182.702 1.00 34.71 309 TYR B CA 1
ATOM 5280 C C . TYR B 1 323 ? 7.882 -11.499 181.581 1.00 35.92 309 TYR B C 1
ATOM 5281 O O . TYR B 1 323 ? 6.850 -10.854 181.759 1.00 36.17 309 TYR B O 1
ATOM 5290 N N . ALA B 1 324 ? 8.083 -12.240 180.475 1.00 36.32 310 ALA B N 1
ATOM 5291 C CA . ALA B 1 324 ? 7.022 -12.423 179.489 1.00 36.86 310 ALA B CA 1
ATOM 5292 C C . ALA B 1 324 ? 6.067 -13.551 179.992 1.00 36.29 310 ALA B C 1
ATOM 5293 O O . ALA B 1 324 ? 4.961 -13.667 179.474 1.00 37.32 310 ALA B O 1
ATOM 5295 N N . MET B 1 325 ? 6.499 -14.389 180.982 1.00 34.72 311 MET B N 1
ATOM 5296 C CA . MET B 1 325 ? 5.726 -15.468 181.606 1.00 33.04 311 MET B CA 1
ATOM 5297 C C . MET B 1 325 ? 6.050 -15.557 183.110 1.00 29.53 311 MET B C 1
ATOM 5298 O O . MET B 1 325 ? 6.200 -16.625 183.684 1.00 28.49 311 MET B O 1
ATOM 5303 N N . GLY B 1 326 ? 6.129 -14.400 183.731 1.00 28.58 312 GLY B N 1
ATOM 5304 C CA . GLY B 1 326 ? 6.437 -14.298 185.150 1.00 27.35 312 GLY B CA 1
ATOM 5305 C C . GLY B 1 326 ? 6.248 -12.876 185.619 1.00 25.59 312 GLY B C 1
ATOM 5306 O O . GLY B 1 326 ? 6.080 -11.955 184.805 1.00 26.45 312 GLY B O 1
ATOM 5307 N N A SER B 1 327 ? 6.244 -12.683 186.935 0.48 23.80 313 SER B N 1
ATOM 5308 N N B SER B 1 327 ? 6.266 -12.680 186.934 0.52 24.48 313 SER B N 1
ATOM 5309 C CA A SER B 1 327 ? 6.029 -11.360 187.506 0.48 22.74 313 SER B CA 1
ATOM 5310 C CA B SER B 1 327 ? 6.070 -11.352 187.496 0.52 24.17 313 SER B CA 1
ATOM 5311 C C A SER B 1 327 ? 7.020 -11.055 188.631 0.48 23.19 313 SER B C 1
ATOM 5312 C C B SER B 1 327 ? 7.030 -11.052 188.636 0.52 23.86 313 SER B C 1
ATOM 5313 O O A SER B 1 327 ? 7.726 -11.956 189.105 0.48 23.37 313 SER B O 1
ATOM 5314 O O B SER B 1 327 ? 7.735 -11.950 189.118 0.52 24.07 313 SER B O 1
ATOM 5319 N N . HIS B 1 328 ? 7.088 -9.777 189.030 1.00 23.41 314 HIS B N 1
ATOM 5320 C CA . HIS B 1 328 ? 7.962 -9.300 190.069 1.00 23.82 314 HIS B CA 1
ATOM 5321 C C . HIS B 1 328 ? 7.203 -9.307 191.373 1.00 22.51 314 HIS B C 1
ATOM 5322 O O . HIS B 1 328 ? 6.296 -8.495 191.533 1.00 23.02 314 HIS B O 1
ATOM 5329 N N . VAL B 1 329 ? 7.606 -10.142 192.315 1.00 21.47 315 VAL B N 1
ATOM 5330 C CA . VAL B 1 329 ? 6.986 -10.144 193.643 1.00 20.96 315 VAL B CA 1
ATOM 5331 C C . VAL B 1 329 ? 7.489 -8.942 194.399 1.00 22.13 315 VAL B C 1
ATOM 5332 O O . VAL B 1 329 ? 8.705 -8.686 194.415 1.00 23.05 315 VAL B O 1
ATOM 5336 N N . MET B 1 330 ? 6.567 -8.158 194.965 1.00 20.74 316 MET B N 1
ATOM 5337 C CA . MET B 1 330 ? 6.929 -6.913 195.634 1.00 20.20 316 MET B CA 1
ATOM 5338 C C . MET B 1 330 ? 6.671 -6.996 197.131 1.00 21.00 316 MET B C 1
ATOM 5339 O O . MET B 1 330 ? 5.876 -7.812 197.564 1.00 22.04 316 MET B O 1
ATOM 5344 N N . GLN B 1 331 ? 7.338 -6.144 197.916 1.00 21.66 317 GLN B N 1
ATOM 5345 C CA . GLN B 1 331 ? 7.117 -6.100 199.358 1.00 21.86 317 GLN B CA 1
ATOM 5346 C C . GLN B 1 331 ? 6.804 -4.675 199.772 1.00 21.89 317 GLN B C 1
ATOM 5347 O O . GLN B 1 331 ? 7.322 -3.708 199.190 1.00 22.41 317 GLN B O 1
ATOM 5353 N N . TYR B 1 332 ? 5.914 -4.545 200.779 1.00 20.06 318 TYR B N 1
ATOM 5354 C CA . TYR B 1 332 ? 5.464 -3.256 201.319 1.00 19.90 318 TYR B CA 1
ATOM 5355 C C . TYR B 1 332 ? 5.324 -3.364 202.827 1.00 19.95 318 TYR B C 1
ATOM 5356 O O . TYR B 1 332 ? 5.310 -4.475 203.379 1.00 20.10 318 TYR B O 1
ATOM 5365 N N . GLY B 1 333 ? 5.207 -2.226 203.487 1.00 20.45 319 GLY B N 1
ATOM 5366 C CA . GLY B 1 333 ? 5.020 -2.237 204.931 1.00 21.77 319 GLY B CA 1
ATOM 5367 C C . GLY B 1 333 ? 6.298 -2.351 205.722 1.00 23.89 319 GLY B C 1
ATOM 5368 O O . GLY B 1 333 ? 7.353 -1.839 205.306 1.00 24.82 319 GLY B O 1
ATOM 5369 N N . ASP B 1 334 ? 6.193 -2.959 206.912 1.00 23.37 320 ASP B N 1
ATOM 5370 C CA . ASP B 1 334 ? 7.298 -3.072 207.864 1.00 24.32 320 ASP B CA 1
ATOM 5371 C C . ASP B 1 334 ? 8.212 -4.246 207.557 1.00 24.89 320 ASP B C 1
ATOM 5372 O O . ASP B 1 334 ? 7.930 -5.387 207.942 1.00 24.78 320 ASP B O 1
ATOM 5377 N N . THR B 1 335 ? 9.349 -3.951 206.930 1.00 25.80 321 THR B N 1
ATOM 5378 C CA . THR B 1 335 ? 10.294 -5.000 206.551 1.00 27.77 321 THR B CA 1
ATOM 5379 C C . THR B 1 335 ? 11.052 -5.608 207.723 1.00 28.12 321 THR B C 1
ATOM 5380 O O . THR B 1 335 ? 11.645 -6.674 207.541 1.00 28.97 321 THR B O 1
ATOM 5384 N N . ASN B 1 336 ? 10.971 -5.026 208.932 1.00 27.42 322 ASN B N 1
ATOM 5385 C CA . ASN B 1 336 ? 11.573 -5.670 210.101 1.00 28.05 322 ASN B CA 1
ATOM 5386 C C . ASN B 1 336 ? 10.917 -7.038 210.381 1.00 26.36 322 ASN B C 1
ATOM 5387 O O . ASN B 1 336 ? 11.548 -7.914 210.951 1.00 26.76 322 ASN B O 1
ATOM 5392 N N . ILE B 1 337 ? 9.638 -7.230 209.956 1.00 24.19 323 ILE B N 1
ATOM 5393 C CA . ILE B 1 337 ? 8.967 -8.518 210.151 1.00 23.53 323 ILE B CA 1
ATOM 5394 C C . ILE B 1 337 ? 9.619 -9.640 209.334 1.00 24.18 323 ILE B C 1
ATOM 5395 O O . ILE B 1 337 ? 9.431 -10.821 209.666 1.00 24.54 323 ILE B O 1
ATOM 5400 N N . THR B 1 338 ? 10.399 -9.295 208.279 1.00 24.16 324 THR B N 1
ATOM 5401 C CA . THR B 1 338 ? 11.022 -10.333 207.464 1.00 24.30 324 THR B CA 1
ATOM 5402 C C . THR B 1 338 ? 12.034 -11.177 208.257 1.00 24.11 324 THR B C 1
ATOM 5403 O O . THR B 1 338 ? 12.304 -12.309 207.874 1.00 23.83 324 THR B O 1
ATOM 5407 N N . ALA B 1 339 ? 12.556 -10.643 209.372 1.00 23.46 325 ALA B N 1
ATOM 5408 C CA . ALA B 1 339 ? 13.497 -11.419 210.193 1.00 23.90 325 ALA B CA 1
ATOM 5409 C C . ALA B 1 339 ? 12.790 -12.499 211.054 1.00 25.43 325 ALA B C 1
ATOM 5410 O O . ALA B 1 339 ? 13.464 -13.362 211.622 1.00 26.63 325 ALA B O 1
ATOM 5412 N N . GLU B 1 340 ? 11.452 -12.444 211.187 1.00 25.22 326 GLU B N 1
ATOM 5413 C CA . GLU B 1 340 ? 10.727 -13.386 212.035 1.00 25.43 326 GLU B CA 1
ATOM 5414 C C . GLU B 1 340 ? 10.639 -14.783 211.439 1.00 24.78 326 GLU B C 1
ATOM 5415 O O . GLU B 1 340 ? 10.556 -14.931 210.222 1.00 24.95 326 GLU B O 1
ATOM 5421 N N . LYS B 1 341 ? 10.599 -15.814 212.308 1.00 23.58 327 LYS B N 1
ATOM 5422 C CA . LYS B 1 341 ? 10.422 -17.181 211.840 1.00 24.32 327 LYS B CA 1
ATOM 5423 C C . LYS B 1 341 ? 8.970 -17.340 211.373 1.00 24.95 327 LYS B C 1
ATOM 5424 O O . LYS B 1 341 ? 8.045 -16.829 212.000 1.00 25.49 327 LYS B O 1
ATOM 5430 N N . LEU B 1 342 ? 8.777 -18.051 210.275 1.00 24.59 328 LEU B N 1
ATOM 5431 C CA . LEU B 1 342 ? 7.463 -18.196 209.658 1.00 25.07 328 LEU B CA 1
ATOM 5432 C C . LEU B 1 342 ? 6.425 -18.910 210.547 1.00 23.81 328 LEU B C 1
ATOM 5433 O O . LEU B 1 342 ? 5.214 -18.644 210.415 1.00 23.37 328 LEU B O 1
ATOM 5438 N N . TYR B 1 343 ? 6.874 -19.762 211.484 1.00 23.40 329 TYR B N 1
ATOM 5439 C CA . TYR B 1 343 ? 5.908 -20.476 212.322 1.00 24.04 329 TYR B CA 1
ATOM 5440 C C . TYR B 1 343 ? 5.099 -19.543 213.222 1.00 23.72 329 TYR B C 1
ATOM 5441 O O . TYR B 1 343 ? 3.990 -19.917 213.627 1.00 25.27 329 TYR B O 1
ATOM 5450 N N . LEU B 1 344 ? 5.607 -18.331 213.483 1.00 23.20 330 LEU B N 1
ATOM 5451 C CA . LEU B 1 344 ? 4.875 -17.382 214.290 1.00 23.88 330 LEU B CA 1
ATOM 5452 C C . LEU B 1 344 ? 3.588 -16.913 213.585 1.00 22.68 330 LEU B C 1
ATOM 5453 O O . LEU B 1 344 ? 2.706 -16.380 214.256 1.00 23.01 330 LEU B O 1
ATOM 5458 N N . PHE B 1 345 ? 3.501 -17.102 212.234 1.00 21.47 331 PHE B N 1
ATOM 5459 C CA . PHE B 1 345 ? 2.331 -16.732 211.444 1.00 20.61 331 PHE B CA 1
ATOM 5460 C C . PHE B 1 345 ? 1.603 -17.952 210.869 1.00 21.48 331 PHE B C 1
ATOM 5461 O O . PHE B 1 345 ? 0.373 -17.949 210.778 1.00 21.63 331 PHE B O 1
ATOM 5469 N N . GLN B 1 346 ? 2.358 -18.964 210.434 1.00 20.90 332 GLN B N 1
ATOM 5470 C CA . GLN B 1 346 ? 1.760 -20.108 209.725 1.00 21.13 332 GLN B CA 1
ATOM 5471 C C . GLN B 1 346 ? 1.775 -21.440 210.482 1.00 22.13 332 GLN B C 1
ATOM 5472 O O . GLN B 1 346 ? 1.327 -22.462 209.929 1.00 22.64 332 GLN B O 1
ATOM 5478 N N . GLY B 1 347 ? 2.298 -21.440 211.693 1.00 21.78 333 GLY B N 1
ATOM 5479 C CA . GLY B 1 347 ? 2.397 -22.677 212.463 1.00 22.40 333 GLY B CA 1
ATOM 5480 C C . GLY B 1 347 ? 3.600 -23.517 212.075 1.00 23.76 333 GLY B C 1
ATOM 5481 O O . GLY B 1 347 ? 4.412 -23.112 211.246 1.00 23.67 333 GLY B O 1
ATOM 5482 N N . PHE B 1 348 ? 3.747 -24.689 212.680 1.00 24.16 334 PHE B N 1
ATOM 5483 C CA . PHE B 1 348 ? 4.859 -25.609 212.409 1.00 27.61 334 PHE B CA 1
ATOM 5484 C C . PHE B 1 348 ? 4.266 -26.997 212.120 1.00 27.64 334 PHE B C 1
ATOM 5485 O O . PHE B 1 348 ? 3.464 -27.479 212.919 1.00 28.50 334 PHE B O 1
ATOM 5493 N N . ASP B 1 349 ? 4.648 -27.646 211.005 1.00 26.67 335 ASP B N 1
ATOM 5494 C CA . ASP B 1 349 ? 4.136 -28.986 210.706 1.00 26.85 335 ASP B CA 1
ATOM 5495 C C . ASP B 1 349 ? 5.232 -29.968 211.096 1.00 28.13 335 ASP B C 1
ATOM 5496 O O . ASP B 1 349 ? 6.295 -29.975 210.481 1.00 28.14 335 ASP B O 1
ATOM 5501 N N . PRO B 1 350 ? 4.996 -30.782 212.129 1.00 29.61 336 PRO B N 1
ATOM 5502 C CA . PRO B 1 350 ? 6.063 -31.699 212.573 1.00 30.97 336 PRO B CA 1
ATOM 5503 C C . PRO B 1 350 ? 6.426 -32.774 211.557 1.00 32.36 336 PRO B C 1
ATOM 5504 O O . PRO B 1 350 ? 7.518 -33.320 211.652 1.00 34.46 336 PRO B O 1
ATOM 5508 N N . ALA B 1 351 ? 5.552 -33.077 210.588 1.00 31.65 337 ALA B N 1
ATOM 5509 C CA . ALA B 1 351 ? 5.855 -34.108 209.586 1.00 32.28 337 ALA B CA 1
ATOM 5510 C C . ALA B 1 351 ? 6.880 -33.648 208.546 1.00 32.25 337 ALA B C 1
ATOM 5511 O O . ALA B 1 351 ? 7.478 -34.489 207.870 1.00 33.26 337 ALA B O 1
ATOM 5513 N N . THR B 1 352 ? 7.031 -32.319 208.345 1.00 30.49 338 THR B N 1
ATOM 5514 C CA . THR B 1 352 ? 7.919 -31.821 207.311 1.00 29.09 338 THR B CA 1
ATOM 5515 C C . THR B 1 352 ? 9.403 -32.058 207.557 1.00 29.75 338 THR B C 1
ATOM 5516 O O . THR B 1 352 ? 9.947 -31.556 208.531 1.00 31.38 338 THR B O 1
ATOM 5520 N N . VAL B 1 353 ? 10.072 -32.721 206.617 1.00 29.10 339 VAL B N 1
ATOM 5521 C CA . VAL B 1 353 ? 11.515 -32.892 206.669 1.00 29.39 339 VAL B CA 1
ATOM 5522 C C . VAL B 1 353 ? 12.043 -31.681 205.942 1.00 30.44 339 VAL B C 1
ATOM 5523 O O . VAL B 1 353 ? 11.743 -31.504 204.753 1.00 30.41 339 VAL B O 1
ATOM 5527 N N . ASN B 1 354 ? 12.820 -30.837 206.634 1.00 31.07 340 ASN B N 1
ATOM 5528 C CA . ASN B 1 354 ? 13.347 -29.622 206.012 1.00 32.48 340 ASN B CA 1
ATOM 5529 C C . ASN B 1 354 ? 14.188 -29.927 204.785 1.00 34.84 340 ASN B C 1
ATOM 5530 O O . ASN B 1 354 ? 15.037 -30.835 204.816 1.00 34.95 340 ASN B O 1
ATOM 5535 N N . LEU B 1 355 ? 13.903 -29.215 203.691 1.00 36.27 341 LEU B N 1
ATOM 5536 C CA . LEU B 1 355 ? 14.666 -29.404 202.481 1.00 38.58 341 LEU B CA 1
ATOM 5537 C C . LEU B 1 355 ? 15.636 -28.247 202.354 1.00 40.70 341 LEU B C 1
ATOM 5538 O O . LEU B 1 355 ? 15.222 -27.087 202.271 1.00 41.01 341 LEU B O 1
ATOM 5543 N N . PRO B 1 356 ? 16.945 -28.534 202.440 1.00 42.28 342 PRO B N 1
ATOM 5544 C CA . PRO B 1 356 ? 17.944 -27.450 202.344 1.00 44.28 342 PRO B CA 1
ATOM 5545 C C . PRO B 1 356 ? 17.827 -26.639 201.051 1.00 47.48 342 PRO B C 1
ATOM 5546 O O . PRO B 1 356 ? 17.300 -27.134 200.055 1.00 48.10 342 PRO B O 1
ATOM 5550 N N . PRO B 1 357 ? 18.278 -25.370 201.054 1.00 49.65 343 PRO B N 1
ATOM 5551 C CA . PRO B 1 357 ? 18.111 -24.533 199.851 1.00 51.45 343 PRO B CA 1
ATOM 5552 C C . PRO B 1 357 ? 18.824 -25.018 198.589 1.00 53.69 343 PRO B C 1
ATOM 5553 O O . PRO B 1 357 ? 18.203 -25.106 197.527 1.00 54.54 343 PRO B O 1
ATOM 5557 N N . HIS B 1 358 ? 20.117 -25.328 198.695 1.00 54.09 344 HIS B N 1
ATOM 5558 C CA . HIS B 1 358 ? 20.906 -25.722 197.539 1.00 55.02 344 HIS B CA 1
ATOM 5559 C C . HIS B 1 358 ? 21.270 -27.211 197.586 1.00 56.08 344 HIS B C 1
ATOM 5560 O O . HIS B 1 358 ? 22.408 -27.563 197.908 1.00 56.53 344 HIS B O 1
ATOM 5567 N N . GLU B 1 363 ? 14.193 -27.310 190.603 1.00 58.72 349 GLU B N 1
ATOM 5568 C CA . GLU B 1 363 ? 12.896 -26.923 190.046 1.00 59.14 349 GLU B CA 1
ATOM 5569 C C . GLU B 1 363 ? 12.992 -26.556 188.559 1.00 58.52 349 GLU B C 1
ATOM 5570 O O . GLU B 1 363 ? 14.072 -26.207 188.069 1.00 59.38 349 GLU B O 1
ATOM 5576 N N . ALA B 1 364 ? 11.873 -26.652 187.840 1.00 56.63 350 ALA B N 1
ATOM 5577 C CA . ALA B 1 364 ? 11.841 -26.397 186.402 1.00 55.24 350 ALA B CA 1
ATOM 5578 C C . ALA B 1 364 ? 10.940 -25.216 186.039 1.00 53.10 350 ALA B C 1
ATOM 5579 O O . ALA B 1 364 ? 10.038 -24.874 186.802 1.00 52.97 350 ALA B O 1
ATOM 5581 N N . LYS B 1 365 ? 11.181 -24.601 184.866 1.00 51.17 351 LYS B N 1
ATOM 5582 C CA . LYS B 1 365 ? 10.386 -23.469 184.381 1.00 49.83 351 LYS B CA 1
ATOM 5583 C C . LYS B 1 365 ? 8.939 -23.919 184.191 1.00 48.10 351 LYS B C 1
ATOM 5584 O O . LYS B 1 365 ? 8.705 -25.021 183.688 1.00 48.50 351 LYS B O 1
ATOM 5590 N N . MET B 1 366 ? 7.978 -23.111 184.656 1.00 45.69 352 MET B N 1
ATOM 5591 C CA . MET B 1 366 ? 6.575 -23.488 184.573 1.00 43.95 352 MET B CA 1
ATOM 5592 C C . MET B 1 366 ? 5.889 -22.921 183.345 1.00 42.06 352 MET B C 1
ATOM 5593 O O . MET B 1 366 ? 6.197 -21.809 182.923 1.00 41.62 352 MET B O 1
ATOM 5598 N N . GLU B 1 367 ? 4.952 -23.685 182.768 1.00 40.31 353 GLU B N 1
ATOM 5599 C CA . GLU B 1 367 ? 4.160 -23.230 181.629 1.00 39.18 353 GLU B CA 1
ATOM 5600 C C . GLU B 1 367 ? 2.985 -22.525 182.272 1.00 37.00 353 GLU B C 1
ATOM 5601 O O . GLU B 1 367 ? 2.225 -23.152 183.025 1.00 37.39 353 GLU B O 1
ATOM 5607 N N . VAL B 1 368 ? 2.888 -21.211 182.067 1.00 34.66 354 VAL B N 1
ATOM 5608 C CA . VAL B 1 368 ? 1.851 -20.426 182.716 1.00 33.53 354 VAL B CA 1
ATOM 5609 C C . VAL B 1 368 ? 1.023 -19.603 181.729 1.00 33.98 354 VAL B C 1
ATOM 5610 O O . VAL B 1 368 ? 1.461 -19.294 180.617 1.00 34.52 354 VAL B O 1
ATOM 5614 N N . VAL B 1 369 ? -0.168 -19.209 182.154 1.00 33.44 355 VAL B N 1
ATOM 5615 C CA . VAL B 1 369 ? -1.092 -18.357 181.390 1.00 33.80 355 VAL B CA 1
ATOM 5616 C C . VAL B 1 369 ? -1.476 -17.143 182.304 1.00 31.25 355 VAL B C 1
ATOM 5617 O O . VAL B 1 369 ? -1.441 -17.352 183.515 1.00 29.65 355 VAL B O 1
ATOM 5621 N N . HIS B 1 370 ? -1.776 -15.890 181.802 1.00 30.41 356 HIS B N 1
ATOM 5622 C CA . HIS B 1 370 ? -2.141 -14.869 182.810 1.00 30.93 356 HIS B CA 1
ATOM 5623 C C . HIS B 1 370 ? -3.617 -15.018 183.175 1.00 27.94 356 HIS B C 1
ATOM 5624 O O . HIS B 1 370 ? -4.395 -15.676 182.437 1.00 27.89 356 HIS B O 1
ATOM 5631 N N A GLN B 1 371 ? -4.019 -14.490 184.348 0.71 26.78 357 GLN B N 1
ATOM 5632 N N B GLN B 1 371 ? -3.978 -14.476 184.339 0.29 27.55 357 GLN B N 1
ATOM 5633 C CA A GLN B 1 371 ? -5.391 -14.618 184.861 0.71 25.79 357 GLN B CA 1
ATOM 5634 C CA B GLN B 1 371 ? -5.298 -14.487 184.951 0.29 27.55 357 GLN B CA 1
ATOM 5635 C C A GLN B 1 371 ? -6.431 -14.230 183.849 0.71 26.38 357 GLN B C 1
ATOM 5636 C C B GLN B 1 371 ? -6.416 -14.112 183.985 0.29 27.29 357 GLN B C 1
ATOM 5637 O O A GLN B 1 371 ? -7.504 -14.836 183.806 0.71 26.95 357 GLN B O 1
ATOM 5638 O O B GLN B 1 371 ? -7.521 -14.646 184.084 0.29 27.39 357 GLN B O 1
ATOM 5649 N N . ARG B 1 372 ? -6.146 -13.157 183.085 1.00 26.97 358 ARG B N 1
ATOM 5650 C CA . ARG B 1 372 ? -7.139 -12.662 182.149 1.00 27.83 358 ARG B CA 1
ATOM 5651 C C . ARG B 1 372 ? -7.348 -13.566 180.950 1.00 27.81 358 ARG B C 1
ATOM 5652 O O . ARG B 1 372 ? -8.437 -13.526 180.364 1.00 28.80 358 ARG B O 1
ATOM 5660 N N . ASP B 1 373 ? -6.346 -14.361 180.584 1.00 26.86 359 ASP B N 1
ATOM 5661 C CA . ASP B 1 373 ? -6.437 -15.277 179.433 1.00 27.61 359 ASP B CA 1
ATOM 5662 C C . ASP B 1 373 ? -7.075 -16.628 179.773 1.00 26.69 359 ASP B C 1
ATOM 5663 O O . ASP B 1 373 ? -7.483 -17.364 178.873 1.00 26.93 359 ASP B O 1
ATOM 5668 N N . ALA B 1 374 ? -7.136 -16.982 181.072 1.00 25.36 360 ALA B N 1
ATOM 5669 C CA . ALA B 1 374 ? -7.659 -18.290 181.461 1.00 25.00 360 ALA B CA 1
ATOM 5670 C C . ALA B 1 374 ? -9.103 -18.552 181.038 1.00 24.83 360 ALA B C 1
ATOM 5671 O O . ALA B 1 374 ? -9.443 -19.692 180.688 1.00 25.12 360 ALA B O 1
ATOM 5673 N N . GLU B 1 375 ? -9.945 -17.522 181.043 1.00 25.28 361 GLU B N 1
ATOM 5674 C CA . GLU B 1 375 ? -11.363 -17.700 180.734 1.00 26.27 361 GLU B CA 1
ATOM 5675 C C . GLU B 1 375 ? -11.593 -18.208 179.306 1.00 26.18 361 GLU B C 1
ATOM 5676 O O . GLU B 1 375 ? -12.298 -19.206 179.118 1.00 26.51 361 GLU B O 1
ATOM 5682 N N . LEU B 1 376 ? -11.017 -17.514 178.297 1.00 26.25 362 LEU B N 1
ATOM 5683 C CA . LEU B 1 376 ? -11.243 -17.965 176.912 1.00 26.85 362 LEU B CA 1
ATOM 5684 C C . LEU B 1 376 ? -10.579 -19.314 176.659 1.00 26.83 362 LEU B C 1
ATOM 5685 O O . LEU B 1 376 ? -11.128 -20.118 175.902 1.00 26.77 362 LEU B O 1
ATOM 5690 N N . LEU B 1 377 ? -9.429 -19.585 177.293 1.00 26.61 363 LEU B N 1
ATOM 5691 C CA . LEU B 1 377 ? -8.773 -20.882 177.127 1.00 27.81 363 LEU B CA 1
ATOM 5692 C C . LEU B 1 377 ? -9.648 -22.008 177.682 1.00 27.80 363 LEU B C 1
ATOM 5693 O O . LEU B 1 377 ? -9.758 -23.066 177.065 1.00 28.20 363 LEU B O 1
ATOM 5698 N N . PHE B 1 378 ? -10.310 -21.755 178.820 1.00 27.40 364 PHE B N 1
ATOM 5699 C CA . PHE B 1 378 ? -11.233 -22.721 179.413 1.00 27.54 364 PHE B CA 1
ATOM 5700 C C . PHE B 1 378 ? -12.400 -22.988 178.458 1.00 28.02 364 PHE B C 1
ATOM 5701 O O . PHE B 1 378 ? -12.768 -24.144 178.253 1.00 27.75 364 PHE B O 1
ATOM 5709 N N . MET B 1 379 ? -12.991 -21.920 177.879 1.00 27.90 365 MET B N 1
ATOM 5710 C CA . MET B 1 379 ? -14.126 -22.111 176.976 1.00 29.00 365 MET B CA 1
ATOM 5711 C C . MET B 1 379 ? -13.693 -22.848 175.723 1.00 30.03 365 MET B C 1
ATOM 5712 O O . MET B 1 379 ? -14.419 -23.720 175.244 1.00 31.30 365 MET B O 1
ATOM 5717 N N . TRP B 1 380 ? -12.497 -22.533 175.204 1.00 30.14 366 TRP B N 1
ATOM 5718 C CA . TRP B 1 380 ? -11.986 -23.186 174.000 1.00 31.82 366 TRP B CA 1
ATOM 5719 C C . TRP B 1 380 ? -11.699 -24.661 174.263 1.00 34.50 366 TRP B C 1
ATOM 5720 O O . TRP B 1 380 ? -11.969 -25.493 173.399 1.00 35.21 366 TRP B O 1
ATOM 5731 N N . GLN B 1 381 ? -11.194 -24.998 175.455 1.00 35.91 367 GLN B N 1
ATOM 5732 C CA . GLN B 1 381 ? -10.939 -26.403 175.800 1.00 38.20 367 GLN B CA 1
ATOM 5733 C C . GLN B 1 381 ? -12.259 -27.179 175.814 1.00 38.62 367 GLN B C 1
ATOM 5734 O O . GLN B 1 381 ? -12.327 -28.281 175.274 1.00 38.82 367 GLN B O 1
ATOM 5740 N N . MET B 1 382 ? -13.316 -26.571 176.361 1.00 38.87 368 MET B N 1
ATOM 5741 C CA . MET B 1 382 ? -14.644 -27.174 176.399 1.00 40.59 368 MET B CA 1
ATOM 5742 C C . MET B 1 382 ? -15.199 -27.360 174.982 1.00 41.61 368 MET B C 1
ATOM 5743 O O . MET B 1 382 ? -15.837 -28.376 174.693 1.00 42.11 368 MET B O 1
ATOM 5748 N N . TYR B 1 383 ? -14.948 -26.391 174.099 1.00 41.58 369 TYR B N 1
ATOM 5749 C CA . TYR B 1 383 ? -15.363 -26.463 172.705 1.00 42.35 369 TYR B CA 1
ATOM 5750 C C . TYR B 1 383 ? -14.636 -27.615 171.996 1.00 43.43 369 TYR B C 1
ATOM 5751 O O . TYR B 1 383 ? -15.289 -28.388 171.302 1.00 43.72 369 TYR B O 1
ATOM 5760 N N . GLN B 1 384 ? -13.306 -27.755 172.182 1.00 44.32 370 GLN B N 1
ATOM 5761 C CA . GLN B 1 384 ? -12.536 -28.827 171.532 1.00 46.13 370 GLN B CA 1
ATOM 5762 C C . GLN B 1 384 ? -12.916 -30.217 172.066 1.00 47.71 370 GLN B C 1
ATOM 5763 O O . GLN B 1 384 ? -12.871 -31.197 171.319 1.00 47.98 370 GLN B O 1
ATOM 5769 N N . ARG B 1 385 ? -13.310 -30.300 173.342 1.00 48.43 371 ARG B N 1
ATOM 5770 C CA . ARG B 1 385 ? -13.749 -31.574 173.922 1.00 50.21 371 ARG B CA 1
ATOM 5771 C C . ARG B 1 385 ? -15.259 -31.843 173.699 1.00 52.94 371 ARG B C 1
ATOM 5772 O O . ARG B 1 385 ? -15.800 -32.777 174.295 1.00 53.68 371 ARG B O 1
ATOM 5780 N N . SER B 1 386 ? -15.921 -31.031 172.835 1.00 54.18 372 SER B N 1
ATOM 5781 C CA . SER B 1 386 ? -17.341 -31.069 172.487 1.00 55.88 372 SER B CA 1
ATOM 5782 C C . SER B 1 386 ? -18.259 -30.920 173.692 1.00 56.99 372 SER B C 1
ATOM 5783 O O . SER B 1 386 ? -18.070 -30.004 174.493 1.00 57.61 372 SER B O 1
ATOM 5786 N N . LYS B 1 392 ? -24.445 -28.593 171.292 1.00 65.60 378 LYS B N 1
ATOM 5787 C CA . LYS B 1 392 ? -23.696 -28.017 172.408 1.00 66.03 378 LYS B CA 1
ATOM 5788 C C . LYS B 1 392 ? -22.363 -27.393 171.973 1.00 65.76 378 LYS B C 1
ATOM 5789 O O . LYS B 1 392 ? -21.871 -26.490 172.645 1.00 66.10 378 LYS B O 1
ATOM 5795 N N . LYS B 1 393 ? -21.795 -27.855 170.846 1.00 64.90 379 LYS B N 1
ATOM 5796 C CA . LYS B 1 393 ? -20.543 -27.340 170.299 1.00 64.50 379 LYS B CA 1
ATOM 5797 C C . LYS B 1 393 ? -20.740 -25.899 169.810 1.00 63.92 379 LYS B C 1
ATOM 5798 O O . LYS B 1 393 ? -19.899 -25.038 170.083 1.00 64.12 379 LYS B O 1
ATOM 5804 N N . THR B 1 394 F -21.864 -25.624 169.112 1.00 62.72 380 THR B N 1
ATOM 5805 C CA . THR B 1 394 F -22.137 -24.262 168.642 1.00 61.78 380 THR B CA 1
ATOM 5806 C C . THR B 1 394 F -22.568 -23.335 169.811 1.00 60.04 380 THR B C 1
ATOM 5807 O O . THR B 1 394 F -22.373 -22.123 169.729 1.00 60.42 380 THR B O 1
ATOM 5811 N N . HIS B 1 395 ? -23.117 -23.908 170.899 1.00 57.97 381 HIS B N 1
ATOM 5812 C CA . HIS B 1 395 ? -23.522 -23.153 172.082 1.00 56.42 381 HIS B CA 1
ATOM 5813 C C . HIS B 1 395 ? -22.284 -22.578 172.800 1.00 53.92 381 HIS B C 1
ATOM 5814 O O . HIS B 1 395 ? -22.345 -21.474 173.338 1.00 53.91 381 HIS B O 1
ATOM 5821 N N . ILE B 1 396 ? -21.175 -23.330 172.816 1.00 51.44 382 ILE B N 1
ATOM 5822 C CA . ILE B 1 396 ? -19.931 -22.876 173.441 1.00 49.29 382 ILE B CA 1
ATOM 5823 C C . ILE B 1 396 ? -19.299 -21.767 172.595 1.00 46.71 382 ILE B C 1
ATOM 5824 O O . ILE B 1 396 ? -18.801 -20.784 173.138 1.00 45.91 382 ILE B O 1
ATOM 5829 N N . LEU B 1 397 ? -19.359 -21.901 171.268 1.00 44.68 383 LEU B N 1
ATOM 5830 C CA . LEU B 1 397 ? -18.831 -20.902 170.351 1.00 43.49 383 LEU B CA 1
ATOM 5831 C C . LEU B 1 397 ? -19.577 -19.565 170.513 1.00 41.25 383 LEU B C 1
ATOM 5832 O O . LEU B 1 397 ? -18.950 -18.504 170.483 1.00 40.50 383 LEU B O 1
ATOM 5837 N N . LYS B 1 398 ? -20.898 -19.627 170.749 1.00 39.83 384 LYS B N 1
ATOM 5838 C CA . LYS B 1 398 ? -21.748 -18.459 170.986 1.00 39.40 384 LYS B CA 1
ATOM 5839 C C . LYS B 1 398 ? -21.380 -17.785 172.323 1.00 36.99 384 LYS B C 1
ATOM 5840 O O . LYS B 1 398 ? -21.373 -16.561 172.420 1.00 36.10 384 LYS B O 1
ATOM 5846 N N . GLN B 1 399 ? -21.032 -18.592 173.335 1.00 35.53 385 GLN B N 1
ATOM 5847 C CA . GLN B 1 399 ? -20.610 -18.098 174.641 1.00 34.58 385 GLN B CA 1
ATOM 5848 C C . GLN B 1 399 ? -19.240 -17.414 174.513 1.00 31.56 385 GLN B C 1
ATOM 5849 O O . GLN B 1 399 ? -19.031 -16.349 175.098 1.00 30.75 385 GLN B O 1
ATOM 5855 N N . ILE B 1 400 ? -18.327 -17.984 173.687 1.00 30.27 386 ILE B N 1
ATOM 5856 C CA . ILE B 1 400 ? -17.016 -17.374 173.423 1.00 29.00 386 ILE B CA 1
ATOM 5857 C C . ILE B 1 400 ? -17.240 -16.023 172.735 1.00 27.49 386 ILE B C 1
ATOM 5858 O O . ILE B 1 400 ? -16.655 -15.004 173.138 1.00 27.39 386 ILE B O 1
ATOM 5863 N N . ALA B 1 401 ? -18.124 -15.999 171.721 1.00 26.79 387 ALA B N 1
ATOM 5864 C CA . ALA B 1 401 ? -18.434 -14.758 171.015 1.00 26.52 387 ALA B CA 1
ATOM 5865 C C . ALA B 1 401 ? -18.993 -13.695 171.958 1.00 27.67 387 ALA B C 1
ATOM 5866 O O . ALA B 1 401 ? -18.560 -12.546 171.905 1.00 27.00 387 ALA B O 1
ATOM 5868 N N . GLU B 1 402 ? -19.929 -14.083 172.851 1.00 27.72 388 GLU B N 1
ATOM 5869 C CA . GLU B 1 402 ? -20.493 -13.123 173.802 1.00 28.81 388 GLU B CA 1
ATOM 5870 C C . GLU B 1 402 ? -19.426 -12.567 174.747 1.00 28.23 388 GLU B C 1
ATOM 5871 O O . GLU B 1 402 ? -19.428 -11.372 175.031 1.00 29.28 388 GLU B O 1
ATOM 5877 N N . THR B 1 403 ? -18.498 -13.417 175.188 1.00 27.30 389 THR B N 1
ATOM 5878 C CA . THR B 1 403 ? -17.422 -13.000 176.087 1.00 27.29 389 THR B CA 1
ATOM 5879 C C . THR B 1 403 ? -16.484 -12.007 175.389 1.00 26.91 389 THR B C 1
ATOM 5880 O O . THR B 1 403 ? -16.176 -10.948 175.943 1.00 26.83 389 THR B O 1
ATOM 5884 N N . VAL B 1 404 ? -16.071 -12.329 174.141 1.00 25.76 390 VAL B N 1
ATOM 5885 C CA . VAL B 1 404 ? -15.161 -11.460 173.389 1.00 25.30 390 VAL B CA 1
ATOM 5886 C C . VAL B 1 404 ? -15.832 -10.140 173.078 1.00 25.64 390 VAL B C 1
ATOM 5887 O O . VAL B 1 404 ? -15.211 -9.095 173.236 1.00 26.46 390 VAL B O 1
ATOM 5891 N N . LYS B 1 405 ? -17.109 -10.173 172.682 1.00 25.11 391 LYS B N 1
ATOM 5892 C CA . LYS B 1 405 ? -17.838 -8.936 172.372 1.00 25.95 391 LYS B CA 1
ATOM 5893 C C . LYS B 1 405 ? -17.954 -8.033 173.599 1.00 26.38 391 LYS B C 1
ATOM 5894 O O . LYS B 1 405 ? -17.875 -6.810 173.476 1.00 26.84 391 LYS B O 1
ATOM 5900 N N . HIS B 1 406 ? -18.165 -8.636 174.760 1.00 26.02 392 HIS B N 1
ATOM 5901 C CA . HIS B 1 406 ? -18.291 -7.899 176.013 1.00 27.15 392 HIS B CA 1
ATOM 5902 C C . HIS B 1 406 ? -16.978 -7.216 176.339 1.00 26.63 392 HIS B C 1
ATOM 5903 O O . HIS B 1 406 ? -16.973 -6.022 176.656 1.00 27.39 392 HIS B O 1
ATOM 5910 N N . ARG B 1 407 ? -15.858 -7.941 176.231 1.00 25.58 393 ARG B N 1
ATOM 5911 C CA . ARG B 1 407 ? -14.538 -7.352 176.477 1.00 25.20 393 ARG B CA 1
ATOM 5912 C C . ARG B 1 407 ? -14.259 -6.218 175.485 1.00 25.52 393 ARG B C 1
ATOM 5913 O O . ARG B 1 407 ? -13.726 -5.177 175.863 1.00 25.61 393 ARG B O 1
ATOM 5921 N N . ASN B 1 408 ? -14.628 -6.422 174.205 1.00 24.86 394 ASN B N 1
ATOM 5922 C CA . ASN B 1 408 ? -14.438 -5.390 173.188 1.00 25.46 394 ASN B CA 1
ATOM 5923 C C . ASN B 1 408 ? -15.254 -4.152 173.479 1.00 26.08 394 ASN B C 1
ATOM 5924 O O . ASN B 1 408 ? -14.800 -3.045 173.207 1.00 26.93 394 ASN B O 1
ATOM 5929 N N . HIS B 1 409 ? -16.479 -4.323 174.001 1.00 25.86 395 HIS B N 1
ATOM 5930 C CA . HIS B 1 409 ? -17.337 -3.194 174.356 1.00 26.81 395 HIS B CA 1
ATOM 5931 C C . HIS B 1 409 ? -16.662 -2.374 175.459 1.00 26.64 395 HIS B C 1
ATOM 5932 O O . HIS B 1 409 ? -16.608 -1.149 175.351 1.00 27.14 395 HIS B O 1
ATOM 5939 N N . LEU B 1 410 ? -16.153 -3.046 176.513 1.00 25.73 396 LEU B N 1
ATOM 5940 C CA . LEU B 1 410 ? -15.498 -2.320 177.600 1.00 26.53 396 LEU B CA 1
ATOM 5941 C C . LEU B 1 410 ? -14.222 -1.635 177.118 1.00 26.32 396 LEU B C 1
ATOM 5942 O O . LEU B 1 410 ? -14.034 -0.441 177.367 1.00 27.36 396 LEU B O 1
ATOM 5947 N N . ASP B 1 411 ? -13.366 -2.361 176.387 1.00 25.11 397 ASP B N 1
ATOM 5948 C CA . ASP B 1 411 ? -12.115 -1.785 175.896 1.00 25.74 397 ASP B CA 1
ATOM 5949 C C . ASP B 1 411 ? -12.384 -0.578 174.977 1.00 26.25 397 ASP B C 1
ATOM 5950 O O . ASP B 1 411 ? -11.758 0.476 175.149 1.00 26.25 397 ASP B O 1
ATOM 5955 N N . GLY B 1 412 ? -13.338 -0.741 174.053 1.00 25.85 398 GLY B N 1
ATOM 5956 C CA . GLY B 1 412 ? -13.683 0.299 173.079 1.00 25.60 398 GLY B CA 1
ATOM 5957 C C . GLY B 1 412 ? -14.306 1.515 173.736 1.00 25.69 398 GLY B C 1
ATOM 5958 O O . GLY B 1 412 ? -14.042 2.649 173.316 1.00 25.96 398 GLY B O 1
ATOM 5959 N N . SER B 1 413 ? -15.172 1.294 174.743 1.00 24.84 399 SER B N 1
ATOM 5960 C CA . SER B 1 413 ? -15.816 2.401 175.445 1.00 25.28 399 SER B CA 1
ATOM 5961 C C . SER B 1 413 ? -14.780 3.214 176.203 1.00 24.94 399 SER B C 1
ATOM 5962 O O . SER B 1 413 ? -14.816 4.442 176.159 1.00 25.31 399 SER B O 1
ATOM 5965 N N . VAL B 1 414 ? -13.848 2.542 176.894 1.00 24.66 400 VAL B N 1
ATOM 5966 C CA . VAL B 1 414 ? -12.813 3.251 177.638 1.00 24.15 400 VAL B CA 1
ATOM 5967 C C . VAL B 1 414 ? -11.916 4.034 176.677 1.00 24.87 400 VAL B C 1
ATOM 5968 O O . VAL B 1 414 ? -11.664 5.219 176.899 1.00 24.82 400 VAL B O 1
ATOM 5972 N N . GLU B 1 415 ? -11.510 3.409 175.557 1.00 24.43 401 GLU B N 1
ATOM 5973 C CA . GLU B 1 415 ? -10.688 4.082 174.557 1.00 25.62 401 GLU B CA 1
ATOM 5974 C C . GLU B 1 415 ? -11.408 5.328 174.009 1.00 25.16 401 GLU B C 1
ATOM 5975 O O . GLU B 1 415 ? -10.808 6.405 173.916 1.00 26.49 401 GLU B O 1
ATOM 5981 N N . LEU B 1 416 ? -12.707 5.181 173.702 1.00 24.22 402 LEU B N 1
ATOM 5982 C CA . LEU B 1 416 ? -13.500 6.265 173.158 1.00 24.67 402 LEU B CA 1
ATOM 5983 C C . LEU B 1 416 ? -13.630 7.413 174.160 1.00 24.24 402 LEU B C 1
ATOM 5984 O O . LEU B 1 416 ? -13.475 8.578 173.791 1.00 24.88 402 LEU B O 1
ATOM 5989 N N . ILE B 1 417 ? -13.829 7.096 175.458 1.00 23.24 403 ILE B N 1
ATOM 5990 C CA . ILE B 1 417 ? -13.885 8.153 176.476 1.00 22.73 403 ILE B CA 1
ATOM 5991 C C . ILE B 1 417 ? -12.581 8.967 176.499 1.00 22.85 403 ILE B C 1
ATOM 5992 O O . ILE B 1 417 ? -12.619 10.187 176.589 1.00 24.06 403 ILE B O 1
ATOM 5997 N N . GLY B 1 418 ? -11.447 8.288 176.350 1.00 23.23 404 GLY B N 1
ATOM 5998 C CA . GLY B 1 418 ? -10.161 8.974 176.299 1.00 23.74 404 GLY B CA 1
ATOM 5999 C C . GLY B 1 418 ? -10.079 9.904 175.094 1.00 23.50 404 GLY B C 1
ATOM 6000 O O . GLY B 1 418 ? -9.573 11.014 175.201 1.00 24.17 404 GLY B O 1
ATOM 6001 N N . VAL B 1 419 ? -10.603 9.453 173.942 1.00 23.00 405 VAL B N 1
ATOM 6002 C CA . VAL B 1 419 ? -10.592 10.308 172.742 1.00 23.86 405 VAL B CA 1
ATOM 6003 C C . VAL B 1 419 ? -11.478 11.548 172.977 1.00 24.59 405 VAL B C 1
ATOM 6004 O O . VAL B 1 419 ? -11.095 12.661 172.616 1.00 25.34 405 VAL B O 1
ATOM 6008 N N . LEU B 1 420 ? -12.672 11.361 173.552 1.00 24.22 406 LEU B N 1
ATOM 6009 C CA . LEU B 1 420 ? -13.587 12.478 173.784 1.00 25.09 406 LEU B CA 1
ATOM 6010 C C . LEU B 1 420 ? -13.052 13.486 174.810 1.00 25.23 406 LEU B C 1
ATOM 6011 O O . LEU B 1 420 ? -13.296 14.691 174.685 1.00 26.02 406 LEU B O 1
ATOM 6016 N N . LEU B 1 421 ? -12.339 13.001 175.841 1.00 24.35 407 LEU B N 1
ATOM 6017 C CA . LEU B 1 421 ? -11.807 13.879 176.873 1.00 24.55 407 LEU B CA 1
ATOM 6018 C C . LEU B 1 421 ? -10.502 14.574 176.476 1.00 25.68 407 LEU B C 1
ATOM 6019 O O . LEU B 1 421 ? -10.270 15.719 176.887 1.00 27.32 407 LEU B O 1
ATOM 6024 N N . TYR B 1 422 ? -9.619 13.868 175.769 1.00 24.49 408 TYR B N 1
ATOM 6025 C CA . TYR B 1 422 ? -8.269 14.390 175.514 1.00 25.05 408 TYR B CA 1
ATOM 6026 C C . TYR B 1 422 ? -7.918 14.605 174.049 1.00 27.35 408 TYR B C 1
ATOM 6027 O O . TYR B 1 422 ? -6.896 15.233 173.764 1.00 29.17 408 TYR B O 1
ATOM 6036 N N . GLY B 1 423 ? -8.710 14.052 173.160 1.00 27.18 409 GLY B N 1
ATOM 6037 C CA . GLY B 1 423 ? -8.450 14.150 171.728 1.00 27.74 409 GLY B CA 1
ATOM 6038 C C . GLY B 1 423 ? -7.782 12.899 171.219 1.00 29.38 409 GLY B C 1
ATOM 6039 O O . GLY B 1 423 ? -7.135 12.164 171.975 1.00 29.88 409 GLY B O 1
ATOM 6040 N N . PRO B 1 424 ? -7.924 12.617 169.913 1.00 30.43 410 PRO B N 1
ATOM 6041 C CA . PRO B 1 424 ? -7.281 11.421 169.352 1.00 31.77 410 PRO B CA 1
ATOM 6042 C C . PRO B 1 424 ? -5.768 11.601 169.397 1.00 34.74 410 PRO B C 1
ATOM 6043 O O . PRO B 1 424 ? -5.271 12.707 169.137 1.00 36.94 410 PRO B O 1
ATOM 6047 N N . GLY B 1 425 ? -5.050 10.544 169.740 1.00 35.37 411 GLY B N 1
ATOM 6048 C CA . GLY B 1 425 ? -3.600 10.659 169.846 1.00 36.56 411 GLY B CA 1
ATOM 6049 C C . GLY B 1 425 ? -3.150 11.062 171.237 1.00 36.38 411 GLY B C 1
ATOM 6050 O O . GLY B 1 425 ? -2.028 10.741 171.618 1.00 37.08 411 GLY B O 1
ATOM 6051 N N . LYS B 1 426 ? -4.005 11.766 172.016 1.00 34.99 412 LYS B N 1
ATOM 6052 C CA . LYS B 1 426 ? -3.663 12.060 173.411 1.00 34.92 412 LYS B CA 1
ATOM 6053 C C . LYS B 1 426 ? -4.426 11.143 174.393 1.00 33.80 412 LYS B C 1
ATOM 6054 O O . LYS B 1 426 ? -3.947 10.922 175.499 1.00 34.27 412 LYS B O 1
ATOM 6060 N N . GLY B 1 427 ? -5.571 10.595 173.985 1.00 31.85 413 GLY B N 1
ATOM 6061 C CA . GLY B 1 427 ? -6.359 9.737 174.859 1.00 31.10 413 GLY B CA 1
ATOM 6062 C C . GLY B 1 427 ? -5.621 8.525 175.406 1.00 29.85 413 GLY B C 1
ATOM 6063 O O . GLY B 1 427 ? -5.593 8.304 176.623 1.00 28.65 413 GLY B O 1
ATOM 6064 N N . SER B 1 428 ? -5.025 7.727 174.516 1.00 30.13 414 SER B N 1
ATOM 6065 C CA . SER B 1 428 ? -4.309 6.526 174.942 1.00 31.51 414 SER B CA 1
ATOM 6066 C C . SER B 1 428 ? -3.101 6.850 175.829 1.00 31.62 414 SER B C 1
ATOM 6067 O O . SER B 1 428 ? -3.020 6.261 176.916 1.00 30.95 414 SER B O 1
ATOM 6070 N N . PRO B 1 429 ? -2.193 7.795 175.483 1.00 31.65 415 PRO B N 1
ATOM 6071 C CA . PRO B 1 429 ? -1.101 8.125 176.422 1.00 31.65 415 PRO B CA 1
ATOM 6072 C C . PRO B 1 429 ? -1.612 8.549 177.803 1.00 30.96 415 PRO B C 1
ATOM 6073 O O . PRO B 1 429 ? -1.039 8.110 178.805 1.00 31.48 415 PRO B O 1
ATOM 6077 N N . VAL B 1 430 ? -2.698 9.357 177.876 1.00 28.27 416 VAL B N 1
ATOM 6078 C CA . VAL B 1 430 ? -3.208 9.755 179.194 1.00 27.81 416 VAL B CA 1
ATOM 6079 C C . VAL B 1 430 ? -3.756 8.541 179.958 1.00 26.78 416 VAL B C 1
ATOM 6080 O O . VAL B 1 430 ? -3.393 8.329 181.119 1.00 26.84 416 VAL B O 1
ATOM 6084 N N . LEU B 1 431 ? -4.642 7.772 179.319 1.00 25.44 417 LEU B N 1
ATOM 6085 C CA . LEU B 1 431 ? -5.283 6.654 180.013 1.00 25.30 417 LEU B CA 1
ATOM 6086 C C . LEU B 1 431 ? -4.359 5.533 180.365 1.00 25.87 417 LEU B C 1
ATOM 6087 O O . LEU B 1 431 ? -4.622 4.824 181.341 1.00 25.27 417 LEU B O 1
ATOM 6092 N N . GLN B 1 432 ? -3.295 5.339 179.576 1.00 26.08 418 GLN B N 1
ATOM 6093 C CA . GLN B 1 432 ? -2.407 4.198 179.800 1.00 27.34 418 GLN B CA 1
ATOM 6094 C C . GLN B 1 432 ? -1.118 4.516 180.542 1.00 28.42 418 GLN B C 1
ATOM 6095 O O . GLN B 1 432 ? -0.390 3.575 180.891 1.00 29.00 418 GLN B O 1
ATOM 6101 N N . SER B 1 433 ? -0.839 5.804 180.821 1.00 27.54 4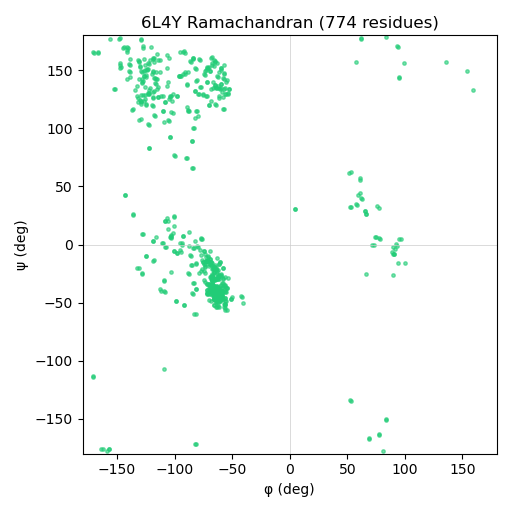19 SER B N 1
ATOM 6102 C CA . SER B 1 433 ? 0.402 6.166 181.477 1.00 28.61 419 SER B CA 1
ATOM 6103 C C . SER B 1 433 ? 0.483 5.614 182.883 1.00 27.45 419 SER B C 1
ATOM 6104 O O . SER B 1 433 ? -0.492 5.662 183.618 1.00 27.52 419 SER B O 1
ATOM 6107 N N . VAL B 1 434 ? 1.645 5.051 183.235 1.00 26.82 420 VAL B N 1
ATOM 6108 C CA . VAL B 1 434 ? 1.864 4.513 184.576 1.00 26.79 420 VAL B CA 1
ATOM 6109 C C . VAL B 1 434 ? 2.688 5.509 185.378 1.00 27.87 420 VAL B C 1
ATOM 6110 O O . VAL B 1 434 ? 3.736 5.970 184.911 1.00 28.78 420 VAL B O 1
ATOM 6114 N N . ARG B 1 435 ? 2.234 5.852 186.590 1.00 27.26 421 ARG B N 1
ATOM 6115 C CA . ARG B 1 435 ? 2.962 6.778 187.434 1.00 28.65 421 ARG B CA 1
ATOM 6116 C C . ARG B 1 435 ? 4.330 6.223 187.826 1.00 31.07 421 ARG B C 1
ATOM 6117 O O . ARG B 1 435 ? 4.540 5.005 187.827 1.00 31.26 421 ARG B O 1
ATOM 6125 N N . ASP B 1 436 ? 5.257 7.143 188.162 1.00 33.62 422 ASP B N 1
ATOM 6126 C CA . ASP B 1 436 ? 6.602 6.822 188.618 1.00 36.88 422 ASP B CA 1
ATOM 6127 C C . ASP B 1 436 ? 6.532 5.925 189.857 1.00 38.37 422 ASP B C 1
ATOM 6128 O O . ASP B 1 436 ? 5.591 6.022 190.648 1.00 38.56 422 ASP B O 1
ATOM 6133 N N . PRO B 1 437 ? 7.508 5.023 190.029 1.00 38.97 423 PRO B N 1
ATOM 6134 C CA . PRO B 1 437 ? 7.478 4.121 191.196 1.00 38.73 423 PRO B CA 1
ATOM 6135 C C . PRO B 1 437 ? 7.375 4.867 192.516 1.00 37.63 423 PRO B C 1
ATOM 6136 O O . PRO B 1 437 ? 7.936 5.942 192.661 1.00 38.61 423 PRO B O 1
ATOM 6140 N N . GLY B 1 438 ? 6.611 4.309 193.439 1.00 35.71 424 GLY B N 1
ATOM 6141 C CA . GLY B 1 438 ? 6.436 4.893 194.762 1.00 33.89 424 GLY B CA 1
ATOM 6142 C C . GLY B 1 438 ? 5.219 5.784 194.910 1.00 31.66 424 GLY B C 1
ATOM 6143 O O . GLY B 1 438 ? 4.855 6.136 196.031 1.00 30.94 424 GLY B O 1
ATOM 6144 N N . LEU B 1 439 ? 4.620 6.214 193.789 1.00 29.98 425 LEU B N 1
ATOM 6145 C CA . LEU B 1 439 ? 3.465 7.117 193.848 1.00 28.24 425 LEU B CA 1
ATOM 6146 C C . LEU B 1 439 ? 2.191 6.313 193.944 1.00 26.20 425 LEU B C 1
ATOM 6147 O O . LEU B 1 439 ? 2.090 5.247 193.340 1.00 27.11 425 LEU B O 1
ATOM 6152 N N . PRO B 1 440 ? 1.166 6.855 194.621 1.00 25.00 426 PRO B N 1
ATOM 6153 C CA . PRO B 1 440 ? -0.127 6.154 194.652 1.00 24.20 426 PRO B CA 1
ATOM 6154 C C . PRO B 1 440 ? -0.762 6.143 193.275 1.00 23.65 426 PRO B C 1
ATOM 6155 O O . PRO B 1 440 ? -0.509 7.037 192.464 1.00 24.18 426 PRO B O 1
ATOM 6159 N N . LEU B 1 441 ? -1.652 5.161 193.019 1.00 22.25 427 LEU B N 1
ATOM 6160 C CA . LEU B 1 441 ? -2.323 5.090 191.717 1.00 22.61 427 LEU B CA 1
ATOM 6161 C C . LEU B 1 441 ? -3.155 6.361 191.441 1.00 21.94 427 LEU B C 1
ATOM 6162 O O . LEU B 1 441 ? -3.224 6.848 190.314 1.00 22.32 427 LEU B O 1
ATOM 6167 N N . VAL B 1 442 ? -3.845 6.836 192.459 1.00 21.93 428 VAL B N 1
ATOM 6168 C CA . VAL B 1 442 ? -4.744 7.974 192.344 1.00 22.67 428 VAL B CA 1
ATOM 6169 C C . VAL B 1 442 ? -4.593 8.850 193.596 1.00 24.97 428 VAL B C 1
ATOM 6170 O O . VAL B 1 442 ? -4.247 8.354 194.678 1.00 24.54 428 VAL B O 1
ATOM 6174 N N . ASP B 1 443 ? -4.792 10.157 193.427 1.00 26.49 429 ASP B N 1
ATOM 6175 C CA . ASP B 1 443 ? -4.690 11.070 194.567 1.00 28.23 429 ASP B CA 1
ATOM 6176 C C . ASP B 1 443 ? -6.003 11.132 195.361 1.00 28.72 429 ASP B C 1
ATOM 6177 O O . ASP B 1 443 ? -5.983 11.279 196.584 1.00 30.80 429 ASP B O 1
ATOM 6182 N N . ASN B 1 444 ? -7.138 10.997 194.679 1.00 26.25 430 ASN B N 1
ATOM 6183 C CA . ASN B 1 444 ? -8.433 11.063 195.336 1.00 26.26 430 ASN B CA 1
ATOM 6184 C C . ASN B 1 444 ? -9.182 9.769 195.073 1.00 25.03 430 ASN B C 1
ATOM 6185 O O . ASN B 1 444 ? -9.703 9.559 193.979 1.00 25.74 430 ASN B O 1
ATOM 6190 N N . TRP B 1 445 ? -9.219 8.879 196.079 1.00 24.81 431 TRP B N 1
ATOM 6191 C CA . TRP B 1 445 ? -9.889 7.588 195.922 1.00 24.11 431 TRP B CA 1
ATOM 6192 C C . TRP B 1 445 ? -11.397 7.696 195.805 1.00 24.75 431 TRP B C 1
ATOM 6193 O O . TRP B 1 445 ? -12.023 6.835 195.170 1.00 24.39 431 TRP B O 1
ATOM 6204 N N . ALA B 1 446 ? -12.020 8.752 196.396 1.00 24.07 432 ALA B N 1
ATOM 6205 C CA . ALA B 1 446 ? -13.472 8.920 196.222 1.00 24.67 432 ALA B CA 1
ATOM 6206 C C . ALA B 1 446 ? -13.752 9.293 194.751 1.00 24.71 432 ALA B C 1
ATOM 6207 O O . ALA B 1 446 ? -14.750 8.843 194.181 1.00 24.83 432 ALA B O 1
ATOM 6209 N N . CYS B 1 447 ? -12.858 10.087 194.117 1.00 24.91 433 CYS B N 1
ATOM 6210 C CA . CYS B 1 447 ? -12.993 10.426 192.682 1.00 24.85 433 CYS B CA 1
ATOM 6211 C C . CYS B 1 447 ? -12.936 9.136 191.860 1.00 24.69 433 CYS B C 1
ATOM 6212 O O . CYS B 1 447 ? -13.709 8.960 190.914 1.00 25.31 433 CYS B O 1
ATOM 6215 N N . LEU B 1 448 ? -11.989 8.243 192.192 1.00 23.31 434 LEU B N 1
ATOM 6216 C CA . LEU B 1 448 ? -11.870 6.974 191.462 1.00 23.20 434 LEU B CA 1
ATOM 6217 C C . LEU B 1 448 ? -13.201 6.193 191.488 1.00 23.08 434 LEU B C 1
ATOM 6218 O O . LEU B 1 448 ? -13.702 5.788 190.444 1.00 23.34 434 LEU B O 1
ATOM 6223 N N . LYS B 1 449 ? -13.813 6.057 192.684 1.00 22.08 435 LYS B N 1
ATOM 6224 C CA . LYS B 1 449 ? -15.096 5.372 192.800 1.00 22.12 435 LYS B CA 1
ATOM 6225 C C . LYS B 1 449 ? -16.180 6.082 192.002 1.00 22.93 435 LYS B C 1
ATOM 6226 O O . LYS B 1 449 ? -17.027 5.415 191.404 1.00 23.50 435 LYS B O 1
ATOM 6232 N N . SER B 1 450 ? -16.158 7.428 191.978 1.00 22.95 436 SER B N 1
ATOM 6233 C CA . SER B 1 450 ? -17.155 8.175 191.226 1.00 23.09 436 SER B CA 1
ATOM 6234 C C . SER B 1 450 ? -17.002 7.947 189.729 1.00 23.52 436 SER B C 1
ATOM 6235 O O . SER B 1 450 ? -18.005 7.804 189.031 1.00 25.01 436 SER B O 1
ATOM 6238 N N . MET B 1 451 ? -15.758 7.916 189.217 1.00 22.96 437 MET B N 1
ATOM 6239 C CA . MET B 1 451 ? -15.546 7.689 187.777 1.00 24.39 437 MET B CA 1
ATOM 6240 C C . MET B 1 451 ? -16.071 6.313 187.376 1.00 24.13 437 MET B C 1
ATOM 6241 O O . MET B 1 451 ? -16.698 6.172 186.324 1.00 24.64 437 MET B O 1
ATOM 6246 N N . VAL B 1 452 ? -15.851 5.294 188.223 1.00 23.42 438 VAL B N 1
ATOM 6247 C CA . VAL B 1 452 ? -16.374 3.952 187.939 1.00 23.01 438 VAL B CA 1
ATOM 6248 C C . VAL B 1 452 ? -17.907 3.977 187.947 1.00 23.65 438 VAL B C 1
ATOM 6249 O O . VAL B 1 452 ? -18.544 3.430 187.046 1.00 24.08 438 VAL B O 1
ATOM 6253 N N . ARG B 1 453 ? -18.482 4.657 188.948 1.00 23.26 439 ARG B N 1
ATOM 6254 C CA . ARG B 1 453 ? -19.936 4.787 189.053 1.00 23.62 439 ARG B CA 1
ATOM 6255 C C . ARG B 1 453 ? -20.541 5.452 187.797 1.00 24.22 439 ARG B C 1
ATOM 6256 O O . ARG B 1 453 ? -21.515 4.956 187.240 1.00 25.20 439 ARG B O 1
ATOM 6264 N N . VAL B 1 454 ? -19.951 6.548 187.340 1.00 23.99 440 VAL B N 1
ATOM 6265 C CA . VAL B 1 454 ? -20.447 7.255 186.148 1.00 24.20 440 VAL B CA 1
ATOM 6266 C C . VAL B 1 454 ? -20.317 6.344 184.923 1.00 24.59 440 VAL B C 1
ATOM 6267 O O . VAL B 1 454 ? -21.288 6.140 184.204 1.00 25.64 440 VAL B O 1
ATOM 6271 N N . PHE B 1 455 ? -19.150 5.708 184.751 1.00 23.32 441 PHE B N 1
ATOM 6272 C CA . PHE B 1 455 ? -18.944 4.789 183.625 1.00 23.86 441 PHE B CA 1
ATOM 6273 C C . PHE B 1 455 ? -19.984 3.674 183.611 1.00 24.56 441 PHE B C 1
ATOM 6274 O O . PHE B 1 455 ? -20.625 3.450 182.590 1.00 25.05 441 PHE B O 1
ATOM 6282 N N . GLU B 1 456 ? -20.167 2.972 184.754 1.00 23.81 442 GLU B N 1
ATOM 6283 C CA . GLU B 1 456 ? -21.106 1.857 184.784 1.00 24.46 442 GLU B CA 1
ATOM 6284 C C . GLU B 1 456 ? -22.542 2.296 184.562 1.00 25.36 442 GLU B C 1
ATOM 6285 O O . GLU B 1 456 ? -23.313 1.525 183.996 1.00 25.88 442 GLU B O 1
ATOM 6291 N N . SER B 1 457 ? -22.899 3.526 184.980 1.00 25.77 443 SER B N 1
ATOM 6292 C CA . SER B 1 457 ? -24.268 4.002 184.791 1.00 27.60 443 SER B CA 1
ATOM 6293 C C . SER B 1 457 ? -24.632 4.173 183.312 1.00 28.83 443 SER B C 1
ATOM 6294 O O . SER B 1 457 ? -25.812 4.110 182.977 1.00 30.55 443 SER B O 1
ATOM 6297 N N . HIS B 1 458 ? -23.641 4.352 182.428 1.00 27.80 444 HIS B N 1
ATOM 6298 C CA . HIS B 1 458 ? -23.920 4.511 180.992 1.00 28.56 444 HIS B CA 1
ATOM 6299 C C . HIS B 1 458 ? -23.477 3.295 180.176 1.00 29.41 444 HIS B C 1
ATOM 6300 O O . HIS B 1 458 ? -24.136 2.920 179.201 1.00 30.05 444 HIS B O 1
ATOM 6307 N N . CYS B 1 459 ? -22.314 2.737 180.519 1.00 28.00 445 CYS B N 1
ATOM 6308 C CA . CYS B 1 459 ? -21.663 1.666 179.763 1.00 28.80 445 CYS B CA 1
ATOM 6309 C C . CYS B 1 459 ? -21.892 0.257 180.294 1.00 29.63 445 CYS B C 1
ATOM 6310 O O . CYS B 1 459 ? -21.458 -0.703 179.649 1.00 30.36 445 CYS B O 1
ATOM 6313 N N . GLY B 1 460 ? -22.525 0.125 181.450 1.00 29.24 446 GLY B N 1
ATOM 6314 C CA . GLY B 1 460 ? -22.760 -1.183 182.046 1.00 29.09 446 GLY B CA 1
ATOM 6315 C C . GLY B 1 460 ? -21.667 -1.564 183.023 1.00 28.92 446 GLY B C 1
ATOM 6316 O O . GLY B 1 460 ? -20.625 -0.899 183.098 1.00 28.88 446 GLY B O 1
ATOM 6317 N N . SER B 1 461 ? -21.882 -2.649 183.771 1.00 28.38 447 SER B N 1
ATOM 6318 C CA . SER B 1 461 ? -20.927 -3.108 184.769 1.00 28.17 447 SER B CA 1
ATOM 6319 C C . SER B 1 461 ? -19.550 -3.377 184.169 1.00 27.61 447 SER B C 1
ATOM 6320 O O . SER B 1 461 ? -19.465 -3.896 183.055 1.00 27.95 447 SER B O 1
ATOM 6323 N N . LEU B 1 462 ? -18.484 -3.057 184.909 1.00 27.22 448 LEU B N 1
ATOM 6324 C CA . LEU B 1 462 ? -17.139 -3.384 184.455 1.00 27.32 448 LEU B CA 1
ATOM 6325 C C . LEU B 1 462 ? -16.930 -4.886 184.425 1.00 28.49 448 LEU B C 1
ATOM 6326 O O . LEU B 1 462 ? -16.127 -5.368 183.633 1.00 29.28 448 LEU B O 1
ATOM 6331 N N . THR B 1 463 ? -17.608 -5.640 185.317 1.00 28.60 449 THR B N 1
ATOM 6332 C CA . THR B 1 463 ? -17.394 -7.083 185.497 1.00 29.54 449 THR B CA 1
ATOM 6333 C C . THR B 1 463 ? -15.942 -7.296 185.947 1.00 29.18 449 THR B C 1
ATOM 6334 O O . THR B 1 463 ? -15.171 -6.328 186.084 1.00 29.33 449 THR B O 1
ATOM 6338 N N . GLN B 1 464 ? -15.550 -8.544 186.220 1.00 28.04 450 GLN B N 1
ATOM 6339 C CA . GLN B 1 464 ? -14.199 -8.827 186.669 1.00 27.70 450 GLN B CA 1
ATOM 6340 C C . GLN B 1 464 ? -13.143 -8.361 185.644 1.00 26.06 450 GLN B C 1
ATOM 6341 O O . GLN B 1 464 ? -12.123 -7.768 186.006 1.00 25.35 450 GLN B O 1
ATOM 6347 N N . TYR B 1 465 ? -13.408 -8.604 184.347 1.00 25.80 451 TYR B N 1
ATOM 6348 C CA . TYR B 1 465 ? -12.463 -8.238 183.306 1.00 25.81 451 TYR B CA 1
ATOM 6349 C C . TYR B 1 465 ? -12.186 -6.728 183.313 1.00 23.92 451 TYR B C 1
ATOM 6350 O O . TYR B 1 465 ? -11.040 -6.323 183.181 1.00 24.14 451 TYR B O 1
ATOM 6359 N N . GLY B 1 466 ? -13.233 -5.944 183.492 1.00 23.79 452 GLY B N 1
ATOM 6360 C CA . GLY B 1 466 ? -13.169 -4.487 183.451 1.00 23.57 452 GLY B CA 1
ATOM 6361 C C . GLY B 1 466 ? -12.267 -3.865 184.497 1.00 22.57 452 GLY B C 1
ATOM 6362 O O . GLY B 1 466 ? -11.895 -2.694 184.364 1.00 22.65 452 GLY B O 1
ATOM 6363 N N . MET B 1 467 ? -11.896 -4.625 185.566 1.00 21.53 453 MET B N 1
ATOM 6364 C CA . MET B 1 467 ? -10.941 -4.072 186.547 1.00 20.86 453 MET B CA 1
ATOM 6365 C C . MET B 1 467 ? -9.607 -3.672 185.878 1.00 20.76 453 MET B C 1
ATOM 6366 O O . MET B 1 467 ? -8.907 -2.817 186.398 1.00 21.12 453 MET B O 1
ATOM 6371 N N A LYS B 1 468 ? -9.286 -4.268 184.710 0.51 21.19 454 LYS B N 1
ATOM 6372 N N B LYS B 1 468 ? -9.276 -4.268 184.709 0.49 21.36 454 LYS B N 1
ATOM 6373 C CA A LYS B 1 468 ? -8.102 -3.927 183.912 0.51 21.14 454 LYS B CA 1
ATOM 6374 C CA B LYS B 1 468 ? -8.048 -3.896 183.994 0.49 21.51 454 LYS B CA 1
ATOM 6375 C C A LYS B 1 468 ? -8.026 -2.401 183.661 0.51 21.35 454 LYS B C 1
ATOM 6376 C C B LYS B 1 468 ? -8.020 -2.418 183.580 0.49 21.51 454 LYS B C 1
ATOM 6377 O O A LYS B 1 468 ? -6.948 -1.808 183.672 0.51 22.26 454 LYS B O 1
ATOM 6378 O O B LYS B 1 468 ? -6.953 -1.901 183.265 0.49 22.23 454 LYS B O 1
ATOM 6389 N N . HIS B 1 469 ? -9.195 -1.771 183.501 1.00 21.31 455 HIS B N 1
ATOM 6390 C CA . HIS B 1 469 ? -9.302 -0.364 183.139 1.00 21.60 455 HIS B CA 1
ATOM 6391 C C . HIS B 1 469 ? -9.263 0.597 184.326 1.00 21.24 455 HIS B C 1
ATOM 6392 O O . HIS B 1 469 ? -9.451 1.785 184.118 1.00 22.32 455 HIS B O 1
ATOM 6399 N N . MET B 1 470 ? -8.962 0.117 185.542 1.00 19.96 456 MET B N 1
ATOM 6400 C CA . MET B 1 470 ? -8.974 1.005 186.700 1.00 20.07 456 MET B CA 1
ATOM 6401 C C . MET B 1 470 ? -7.877 2.081 186.655 1.00 20.44 456 MET B C 1
ATOM 6402 O O . MET B 1 470 ? -8.068 3.163 187.207 1.00 21.61 456 MET B O 1
ATOM 6407 N N . ARG B 1 471 ? -6.732 1.810 185.982 1.00 20.24 457 ARG B N 1
ATOM 6408 C CA . ARG B 1 471 ? -5.695 2.849 185.870 1.00 21.36 457 ARG B CA 1
ATOM 6409 C C . ARG B 1 471 ? -6.201 3.959 184.930 1.00 21.93 457 ARG B C 1
ATOM 6410 O O . ARG B 1 471 ? -5.897 5.125 185.180 1.00 22.53 457 ARG B O 1
ATOM 6418 N N . ALA B 1 472 ? -6.996 3.618 183.890 1.00 21.83 458 ALA B N 1
ATOM 6419 C CA . ALA B 1 472 ? -7.589 4.657 183.020 1.00 22.24 458 ALA B CA 1
ATOM 6420 C C . ALA B 1 472 ? -8.491 5.585 183.849 1.00 23.12 458 ALA B C 1
ATOM 6421 O O . ALA B 1 472 ? -8.350 6.809 183.770 1.00 23.55 458 ALA B O 1
ATOM 6423 N N . PHE B 1 473 ? -9.332 5.005 184.739 1.00 22.50 459 PHE B N 1
ATOM 6424 C CA . PHE B 1 473 ? -10.195 5.833 185.577 1.00 21.96 459 PHE B CA 1
ATOM 6425 C C . PHE B 1 473 ? -9.380 6.677 186.544 1.00 22.55 459 PHE B C 1
ATOM 6426 O O . PHE B 1 473 ? -9.692 7.855 186.737 1.00 23.36 459 PHE B O 1
ATOM 6434 N N . ALA B 1 474 ? -8.321 6.093 187.145 1.00 21.81 460 ALA B N 1
ATOM 6435 C CA . ALA B 1 474 ? -7.458 6.846 188.060 1.00 21.52 460 ALA B CA 1
ATOM 6436 C C . ALA B 1 474 ? -6.780 8.024 187.306 1.00 21.94 460 ALA B C 1
ATOM 6437 O O . ALA B 1 474 ? -6.665 9.133 187.844 1.00 22.60 460 ALA B O 1
ATOM 6439 N N . ASN B 1 475 ? -6.341 7.768 186.075 1.00 21.40 461 ASN B N 1
ATOM 6440 C CA . ASN B 1 475 ? -5.667 8.798 185.277 1.00 22.12 461 ASN B CA 1
ATOM 6441 C C . ASN B 1 475 ? -6.588 9.926 184.875 1.00 22.57 461 ASN B C 1
ATOM 6442 O O . ASN B 1 475 ? -6.143 11.084 184.832 1.00 23.88 461 ASN B O 1
ATOM 6447 N N . ILE B 1 476 ? -7.887 9.629 184.677 1.00 21.74 462 ILE B N 1
ATOM 6448 C CA . ILE B 1 476 ? -8.883 10.678 184.401 1.00 22.03 462 ILE B CA 1
ATOM 6449 C C . ILE B 1 476 ? -9.001 11.554 185.669 1.00 23.21 462 ILE B C 1
ATOM 6450 O O . ILE B 1 476 ? -8.889 12.782 185.593 1.00 23.79 462 ILE B O 1
ATOM 6455 N N . CYS B 1 477 ? -9.101 10.916 186.848 1.00 22.76 463 CYS B N 1
ATOM 6456 C CA . CYS B 1 477 ? -9.113 11.673 188.113 1.00 23.59 463 CYS B CA 1
ATOM 6457 C C . CYS B 1 477 ? -7.872 12.564 188.253 1.00 24.27 463 CYS B C 1
ATOM 6458 O O . CYS B 1 477 ? -7.994 13.764 188.544 1.00 25.58 463 CYS B O 1
ATOM 6461 N N . ASN B 1 478 ? -6.685 11.980 188.082 1.00 22.73 464 ASN B N 1
ATOM 6462 C CA . ASN B 1 478 ? -5.428 12.687 188.268 1.00 23.49 464 ASN B CA 1
ATOM 6463 C C . ASN B 1 478 ? -5.245 13.840 187.293 1.00 25.32 464 ASN B C 1
ATOM 6464 O O . ASN B 1 478 ? -4.543 14.801 187.617 1.00 26.06 464 ASN B O 1
ATOM 6469 N N . SER B 1 479 ? -5.843 13.722 186.084 1.00 25.34 465 SER B N 1
ATOM 6470 C CA . SER B 1 479 ? -5.703 14.761 185.059 1.00 25.92 465 SER B CA 1
ATOM 6471 C C . SER B 1 479 ? -6.468 16.042 185.374 1.00 28.12 465 SER B C 1
ATOM 6472 O O . SER B 1 479 ? -6.280 17.025 184.653 1.00 29.29 465 SER B O 1
ATOM 6475 N N . GLY B 1 480 ? -7.383 16.005 186.332 1.00 27.79 466 GLY B N 1
ATOM 6476 C CA . GLY B 1 480 ? -8.170 17.193 186.653 1.00 28.62 466 GLY B CA 1
ATOM 6477 C C . GLY B 1 480 ? -9.490 17.268 185.910 1.00 29.09 466 GLY B C 1
ATOM 6478 O O . GLY B 1 480 ? -10.270 18.201 186.125 1.00 28.83 466 GLY B O 1
ATOM 6479 N N . VAL B 1 481 ? -9.785 16.278 185.030 1.00 28.96 467 VAL B N 1
ATOM 6480 C CA . VAL B 1 481 ? -11.074 16.222 184.339 1.00 29.26 467 VAL B CA 1
ATOM 6481 C C . VAL B 1 481 ? -12.207 16.117 185.367 1.00 28.72 467 VAL B C 1
ATOM 6482 O O . VAL B 1 481 ? -12.106 15.359 186.339 1.00 29.75 467 VAL B O 1
ATOM 6486 N N . SER B 1 482 ? -13.247 16.906 185.171 1.00 28.10 468 SER B N 1
ATOM 6487 C CA . SER B 1 482 ? -14.354 16.942 186.096 1.00 28.30 468 SER B CA 1
ATOM 6488 C C . SER B 1 482 ? -15.310 15.765 185.931 1.00 28.11 468 SER B C 1
ATOM 6489 O O . SER B 1 482 ? -15.420 15.175 184.849 1.00 27.38 468 SER B O 1
ATOM 6492 N N . GLU B 1 483 ? -16.084 15.498 186.987 1.00 28.16 469 GLU B N 1
ATOM 6493 C CA . GLU B 1 483 ? -17.122 14.484 186.958 1.00 28.42 469 GLU B CA 1
ATOM 6494 C C . GLU B 1 483 ? -18.212 14.874 185.944 1.00 28.91 469 GLU B C 1
ATOM 6495 O O . GLU B 1 483 ? -18.702 13.995 185.218 1.00 28.82 469 GLU B O 1
ATOM 6501 N N . SER B 1 484 ? -18.529 16.189 185.814 1.00 28.66 470 SER B N 1
ATOM 6502 C CA . SER B 1 484 ? -19.509 16.598 184.810 1.00 29.82 470 SER B CA 1
ATOM 6503 C C . SER B 1 484 ? -18.989 16.312 183.394 1.00 29.06 470 SER B C 1
ATOM 6504 O O . SER B 1 484 ? -19.764 15.869 182.556 1.00 29.67 470 SER B O 1
ATOM 6507 N N . SER B 1 485 ? -17.666 16.477 183.143 1.00 28.04 471 SER B N 1
ATOM 6508 C CA . SER B 1 485 ? -17.084 16.171 181.824 1.00 27.39 471 SER B CA 1
ATOM 6509 C C . SER B 1 485 ? -17.079 14.657 181.582 1.00 26.14 471 SER B C 1
ATOM 6510 O O . SER B 1 485 ? -17.339 14.216 180.469 1.00 26.82 471 SER B O 1
ATOM 6513 N N . MET B 1 486 ? -16.818 13.866 182.629 1.00 25.05 472 MET B N 1
ATOM 6514 C CA . MET B 1 486 ? -16.860 12.402 182.507 1.00 24.98 472 MET B CA 1
ATOM 6515 C C . MET B 1 486 ? -18.284 11.955 182.181 1.00 24.98 472 MET B C 1
ATOM 6516 O O . MET B 1 486 ? -18.470 11.066 181.335 1.00 25.72 472 MET B O 1
ATOM 6521 N N . GLU B 1 487 ? -19.302 12.579 182.812 1.00 24.47 473 GLU B N 1
ATOM 6522 C CA . GLU B 1 487 ? -20.701 12.235 182.515 1.00 25.77 473 GLU B CA 1
ATOM 6523 C C . GLU B 1 487 ? -21.016 12.490 181.038 1.00 26.80 473 GLU B C 1
ATOM 6524 O O . GLU B 1 487 ? -21.604 11.636 180.374 1.00 27.83 473 GLU B O 1
ATOM 6530 N N . GLU B 1 488 ? -20.577 13.637 180.522 1.00 26.69 474 GLU B N 1
ATOM 6531 C CA . GLU B 1 488 ? -20.823 13.982 179.121 1.00 28.27 474 GLU B CA 1
ATOM 6532 C C . GLU B 1 488 ? -20.134 12.989 178.187 1.00 28.74 474 GLU B C 1
ATOM 6533 O O . GLU B 1 488 ? -20.757 12.518 177.232 1.00 30.35 474 GLU B O 1
ATOM 6539 N N . ALA B 1 489 ? -18.864 12.643 178.461 1.00 27.29 475 ALA B N 1
ATOM 6540 C CA . ALA B 1 489 ? -18.138 11.714 177.596 1.00 27.15 475 ALA B CA 1
ATOM 6541 C C . ALA B 1 489 ? -18.756 10.315 177.624 1.00 27.33 475 ALA B C 1
ATOM 6542 O O . ALA B 1 489 ? -18.900 9.691 176.576 1.00 28.31 475 ALA B O 1
ATOM 6544 N N . CYS B 1 490 ? -19.165 9.842 178.808 1.00 26.14 476 CYS B N 1
ATOM 6545 C CA . CYS B 1 490 ? -19.787 8.516 178.924 1.00 26.33 476 CYS B CA 1
ATOM 6546 C C . CYS B 1 490 ? -21.150 8.479 178.250 1.00 27.82 476 CYS B C 1
ATOM 6547 O O . CYS B 1 490 ? -21.513 7.460 177.666 1.00 27.76 476 CYS B O 1
ATOM 6550 N N . MET B 1 491 ? -21.897 9.579 178.317 1.00 28.59 477 MET B N 1
ATOM 6551 C CA . MET B 1 491 ? -23.202 9.658 177.659 1.00 30.78 477 MET B CA 1
ATOM 6552 C C . MET B 1 491 ? -23.008 9.548 176.133 1.00 30.85 477 MET B C 1
ATOM 6553 O O . MET B 1 491 ? -23.747 8.824 175.461 1.00 31.57 477 MET B O 1
ATOM 6558 N N . VAL B 1 492 ? -22.000 10.247 175.604 1.00 29.81 478 VAL B N 1
ATOM 6559 C CA . VAL B 1 492 ? -21.730 10.198 174.160 1.00 29.68 478 VAL B CA 1
ATOM 6560 C C . VAL B 1 492 ? -21.203 8.824 173.741 1.00 30.12 478 VAL B C 1
ATOM 6561 O O . VAL B 1 492 ? -21.608 8.289 172.699 1.00 30.63 478 VAL B O 1
ATOM 6565 N N . ALA B 1 493 ? -20.307 8.254 174.541 1.00 29.12 479 ALA B N 1
ATOM 6566 C CA . ALA B 1 493 ? -19.710 6.963 174.204 1.00 30.70 479 ALA B CA 1
ATOM 6567 C C . ALA B 1 493 ? -20.654 5.776 174.334 1.00 32.77 479 ALA B C 1
ATOM 6568 O O . ALA B 1 493 ? -20.518 4.831 173.567 1.00 33.41 479 ALA B O 1
ATOM 6570 N N . CYS B 1 494 ? -21.586 5.793 175.301 1.00 34.11 480 CYS B N 1
ATOM 6571 C CA . CYS B 1 494 ? -22.415 4.622 175.575 1.00 36.42 480 CYS B CA 1
ATOM 6572 C C . CYS B 1 494 ? -23.929 4.817 175.531 1.00 40.17 480 CYS B C 1
ATOM 6573 O O . CYS B 1 494 ? -24.625 3.808 175.638 1.00 41.19 480 CYS B O 1
ATOM 6576 N N . GLY B 1 495 ? -24.452 6.044 175.449 1.00 42.04 481 GLY B N 1
ATOM 6577 C CA . GLY B 1 495 ? -25.909 6.213 175.388 1.00 44.73 481 GLY B CA 1
ATOM 6578 C C . GLY B 1 495 ? -26.343 6.711 174.026 1.00 46.83 481 GLY B C 1
ATOM 6579 O O . GLY B 1 495 ? -25.965 6.099 173.023 1.00 48.10 481 GLY B O 1
#

Sequence (821 aa):
GTRWAVLVAGSNGYVNYRHQADVCHAYQLLIKGGLKEENIVVFMYDDIAWHELNPRPGVIINNPRGEDVYAGVPKDYTGEDVTAENLFAVILGDDRSKVKGGSGKVINSKPEEDRIFIFYSHGGPGVLGMPNEQILYAMDFIDVLKKKHASSGGYREMVIYVEAESGSLFEGIMPKDLNVFVTTASNAQENNSWVTYCPGTEPSPPPEYTTCLGDLYSVAWMEDSESHNLRRETVNQQYRSVKERTSNFKDYAMGSSHVMQYGDTNITAEKLYLFQGFDPATVNLPPHEAKMEVVHQRDAELLFMWQMYQQRSKTHILKQIAETVKHRNHLDGSVELIGVLLYGPPGGKGSPVLQSVRDPGLPLVDNWACLKSMVRVFESHCGSLTQYGMKKHMRAFANICNSGVSESSMEEACMVACGGTRWAVLVAGSNGYVNYRHQADVCHAYQLLIKGGLKEENIVVFMYDDIAWHELNPRPGVIINNPRGEDVYAGVPKDYTGEDVTAENLFAVILGDDRSKVKGGSGKVINSKPEDRIFIFYSHGGPGVLGMPNEQILYAMDFIDVLKKKHASSGGYREMVIYVEAESGSLFEGIMPKDLNVFVTTASNAQENNSWVTYCPGTEPSPPPEYTTCLGDLYSVAWMEDSESHNLRRETVNQQYRSVKERTSNFKDYAMGSSHVMQYGDTNITAEKLYLFQGFDPATVNLPPHEAKMEVVHQQRDAELLFMWQMYQRSKKTHILKQIAETVKHRNHLDGSVELIGVLLYGPGKGSPVLQSVRDPGLPLVDNWACLKSMVRVFESHCGSLTQYGMKKHMRAFANICNSGVSESSMEEACMVACG

B-factor: mean 30.83, std 11.28, range [16.31, 121.8]

Foldseek 3Di:
DAAAEEEEEAEDDQQSLASVQLRLLLVVLLVLQPHDLLRYAYEEQPCHQQPPLHPHHNFAHQAQVRDGSRPPRDWFAHRPQQAPQQVLCQALLPLVSRDDGDSRHNQAALAYEYEYEYAAFAQQWDHHYDQHIDGLLVVLVSLVNSLVVSRYNAYEYEYEYLVLLSCFQNREQPSNYKYKYQAHVPAFWKFAQADPWPVHRPNSDLHTRHTLLSCQLSVQSVQAFLQQAFLLLSQVSSQCRQCQNVPRVRHHGMDMDHHCVRRRHRRCSHRGGNPVRVPHDHRDHGGDIDTPLPSVLSSLVSVVVVDDVVSVVVSVVVVVLLVLLVQLLQQLLCQVPNDVGSCCLQPPDDDTRHRLAPDVVQLVLLQVLLCVFSNRCGSSNSNSSSSSRSCRRVVPDSVSSNVSSNVSGD/DAAAEEEEEAEDDQQSLASVQLSLLLVVLLVLQPHDLLRYAYEEQPCHQQPPLHPHHNFAHQAQVRDGSRPPRDWFQHRPQQAPQQVLCQALFPLVSRDDGDSRHNQAALAYEYEYEYAAFAQQWDHHYDQHIHGLLVVLVSLVNSLVVSRYNAYEYEYQYLVQLSCFQNHEQPSNYKYKYQAHVQAFWKFAQADPWPVHHPNSDLHTRHTLLSCQLSVQQLQAFLQPQFLLNSQVSSQCRQCQNVPRVRHHGMDMDHHCVRRRHRRCSHRGGNVVHDHDDDPDHRTDIDTPLPSVLSSLVSDLVVHVNVCSVVVSVVVVVLLCLLVQLLQQLLCQVPNPPRSCCLQPPDDDGRHRLADDVVQLVLLQVLLCVQSNRCGSNNSNSSSSSRSCRRVVPDSVSSNVSSNVSGD